Protein AF-0000000082271615 (afdb_homodimer)

Nearest PDB structures (foldseek):
  1n1d-assembly1_A  TM=8.015E-01  e=5.020E-06  Bacillus subtilis
  4xsv-assembly1_A  TM=7.603E-01  e=4.741E-05  Homo sapiens
  8tyv-assembly2_A  TM=8.613E-01  e=3.628E-03  Homo sapiens
  3glv-assembly1_B  TM=6.983E-01  e=2.427E-04  Thermoplasma volcanium GSS1
  3euh-assembly1_A  TM=3.156E-01  e=1.834E+00  Escherichia coli K-12

Solvent-accessible surface area (backbone atoms only — not comparable to full-atom values): 45569 Å² total; per-residue (Å²): 130,61,63,69,57,52,48,60,70,66,45,49,80,72,52,51,86,49,47,60,59,58,66,61,56,50,48,56,53,49,56,46,57,58,36,45,74,68,73,68,62,56,64,64,57,52,50,51,54,51,50,50,53,51,50,53,33,49,51,48,34,50,53,50,46,53,52,51,50,51,51,49,55,56,50,49,54,54,51,53,50,34,48,50,51,25,54,53,32,45,54,52,57,64,66,69,56,80,86,69,86,84,71,89,82,78,71,98,70,74,73,88,72,78,84,73,83,66,59,77,87,77,30,54,66,56,61,52,25,50,34,17,46,38,30,51,44,42,51,77,65,44,20,49,49,47,26,51,46,49,51,52,50,70,67,28,60,40,45,49,33,41,51,46,32,49,46,51,49,52,52,48,50,50,51,49,50,50,52,49,48,51,32,50,50,42,52,50,48,54,50,54,52,35,47,53,49,20,68,72,70,72,48,88,49,38,69,59,50,48,50,48,50,45,65,76,37,61,67,56,75,34,60,70,59,50,52,51,46,52,52,48,52,52,50,49,53,52,51,60,71,63,54,72,88,72,60,90,40,42,48,46,12,37,27,36,33,77,47,64,56,52,63,71,44,67,37,57,50,51,50,47,57,51,49,43,80,68,5,62,40,31,37,37,36,30,44,29,57,68,24,40,25,72,71,69,74,43,76,61,84,49,52,53,70,57,33,48,62,68,47,45,84,64,39,35,24,43,39,52,27,90,38,78,65,54,46,74,50,55,59,36,48,53,30,70,64,34,45,63,38,43,38,37,32,35,45,46,52,56,83,51,80,82,44,89,49,43,72,60,49,56,71,58,24,57,75,47,69,39,70,67,54,48,86,45,32,54,65,34,51,40,29,39,74,65,42,85,44,66,67,52,14,55,47,39,52,70,31,52,61,36,81,82,10,41,24,15,46,100,85,66,44,66,68,74,68,77,121,132,60,64,69,58,52,48,60,69,67,45,49,81,72,52,51,86,49,47,62,58,57,65,61,55,49,48,55,52,51,54,47,56,58,36,46,75,66,74,67,63,54,65,65,58,52,50,51,52,51,48,50,52,51,49,53,32,49,51,46,34,50,51,52,47,55,53,51,48,52,51,49,57,57,49,48,53,55,52,53,50,35,48,50,53,26,53,52,33,45,54,52,57,64,65,70,55,81,86,70,84,82,72,89,83,80,70,96,70,74,72,91,73,76,85,73,84,68,59,76,86,77,29,54,64,58,58,53,26,50,34,18,44,38,32,50,42,44,50,76,65,44,21,50,50,47,27,50,47,49,51,50,50,71,66,28,61,41,46,50,32,40,50,46,32,49,46,51,49,52,52,48,48,49,52,50,50,50,51,48,48,52,33,49,51,41,52,49,48,52,51,54,52,34,46,53,49,19,68,73,70,72,48,88,51,38,69,60,51,48,51,48,50,44,67,77,36,60,68,56,74,34,60,70,57,50,52,50,45,51,52,48,52,53,49,50,53,52,50,61,71,64,53,71,89,70,59,88,40,44,48,46,11,36,26,36,34,76,50,66,56,54,63,73,46,68,36,58,50,50,51,49,58,51,49,44,79,68,5,63,42,31,36,36,36,33,43,28,56,68,24,40,26,71,70,68,73,43,78,63,85,49,54,52,70,56,32,49,61,68,47,45,84,65,38,35,25,43,38,54,28,87,38,79,65,53,44,72,50,55,60,36,48,53,30,69,64,34,46,65,38,43,38,37,34,36,46,44,53,54,83,52,81,82,45,89,50,45,71,60,48,57,70,58,25,56,76,47,68,38,70,68,53,44,88,44,33,54,64,34,50,41,29,40,73,64,42,89,44,65,65,50,13,54,46,39,52,69,28,52,60,38,80,83,10,42,26,15,45,100,84,67,45,66,67,72,70,80,120

pLDDT: mean 78.5, std 20.41, range [19.56, 98.06]

Organism: NCBI:txid303405

Structure (mmCIF, N/CA/C/O backbone):
data_AF-0000000082271615-model_v1
#
loop_
_entity.id
_entity.type
_entity.pdbx_description
1 polymer 'Cytidyltransferase like protein'
#
loop_
_atom_site.group_PDB
_atom_site.id
_atom_site.type_symbol
_atom_site.label_atom_id
_atom_site.label_alt_id
_atom_site.label_comp_id
_atom_site.label_asym_id
_atom_site.label_entity_id
_atom_site.label_seq_id
_atom_site.pdbx_PDB_ins_code
_atom_site.Cartn_x
_atom_site.Cartn_y
_atom_site.Cartn_z
_atom_site.occupancy
_atom_site.B_iso_or_equiv
_atom_site.auth_seq_id
_atom_site.auth_comp_id
_atom_site.auth_asym_id
_atom_site.auth_atom_id
_atom_site.pdbx_PDB_model_num
ATOM 1 N N . MET A 1 1 ? -21.297 -33.062 -11.891 1 58.62 1 MET A N 1
ATOM 2 C CA . MET A 1 1 ? -20.719 -32.188 -12.898 1 58.62 1 MET A CA 1
ATOM 3 C C . MET A 1 1 ? -20.141 -33 -14.062 1 58.62 1 MET A C 1
ATOM 5 O O . MET A 1 1 ? -19.594 -34.062 -13.859 1 58.62 1 MET A O 1
ATOM 9 N N . LYS A 1 2 ? -20.5 -32.594 -15.242 1 72.25 2 LYS A N 1
ATOM 10 C CA . LYS A 1 2 ? -20.094 -33.281 -16.469 1 72.25 2 LYS A CA 1
ATOM 11 C C . LYS A 1 2 ? -18.578 -33.25 -16.656 1 72.25 2 LYS A C 1
ATOM 13 O O . LYS A 1 2 ? -17.953 -32.188 -16.438 1 72.25 2 LYS A O 1
ATOM 18 N N . PHE A 1 3 ? -17.922 -34.438 -16.828 1 76.12 3 PHE A N 1
ATOM 19 C CA . PHE A 1 3 ? -16.484 -34.594 -16.953 1 76.12 3 PHE A CA 1
ATOM 20 C C . PHE A 1 3 ? -15.922 -33.594 -18 1 76.12 3 PHE A C 1
ATOM 22 O O . PHE A 1 3 ? -14.828 -33.062 -17.812 1 76.12 3 PHE A O 1
ATOM 29 N N . GLY A 1 4 ? -16.672 -33.344 -18.969 1 72.75 4 GLY A N 1
ATOM 30 C CA . GLY A 1 4 ? -16.219 -32.406 -19.984 1 72.75 4 GLY A CA 1
ATOM 31 C C . GLY A 1 4 ? -15.945 -31.031 -19.422 1 72.75 4 GLY A C 1
ATOM 32 O O . GLY A 1 4 ? -14.945 -30.391 -19.766 1 72.75 4 GLY A O 1
ATOM 33 N N . LYS A 1 5 ? -16.828 -30.703 -18.5 1 73.38 5 LYS A N 1
ATOM 34 C CA . LYS A 1 5 ? -16.656 -29.391 -17.859 1 73.38 5 LYS A CA 1
ATOM 35 C C . LYS A 1 5 ? -15.461 -29.391 -16.906 1 73.38 5 LYS A C 1
ATOM 37 O O . LYS A 1 5 ? -14.695 -28.438 -16.859 1 73.38 5 LYS A O 1
ATOM 42 N N . THR A 1 6 ? -15.32 -30.484 -16.266 1 73.5 6 THR A N 1
ATOM 43 C CA . THR A 1 6 ? -14.203 -30.625 -15.344 1 73.5 6 THR A CA 1
ATOM 44 C C . THR A 1 6 ? -12.875 -30.625 -16.094 1 73.5 6 THR A C 1
ATOM 46 O O . THR A 1 6 ? -11.898 -30.016 -15.641 1 73.5 6 THR A O 1
ATOM 49 N N . LEU A 1 7 ? -12.914 -31.266 -17.203 1 76.38 7 LEU A N 1
ATOM 50 C CA . LEU A 1 7 ? -11.719 -31.312 -18.031 1 76.38 7 LEU A CA 1
ATOM 51 C C . LEU A 1 7 ? -11.336 -29.922 -18.516 1 76.38 7 LEU A C 1
ATOM 53 O O . LEU A 1 7 ? -10.164 -29.531 -18.438 1 76.38 7 LEU A O 1
ATOM 57 N N . ALA A 1 8 ? -12.328 -29.25 -18.891 1 70.75 8 ALA A N 1
ATOM 58 C CA . ALA A 1 8 ? -12.086 -27.906 -19.406 1 70.75 8 ALA A CA 1
ATOM 59 C C . ALA A 1 8 ? -11.547 -26.984 -18.312 1 70.75 8 ALA A C 1
ATOM 61 O O . ALA A 1 8 ? -10.68 -26.156 -18.578 1 70.75 8 ALA A O 1
ATOM 62 N N . GLU A 1 9 ? -12.016 -27.234 -17.141 1 72.19 9 GLU A N 1
ATOM 63 C CA . GLU A 1 9 ? -11.617 -26.391 -16.016 1 72.19 9 GLU A CA 1
ATOM 64 C C . GLU A 1 9 ? -10.219 -26.75 -15.531 1 72.19 9 GLU A C 1
ATOM 66 O O . GLU A 1 9 ? -9.477 -25.875 -15.062 1 72.19 9 GLU A O 1
ATOM 71 N N . ARG A 1 10 ? -9.875 -27.922 -15.758 1 71.38 10 ARG A N 1
ATOM 72 C CA . ARG A 1 10 ? -8.609 -28.406 -15.211 1 71.38 10 ARG A CA 1
ATOM 73 C C . ARG A 1 10 ? -7.496 -28.297 -16.25 1 71.38 10 ARG A C 1
ATOM 75 O O . ARG A 1 10 ? -6.316 -28.422 -15.914 1 71.38 10 ARG A O 1
ATOM 82 N N . THR A 1 11 ? -7.91 -28.047 -17.422 1 74.38 11 THR A N 1
ATOM 83 C CA . THR A 1 11 ? -6.945 -27.984 -18.516 1 74.38 11 THR A CA 1
ATOM 84 C C . THR A 1 11 ? -6.113 -26.703 -18.422 1 74.38 11 THR A C 1
ATOM 86 O O . THR A 1 11 ? -6.645 -25.625 -18.156 1 74.38 11 THR A O 1
ATOM 89 N N . LEU A 1 12 ? -4.844 -26.984 -18.453 1 75.75 12 LEU A N 1
ATOM 90 C CA . LEU A 1 12 ? -3.943 -25.828 -18.531 1 75.75 12 LEU A CA 1
ATOM 91 C C . LEU A 1 12 ? -4.055 -25.156 -19.891 1 75.75 12 LEU A C 1
ATOM 93 O O . LEU A 1 12 ? -4.039 -25.812 -20.938 1 75.75 12 LEU A O 1
ATOM 97 N N . LYS A 1 13 ? -4.199 -23.891 -19.844 1 71.44 13 LYS A N 1
ATOM 98 C CA . LYS A 1 13 ? -4.438 -23.109 -21.062 1 71.44 13 LYS A CA 1
ATOM 99 C C . LYS A 1 13 ? -3.332 -23.344 -22.094 1 71.44 13 LYS A C 1
ATOM 101 O O . LYS A 1 13 ? -3.598 -23.406 -23.297 1 71.44 13 LYS A O 1
ATOM 106 N N . GLU A 1 14 ? -2.184 -23.562 -21.625 1 72.94 14 GLU A N 1
ATOM 107 C CA . GLU A 1 14 ? -1.045 -23.688 -22.531 1 72.94 14 GLU A CA 1
ATOM 108 C C . GLU A 1 14 ? -1.022 -25.062 -23.188 1 72.94 14 GLU A C 1
ATOM 110 O O . GLU A 1 14 ? -0.476 -25.219 -24.281 1 72.94 14 GLU A O 1
ATOM 115 N N . TRP A 1 15 ? -1.671 -26.062 -22.5 1 75.5 15 TRP A N 1
ATOM 116 C CA . TRP A 1 15 ? -1.6 -27.438 -22.969 1 75.5 15 TRP A CA 1
ATOM 117 C C . TRP A 1 15 ? -2.945 -27.891 -23.531 1 75.5 15 TRP A C 1
ATOM 119 O O . TRP A 1 15 ? -3.143 -29.078 -23.812 1 75.5 15 TRP A O 1
ATOM 129 N N . LYS A 1 16 ? -3.805 -27 -23.766 1 76.25 16 LYS A N 1
ATOM 130 C CA . LYS A 1 16 ? -5.184 -27.312 -24.109 1 76.25 16 LYS A CA 1
ATOM 131 C C . LYS A 1 16 ? -5.246 -28.141 -25.406 1 76.25 16 LYS A C 1
ATOM 133 O O . LYS A 1 16 ? -6.039 -29.078 -25.516 1 76.25 16 LYS A O 1
ATOM 138 N N . PHE A 1 17 ? -4.402 -27.875 -26.297 1 74.62 17 PHE A N 1
ATOM 139 C CA . PHE A 1 17 ? -4.492 -28.469 -27.625 1 74.62 17 PHE A CA 1
ATOM 140 C C . PHE A 1 17 ? -3.873 -29.859 -27.625 1 74.62 17 PHE A C 1
ATOM 142 O O . PHE A 1 17 ? -4.031 -30.609 -28.594 1 74.62 17 PHE A O 1
ATOM 149 N N . TYR A 1 18 ? -3.25 -30.203 -26.516 1 80.25 18 TYR A N 1
ATOM 150 C CA . TYR A 1 18 ? -2.576 -31.5 -26.484 1 80.25 18 TYR A CA 1
ATOM 151 C C . TYR A 1 18 ? -3.428 -32.531 -25.766 1 80.25 18 TYR A C 1
ATOM 153 O O . TYR A 1 18 ? -3.109 -33.75 -25.797 1 80.25 18 TYR A O 1
ATOM 161 N N . TYR A 1 19 ? -4.5 -32.094 -25.25 1 82.88 19 TYR A N 1
ATOM 162 C CA . TYR A 1 19 ? -5.402 -33 -24.578 1 82.88 19 TYR A CA 1
ATOM 163 C C . TYR A 1 19 ? -6.203 -33.812 -25.594 1 82.88 19 TYR A C 1
ATOM 165 O O . TYR A 1 19 ? -6.328 -33.438 -26.75 1 82.88 19 TYR A O 1
ATOM 173 N N . VAL A 1 20 ? -6.668 -34.938 -25.047 1 85.69 20 VAL A N 1
ATOM 174 C CA . VAL A 1 20 ? -7.543 -35.781 -25.875 1 85.69 20 VAL A CA 1
ATOM 175 C C . VAL A 1 20 ? -8.75 -34.969 -26.328 1 85.69 20 VAL A C 1
ATOM 177 O O . VAL A 1 20 ? -9.305 -34.188 -25.562 1 85.69 20 VAL A O 1
ATOM 180 N N . ASP A 1 21 ? -9.047 -35.125 -27.609 1 84.06 21 ASP A N 1
ATOM 181 C CA . ASP A 1 21 ? -10.211 -34.406 -28.125 1 84.06 21 ASP A CA 1
ATOM 182 C C . ASP A 1 21 ? -11.508 -35.062 -27.672 1 84.06 21 ASP A C 1
ATOM 184 O O . ASP A 1 21 ? -12.25 -35.625 -28.484 1 84.06 21 ASP A O 1
ATOM 188 N N . TYR A 1 22 ? -11.828 -34.906 -26.5 1 87.19 22 TYR A N 1
ATOM 189 C CA . TYR A 1 22 ? -12.984 -35.531 -25.875 1 87.19 22 TYR A CA 1
ATOM 190 C C . TYR A 1 22 ? -14.281 -35 -26.5 1 87.19 22 TYR A C 1
ATOM 192 O O . TYR A 1 22 ? -15.227 -35.781 -26.703 1 87.19 22 TYR A O 1
ATOM 200 N N . LYS A 1 23 ? -14.281 -33.781 -26.797 1 85.62 23 LYS A N 1
ATOM 201 C CA . LYS A 1 23 ? -15.469 -33.156 -27.375 1 85.62 23 LYS A CA 1
ATOM 202 C C . LYS A 1 23 ? -15.789 -33.75 -28.75 1 85.62 23 LYS A C 1
ATOM 204 O O . LYS A 1 23 ? -16.938 -34.094 -29.031 1 85.62 23 LYS A O 1
ATOM 209 N N . GLN A 1 24 ? -14.781 -33.812 -29.547 1 86.44 24 GLN A N 1
ATOM 210 C CA . GLN A 1 24 ? -14.977 -34.375 -30.875 1 86.44 24 GLN A CA 1
ATOM 211 C C . GLN A 1 24 ? -15.414 -35.844 -30.797 1 86.44 24 GLN A C 1
ATOM 213 O O . GLN A 1 24 ? -16.266 -36.281 -31.562 1 86.44 24 GLN A O 1
ATOM 218 N N . LEU A 1 25 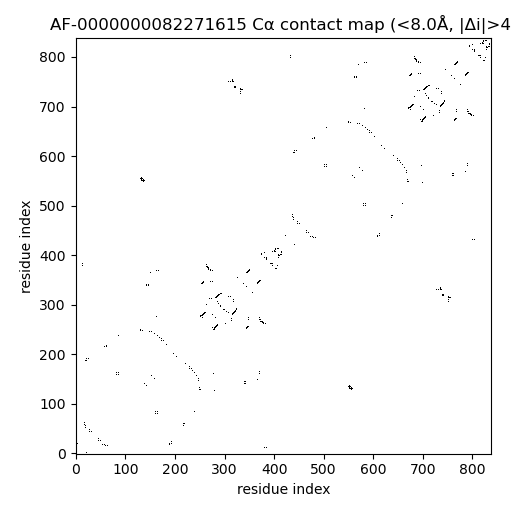? -14.852 -36.562 -29.938 1 88.94 25 LEU A N 1
ATOM 219 C CA . LEU A 1 25 ? -15.188 -37.969 -29.766 1 88.94 25 LEU A CA 1
ATOM 220 C C . LEU A 1 25 ? -16.625 -38.125 -29.281 1 88.94 25 LEU A C 1
ATOM 222 O O . LEU A 1 25 ? -17.359 -39 -29.75 1 88.94 25 LEU A O 1
ATOM 226 N N . LYS A 1 26 ? -17.031 -37.219 -28.453 1 88.25 26 LYS A N 1
ATOM 227 C CA . LYS A 1 26 ? -18.406 -37.25 -27.969 1 88.25 26 LYS A CA 1
ATOM 228 C C . LYS A 1 26 ? -19.391 -36.875 -29.094 1 88.25 26 LYS A C 1
ATOM 230 O O . LYS A 1 26 ? -20.469 -37.469 -29.172 1 88.25 26 LYS A O 1
ATOM 235 N N . GLN A 1 27 ? -19 -36 -29.844 1 88.31 27 GLN A N 1
ATOM 236 C CA . GLN A 1 27 ? -19.859 -35.531 -30.938 1 88.31 27 GLN A CA 1
ATOM 237 C C . GLN A 1 27 ? -20.078 -36.656 -31.953 1 88.31 27 GLN A C 1
ATOM 239 O O . GLN A 1 27 ? -21.188 -36.844 -32.469 1 88.31 27 GLN A O 1
ATOM 244 N N . ILE A 1 28 ? -19.031 -37.312 -32.281 1 85.88 28 ILE A N 1
ATOM 245 C CA . ILE A 1 28 ? -19.125 -38.406 -33.25 1 85.88 28 ILE A CA 1
ATOM 246 C C . ILE A 1 28 ? -20.062 -39.5 -32.719 1 85.88 28 ILE A C 1
ATOM 248 O O . ILE A 1 28 ? -20.844 -40.094 -33.469 1 85.88 28 ILE A O 1
ATOM 252 N N . LEU A 1 29 ? -20.047 -39.719 -31.453 1 86.19 29 LEU A N 1
ATOM 253 C CA . LEU A 1 29 ? -20.906 -40.719 -30.828 1 86.19 29 LEU A CA 1
ATOM 254 C C . LEU A 1 29 ? -22.359 -40.281 -30.828 1 86.19 29 LEU A C 1
ATOM 256 O O . LEU A 1 29 ? -23.266 -41.062 -31.062 1 86.19 29 LEU A O 1
ATOM 260 N N . LYS A 1 30 ? -22.562 -39.031 -30.656 1 85.75 30 LYS A N 1
ATOM 261 C CA . LYS A 1 30 ? -23.922 -38.469 -30.641 1 85.75 30 LYS A CA 1
ATOM 262 C C . LYS A 1 30 ? -24.531 -38.5 -32.031 1 85.75 30 LYS A C 1
ATOM 264 O O . LYS A 1 30 ? -25.719 -38.781 -32.188 1 85.75 30 LYS A O 1
ATOM 269 N N . THR A 1 31 ? -23.734 -38.125 -33 1 83.19 31 THR A N 1
ATOM 270 C CA . THR A 1 31 ? -24.219 -38.125 -34.375 1 83.19 31 THR A CA 1
ATOM 271 C C . THR A 1 31 ? -24.625 -39.531 -34.812 1 83.19 31 THR A C 1
ATOM 273 O O . THR A 1 31 ? -25.625 -39.688 -35.531 1 83.19 31 THR A O 1
ATOM 276 N N . GLN A 1 32 ? -23.953 -40.5 -34.438 1 76.06 32 GLN A N 1
ATOM 277 C CA . GLN A 1 32 ? -24.266 -41.875 -34.781 1 76.06 32 GLN A CA 1
ATOM 278 C C . GLN A 1 32 ? -25.516 -42.375 -34.062 1 76.06 32 GLN A C 1
ATOM 280 O O . GLN A 1 32 ? -26.312 -43.125 -34.625 1 76.06 32 GLN A O 1
ATOM 285 N N . ALA A 1 33 ? -25.594 -42 -32.875 1 73.94 33 ALA A N 1
ATOM 286 C CA . ALA A 1 33 ? -26.797 -42.375 -32.125 1 73.94 33 ALA A CA 1
ATOM 287 C C . ALA A 1 33 ? -28.062 -41.812 -32.781 1 73.94 33 ALA A C 1
ATOM 289 O O . ALA A 1 33 ? -29.094 -42.5 -32.781 1 73.94 33 ALA A O 1
ATOM 290 N N . ALA A 1 34 ? -27.875 -40.688 -33.344 1 72.94 34 ALA A N 1
ATOM 291 C CA . ALA A 1 34 ? -29.016 -40.094 -34.031 1 72.94 34 ALA A CA 1
ATOM 292 C C . ALA A 1 34 ? -29.297 -40.844 -35.344 1 72.94 34 ALA A C 1
ATOM 294 O O . ALA A 1 34 ? -30.469 -41 -35.719 1 72.94 34 ALA A O 1
ATOM 295 N N . LYS A 1 35 ? -28.312 -41.312 -35.969 1 70.75 35 LYS A N 1
ATOM 296 C CA . LYS A 1 35 ? -28.484 -42.031 -37.219 1 70.75 35 LYS A CA 1
ATOM 297 C C . LYS A 1 35 ? -29.062 -43.438 -36.969 1 70.75 35 LYS A C 1
ATOM 299 O O . LYS A 1 35 ? -29.781 -43.969 -37.812 1 70.75 35 LYS A O 1
ATOM 304 N N . ASP A 1 36 ? -28.609 -44.156 -35.938 1 65.75 36 ASP A N 1
ATOM 305 C CA . ASP A 1 36 ? -29.109 -45.469 -35.594 1 65.75 36 ASP A CA 1
ATOM 306 C C . ASP A 1 36 ? -30.625 -45.438 -35.438 1 65.75 36 ASP A C 1
ATOM 308 O O . ASP A 1 36 ? -31.312 -46.406 -35.781 1 65.75 36 ASP A O 1
ATOM 312 N N . GLU A 1 37 ? -31.094 -44.281 -34.969 1 62.19 37 GLU A N 1
ATOM 313 C CA . GLU A 1 37 ? -32.531 -44.188 -34.906 1 62.19 37 GLU A CA 1
ATOM 314 C C . GLU A 1 37 ? -33.156 -44.188 -36.281 1 62.19 37 GLU A C 1
ATOM 316 O O . GLU A 1 37 ? -34.312 -44.562 -36.469 1 62.19 37 GLU A O 1
ATOM 321 N N . THR A 1 38 ? -32.312 -43.875 -37.25 1 56.72 38 THR A N 1
ATOM 322 C CA . THR A 1 38 ? -32.875 -43.781 -38.594 1 56.72 38 THR A CA 1
ATOM 323 C C . THR A 1 38 ? -32.406 -44.969 -39.438 1 56.72 38 THR A C 1
ATOM 325 O O . THR A 1 38 ? -32.656 -45.031 -40.656 1 56.72 38 THR A O 1
ATOM 328 N N . PHE A 1 39 ? -32.031 -46.188 -38.938 1 57.5 39 PHE A N 1
ATOM 329 C CA . PHE A 1 39 ? -31.781 -47.5 -39.5 1 57.5 39 PHE A CA 1
ATOM 330 C C . PHE A 1 39 ? -30.547 -47.5 -40.406 1 57.5 39 PHE A C 1
ATOM 332 O O . PHE A 1 39 ? -30.281 -48.438 -41.125 1 57.5 39 PHE A O 1
ATOM 339 N N . ASP A 1 40 ? -29.766 -46.469 -40.469 1 57.03 40 ASP A N 1
ATOM 340 C CA . ASP A 1 40 ? -28.609 -46.375 -41.375 1 57.03 40 ASP A CA 1
ATOM 341 C C . ASP A 1 40 ? -27.312 -46.562 -40.594 1 57.03 40 ASP A C 1
ATOM 343 O O . ASP A 1 40 ? -26.281 -45.969 -40.938 1 57.03 40 ASP A O 1
ATOM 347 N N . CYS A 1 41 ? -27.344 -47.469 -39.625 1 57.25 41 CYS A N 1
ATOM 348 C CA . CYS A 1 41 ? -26.25 -47.5 -38.656 1 57.25 41 CYS A CA 1
ATOM 349 C C . CYS A 1 41 ? -25.078 -48.344 -39.188 1 57.25 41 CYS A C 1
ATOM 351 O O . CYS A 1 41 ? -25.234 -49.531 -39.469 1 57.25 41 CYS A O 1
ATOM 353 N N . ASN A 1 42 ? -24.203 -47.719 -40.062 1 66.31 42 ASN A N 1
ATOM 354 C CA . ASN A 1 42 ? -22.984 -48.438 -40.406 1 66.31 42 ASN A CA 1
ATOM 355 C C . ASN A 1 42 ? -21.969 -48.375 -39.25 1 66.31 42 ASN A C 1
ATOM 357 O O . ASN A 1 42 ? -21.203 -47.438 -39.156 1 66.31 42 ASN A O 1
ATOM 361 N N . HIS A 1 43 ? -22.062 -49.281 -38.344 1 74.44 43 HIS A N 1
ATOM 362 C CA . HIS A 1 43 ? -21.234 -49.438 -37.156 1 74.44 43 HIS A CA 1
ATOM 363 C C . HIS A 1 43 ? -19.75 -49.469 -37.531 1 74.44 43 HIS A C 1
ATOM 365 O O . HIS A 1 43 ? -18.906 -49 -36.75 1 74.44 43 HIS A O 1
ATOM 371 N N . ASP A 1 44 ? -19.547 -49.844 -38.75 1 79.06 44 ASP A N 1
ATOM 372 C CA . ASP A 1 44 ? -18.156 -49.938 -39.156 1 79.06 44 ASP A CA 1
ATOM 373 C C . ASP A 1 44 ? -17.562 -48.562 -39.438 1 79.06 44 ASP A C 1
ATOM 375 O O . ASP A 1 44 ? -16.391 -48.312 -39.125 1 79.06 44 ASP A O 1
ATOM 379 N N . GLU A 1 45 ? -18.344 -47.688 -39.938 1 81 45 GLU A N 1
ATOM 380 C CA . GLU A 1 45 ? -17.859 -46.344 -40.25 1 81 45 GLU A CA 1
ATOM 381 C C . GLU A 1 45 ? -17.625 -45.562 -38.969 1 81 45 GLU A C 1
ATOM 383 O O . GLU A 1 45 ? -16.656 -44.812 -38.875 1 81 45 GLU A O 1
ATOM 388 N N . LEU A 1 46 ? -18.531 -45.812 -38.031 1 82.44 46 LEU A N 1
ATOM 389 C CA . LEU A 1 46 ? -18.391 -45.156 -36.75 1 82.44 46 LEU A CA 1
ATOM 390 C C . LEU A 1 46 ? -17.109 -45.594 -36.062 1 82.44 46 LEU A C 1
ATOM 392 O O . LEU A 1 46 ? -16.344 -44.781 -35.562 1 82.44 46 LEU A O 1
ATOM 396 N N . ARG A 1 47 ? -16.906 -46.906 -36.125 1 84.38 47 ARG A N 1
ATOM 397 C CA . ARG A 1 47 ? -15.727 -47.438 -35.469 1 84.38 47 ARG A CA 1
ATOM 398 C C . ARG A 1 47 ? -14.453 -46.938 -36.125 1 84.38 47 ARG A C 1
ATOM 400 O O . ARG A 1 47 ? -13.484 -46.594 -35.438 1 84.38 47 ARG A O 1
ATOM 407 N N . SER A 1 48 ? -14.492 -46.812 -37.375 1 87 48 SER A N 1
ATOM 408 C CA . SER A 1 48 ? -13.312 -46.375 -38.094 1 87 48 SER A CA 1
ATOM 409 C C . SER A 1 48 ? -13.031 -44.906 -37.812 1 87 48 SER A C 1
ATOM 411 O O . SER A 1 48 ? -11.875 -44.5 -37.594 1 87 48 SER A O 1
ATOM 413 N N . SER A 1 49 ? -14.094 -44.125 -37.781 1 86.5 49 SER A N 1
ATOM 414 C CA . SER A 1 49 ? -13.938 -42.719 -37.531 1 86.5 49 SER A CA 1
ATOM 415 C C . SER A 1 49 ? -13.484 -42.469 -36.094 1 86.5 49 SER A C 1
ATOM 417 O O . SER A 1 49 ? -12.633 -41.594 -35.844 1 86.5 49 SER A O 1
ATOM 419 N N . PHE A 1 50 ? -14.078 -43.188 -35.188 1 90.25 50 PHE A N 1
ATOM 420 C CA . PHE A 1 50 ? -13.734 -43.094 -33.781 1 90.25 50 PHE A CA 1
ATOM 421 C C . PHE A 1 50 ? -12.273 -43.469 -33.562 1 90.25 50 PHE A C 1
ATOM 423 O O . PHE A 1 50 ? -11.539 -42.781 -32.875 1 90.25 50 PHE A O 1
ATOM 430 N N . ASP A 1 51 ? -11.875 -44.531 -34.188 1 89.38 51 ASP A N 1
ATOM 431 C CA . ASP A 1 51 ? -10.516 -45.031 -34.031 1 89.38 51 ASP A CA 1
ATOM 432 C C . ASP A 1 51 ? -9.5 -44.062 -34.625 1 89.38 51 ASP A C 1
ATOM 434 O O . ASP A 1 51 ? -8.383 -43.938 -34.125 1 89.38 51 ASP A O 1
ATOM 438 N N . GLU A 1 52 ? -9.867 -43.375 -35.656 1 89.88 52 GLU A N 1
ATOM 439 C CA . GLU A 1 52 ? -8.977 -42.406 -36.281 1 89.88 52 GLU A CA 1
ATOM 440 C C . GLU A 1 52 ? -8.711 -41.219 -35.344 1 89.88 52 GLU A C 1
ATOM 442 O O . GLU A 1 52 ? -7.57 -40.781 -35.219 1 89.88 52 GLU A O 1
ATOM 447 N N . ILE A 1 53 ? -9.758 -40.781 -34.75 1 89.12 53 ILE A N 1
ATOM 448 C CA . ILE A 1 53 ? -9.617 -39.625 -33.844 1 89.12 53 ILE A CA 1
ATOM 449 C C . ILE A 1 53 ? -8.805 -40.062 -32.625 1 89.12 53 ILE A C 1
ATOM 451 O O . ILE A 1 53 ? -7.957 -39.312 -32.125 1 89.12 53 ILE A O 1
ATOM 455 N N . LEU A 1 54 ? -9.07 -41.219 -32.156 1 89.94 54 LEU A N 1
ATOM 456 C CA . LEU A 1 54 ? -8.328 -41.75 -31.016 1 89.94 54 LEU A CA 1
ATOM 457 C C . LEU A 1 54 ? -6.844 -41.875 -31.344 1 89.94 54 LEU A C 1
ATOM 459 O O . LEU A 1 54 ? -5.992 -41.531 -30.516 1 89.94 54 LEU A O 1
ATOM 463 N N . SER A 1 55 ? -6.566 -42.344 -32.5 1 89.75 55 SER A N 1
ATOM 464 C CA . SER A 1 55 ? -5.18 -42.531 -32.938 1 89.75 55 SER A CA 1
ATOM 465 C C . SER A 1 55 ? -4.469 -41.188 -33.094 1 89.75 55 SER A C 1
ATOM 467 O O . SER A 1 55 ? -3.311 -41.062 -32.688 1 89.75 55 SER A O 1
ATOM 469 N N . THR A 1 56 ? -5.164 -40.281 -33.656 1 88.5 56 THR A N 1
ATOM 470 C CA . THR A 1 56 ? -4.602 -38.938 -33.812 1 88.5 56 THR A CA 1
ATOM 471 C C . THR A 1 56 ? -4.336 -38.281 -32.438 1 88.5 56 THR A C 1
ATOM 473 O O . THR A 1 56 ? -3.311 -37.625 -32.25 1 88.5 56 THR A O 1
ATOM 476 N N . SER A 1 57 ? -5.246 -38.5 -31.562 1 88.56 57 SER A N 1
ATOM 477 C CA . SER A 1 57 ? -5.086 -37.969 -30.203 1 88.56 57 SER A CA 1
ATOM 478 C C . SER A 1 57 ? -3.91 -38.625 -29.5 1 88.56 57 SER A C 1
ATOM 480 O O . SER A 1 57 ? -3.166 -37.938 -28.766 1 88.56 57 SER A O 1
ATOM 482 N N . GLU A 1 58 ? -3.736 -39.844 -29.688 1 90.12 58 GLU A N 1
ATOM 483 C CA . GLU A 1 58 ? -2.619 -40.562 -29.078 1 90.12 58 GLU A CA 1
ATOM 484 C C . GLU A 1 58 ? -1.283 -40.062 -29.625 1 90.12 58 GLU A C 1
ATOM 486 O O . GLU A 1 58 ? -0.314 -39.938 -28.875 1 90.12 58 GLU A O 1
ATOM 491 N N . GLU A 1 59 ? -1.257 -39.812 -30.906 1 89.38 59 GLU A N 1
ATOM 492 C CA . GLU A 1 59 ? -0.029 -39.344 -31.531 1 89.38 59 GLU A CA 1
ATOM 493 C C . GLU A 1 59 ? 0.343 -37.969 -31 1 89.38 59 GLU A C 1
ATOM 495 O O . GLU A 1 59 ? 1.512 -37.688 -30.719 1 89.38 59 GLU A O 1
ATOM 500 N N . LYS A 1 60 ? -0.587 -37.156 -30.938 1 86.12 60 LYS A N 1
ATOM 501 C CA . LYS A 1 60 ? -0.364 -35.812 -30.422 1 86.12 60 LYS A CA 1
ATOM 502 C C . LYS A 1 60 ? 0.116 -35.844 -28.969 1 86.12 60 LYS A C 1
ATOM 504 O O . LYS A 1 60 ? 1.034 -35.125 -28.594 1 86.12 60 LYS A O 1
ATOM 509 N N . LEU A 1 61 ? -0.515 -36.625 -28.203 1 88.31 61 LEU A N 1
ATOM 510 C CA . LEU A 1 61 ? -0.162 -36.75 -26.797 1 88.31 61 LEU A CA 1
ATOM 511 C C . LEU A 1 61 ? 1.255 -37.312 -26.641 1 88.31 61 LEU A C 1
ATOM 513 O O . LEU A 1 61 ? 2.018 -36.812 -25.797 1 88.31 61 LEU A O 1
ATOM 517 N N . SER A 1 62 ? 1.512 -38.312 -27.422 1 89.25 62 SER A N 1
ATOM 518 C CA . SER A 1 62 ? 2.836 -38.938 -27.359 1 89.25 62 SER A CA 1
ATOM 519 C C . SER A 1 62 ? 3.922 -37.938 -27.75 1 89.25 62 SER A C 1
ATOM 521 O O . SER A 1 62 ? 4.965 -37.875 -27.094 1 89.25 62 SER A O 1
ATOM 523 N N . LYS A 1 63 ? 3.672 -37.188 -28.75 1 86.19 63 LYS A N 1
ATOM 524 C CA . LYS A 1 63 ? 4.645 -36.188 -29.172 1 86.19 63 LYS A CA 1
ATOM 525 C C . LYS A 1 63 ? 4.867 -35.156 -28.078 1 86.19 63 LYS A C 1
ATOM 527 O O . LYS A 1 63 ? 6.008 -34.781 -27.797 1 86.19 63 LYS A O 1
ATOM 532 N N . PHE A 1 64 ? 3.861 -34.688 -27.547 1 85.5 64 PHE A N 1
ATOM 533 C CA . PHE A 1 64 ? 3.938 -33.688 -26.484 1 85.5 64 PHE A CA 1
ATOM 534 C C . PHE A 1 64 ? 4.73 -34.219 -25.297 1 85.5 64 PHE A C 1
ATOM 536 O O . PHE A 1 64 ? 5.613 -33.562 -24.766 1 85.5 64 PHE A O 1
ATOM 543 N N . TYR A 1 65 ? 4.379 -35.406 -24.891 1 89.44 65 TYR A N 1
ATOM 544 C CA . TYR A 1 65 ? 5.016 -36 -23.719 1 89.44 65 TYR A CA 1
ATOM 545 C C . TYR A 1 65 ? 6.516 -36.156 -23.922 1 89.44 65 TYR A C 1
ATOM 547 O O . TYR A 1 65 ? 7.316 -35.812 -23.062 1 89.44 65 TYR A O 1
ATOM 555 N N . TYR A 1 66 ? 6.895 -36.719 -25.016 1 88.31 66 TYR A N 1
ATOM 556 C CA . TYR A 1 66 ? 8.305 -37 -25.219 1 88.31 66 TYR A CA 1
ATOM 557 C C . TYR A 1 66 ? 9.102 -35.719 -25.375 1 88.31 66 TYR A C 1
ATOM 559 O O . TYR A 1 66 ? 10.266 -35.656 -24.969 1 88.31 66 TYR A O 1
ATOM 567 N N . ASP A 1 67 ? 8.477 -34.719 -25.953 1 83.75 67 ASP A N 1
ATOM 568 C CA . ASP A 1 67 ? 9.117 -33.406 -25.984 1 83.75 67 ASP A CA 1
ATOM 569 C C . ASP A 1 67 ? 9.336 -32.844 -24.578 1 83.75 67 ASP A C 1
ATOM 571 O O . ASP A 1 67 ? 10.406 -32.344 -24.266 1 83.75 67 ASP A O 1
ATOM 575 N N . LYS A 1 68 ? 8.336 -32.906 -23.781 1 85.88 68 LYS A N 1
ATOM 576 C CA . LYS A 1 68 ? 8.398 -32.406 -22.422 1 85.88 68 LYS A CA 1
ATOM 577 C C . LYS A 1 68 ? 9.367 -33.25 -21.578 1 85.88 68 LYS A C 1
ATOM 579 O O . LYS A 1 68 ? 10.055 -32.719 -20.703 1 85.88 68 LYS A O 1
ATOM 584 N N . GLU A 1 69 ? 9.312 -34.531 -21.812 1 88 69 GLU A N 1
ATOM 585 C CA . GLU A 1 69 ? 10.234 -35.406 -21.094 1 88 69 GLU A CA 1
ATOM 586 C C . GLU A 1 69 ? 11.688 -35.062 -21.422 1 88 69 GLU A C 1
ATOM 588 O O . GLU A 1 69 ? 12.539 -35.031 -20.531 1 88 69 GLU A O 1
ATOM 593 N N . SER A 1 70 ? 11.953 -34.875 -22.703 1 86.69 70 SER A N 1
ATOM 594 C CA . SER A 1 70 ? 13.297 -34.469 -23.109 1 86.69 70 SER A CA 1
ATOM 595 C C . SER A 1 70 ? 13.727 -33.188 -22.438 1 86.69 70 SER A C 1
ATOM 597 O O . SER A 1 70 ? 14.852 -33.062 -21.953 1 86.69 70 SER A O 1
ATOM 599 N N . TRP A 1 71 ? 12.898 -32.25 -22.438 1 82.94 71 TRP A N 1
ATOM 600 C CA . TRP A 1 71 ? 13.164 -30.984 -21.766 1 82.94 71 TRP A CA 1
ATOM 601 C C . TRP A 1 71 ? 13.43 -31.203 -20.281 1 82.94 71 TRP A C 1
ATOM 603 O O . TRP A 1 71 ? 14.359 -30.609 -19.719 1 82.94 71 TRP A O 1
ATOM 613 N N . ALA A 1 72 ? 12.594 -31.984 -19.656 1 87.88 72 ALA A N 1
ATOM 614 C CA . ALA A 1 72 ? 12.703 -32.219 -18.219 1 87.88 72 ALA A CA 1
ATOM 615 C C . ALA A 1 72 ? 14.039 -32.875 -17.875 1 87.88 72 ALA A C 1
ATOM 617 O O . ALA A 1 72 ? 14.664 -32.5 -16.859 1 87.88 72 ALA A O 1
ATOM 618 N N . ILE A 1 73 ? 14.477 -33.781 -18.719 1 89.25 73 ILE A N 1
ATOM 619 C CA . ILE A 1 73 ? 15.742 -34.469 -18.484 1 89.25 73 ILE A CA 1
ATOM 620 C C . ILE A 1 73 ? 16.891 -33.469 -18.594 1 89.25 73 ILE A C 1
ATOM 622 O O . ILE A 1 73 ? 17.797 -33.469 -17.734 1 89.25 73 ILE A O 1
ATOM 626 N N . ASP A 1 74 ? 16.844 -32.656 -19.609 1 86.75 74 ASP A N 1
ATOM 627 C CA . ASP A 1 74 ? 17.891 -31.641 -19.797 1 86.75 74 ASP A CA 1
ATOM 628 C C . ASP A 1 74 ? 17.922 -30.641 -18.641 1 86.75 74 ASP A C 1
ATOM 630 O O . ASP A 1 74 ? 18.984 -30.281 -18.141 1 86.75 74 ASP A O 1
ATOM 634 N N . TYR A 1 75 ? 16.75 -30.203 -18.281 1 86.75 75 TYR A N 1
ATOM 635 C CA . TYR A 1 75 ? 16.656 -29.219 -17.219 1 86.75 75 TYR A CA 1
ATOM 636 C C . TYR A 1 75 ? 17.078 -29.812 -15.883 1 86.75 75 TYR A C 1
ATOM 638 O O . TYR A 1 75 ? 17.625 -29.109 -15.039 1 86.75 75 TYR A O 1
ATOM 646 N N . PHE A 1 76 ? 16.797 -31.047 -15.695 1 89.81 76 PHE A N 1
ATOM 647 C CA . PHE A 1 76 ? 17.156 -31.734 -14.453 1 89.81 76 PHE A CA 1
ATOM 648 C C . PHE A 1 76 ? 18.672 -31.703 -14.242 1 89.81 76 PHE A C 1
ATOM 650 O O . PHE A 1 76 ? 19.141 -31.578 -13.109 1 89.81 76 PHE A O 1
ATOM 657 N N . VAL A 1 77 ? 19.438 -31.766 -15.297 1 90.19 77 VAL A N 1
ATOM 658 C CA . VAL A 1 77 ? 20.891 -31.672 -15.211 1 90.19 77 VAL A CA 1
ATOM 659 C C . VAL A 1 77 ? 21.297 -30.297 -14.719 1 90.19 77 VAL A C 1
ATOM 661 O O . VAL A 1 77 ? 22.188 -30.172 -13.875 1 90.19 77 VAL A O 1
ATOM 664 N N . THR A 1 78 ? 20.672 -29.328 -15.266 1 89.06 78 THR A N 1
ATOM 665 C CA . THR A 1 78 ? 20.953 -27.953 -14.844 1 89.06 78 THR A CA 1
ATOM 666 C C . THR A 1 78 ? 20.641 -27.766 -13.367 1 89.06 78 THR A C 1
ATOM 668 O O . THR A 1 78 ? 21.375 -27.078 -12.656 1 89.06 78 THR A O 1
ATOM 671 N N . LEU A 1 79 ? 19.547 -28.344 -12.898 1 92.06 79 LEU A N 1
ATOM 672 C CA . LEU A 1 79 ? 19.141 -28.234 -11.5 1 92.06 79 LEU A CA 1
ATOM 673 C C . LEU A 1 79 ? 20.156 -28.906 -10.586 1 92.06 79 LEU A C 1
ATOM 675 O O . LEU A 1 79 ? 20.469 -28.375 -9.508 1 92.06 79 LEU A O 1
ATOM 679 N N . GLN A 1 80 ? 20.672 -30.016 -11.008 1 92.81 80 GLN A N 1
ATOM 680 C CA . GLN A 1 80 ? 21.688 -30.703 -10.219 1 92.81 80 GLN A CA 1
ATOM 681 C C . GLN A 1 80 ? 22.953 -29.859 -10.094 1 92.81 80 GLN A C 1
ATOM 683 O O . GLN A 1 80 ? 23.578 -29.844 -9.031 1 92.81 80 GLN A O 1
ATOM 688 N N . LYS A 1 81 ? 23.281 -29.188 -11.133 1 93.19 81 LYS A N 1
ATOM 689 C CA . LYS A 1 81 ? 24.438 -28.297 -11.094 1 93.19 81 LYS A CA 1
ATOM 690 C C . LYS A 1 81 ? 24.203 -27.156 -10.102 1 93.19 81 LYS A C 1
ATOM 692 O O . LYS A 1 81 ? 25.141 -26.75 -9.398 1 93.19 81 LYS A O 1
ATOM 697 N N . ARG A 1 82 ? 22.984 -26.672 -10.086 1 92.44 82 ARG A N 1
ATOM 698 C CA . ARG A 1 82 ? 22.656 -25.594 -9.156 1 92.44 82 ARG A CA 1
ATOM 699 C C . ARG A 1 82 ? 22.781 -26.047 -7.711 1 92.44 82 ARG A C 1
ATOM 701 O O . ARG A 1 82 ? 23.203 -25.281 -6.844 1 92.44 82 ARG A O 1
ATOM 708 N N . VAL A 1 83 ? 22.422 -27.25 -7.461 1 95.31 83 VAL A N 1
ATOM 709 C CA . VAL A 1 83 ? 22.531 -27.812 -6.117 1 95.31 83 VAL A CA 1
ATOM 710 C C . VAL A 1 83 ? 24 -27.969 -5.75 1 95.31 83 VAL A C 1
ATOM 712 O O . VAL A 1 83 ? 24.406 -27.688 -4.613 1 95.31 83 VAL A O 1
ATOM 715 N N . GLN A 1 84 ? 24.812 -28.344 -6.695 1 94.75 84 GLN A N 1
ATOM 716 C CA . GLN A 1 84 ? 26.25 -28.453 -6.457 1 94.75 84 GLN A CA 1
ATOM 717 C C . GLN A 1 84 ? 26.875 -27.094 -6.172 1 94.75 84 GLN A C 1
ATOM 719 O O . GLN A 1 84 ? 27.75 -26.984 -5.309 1 94.75 84 GLN A O 1
ATOM 724 N N . ASP A 1 85 ? 26.438 -26.141 -6.965 1 93.88 85 ASP A N 1
ATOM 725 C CA . ASP A 1 85 ? 26.922 -24.781 -6.73 1 93.88 85 ASP A CA 1
ATOM 726 C C . ASP A 1 85 ? 26.562 -24.312 -5.32 1 93.88 85 ASP A C 1
ATOM 728 O O . ASP A 1 85 ? 27.359 -23.625 -4.68 1 93.88 85 ASP A O 1
ATOM 732 N N . LEU A 1 86 ? 25.375 -24.625 -4.883 1 95.31 86 LEU A N 1
ATOM 733 C CA . LEU A 1 86 ? 24.938 -24.266 -3.537 1 95.31 86 LEU A CA 1
ATOM 734 C C . LEU A 1 86 ? 25.797 -24.953 -2.482 1 95.31 86 LEU A C 1
ATOM 736 O O . LEU A 1 86 ? 26.188 -24.328 -1.494 1 95.31 86 LEU A O 1
ATOM 740 N N . LYS A 1 87 ? 26.109 -26.219 -2.668 1 95.06 87 LYS A N 1
ATOM 741 C CA . LYS A 1 87 ? 26.969 -26.938 -1.74 1 95.06 87 LYS A CA 1
ATOM 742 C C . LYS A 1 87 ? 28.344 -26.312 -1.651 1 95.06 87 LYS A C 1
ATOM 744 O O . LYS A 1 87 ? 28.891 -26.156 -0.558 1 95.06 87 LYS A O 1
ATOM 749 N N . ALA A 1 88 ? 28.828 -25.906 -2.768 1 94.12 88 ALA A N 1
ATOM 750 C CA . ALA A 1 88 ? 30.141 -25.25 -2.812 1 94.12 88 ALA A CA 1
ATOM 751 C C . ALA A 1 88 ? 30.109 -23.906 -2.088 1 94.12 88 ALA A C 1
ATOM 753 O O . ALA A 1 88 ? 31.031 -23.578 -1.346 1 94.12 88 ALA A O 1
ATOM 754 N N . ALA A 1 89 ? 29.062 -23.188 -2.352 1 92.88 89 ALA A N 1
ATOM 755 C CA . ALA A 1 89 ? 28.938 -21.875 -1.716 1 92.88 89 ALA A CA 1
ATOM 756 C C . ALA A 1 89 ? 28.781 -22.016 -0.205 1 92.88 89 ALA A C 1
ATOM 758 O O . ALA A 1 89 ? 29.281 -21.172 0.556 1 92.88 89 ALA A O 1
ATOM 759 N N . ALA A 1 90 ? 28.047 -22.969 0.24 1 91.81 90 ALA A N 1
ATOM 760 C CA . ALA A 1 90 ? 27.828 -23.219 1.663 1 91.81 90 ALA A CA 1
ATOM 761 C C . ALA A 1 90 ? 29.141 -23.594 2.355 1 91.81 90 ALA A C 1
ATOM 763 O O . ALA A 1 90 ? 29.406 -23.156 3.482 1 91.81 90 ALA A O 1
ATOM 764 N N . GLU A 1 91 ? 29.969 -24.328 1.73 1 89.88 91 GLU A N 1
ATOM 765 C CA . GLU A 1 91 ? 31.266 -24.719 2.27 1 89.88 91 GLU A CA 1
ATOM 766 C C . GLU A 1 91 ? 32.188 -23.516 2.385 1 89.88 91 GLU A C 1
ATOM 768 O O . GLU A 1 91 ? 32.938 -23.406 3.359 1 89.88 91 GLU A O 1
ATOM 773 N N . GLU A 1 92 ? 32.125 -22.703 1.474 1 86.31 92 GLU A N 1
ATOM 774 C CA . GLU A 1 92 ? 32.969 -21.516 1.487 1 86.31 92 GLU A CA 1
ATOM 775 C C . GLU A 1 92 ? 32.562 -20.562 2.604 1 86.31 92 GLU A C 1
ATOM 777 O O . GLU A 1 92 ? 33.406 -19.906 3.223 1 86.31 92 GLU A O 1
ATOM 782 N N . ALA A 1 93 ? 31.312 -20.359 2.83 1 81.5 93 ALA A N 1
ATOM 783 C CA . ALA A 1 93 ? 30.797 -19.484 3.875 1 81.5 93 ALA A CA 1
ATOM 784 C C . ALA A 1 93 ? 31.172 -20 5.262 1 81.5 93 ALA A C 1
ATOM 786 O O . ALA A 1 93 ? 31.453 -19.203 6.164 1 81.5 93 ALA A O 1
ATOM 787 N N . ASP A 1 94 ? 31.172 -21.219 5.551 1 72.5 94 ASP A N 1
ATOM 788 C CA . ASP A 1 94 ? 31.562 -21.828 6.82 1 72.5 94 ASP A CA 1
ATOM 789 C C . ASP A 1 94 ? 33.031 -21.609 7.105 1 72.5 94 ASP A C 1
ATOM 791 O O . ASP A 1 94 ? 33.438 -21.422 8.258 1 72.5 94 ASP A O 1
ATOM 795 N N . GLU A 1 95 ? 33.812 -21.547 6.09 1 66.44 95 GLU A N 1
ATOM 796 C CA . GLU A 1 95 ? 35.25 -21.375 6.25 1 66.44 95 GLU A CA 1
ATOM 797 C C . GLU A 1 95 ? 35.594 -19.922 6.578 1 66.44 95 GLU A C 1
ATOM 799 O O . GLU A 1 95 ? 36.625 -19.656 7.23 1 66.44 95 GLU A O 1
ATOM 804 N N . SER A 1 96 ? 34.844 -18.938 6.086 1 60.53 96 SER A N 1
ATOM 805 C CA . SER A 1 96 ? 35.156 -17.531 6.289 1 60.53 96 SER A CA 1
ATOM 806 C C . SER A 1 96 ? 34.75 -17.062 7.688 1 60.53 96 SER A C 1
ATOM 808 O O . SER A 1 96 ? 34.969 -15.914 8.062 1 60.53 96 SER A O 1
ATOM 810 N N . LEU A 1 97 ? 33.969 -17.719 8.5 1 51.81 97 LEU A N 1
ATOM 811 C CA . LEU A 1 97 ? 33.719 -17.328 9.883 1 51.81 97 LEU A CA 1
ATOM 812 C C . LEU A 1 97 ? 34.969 -17.484 10.734 1 51.81 97 LEU A C 1
ATOM 814 O O . LEU A 1 97 ? 35.625 -18.531 10.703 1 51.81 97 LEU A O 1
ATOM 818 N N . PRO A 1 98 ? 35.75 -16.562 11.312 1 43.5 98 PRO A N 1
ATOM 819 C CA . PRO A 1 98 ? 36.938 -16.734 12.172 1 43.5 98 PRO A CA 1
ATOM 820 C C . PRO A 1 98 ? 36.75 -17.828 13.219 1 43.5 98 PRO A C 1
ATOM 822 O O . PRO A 1 98 ? 35.594 -18.234 13.5 1 43.5 98 PRO A O 1
ATOM 825 N N . GLY A 1 99 ? 37.969 -18.344 14.023 1 35.88 99 GLY A N 1
ATOM 826 C CA . GLY A 1 99 ? 38.281 -19.281 15.102 1 35.88 99 GLY A CA 1
ATOM 827 C C . GLY A 1 99 ? 37.406 -19.047 16.344 1 35.88 99 GLY A C 1
ATOM 828 O O . GLY A 1 99 ? 37.625 -18.078 17.062 1 35.88 99 GLY A O 1
ATOM 829 N N . SER A 1 100 ? 36.188 -19.25 16.469 1 32.34 100 SER A N 1
ATOM 830 C CA . SER A 1 100 ? 35.656 -19.297 17.828 1 32.34 100 SER A CA 1
ATOM 831 C C . SER A 1 100 ? 36.531 -20.156 18.734 1 32.34 100 SER A C 1
ATOM 833 O O . SER A 1 100 ? 37.094 -21.156 18.297 1 32.34 100 SER A O 1
ATOM 835 N N . PRO A 1 101 ? 37.062 -19.625 19.875 1 31.25 101 PRO A N 1
ATOM 836 C CA . PRO A 1 101 ? 37.656 -20.5 20.906 1 31.25 101 PRO A CA 1
ATOM 837 C C . PRO A 1 101 ? 36.812 -21.766 21.125 1 31.25 101 PRO A C 1
ATOM 839 O O . PRO A 1 101 ? 35.625 -21.781 20.844 1 31.25 101 PRO A O 1
ATOM 842 N N . SER A 1 102 ? 37.469 -23 21.266 1 27.09 102 SER A N 1
ATOM 843 C CA . SER A 1 102 ? 37.062 -24.391 21.453 1 27.09 102 SER A CA 1
ATOM 844 C C . SER A 1 102 ? 35.938 -24.5 22.469 1 27.09 102 SER A C 1
ATOM 846 O O . SER A 1 102 ? 34.906 -25.141 22.203 1 27.09 102 SER A O 1
ATOM 848 N N . SER A 1 103 ? 36.281 -24.688 23.891 1 25.78 103 SER A N 1
ATOM 849 C CA . SER A 1 103 ? 35.875 -25.625 24.938 1 25.78 103 SER A CA 1
ATOM 850 C C . SER A 1 103 ? 34.594 -25.172 25.609 1 25.78 103 SER A C 1
ATOM 852 O O . SER A 1 103 ? 34.219 -25.688 26.672 1 25.78 103 SER A O 1
ATOM 854 N N . LEU A 1 104 ? 34.031 -24.047 25.578 1 25.98 104 LEU A N 1
ATOM 855 C CA . LEU A 1 104 ? 33.062 -24.031 26.656 1 25.98 104 LEU A CA 1
ATOM 856 C C . LEU A 1 104 ? 32.031 -25.156 26.484 1 25.98 104 LEU A C 1
ATOM 858 O O . LEU A 1 104 ? 31.516 -25.359 25.391 1 25.98 104 LEU A O 1
ATOM 862 N N . SER A 1 105 ? 31.891 -26.25 27.391 1 22.72 105 SER A N 1
ATOM 863 C CA . SER A 1 105 ? 31.219 -27.484 27.781 1 22.72 105 SER A CA 1
ATOM 864 C C . SER A 1 105 ? 29.719 -27.391 27.516 1 22.72 105 SER A C 1
ATOM 866 O O . SER A 1 105 ? 29.172 -26.297 27.344 1 22.72 105 SER A O 1
ATOM 868 N N . SER A 1 106 ? 28.953 -28.625 27.766 1 22.78 106 SER A N 1
ATOM 869 C CA . SER A 1 106 ? 27.844 -29.516 27.406 1 22.78 106 SER A CA 1
ATOM 870 C C . SER A 1 106 ? 26.5 -28.906 27.781 1 22.78 106 SER A C 1
ATOM 872 O O . SER A 1 106 ? 25.469 -29.266 27.188 1 22.78 106 SER A O 1
ATOM 874 N N . SER A 1 107 ? 26.266 -28.406 29.016 1 21.72 107 SER A N 1
ATOM 875 C CA . SER A 1 107 ? 25.094 -29 29.656 1 21.72 107 SER A CA 1
ATOM 876 C C . SER A 1 107 ? 23.812 -28.516 29 1 21.72 107 SER A C 1
ATOM 878 O O . SER A 1 107 ? 22.844 -29.281 28.875 1 21.72 107 SER A O 1
ATOM 880 N N . ASP A 1 108 ? 23.453 -27.219 29.203 1 21.55 108 ASP A N 1
ATOM 881 C CA . ASP A 1 108 ? 22.016 -27.016 29.344 1 21.55 108 ASP A CA 1
ATOM 882 C C . ASP A 1 108 ? 21.312 -27.031 27.984 1 21.55 108 ASP A C 1
ATOM 884 O O . ASP A 1 108 ? 21.438 -26.094 27.203 1 21.55 108 ASP A O 1
ATOM 888 N N . GLU A 1 109 ? 21.328 -28.234 27.141 1 21.27 109 GLU A N 1
ATOM 889 C CA . GLU A 1 109 ? 20.828 -28.766 25.859 1 21.27 109 GLU A CA 1
ATOM 890 C C . GLU A 1 109 ? 19.375 -28.375 25.641 1 21.27 109 GLU A C 1
ATOM 892 O O . GLU A 1 109 ? 18.922 -28.281 24.5 1 21.27 109 GLU A O 1
ATOM 897 N N . ASP A 1 110 ? 18.469 -28.609 26.562 1 19.61 110 ASP A N 1
ATOM 898 C CA . ASP A 1 110 ? 17.266 -29.344 26.219 1 19.61 110 ASP A CA 1
ATOM 899 C C . ASP A 1 110 ? 16.328 -28.5 25.344 1 19.61 110 ASP A C 1
ATOM 901 O O . ASP A 1 110 ? 15.625 -29.047 24.5 1 19.61 110 ASP A O 1
ATOM 905 N N . LEU A 1 111 ? 15.812 -27.359 25.859 1 19.7 111 LEU A N 1
ATOM 906 C CA . LEU A 1 111 ? 14.359 -27.25 25.734 1 19.7 111 LEU A CA 1
ATOM 907 C C . LEU A 1 111 ? 13.953 -26.844 24.328 1 19.7 111 LEU A C 1
ATOM 909 O O . LEU A 1 111 ? 12.812 -27.047 23.922 1 19.7 111 LEU A O 1
ATOM 913 N N . LEU A 1 112 ? 14.633 -25.812 23.641 1 20.84 112 LEU A N 1
ATOM 914 C CA . LEU A 1 112 ? 13.695 -25.141 22.75 1 20.84 112 LEU A CA 1
ATOM 915 C C . LEU A 1 112 ? 13.445 -25.953 21.484 1 20.84 112 LEU A C 1
ATOM 917 O O . LEU A 1 112 ? 14.359 -26.172 20.688 1 20.84 112 LEU A O 1
ATOM 921 N N . THR A 1 113 ? 12.688 -27.047 21.516 1 19.92 113 THR A N 1
ATOM 922 C CA . THR A 1 113 ? 12.234 -28 20.5 1 19.92 113 THR A CA 1
ATOM 923 C C . THR A 1 113 ? 11.82 -27.281 19.219 1 19.92 113 THR A C 1
ATOM 925 O O . THR A 1 113 ? 11.328 -26.156 19.266 1 19.92 113 THR A O 1
ATOM 928 N N . ALA A 1 114 ? 11.984 -27.969 18 1 21.97 114 ALA A N 1
ATOM 929 C CA . ALA A 1 114 ? 12.023 -28 16.547 1 21.97 114 ALA A CA 1
ATOM 930 C C . ALA A 1 114 ? 10.633 -27.781 15.945 1 21.97 114 ALA A C 1
ATOM 932 O O . ALA A 1 114 ? 10.07 -28.688 15.328 1 21.97 114 ALA A O 1
ATOM 933 N N . SER A 1 115 ? 9.68 -27 16.469 1 23.42 115 SER A N 1
ATOM 934 C CA . SER A 1 115 ? 8.43 -27.188 15.742 1 23.42 115 SER A CA 1
ATOM 935 C C . SER A 1 115 ? 8.594 -26.844 14.266 1 23.42 115 SER A C 1
ATOM 937 O O . SER A 1 115 ? 9.102 -25.766 13.922 1 23.42 115 SER A O 1
ATOM 939 N N . SER A 1 116 ? 8.781 -27.859 13.406 1 21.09 116 SER A N 1
ATOM 940 C CA . SER A 1 116 ? 8.984 -27.969 11.969 1 21.09 116 SER A CA 1
ATOM 941 C C . SER A 1 116 ? 7.836 -27.312 11.203 1 21.09 116 SER A C 1
ATOM 943 O O . SER A 1 116 ? 6.691 -27.766 11.281 1 21.09 116 SER A O 1
ATOM 945 N N . PRO A 1 117 ? 7.875 -26.047 10.891 1 25.84 117 PRO A N 1
ATOM 946 C CA . PRO A 1 117 ? 6.828 -25.328 10.156 1 25.84 117 PRO A CA 1
ATOM 947 C C . PRO A 1 117 ? 6.676 -25.828 8.719 1 25.84 117 PRO A C 1
ATOM 949 O O . PRO A 1 117 ? 7.367 -25.328 7.816 1 25.84 117 PRO A O 1
ATOM 952 N N . THR A 1 118 ? 6.582 -27.125 8.445 1 22.47 118 THR A N 1
ATOM 953 C CA . THR A 1 118 ? 6.652 -27.688 7.098 1 22.47 118 THR A CA 1
ATOM 954 C C . THR A 1 118 ? 5.598 -27.031 6.199 1 22.47 118 THR A C 1
ATOM 956 O O . THR A 1 118 ? 5.867 -26.734 5.039 1 22.47 118 THR A O 1
ATOM 959 N N . CYS A 1 119 ? 4.336 -27.531 6.324 1 23.42 119 CYS A N 1
ATOM 960 C CA . CYS A 1 119 ? 3.43 -27.609 5.184 1 23.42 119 CYS A CA 1
ATOM 961 C C . CYS A 1 119 ? 3.07 -26.219 4.672 1 23.42 119 CYS A C 1
ATOM 963 O O . CYS A 1 119 ? 2.777 -25.328 5.461 1 23.42 119 CYS A O 1
ATOM 965 N N . ILE A 1 120 ? 3.193 -25.938 3.412 1 25.44 120 ILE A N 1
ATOM 966 C CA . ILE A 1 120 ? 3.229 -24.719 2.615 1 25.44 120 ILE A CA 1
ATOM 967 C C . ILE A 1 120 ? 1.928 -23.938 2.805 1 25.44 120 ILE A C 1
ATOM 969 O O . ILE A 1 120 ? 1.945 -22.719 2.971 1 25.44 120 ILE A O 1
ATOM 973 N N . ALA A 1 121 ? 0.746 -24.625 2.205 1 30.2 121 ALA A N 1
ATOM 974 C CA . ALA A 1 121 ? -0.564 -23.984 2.195 1 30.2 121 ALA A CA 1
ATOM 975 C C . ALA A 1 121 ? -1.02 -23.641 3.611 1 30.2 121 ALA A C 1
ATOM 977 O O . ALA A 1 121 ? -1.713 -22.656 3.828 1 30.2 121 ALA A O 1
ATOM 978 N N . ASP A 1 122 ? -0.914 -24.594 4.531 1 28.67 122 ASP A N 1
ATOM 979 C CA . ASP A 1 122 ? -1.45 -24.656 5.887 1 28.67 122 ASP A CA 1
ATOM 980 C C . ASP A 1 122 ? -0.682 -23.719 6.82 1 28.67 122 ASP A C 1
ATOM 982 O O . ASP A 1 122 ? -1.017 -23.594 8 1 28.67 122 ASP A O 1
ATOM 986 N N . ASP A 1 123 ? 0.571 -23.453 6.445 1 29.98 123 ASP A N 1
ATOM 987 C CA . ASP A 1 123 ? 1.451 -22.781 7.395 1 29.98 123 ASP A CA 1
ATOM 988 C C . ASP A 1 123 ? 1.269 -21.266 7.336 1 29.98 123 ASP A C 1
ATOM 990 O O . ASP A 1 123 ? 2.16 -20.516 7.73 1 29.98 123 ASP A O 1
ATOM 994 N N . LEU A 1 124 ? 0.302 -20.875 6.691 1 30.64 124 LEU A N 1
ATOM 995 C CA . LEU A 1 124 ? -0.04 -19.453 6.77 1 30.64 124 LEU A CA 1
ATOM 996 C C . LEU A 1 124 ? -0.021 -18.969 8.211 1 30.64 124 LEU A C 1
ATOM 998 O O . LEU A 1 124 ? 0.376 -17.844 8.484 1 30.64 124 LEU A O 1
ATOM 1002 N N . PRO A 1 125 ? -0.577 -19.891 8.969 1 30.41 125 PRO A N 1
ATOM 1003 C CA . PRO A 1 125 ? -0.603 -19.516 10.383 1 30.41 125 PRO A CA 1
ATOM 1004 C C . PRO A 1 125 ? 0.795 -19.328 10.969 1 30.41 125 PRO A C 1
ATOM 1006 O O . PRO A 1 125 ? 1.017 -18.422 11.781 1 30.41 125 PRO A O 1
ATOM 1009 N N . LEU A 1 126 ? 1.742 -20.172 10.586 1 33.03 126 LEU A N 1
ATOM 1010 C CA . LEU A 1 126 ? 3.078 -20.141 11.172 1 33.03 126 LEU A CA 1
ATOM 1011 C C . LEU A 1 126 ? 3.877 -18.953 10.648 1 33.03 126 LEU A C 1
ATOM 1013 O O . LEU A 1 126 ? 4.664 -18.359 11.383 1 33.03 126 LEU A O 1
ATOM 1017 N N . ARG A 1 127 ? 3.818 -18.672 9.344 1 37.12 127 ARG A N 1
ATOM 1018 C CA . ARG A 1 127 ? 4.508 -17.547 8.719 1 37.12 127 ARG A CA 1
ATOM 1019 C C . ARG A 1 127 ? 4.043 -16.219 9.312 1 37.12 127 ARG A C 1
ATOM 1021 O O . ARG A 1 127 ? 4.832 -15.289 9.438 1 37.12 127 ARG A O 1
ATOM 1028 N N . LEU A 1 128 ? 2.807 -16.266 9.648 1 34.81 128 LEU A N 1
ATOM 1029 C CA . LEU A 1 128 ? 2.158 -15.109 10.258 1 34.81 128 LEU A CA 1
ATOM 1030 C C . LEU A 1 128 ? 2.705 -14.859 11.656 1 34.81 128 LEU A C 1
ATOM 1032 O O . LEU A 1 128 ? 2.811 -13.711 12.094 1 34.81 128 LEU A O 1
ATOM 1036 N N . GLU A 1 129 ? 3.137 -15.969 12.234 1 34.62 129 GLU A N 1
ATOM 1037 C CA . GLU A 1 129 ? 3.68 -15.93 13.594 1 34.62 129 GLU A CA 1
ATOM 1038 C C . GLU A 1 129 ? 5 -15.164 13.633 1 34.62 129 GLU A C 1
ATOM 1040 O O . GLU A 1 129 ? 5.25 -14.398 14.57 1 34.62 129 GLU A O 1
ATOM 1045 N N . ASN A 1 130 ? 5.84 -15.422 12.648 1 35.59 130 ASN A N 1
ATOM 1046 C CA . ASN A 1 130 ? 7.191 -14.875 12.711 1 35.59 130 ASN A CA 1
ATOM 1047 C C . ASN A 1 130 ? 7.211 -13.391 12.344 1 35.59 130 ASN A C 1
ATOM 1049 O O . ASN A 1 130 ? 8.125 -12.664 12.734 1 35.59 130 ASN A O 1
ATOM 1053 N N . LEU A 1 131 ? 6.383 -12.969 11.508 1 35.22 131 LEU A N 1
ATOM 1054 C CA . LEU A 1 131 ? 6.406 -11.562 11.109 1 35.22 131 LEU A CA 1
ATOM 1055 C C . LEU A 1 131 ? 6.18 -10.648 12.305 1 35.22 131 LEU A C 1
ATOM 1057 O O . LEU A 1 131 ? 6.738 -9.555 12.367 1 35.22 131 LEU A O 1
ATOM 1061 N N . THR A 1 132 ? 5.312 -11.086 13.195 1 33.91 132 THR A N 1
ATOM 1062 C CA . THR A 1 132 ? 4.879 -10.227 14.289 1 33.91 132 THR A CA 1
ATOM 1063 C C . THR A 1 132 ? 5.969 -10.125 15.359 1 33.91 132 THR A C 1
ATOM 1065 O O . THR A 1 132 ? 5.957 -9.203 16.172 1 33.91 132 THR A O 1
ATOM 1068 N N . LYS A 1 133 ? 6.891 -11.172 15.57 1 34.97 133 LYS A N 1
ATOM 1069 C CA . LYS A 1 133 ? 7.844 -11.148 16.672 1 34.97 133 LYS A CA 1
ATOM 1070 C C . LYS A 1 133 ? 8.914 -10.086 16.453 1 34.97 133 LYS A C 1
ATOM 1072 O O . LYS A 1 133 ? 9.539 -9.617 17.406 1 34.97 133 LYS A O 1
ATOM 1077 N N . GLY A 1 134 ? 9.422 -9.93 15.242 1 33.19 134 GLY A N 1
ATOM 1078 C CA . GLY A 1 134 ? 10.734 -9.32 15.086 1 33.19 134 GLY A CA 1
ATOM 1079 C C . GLY A 1 134 ? 10.711 -7.809 15.188 1 33.19 134 GLY A C 1
ATOM 1080 O O . GLY A 1 134 ? 11.727 -7.148 14.969 1 33.19 134 GLY A O 1
ATOM 1081 N N . GLN A 1 135 ? 9.641 -7.156 14.945 1 35 135 GLN A N 1
ATOM 1082 C CA . GLN A 1 135 ? 10.008 -5.742 14.898 1 35 135 GLN A CA 1
ATOM 1083 C C . GLN A 1 135 ? 10.406 -5.238 16.281 1 35 135 GLN A C 1
ATOM 1085 O O . GLN A 1 135 ? 9.57 -4.723 17.031 1 35 135 GLN A O 1
ATOM 1090 N N . GLN A 1 136 ? 11.219 -5.93 16.906 1 36.31 136 GLN A N 1
ATOM 1091 C CA . GLN A 1 136 ? 11.914 -5.406 18.078 1 36.31 136 GLN A CA 1
ATOM 1092 C C . GLN A 1 136 ? 12.477 -4.016 17.812 1 36.31 136 GLN A C 1
ATOM 1094 O O . GLN A 1 136 ? 13.031 -3.76 16.75 1 36.31 136 GLN A O 1
ATOM 1099 N N . HIS A 1 137 ? 11.93 -3.004 18.422 1 38.31 137 HIS A N 1
ATOM 1100 C CA . HIS A 1 137 ? 12.508 -1.668 18.531 1 38.31 137 HIS A CA 1
ATOM 1101 C C . HIS A 1 137 ? 14.023 -1.733 18.656 1 38.31 137 HIS A C 1
ATOM 1103 O O . HIS A 1 137 ? 14.555 -2.121 19.703 1 38.31 137 HIS A O 1
ATOM 1109 N N . SER A 1 138 ? 14.648 -2.082 17.703 1 44.06 138 SER A N 1
ATOM 1110 C CA . SER A 1 138 ? 16.094 -2.014 17.797 1 44.06 138 SER A CA 1
ATOM 1111 C C . SER A 1 138 ? 16.578 -0.587 18.062 1 44.06 138 SER A C 1
ATOM 1113 O O . SER A 1 138 ? 16 0.369 17.531 1 44.06 138 SER A O 1
ATOM 1115 N N . THR A 1 139 ? 17 -0.274 19.094 1 51.38 139 THR A N 1
ATOM 1116 C CA . THR A 1 139 ? 17.812 0.925 19.312 1 51.38 139 THR A CA 1
ATOM 1117 C C . THR A 1 139 ? 18.562 1.295 18.031 1 51.38 139 THR A C 1
ATOM 1119 O O . THR A 1 139 ? 18.766 0.454 17.156 1 51.38 139 THR A O 1
ATOM 1122 N N . GLY A 1 140 ? 18.469 2.697 17.812 1 54.47 140 GLY A N 1
ATOM 1123 C CA . GLY A 1 140 ? 19.234 3.205 16.688 1 54.47 140 GLY A CA 1
ATOM 1124 C C . GLY A 1 140 ? 20.391 2.299 16.297 1 54.47 140 GLY A C 1
ATOM 1125 O O . GLY A 1 140 ? 20.578 1.989 15.125 1 54.47 140 GLY A O 1
ATOM 1126 N N . ASN A 1 141 ? 20.938 1.844 17.25 1 65.12 141 ASN A N 1
ATOM 1127 C CA . ASN A 1 141 ? 22.094 1.009 17 1 65.12 141 ASN A CA 1
ATOM 1128 C C . ASN A 1 141 ? 21.703 -0.388 16.531 1 65.12 141 ASN A C 1
ATOM 1130 O O . ASN A 1 141 ? 22.344 -0.956 15.641 1 65.12 141 ASN A O 1
ATOM 1134 N N . GLU A 1 142 ? 20.594 -0.849 17.078 1 72.94 142 GLU A N 1
ATOM 1135 C CA . GLU A 1 142 ? 20.125 -2.18 16.672 1 72.94 142 GLU A CA 1
ATOM 1136 C C . GLU A 1 142 ? 19.594 -2.18 15.25 1 72.94 142 GLU A C 1
ATOM 1138 O O . GLU A 1 142 ? 19.828 -3.117 14.492 1 72.94 142 GLU A O 1
ATOM 1143 N N . ALA A 1 143 ? 18.984 -1.057 14.961 1 75.88 143 ALA A N 1
ATOM 1144 C CA . ALA A 1 143 ? 18.453 -0.934 13.609 1 75.88 143 ALA A CA 1
ATOM 1145 C C . ALA A 1 143 ? 19.578 -0.89 12.57 1 75.88 143 ALA A C 1
ATOM 1147 O O . ALA A 1 143 ? 19.469 -1.507 11.508 1 75.88 143 ALA A O 1
ATOM 1148 N N . ALA A 1 144 ? 20.578 -0.233 12.969 1 80.31 144 ALA A N 1
ATOM 1149 C CA . ALA A 1 144 ? 21.719 -0.127 12.055 1 80.31 144 ALA A CA 1
ATOM 1150 C C . ALA A 1 144 ? 22.406 -1.479 11.875 1 80.31 144 ALA A C 1
ATOM 1152 O O . ALA A 1 144 ? 22.812 -1.832 10.758 1 80.31 144 ALA A O 1
ATOM 1153 N N . TYR A 1 145 ? 22.484 -2.197 12.938 1 82 145 TYR A N 1
ATOM 1154 C CA . TYR A 1 145 ? 23.094 -3.521 12.883 1 82 145 TYR A CA 1
ATOM 1155 C C . TYR A 1 145 ? 22.266 -4.465 12.016 1 82 145 TYR A C 1
ATOM 1157 O O . TYR A 1 145 ? 22.812 -5.176 11.164 1 82 145 TYR A O 1
ATOM 1165 N N . LEU A 1 146 ? 21.016 -4.41 12.203 1 82.94 146 LEU A N 1
ATOM 1166 C CA . LEU A 1 146 ? 20.141 -5.289 11.438 1 82.94 146 LEU A CA 1
ATOM 1167 C C . LEU A 1 146 ? 20.156 -4.914 9.961 1 82.94 146 LEU A C 1
ATOM 1169 O O . LEU A 1 146 ? 20.141 -5.793 9.094 1 82.94 146 LEU A O 1
ATOM 1173 N N . LYS A 1 147 ? 20.188 -3.672 9.789 1 84.81 147 LYS A N 1
ATOM 1174 C CA . LYS A 1 147 ? 20.234 -3.199 8.406 1 84.81 147 LYS A CA 1
ATOM 1175 C C . LYS A 1 147 ? 21.484 -3.707 7.695 1 84.81 147 LYS A C 1
ATOM 1177 O O . LYS A 1 147 ? 21.422 -4.148 6.547 1 84.81 147 LYS A O 1
ATOM 1182 N N . GLU A 1 148 ? 22.562 -3.688 8.352 1 87.38 148 GLU A N 1
ATOM 1183 C CA . GLU A 1 148 ? 23.812 -4.18 7.785 1 87.38 148 GLU A CA 1
ATOM 1184 C C . GLU A 1 148 ? 23.781 -5.699 7.621 1 87.38 148 GLU A C 1
ATOM 1186 O O . GLU A 1 148 ? 24.297 -6.23 6.637 1 87.38 148 GLU A O 1
ATOM 1191 N N . ALA A 1 149 ? 23.188 -6.344 8.555 1 88.75 149 ALA A N 1
ATOM 1192 C CA . ALA A 1 149 ? 23.062 -7.797 8.469 1 88.75 149 ALA A CA 1
ATOM 1193 C C . ALA A 1 149 ? 22.219 -8.203 7.266 1 88.75 149 ALA A C 1
ATOM 1195 O O . ALA A 1 149 ? 22.547 -9.172 6.57 1 88.75 149 ALA A O 1
ATOM 1196 N N . TYR A 1 150 ? 21.172 -7.48 7.082 1 87.44 150 TYR A N 1
ATOM 1197 C CA . TYR A 1 150 ? 20.312 -7.754 5.941 1 87.44 150 TYR A CA 1
ATOM 1198 C C . TYR A 1 150 ? 21.047 -7.547 4.629 1 87.44 150 TYR A C 1
ATOM 1200 O O . TYR A 1 150 ? 20.938 -8.359 3.707 1 87.44 150 TYR A O 1
ATOM 1208 N N . ARG A 1 151 ? 21.828 -6.516 4.602 1 86 151 ARG A N 1
ATOM 1209 C CA . ARG A 1 151 ? 22.594 -6.199 3.404 1 86 151 ARG A CA 1
ATOM 1210 C C . ARG A 1 151 ? 23.641 -7.281 3.119 1 86 151 ARG A C 1
ATOM 1212 O O . ARG A 1 151 ? 23.781 -7.723 1.978 1 86 151 ARG A O 1
ATOM 1219 N N . LYS A 1 152 ? 24.297 -7.707 4.113 1 87.81 152 LYS A N 1
ATOM 1220 C CA . LYS A 1 152 ? 25.328 -8.742 3.967 1 87.81 152 LYS A CA 1
ATOM 1221 C C . LYS A 1 152 ? 24.703 -10.062 3.514 1 87.81 152 LYS A C 1
ATOM 1223 O O . LYS A 1 152 ? 25.266 -10.742 2.643 1 87.81 152 LYS A O 1
ATOM 1228 N N . MET A 1 153 ? 23.641 -10.352 4.105 1 89.06 153 MET A N 1
ATOM 1229 C CA . MET A 1 153 ? 22.969 -11.586 3.732 1 89.06 153 MET A CA 1
ATOM 1230 C C . MET A 1 153 ? 22.484 -11.531 2.283 1 89.06 153 MET A C 1
ATOM 1232 O O . MET A 1 153 ? 22.656 -12.5 1.536 1 89.06 153 MET A O 1
ATOM 1236 N N . GLY A 1 154 ? 21.938 -10.398 1.896 1 84.38 154 GLY A N 1
ATOM 1237 C CA . GLY A 1 154 ? 21.469 -10.227 0.533 1 84.38 154 GLY A CA 1
ATOM 1238 C C . GLY A 1 154 ? 22.562 -10.312 -0.502 1 84.38 154 GLY A C 1
ATOM 1239 O O . GLY A 1 154 ? 22.328 -10.727 -1.64 1 84.38 154 GLY A O 1
ATOM 1240 N N . ALA A 1 155 ? 23.719 -10.031 -0.057 1 86.44 155 ALA A N 1
ATOM 1241 C CA . ALA A 1 155 ? 24.859 -10.016 -0.972 1 86.44 155 ALA A CA 1
ATOM 1242 C C . ALA A 1 155 ? 25.641 -11.328 -0.906 1 86.44 155 ALA A C 1
ATOM 1244 O O . ALA A 1 155 ? 26.547 -11.555 -1.702 1 86.44 155 ALA A O 1
ATOM 1245 N N . SER A 1 156 ? 25.234 -12.203 -0.032 1 90.44 156 SER A N 1
ATOM 1246 C CA . SER A 1 156 ? 25.953 -13.461 0.168 1 90.44 156 SER A CA 1
ATOM 1247 C C . SER A 1 156 ? 25.734 -14.406 -1.01 1 90.44 156 SER A C 1
ATOM 1249 O O . SER A 1 156 ? 24.609 -14.562 -1.495 1 90.44 156 SER A O 1
ATOM 1251 N N . GLN A 1 157 ? 26.766 -14.977 -1.426 1 91.19 157 GLN A N 1
ATOM 1252 C CA . GLN A 1 157 ? 26.688 -15.961 -2.498 1 91.19 157 GLN A CA 1
ATOM 1253 C C . GLN A 1 157 ? 25.922 -17.203 -2.043 1 91.19 157 GLN A C 1
ATOM 1255 O O . GLN A 1 157 ? 25.219 -17.828 -2.834 1 91.19 157 GLN A O 1
ATOM 1260 N N . HIS A 1 158 ? 26.156 -17.516 -0.799 1 93.81 158 HIS A N 1
ATOM 1261 C CA . HIS A 1 158 ? 25.453 -18.641 -0.217 1 93.81 158 HIS A CA 1
ATOM 1262 C C . HIS A 1 158 ? 23.938 -18.453 -0.316 1 93.81 158 HIS A C 1
ATOM 1264 O O . HIS A 1 158 ? 23.219 -19.344 -0.766 1 93.81 158 HIS A O 1
ATOM 1270 N N . PHE A 1 159 ? 23.516 -17.297 0.046 1 93.62 159 PHE A N 1
ATOM 1271 C CA . PHE A 1 159 ? 22.078 -17.016 0.022 1 93.62 159 PHE A CA 1
ATOM 1272 C C . PHE A 1 159 ? 21.562 -16.969 -1.41 1 93.62 159 PHE A C 1
ATOM 1274 O O . PHE A 1 159 ? 20.484 -17.484 -1.707 1 93.62 159 PHE A O 1
ATOM 1281 N N . GLN A 1 160 ? 22.297 -16.391 -2.303 1 91.88 160 GLN A N 1
ATOM 1282 C CA . GLN A 1 160 ? 21.891 -16.297 -3.703 1 91.88 160 GLN A CA 1
ATOM 1283 C C . GLN A 1 160 ? 21.797 -17.688 -4.328 1 91.88 160 GLN A C 1
ATOM 1285 O O . GLN A 1 160 ? 20.812 -17.984 -5.027 1 91.88 160 GLN A O 1
ATOM 1290 N N . ALA A 1 161 ? 22.781 -18.484 -4.066 1 94.19 161 ALA A N 1
ATOM 1291 C CA . ALA A 1 161 ? 22.766 -19.844 -4.582 1 94.19 161 ALA A CA 1
ATOM 1292 C C . ALA A 1 161 ? 21.578 -20.625 -4.031 1 94.19 161 ALA A C 1
ATOM 1294 O O . ALA A 1 161 ? 20.969 -21.422 -4.746 1 94.19 161 ALA A O 1
ATOM 1295 N N . TYR A 1 162 ? 21.344 -20.391 -2.82 1 95.19 162 TYR A N 1
ATOM 1296 C CA . TYR A 1 162 ? 20.203 -21.047 -2.191 1 95.19 162 TYR A CA 1
ATOM 1297 C C . TYR A 1 162 ? 18.906 -20.656 -2.885 1 95.19 162 TYR A C 1
ATOM 1299 O O . TYR A 1 162 ? 18.078 -21.516 -3.189 1 95.19 162 TYR A O 1
ATOM 1307 N N . ILE A 1 163 ? 18.688 -19.375 -3.088 1 93.56 163 ILE A N 1
ATOM 1308 C CA . ILE A 1 163 ? 17.469 -18.875 -3.707 1 93.56 163 ILE A CA 1
ATOM 1309 C C . ILE A 1 163 ? 17.312 -19.453 -5.105 1 93.56 163 ILE A C 1
ATOM 1311 O O . ILE A 1 163 ? 16.234 -19.922 -5.48 1 93.56 163 ILE A O 1
ATOM 1315 N N . TYR A 1 164 ? 18.328 -19.5 -5.871 1 92.75 164 TYR A N 1
ATOM 1316 C CA . TYR A 1 164 ? 18.281 -20 -7.242 1 92.75 164 TYR A CA 1
ATOM 1317 C C . TYR A 1 164 ? 18 -21.5 -7.273 1 92.75 164 TYR A C 1
ATOM 1319 O O . TYR A 1 164 ? 17.188 -21.969 -8.07 1 92.75 164 TYR A O 1
ATOM 1327 N N . ALA A 1 165 ? 18.641 -22.188 -6.387 1 94.69 165 ALA A N 1
ATOM 1328 C CA . ALA A 1 165 ? 18.422 -23.625 -6.32 1 94.69 165 ALA A CA 1
ATOM 1329 C C . ALA A 1 165 ? 17.016 -23.953 -5.844 1 94.69 165 ALA A C 1
ATOM 1331 O O . ALA A 1 165 ? 16.297 -24.734 -6.477 1 94.69 165 ALA A O 1
ATOM 1332 N N . LYS A 1 166 ? 16.641 -23.328 -4.793 1 94.75 166 LYS A N 1
ATOM 1333 C CA . LYS A 1 166 ? 15.328 -23.594 -4.199 1 94.75 166 LYS A CA 1
ATOM 1334 C C . LYS A 1 166 ? 14.203 -23.25 -5.176 1 94.75 166 LYS A C 1
ATOM 1336 O O . LYS A 1 166 ? 13.32 -24.078 -5.426 1 94.75 166 LYS A O 1
ATOM 1341 N N . LYS A 1 167 ? 14.211 -22.094 -5.73 1 92.62 167 LYS A N 1
ATOM 1342 C CA . LYS A 1 167 ? 13.148 -21.656 -6.637 1 92.62 167 LYS A CA 1
ATOM 1343 C C . LYS A 1 167 ? 13.078 -22.562 -7.863 1 92.62 167 LYS A C 1
ATOM 1345 O O . LYS A 1 167 ? 11.984 -22.984 -8.273 1 92.62 167 LYS A O 1
ATOM 1350 N N . SER A 1 168 ? 14.211 -22.844 -8.43 1 91.69 168 SER A N 1
ATOM 1351 C CA . SER A 1 168 ? 14.227 -23.656 -9.641 1 91.69 168 SER A CA 1
ATOM 1352 C C . SER A 1 168 ? 13.688 -25.062 -9.367 1 91.69 168 SER A C 1
ATOM 1354 O O . SER A 1 168 ? 12.906 -25.594 -10.156 1 91.69 168 SER A O 1
ATOM 1356 N N . LEU A 1 169 ? 14.078 -25.578 -8.273 1 94 169 LEU A N 1
ATOM 1357 C CA . LEU A 1 169 ? 13.633 -26.922 -7.926 1 94 169 LEU A CA 1
ATOM 1358 C C . LEU A 1 169 ? 12.141 -26.953 -7.637 1 94 169 LEU A C 1
ATOM 1360 O O . LEU A 1 169 ? 11.43 -27.844 -8.109 1 94 169 LEU A O 1
ATOM 1364 N N . VAL A 1 170 ? 11.695 -26 -6.906 1 93.06 170 VAL A N 1
ATOM 1365 C CA . VAL A 1 170 ? 10.289 -25.969 -6.539 1 93.06 170 VAL A CA 1
ATOM 1366 C C . VAL A 1 170 ? 9.43 -25.734 -7.785 1 93.06 170 VAL A C 1
ATOM 1368 O O . VAL A 1 170 ? 8.375 -26.344 -7.945 1 93.06 170 VAL A O 1
ATOM 1371 N N . THR A 1 171 ? 9.867 -24.828 -8.617 1 89.88 171 THR A N 1
ATOM 1372 C CA . THR A 1 171 ? 9.148 -24.578 -9.859 1 89.88 171 THR A CA 1
ATOM 1373 C C . THR A 1 171 ? 9.109 -25.844 -10.727 1 89.88 171 THR A C 1
ATOM 1375 O O . THR A 1 171 ? 8.086 -26.141 -11.336 1 89.88 171 THR A O 1
ATOM 1378 N N . PHE A 1 172 ? 10.211 -26.531 -10.789 1 91 172 PHE A N 1
ATOM 1379 C CA . PHE A 1 172 ? 10.297 -27.766 -11.562 1 91 172 PHE A CA 1
ATOM 1380 C C . PHE A 1 172 ? 9.398 -28.844 -10.961 1 91 172 PHE A C 1
ATOM 1382 O O . PHE A 1 172 ? 8.742 -29.578 -11.695 1 91 172 PHE A O 1
ATOM 1389 N N . GLN A 1 173 ? 9.383 -28.938 -9.703 1 92.81 173 GLN A N 1
ATOM 1390 C CA . GLN A 1 173 ? 8.5 -29.859 -9.016 1 92.81 173 GLN A CA 1
ATOM 1391 C C . GLN A 1 173 ? 7.047 -29.641 -9.414 1 92.81 173 GLN A C 1
ATOM 1393 O O . GLN A 1 173 ? 6.32 -30.594 -9.703 1 92.81 173 GLN A O 1
ATOM 1398 N N . ARG A 1 174 ? 6.707 -28.438 -9.391 1 89.88 174 ARG A N 1
ATOM 1399 C CA . ARG A 1 174 ? 5.34 -28.094 -9.766 1 89.88 174 ARG A CA 1
ATOM 1400 C C . ARG A 1 174 ? 5.051 -28.453 -11.211 1 89.88 174 ARG A C 1
ATOM 1402 O O . ARG A 1 174 ? 3.951 -28.906 -11.539 1 89.88 174 ARG A O 1
ATOM 1409 N N . GLU A 1 175 ? 5.996 -28.156 -12.055 1 87.06 175 GLU A N 1
ATOM 1410 C CA . GLU A 1 175 ? 5.836 -28.531 -13.461 1 87.06 175 GLU A CA 1
ATOM 1411 C C . GLU A 1 175 ? 5.641 -30.031 -13.617 1 87.06 175 GLU A C 1
ATOM 1413 O O . GLU A 1 175 ? 4.832 -30.469 -14.438 1 87.06 175 GLU A O 1
ATOM 1418 N N . LEU A 1 176 ? 6.402 -30.812 -12.883 1 91.44 176 LEU A N 1
ATOM 1419 C CA . LEU A 1 176 ? 6.258 -32.281 -12.93 1 91.44 176 LEU A CA 1
ATOM 1420 C C . LEU A 1 176 ? 4.875 -32.688 -12.445 1 91.44 176 LEU A C 1
ATOM 1422 O O . LEU A 1 176 ? 4.266 -33.594 -13.016 1 91.44 176 LEU A O 1
ATOM 1426 N N . ASP A 1 177 ? 4.402 -32.031 -11.445 1 91.81 177 ASP A N 1
ATOM 1427 C CA . ASP A 1 177 ? 3.062 -32.344 -10.945 1 91.81 177 ASP A CA 1
ATOM 1428 C C . ASP A 1 177 ? 2.006 -32.031 -12.008 1 91.81 177 ASP A C 1
ATOM 1430 O O . ASP A 1 177 ? 1.038 -32.781 -12.156 1 91.81 177 ASP A O 1
ATOM 1434 N N . LEU A 1 178 ? 2.188 -30.984 -12.648 1 87.69 178 LEU A N 1
ATOM 1435 C CA . LEU A 1 178 ? 1.251 -30.625 -13.703 1 87.69 178 LEU A CA 1
ATOM 1436 C C . LEU A 1 178 ? 1.276 -31.656 -14.828 1 87.69 178 LEU A C 1
ATOM 1438 O O . LEU A 1 178 ? 0.23 -32 -15.375 1 87.69 178 LEU A O 1
ATOM 1442 N N . LEU A 1 179 ? 2.449 -32.062 -15.18 1 89.5 179 LEU A N 1
ATOM 1443 C CA . LEU A 1 179 ? 2.584 -33.062 -16.234 1 89.5 179 LEU A CA 1
ATOM 1444 C C . LEU A 1 179 ? 1.93 -34.375 -15.805 1 89.5 179 LEU A C 1
ATOM 1446 O O . LEU A 1 179 ? 1.26 -35.031 -16.609 1 89.5 179 LEU A O 1
ATOM 1450 N N . LEU A 1 180 ? 2.127 -34.75 -14.57 1 92.25 180 LEU A N 1
ATOM 1451 C CA . LEU A 1 180 ? 1.51 -35.969 -14.055 1 92.25 180 LEU A CA 1
ATOM 1452 C C . LEU A 1 180 ? -0.011 -35.844 -14.062 1 92.25 180 LEU A C 1
ATOM 1454 O O . LEU A 1 180 ? -0.709 -36.812 -14.406 1 92.25 180 LEU A O 1
ATOM 1458 N N . GLU A 1 181 ? -0.455 -34.719 -13.664 1 90.81 181 GLU A N 1
ATOM 1459 C CA . GLU A 1 181 ? -1.894 -34.469 -13.727 1 90.81 181 GLU A CA 1
ATOM 1460 C C . GLU A 1 181 ? -2.406 -34.531 -15.164 1 90.81 181 GLU A C 1
ATOM 1462 O O . GLU A 1 181 ? -3.506 -35.031 -15.414 1 90.81 181 GLU A O 1
ATOM 1467 N N . PHE A 1 182 ? -1.659 -33.938 -16.016 1 89.44 182 PHE A N 1
ATOM 1468 C CA . PHE A 1 182 ? -1.987 -33.969 -17.438 1 89.44 182 PHE A CA 1
ATOM 1469 C C . PHE A 1 182 ? -2.158 -35.406 -17.906 1 89.44 182 PHE A C 1
ATOM 1471 O O . PHE A 1 182 ? -3.121 -35.719 -18.609 1 89.44 182 PHE A O 1
ATOM 1478 N N . LEU A 1 183 ? -1.296 -36.312 -17.594 1 92.31 183 LEU A N 1
ATOM 1479 C CA . LEU A 1 183 ? -1.371 -37.719 -17.984 1 92.31 183 LEU A CA 1
ATOM 1480 C C . LEU A 1 183 ? -2.59 -38.375 -17.359 1 92.31 183 LEU A C 1
ATOM 1482 O O . LEU A 1 183 ? -3.293 -39.156 -18.031 1 92.31 183 LEU A O 1
ATOM 1486 N N . ASP A 1 184 ? -2.803 -38.062 -16.125 1 91.81 184 ASP A N 1
ATOM 1487 C CA . ASP A 1 184 ? -3.938 -38.656 -15.422 1 91.81 184 ASP A CA 1
ATOM 1488 C C . ASP A 1 184 ? -5.258 -38.219 -16.062 1 91.81 184 ASP A C 1
ATOM 1490 O O . ASP A 1 184 ? -6.172 -39.031 -16.203 1 91.81 184 ASP A O 1
ATOM 1494 N N . ILE A 1 185 ? -5.355 -36.969 -16.375 1 90.38 185 ILE A N 1
ATOM 1495 C CA . ILE A 1 185 ? -6.574 -36.469 -16.984 1 90.38 185 ILE A CA 1
ATOM 1496 C C . ILE A 1 185 ? -6.812 -37.125 -18.328 1 90.38 185 ILE A C 1
ATOM 1498 O O . ILE A 1 185 ? -7.945 -37.5 -18.656 1 90.38 185 ILE A O 1
ATOM 1502 N N . ASN A 1 186 ? -5.777 -37.219 -19.141 1 90.62 186 ASN A N 1
ATOM 1503 C CA . ASN A 1 186 ? -5.922 -37.844 -20.453 1 90.62 186 ASN A CA 1
ATOM 1504 C C . ASN A 1 186 ? -6.301 -39.344 -20.312 1 90.62 186 ASN A C 1
ATOM 1506 O O . ASN A 1 186 ? -7.141 -39.844 -21.062 1 90.62 186 ASN A O 1
ATOM 1510 N N . THR A 1 187 ? -5.715 -40.062 -19.391 1 92.12 187 THR A N 1
ATOM 1511 C CA . THR A 1 187 ? -6.051 -41.438 -19.141 1 92.12 187 THR A CA 1
ATOM 1512 C C . THR A 1 187 ? -7.512 -41.594 -18.719 1 92.12 187 THR A C 1
ATOM 1514 O O . THR A 1 187 ? -8.219 -42.469 -19.203 1 92.12 187 THR A O 1
ATOM 1517 N N . THR A 1 188 ? -7.887 -40.75 -17.844 1 91.31 188 THR A N 1
ATOM 1518 C CA . THR A 1 188 ? -9.273 -40.75 -17.406 1 91.31 188 THR A CA 1
ATOM 1519 C C . THR A 1 188 ? -10.211 -40.438 -18.562 1 91.31 188 THR A C 1
ATOM 1521 O O . THR A 1 188 ? -11.289 -41.031 -18.672 1 91.31 188 THR A O 1
ATOM 1524 N N . ALA A 1 189 ? -9.797 -39.469 -19.375 1 90.31 189 ALA A N 1
ATOM 1525 C CA . ALA A 1 189 ? -10.594 -39.094 -20.531 1 90.31 189 ALA A CA 1
ATOM 1526 C C . ALA A 1 189 ? -10.75 -40.281 -21.469 1 90.31 189 ALA A C 1
ATOM 1528 O O . ALA A 1 189 ? -11.844 -40.531 -21.984 1 90.31 189 ALA A O 1
ATOM 1529 N N . TYR A 1 190 ? -9.68 -41.062 -21.766 1 91.38 190 TYR A N 1
ATOM 1530 C CA . TYR A 1 190 ? -9.742 -42.25 -22.594 1 91.38 190 TYR A CA 1
ATOM 1531 C C . TYR A 1 190 ? -10.695 -43.281 -22 1 91.38 190 TYR A C 1
ATOM 1533 O O . TYR A 1 190 ? -11.508 -43.875 -22.703 1 91.38 190 TYR A O 1
ATOM 1541 N N . SER A 1 191 ? -10.594 -43.438 -20.703 1 91.94 191 SER A N 1
ATOM 1542 C CA . SER A 1 191 ? -11.445 -44.406 -20.031 1 91.94 191 SER A CA 1
ATOM 1543 C C . SER A 1 191 ? -12.922 -44.031 -20.141 1 91.94 191 SER A C 1
ATOM 1545 O O . SER A 1 191 ? -13.766 -44.844 -20.453 1 91.94 191 SER A O 1
ATOM 1547 N N . LYS A 1 192 ? -13.195 -42.781 -19.891 1 92.44 192 LYS A N 1
ATOM 1548 C CA . LYS A 1 192 ? -14.578 -42.312 -19.891 1 92.44 192 LYS A CA 1
ATOM 1549 C C . LYS A 1 192 ? -15.164 -42.312 -21.297 1 92.44 192 LYS A C 1
ATOM 1551 O O . LYS A 1 192 ? -16.328 -42.656 -21.5 1 92.44 192 LYS A O 1
ATOM 1556 N N . ILE A 1 193 ? -14.328 -41.906 -22.281 1 90.88 193 ILE A N 1
ATOM 1557 C CA . ILE A 1 193 ? -14.836 -41.875 -23.656 1 90.88 193 ILE A CA 1
ATOM 1558 C C . ILE A 1 193 ? -15.062 -43.281 -24.172 1 90.88 193 ILE A C 1
ATOM 1560 O O . ILE A 1 193 ? -16 -43.531 -24.938 1 90.88 193 ILE A O 1
ATOM 1564 N N . LEU A 1 194 ? -14.234 -44.219 -23.859 1 91.88 194 LEU A N 1
ATOM 1565 C CA . LEU A 1 194 ? -14.398 -45.625 -24.266 1 91.88 194 LEU A CA 1
ATOM 1566 C C . LEU A 1 194 ? -15.609 -46.25 -23.578 1 91.88 194 LEU A C 1
ATOM 1568 O O . LEU A 1 194 ? -16.297 -47.094 -24.172 1 91.88 194 LEU A O 1
ATOM 1572 N N . LYS A 1 195 ? -15.859 -45.844 -22.344 1 91.75 195 LYS A N 1
ATOM 1573 C CA . LYS A 1 195 ? -17.078 -46.312 -21.656 1 91.75 195 LYS A CA 1
ATOM 1574 C C . LYS A 1 195 ? -18.328 -45.844 -22.391 1 91.75 195 LYS A C 1
ATOM 1576 O O . LYS A 1 195 ? -19.281 -46.594 -22.562 1 91.75 195 LYS A O 1
ATOM 1581 N N . LYS A 1 196 ? -18.297 -44.625 -22.812 1 90.56 196 LYS A N 1
ATOM 1582 C CA . LYS A 1 196 ? -19.422 -44.062 -23.578 1 90.56 196 LYS A CA 1
ATOM 1583 C C . LYS A 1 196 ? -19.578 -44.781 -24.922 1 90.56 196 LYS A C 1
ATOM 1585 O O . LYS A 1 196 ? -20.688 -44.938 -25.422 1 90.56 196 LYS A O 1
ATOM 1590 N N . PHE A 1 197 ? -18.453 -45.062 -25.578 1 89.56 197 PHE A N 1
ATOM 1591 C CA . PHE A 1 197 ? -18.469 -45.781 -26.828 1 89.56 197 PHE A CA 1
ATOM 1592 C C . PHE A 1 197 ? -19.125 -47.156 -26.656 1 89.56 197 PHE A C 1
ATOM 1594 O O . PHE A 1 197 ? -19.969 -47.562 -27.453 1 89.56 197 PHE A O 1
ATOM 1601 N N . ASP A 1 198 ? -18.828 -47.812 -25.578 1 89.5 198 ASP A N 1
ATOM 1602 C CA . ASP A 1 198 ? -19.375 -49.156 -25.297 1 89.5 198 ASP A CA 1
ATOM 1603 C C . ASP A 1 198 ? -20.875 -49.062 -25.016 1 89.5 198 ASP A C 1
ATOM 1605 O O . ASP A 1 198 ? -21.641 -49.938 -25.438 1 89.5 198 ASP A O 1
ATOM 1609 N N . LYS A 1 199 ? -21.25 -48.094 -24.312 1 88.5 199 LYS A N 1
ATOM 1610 C CA . LYS A 1 199 ? -22.672 -47.906 -24 1 88.5 199 LYS A CA 1
ATOM 1611 C C . LYS A 1 199 ? -23.484 -47.656 -25.266 1 88.5 199 LYS A C 1
ATOM 1613 O O . LYS A 1 199 ? -24.609 -48.156 -25.391 1 88.5 199 LYS A O 1
ATOM 1618 N N . GLN A 1 200 ? -22.906 -46.969 -26.141 1 85 200 GLN A N 1
ATOM 1619 C CA . GLN A 1 200 ? -23.625 -46.594 -27.359 1 85 200 GLN A CA 1
ATOM 1620 C C . GLN A 1 200 ? -23.625 -47.75 -28.359 1 85 200 GLN A C 1
ATOM 1622 O O . GLN A 1 200 ? -24.594 -47.938 -29.109 1 85 200 GLN A O 1
ATOM 1627 N N . THR A 1 201 ? -22.547 -48.469 -28.5 1 84.69 201 THR A N 1
ATOM 1628 C CA . THR A 1 201 ? -22.422 -49.531 -29.516 1 84.69 201 THR A CA 1
ATOM 1629 C C . THR A 1 201 ? -22.844 -50.875 -28.938 1 84.69 201 THR A C 1
ATOM 1631 O O . THR A 1 201 ? -23.016 -51.844 -29.672 1 84.69 201 THR A O 1
ATOM 1634 N N . GLY A 1 202 ? -23 -51 -27.688 1 82.5 202 GLY A N 1
ATOM 1635 C CA . GLY A 1 202 ? -23.375 -52.25 -27.047 1 82.5 202 GLY A CA 1
ATOM 1636 C C . GLY A 1 202 ? -22.234 -53.25 -26.953 1 82.5 202 GLY A C 1
ATOM 1637 O O . GLY A 1 202 ? -22.453 -54.469 -26.953 1 82.5 202 GLY A O 1
ATOM 1638 N N . THR A 1 203 ? -21.062 -52.688 -27.109 1 84.75 203 THR A N 1
ATOM 1639 C CA . THR A 1 203 ? -19.875 -53.531 -27 1 84.75 203 THR A CA 1
ATOM 1640 C C . THR A 1 203 ? -19.266 -53.438 -25.609 1 84.75 203 THR A C 1
ATOM 1642 O O . THR A 1 203 ? -19.703 -52.625 -24.781 1 84.75 203 THR A O 1
ATOM 1645 N N . SER A 1 204 ? -18.406 -54.406 -25.172 1 87.38 204 SER A N 1
ATOM 1646 C CA . SER A 1 204 ? -17.672 -54.375 -23.922 1 87.38 204 SER A CA 1
ATOM 1647 C C . SER A 1 204 ? -16.156 -54.406 -24.156 1 87.38 204 SER A C 1
ATOM 1649 O O . SER A 1 204 ? -15.469 -55.281 -23.625 1 87.38 204 SER A O 1
ATOM 1651 N N . LEU A 1 205 ? -15.633 -53.406 -24.922 1 87.75 205 LEU A N 1
ATOM 1652 C CA . LEU A 1 205 ? -14.242 -53.406 -25.344 1 87.75 205 LEU A CA 1
ATOM 1653 C C . LEU A 1 205 ? -13.438 -52.375 -24.578 1 87.75 205 LEU A C 1
ATOM 1655 O O . LEU A 1 205 ? -12.242 -52.188 -24.828 1 87.75 205 LEU A O 1
ATOM 1659 N N . ARG A 1 206 ? -14.062 -51.719 -23.625 1 89.69 206 ARG A N 1
ATOM 1660 C CA . ARG A 1 206 ? -13.422 -50.625 -22.906 1 89.69 206 ARG A CA 1
ATOM 1661 C C . ARG A 1 206 ? -12.102 -51.062 -22.281 1 89.69 206 ARG A C 1
ATOM 1663 O O . ARG A 1 206 ? -11.062 -50.438 -22.484 1 89.69 206 ARG A O 1
ATOM 1670 N N . GLU A 1 207 ? -12.172 -52.188 -21.469 1 90.06 207 GLU A N 1
ATOM 1671 C CA . GLU A 1 207 ? -11 -52.656 -20.75 1 90.06 207 GLU A CA 1
ATOM 1672 C C . GLU A 1 207 ? -9.891 -53.062 -21.703 1 90.06 207 GLU A C 1
ATOM 1674 O O . GLU A 1 207 ? -8.719 -52.75 -21.484 1 90.06 207 GLU A O 1
ATOM 1679 N N . ALA A 1 208 ? -10.289 -53.719 -22.734 1 90.94 208 ALA A N 1
ATOM 1680 C CA . ALA A 1 208 ? -9.312 -54.188 -23.703 1 90.94 208 ALA A CA 1
ATOM 1681 C C . ALA A 1 208 ? -8.695 -53.031 -24.484 1 90.94 208 ALA A C 1
ATOM 1683 O O . ALA A 1 208 ? -7.484 -53 -24.703 1 90.94 208 ALA A O 1
ATOM 1684 N N . ARG A 1 209 ? -9.477 -52.094 -24.906 1 91.5 209 ARG A N 1
ATOM 1685 C CA . ARG A 1 209 ? -8.992 -50.969 -25.688 1 91.5 209 ARG A CA 1
ATOM 1686 C C . ARG A 1 209 ? -8.133 -50.031 -24.828 1 91.5 209 ARG A C 1
ATOM 1688 O O . ARG A 1 209 ? -7.125 -49.5 -25.297 1 91.5 209 ARG A O 1
ATOM 1695 N N . LEU A 1 210 ? -8.594 -49.875 -23.641 1 92.69 210 LEU A N 1
ATOM 1696 C CA . LEU A 1 210 ? -7.789 -49.062 -22.734 1 92.69 210 LEU A CA 1
ATOM 1697 C C . LEU A 1 210 ? -6.434 -49.719 -22.469 1 92.69 210 LEU A C 1
ATOM 1699 O O . LEU A 1 210 ? -5.41 -49.031 -22.422 1 92.69 210 LEU A O 1
ATOM 1703 N N . ALA A 1 211 ? -6.457 -50.969 -22.219 1 92.06 211 ALA A N 1
ATOM 1704 C CA . ALA A 1 211 ? -5.211 -51.688 -22.016 1 92.06 211 ALA A CA 1
ATOM 1705 C C . ALA A 1 211 ? -4.293 -51.562 -23.219 1 92.06 211 ALA A C 1
ATOM 1707 O O . ALA A 1 211 ? -3.074 -51.438 -23.078 1 92.06 211 ALA A O 1
ATOM 1708 N N . ALA A 1 212 ? -4.914 -51.562 -24.391 1 92.25 212 ALA A N 1
ATOM 1709 C CA . ALA A 1 212 ? -4.141 -51.406 -25.609 1 92.25 212 ALA A CA 1
ATOM 1710 C C . ALA A 1 212 ? -3.52 -50.031 -25.703 1 92.25 212 ALA A C 1
ATOM 1712 O O . ALA A 1 212 ? -2.363 -49.875 -26.109 1 92.25 212 ALA A O 1
ATOM 1713 N N . ILE A 1 213 ? -4.316 -49.062 -25.359 1 91.75 213 ILE A N 1
ATOM 1714 C CA . ILE A 1 213 ? -3.828 -47.688 -25.375 1 91.75 213 ILE A CA 1
ATOM 1715 C C . ILE A 1 213 ? -2.666 -47.531 -24.406 1 91.75 213 ILE A C 1
ATOM 1717 O O . ILE A 1 213 ? -1.645 -46.938 -24.719 1 91.75 213 ILE A O 1
ATOM 1721 N N . LEU A 1 214 ? -2.789 -48.125 -23.219 1 92 214 LEU A N 1
ATOM 1722 C CA . LEU A 1 214 ? -1.763 -48.031 -22.188 1 92 214 LEU A CA 1
ATOM 1723 C C . LEU A 1 214 ? -0.51 -48.812 -22.594 1 92 214 LEU A C 1
ATOM 1725 O O . LEU A 1 214 ? 0.604 -48.406 -22.234 1 92 214 LEU A O 1
ATOM 1729 N N . GLU A 1 215 ? -0.718 -49.812 -23.281 1 92 215 GLU A N 1
ATOM 1730 C CA . GLU A 1 215 ? 0.414 -50.594 -23.781 1 92 215 GLU A CA 1
ATOM 1731 C C . GLU A 1 215 ? 1.166 -49.844 -24.875 1 92 215 GLU A C 1
ATOM 1733 O O . GLU A 1 215 ? 2.396 -49.906 -24.938 1 92 215 GLU A O 1
ATOM 1738 N N . ASN A 1 216 ? 0.409 -49.219 -25.781 1 91.5 216 ASN A N 1
ATOM 1739 C CA . ASN A 1 216 ? 1.009 -48.438 -26.844 1 91.5 216 ASN A CA 1
ATOM 1740 C C . ASN A 1 216 ? 1.666 -47.156 -26.328 1 91.5 216 ASN A C 1
ATOM 1742 O O . ASN A 1 216 ? 2.584 -46.625 -26.953 1 91.5 216 ASN A O 1
ATOM 1746 N N . ASN A 1 217 ? 1.135 -46.719 -25.25 1 93.19 217 ASN A N 1
ATOM 1747 C CA . ASN A 1 217 ? 1.618 -45.469 -24.641 1 93.19 217 ASN A CA 1
ATOM 1748 C C . ASN A 1 217 ? 1.989 -45.656 -23.172 1 93.19 217 ASN A C 1
ATOM 1750 O O . ASN A 1 217 ? 1.315 -45.156 -22.281 1 93.19 217 ASN A O 1
ATOM 1754 N N . PRO A 1 218 ? 3.119 -46.281 -22.891 1 92.06 218 PRO A N 1
ATOM 1755 C CA . PRO A 1 218 ? 3.51 -46.562 -21.516 1 92.06 218 PRO A CA 1
ATOM 1756 C C . PRO A 1 218 ? 3.756 -45.312 -20.672 1 92.06 218 PRO A C 1
ATOM 1758 O O . PRO A 1 218 ? 3.703 -45.375 -19.438 1 92.06 218 PRO A O 1
ATOM 1761 N N . PHE A 1 219 ? 3.969 -44.188 -21.422 1 92.69 219 PHE A N 1
ATOM 1762 C CA . PHE A 1 219 ? 4.262 -42.969 -20.703 1 92.69 219 PHE A CA 1
ATOM 1763 C C . PHE A 1 219 ? 3.051 -42.5 -19.906 1 92.69 219 PHE A C 1
ATOM 1765 O O . PHE A 1 219 ? 3.178 -41.688 -19 1 92.69 219 PHE A O 1
ATOM 1772 N N . LEU A 1 220 ? 1.881 -42.938 -20.219 1 93.31 220 LEU A N 1
ATOM 1773 C CA . LEU A 1 220 ? 0.652 -42.5 -19.547 1 93.31 220 LEU A CA 1
ATOM 1774 C C . LEU A 1 220 ? 0.652 -42.938 -18.094 1 93.31 220 LEU A C 1
ATOM 1776 O O . LEU A 1 220 ? -0.071 -42.375 -17.266 1 93.31 220 LEU A O 1
ATOM 1780 N N . LYS A 1 221 ? 1.387 -43.969 -17.734 1 91.44 221 LYS A N 1
ATOM 1781 C CA . LYS A 1 221 ? 1.515 -44.406 -16.344 1 91.44 221 LYS A CA 1
ATOM 1782 C C . LYS A 1 221 ? 2.346 -43.406 -15.539 1 91.44 221 LYS A C 1
ATOM 1784 O O . LYS A 1 221 ? 2.256 -43.375 -14.312 1 91.44 221 LYS A O 1
ATOM 1789 N N . GLY A 1 222 ? 3.168 -42.625 -16.188 1 92.5 222 GLY A N 1
ATOM 1790 C CA . GLY A 1 222 ? 3.912 -41.531 -15.57 1 92.5 222 GLY A CA 1
ATOM 1791 C C . GLY A 1 222 ? 5.047 -42.031 -14.688 1 92.5 222 GLY A C 1
ATOM 1792 O O . GLY A 1 222 ? 5.457 -41.312 -13.758 1 92.5 222 GLY A O 1
ATOM 1793 N N . GLU A 1 223 ? 5.562 -43.188 -14.859 1 92.88 223 GLU A N 1
ATOM 1794 C CA . GLU A 1 223 ? 6.559 -43.781 -13.977 1 92.88 223 GLU A CA 1
ATOM 1795 C C . GLU A 1 223 ? 7.852 -42.969 -13.977 1 92.88 223 GLU A C 1
ATOM 1797 O O . GLU A 1 223 ? 8.414 -42.688 -12.914 1 92.88 223 GLU A O 1
ATOM 1802 N N . LYS A 1 224 ? 8.328 -42.594 -15.164 1 93.56 224 LYS A N 1
ATOM 1803 C CA . LYS A 1 224 ? 9.562 -41.844 -15.273 1 93.56 224 LYS A CA 1
ATOM 1804 C C . LYS A 1 224 ? 9.422 -40.469 -14.578 1 93.56 224 LYS A C 1
ATOM 1806 O O . LYS A 1 224 ? 10.344 -40.031 -13.883 1 93.56 224 LYS A O 1
ATOM 1811 N N . LEU A 1 225 ? 8.328 -39.844 -14.773 1 94.44 225 LEU A N 1
ATOM 1812 C CA . LEU A 1 225 ? 8.086 -38.562 -14.172 1 94.44 225 LEU A CA 1
ATOM 1813 C C . LEU A 1 225 ? 7.969 -38.656 -12.656 1 94.44 225 LEU A C 1
ATOM 1815 O O . LEU A 1 225 ? 8.438 -37.781 -11.922 1 94.44 225 LEU A O 1
ATOM 1819 N N . GLN A 1 226 ? 7.352 -39.719 -12.188 1 95.56 226 GLN A N 1
ATOM 1820 C CA . GLN A 1 226 ? 7.211 -39.938 -10.758 1 95.56 226 GLN A CA 1
ATOM 1821 C C . GLN A 1 226 ? 8.57 -40.188 -10.102 1 95.56 226 GLN A C 1
ATOM 1823 O O . GLN A 1 226 ? 8.82 -39.688 -8.992 1 95.56 226 GLN A O 1
ATOM 1828 N N . GLU A 1 227 ? 9.352 -40.906 -10.797 1 95.44 227 GLU A N 1
ATOM 1829 C CA . GLU A 1 227 ? 10.703 -41.125 -10.289 1 95.44 227 GLU A CA 1
ATOM 1830 C C . GLU A 1 227 ? 11.484 -39.812 -10.211 1 95.44 227 GLU A C 1
ATOM 1832 O O . GLU A 1 227 ? 12.156 -39.562 -9.211 1 95.44 227 GLU A O 1
ATOM 1837 N N . MET A 1 228 ? 11.414 -39.094 -11.258 1 95.06 228 MET A N 1
ATOM 1838 C CA . MET A 1 228 ? 12.078 -37.781 -11.273 1 95.06 228 MET A CA 1
ATOM 1839 C C . MET A 1 228 ? 11.547 -36.875 -10.164 1 95.06 228 MET A C 1
ATOM 1841 O O . MET A 1 228 ? 12.312 -36.188 -9.508 1 95.06 228 MET A O 1
ATOM 1845 N N . ARG A 1 229 ? 10.25 -36.875 -10.008 1 95.19 229 ARG A N 1
ATOM 1846 C CA . ARG A 1 229 ? 9.609 -36.094 -8.953 1 95.19 229 ARG A CA 1
ATOM 1847 C C . ARG A 1 229 ? 10.133 -36.469 -7.582 1 95.19 229 ARG A C 1
ATOM 1849 O O . ARG A 1 229 ? 10.359 -35.625 -6.727 1 95.19 229 ARG A O 1
ATOM 1856 N N . GLY A 1 230 ? 10.273 -37.781 -7.336 1 95.88 230 GLY A N 1
ATOM 1857 C CA . GLY A 1 230 ? 10.844 -38.25 -6.086 1 95.88 230 GLY A CA 1
ATOM 1858 C C . GLY A 1 230 ? 12.25 -37.719 -5.84 1 95.88 230 GLY A C 1
ATOM 1859 O O . GLY A 1 230 ? 12.578 -37.312 -4.73 1 95.88 230 GLY A O 1
ATOM 1860 N N . THR A 1 231 ? 13.094 -37.75 -6.859 1 96.12 231 THR A N 1
ATOM 1861 C CA . THR A 1 231 ? 14.461 -37.25 -6.754 1 96.12 231 THR A CA 1
ATOM 1862 C C . THR A 1 231 ? 14.461 -35.75 -6.453 1 96.12 231 THR A C 1
ATOM 1864 O O . THR A 1 231 ? 15.289 -35.281 -5.684 1 96.12 231 THR A O 1
ATOM 1867 N N . VAL A 1 232 ? 13.578 -35.094 -7.125 1 96.38 232 VAL A N 1
ATOM 1868 C CA . VAL A 1 232 ? 13.477 -33.656 -6.926 1 96.38 232 VAL A CA 1
ATOM 1869 C C . VAL A 1 232 ? 13.078 -33.344 -5.48 1 96.38 232 VAL A C 1
ATOM 1871 O O . VAL A 1 232 ? 13.594 -32.406 -4.871 1 96.38 232 VAL A O 1
ATOM 1874 N N . ASP A 1 233 ? 12.172 -34.125 -4.957 1 96.44 233 ASP A N 1
ATOM 1875 C CA . ASP A 1 233 ? 11.781 -33.969 -3.559 1 96.44 233 ASP A CA 1
ATOM 1876 C C . ASP A 1 233 ? 12.984 -34.094 -2.631 1 96.44 233 ASP A C 1
ATOM 1878 O O . ASP A 1 233 ? 13.133 -33.344 -1.678 1 96.44 233 ASP A O 1
ATOM 1882 N N . ASP A 1 234 ? 13.789 -35.062 -2.945 1 96.44 234 ASP A N 1
ATOM 1883 C CA . ASP A 1 234 ? 14.992 -35.281 -2.15 1 96.44 234 ASP A CA 1
ATOM 1884 C C . ASP A 1 234 ? 15.945 -34.094 -2.264 1 96.44 234 ASP A C 1
ATOM 1886 O O . ASP A 1 234 ? 16.562 -33.688 -1.273 1 96.44 234 ASP A O 1
ATOM 1890 N N . LEU A 1 235 ? 16.094 -33.625 -3.436 1 96.25 235 LEU A N 1
ATOM 1891 C CA . LEU A 1 235 ? 16.969 -32.469 -3.656 1 96.25 235 LEU A CA 1
ATOM 1892 C C . LEU A 1 235 ? 16.438 -31.25 -2.916 1 96.25 235 LEU A C 1
ATOM 1894 O O . LEU A 1 235 ? 17.234 -30.453 -2.385 1 96.25 235 LEU A O 1
ATOM 1898 N N . ILE A 1 236 ? 15.133 -31.047 -2.93 1 96.12 236 ILE A N 1
ATOM 1899 C CA . ILE A 1 236 ? 14.531 -29.922 -2.229 1 96.12 236 ILE A CA 1
ATOM 1900 C C . ILE A 1 236 ? 14.828 -30.031 -0.733 1 96.12 236 ILE A C 1
ATOM 1902 O O . ILE A 1 236 ? 15.148 -29.031 -0.082 1 96.12 236 ILE A O 1
ATOM 1906 N N . GLU A 1 237 ? 14.734 -31.188 -0.191 1 95.25 237 GLU A N 1
ATOM 1907 C CA . GLU A 1 237 ? 15.062 -31.406 1.216 1 95.25 237 GLU A CA 1
ATOM 1908 C C . GLU A 1 237 ? 16.531 -31.078 1.496 1 95.25 237 GLU A C 1
ATOM 1910 O O . GLU A 1 237 ? 16.844 -30.469 2.516 1 95.25 237 GLU A O 1
ATOM 1915 N N . GLU A 1 238 ? 17.312 -31.531 0.622 1 95.31 238 GLU A N 1
ATOM 1916 C CA . GLU A 1 238 ? 18.734 -31.234 0.76 1 95.31 238 GLU A CA 1
ATOM 1917 C C . GLU A 1 238 ? 19 -29.734 0.726 1 95.31 238 GLU A C 1
ATOM 1919 O O . GLU A 1 238 ? 19.781 -29.219 1.533 1 95.31 238 GLU A O 1
ATOM 1924 N N . VAL A 1 239 ? 18.406 -29.078 -0.198 1 96 239 VAL A N 1
ATOM 1925 C CA . VAL A 1 239 ? 18.578 -27.625 -0.352 1 96 239 VAL A CA 1
ATOM 1926 C C . VAL A 1 239 ? 18.094 -26.922 0.903 1 96 239 VAL A C 1
ATOM 1928 O O . VAL A 1 239 ? 18.688 -25.922 1.338 1 96 239 VAL A O 1
ATOM 1931 N N . ASN A 1 240 ? 17.016 -27.391 1.475 1 94.44 240 ASN A N 1
ATOM 1932 C CA . ASN A 1 240 ? 16.469 -26.797 2.689 1 94.44 240 ASN A CA 1
ATOM 1933 C C . ASN A 1 240 ? 17.438 -26.922 3.861 1 94.44 240 ASN A C 1
ATOM 1935 O O . ASN A 1 240 ? 17.5 -26.062 4.73 1 94.44 240 ASN A O 1
ATOM 1939 N N . THR A 1 241 ? 18.172 -27.984 3.893 1 93.56 241 THR A N 1
ATOM 1940 C CA . THR A 1 241 ? 19.156 -28.188 4.953 1 93.56 241 THR A CA 1
ATOM 1941 C C . THR A 1 241 ? 20.344 -27.25 4.773 1 93.56 241 THR A C 1
ATOM 1943 O O . THR A 1 241 ? 21.047 -26.938 5.738 1 93.56 241 THR A O 1
ATOM 1946 N N . LEU A 1 242 ? 20.562 -26.797 3.586 1 94 242 LEU A N 1
ATOM 1947 C CA . LEU A 1 242 ? 21.703 -25.938 3.283 1 94 242 LEU A CA 1
ATOM 1948 C C . LEU A 1 242 ? 21.312 -24.469 3.355 1 94 242 LEU A C 1
ATOM 1950 O O . LEU A 1 242 ? 22.094 -23.594 2.971 1 94 242 LEU A O 1
ATOM 1954 N N . LYS A 1 243 ? 20.078 -24.172 3.824 1 93.44 243 LYS A N 1
ATOM 1955 C CA . LYS A 1 243 ? 19.641 -22.797 3.967 1 93.44 243 LYS A CA 1
ATOM 1956 C C . LYS A 1 243 ? 20.516 -22.031 4.953 1 93.44 243 LYS A C 1
ATOM 1958 O O . LYS A 1 243 ? 20.766 -22.5 6.059 1 93.44 243 LYS A O 1
ATOM 1963 N N . PRO A 1 244 ? 21 -20.875 4.512 1 92.81 244 PRO A N 1
ATOM 1964 C CA . PRO A 1 244 ? 21.797 -20.094 5.457 1 92.81 244 PRO A CA 1
ATOM 1965 C C . PRO A 1 244 ? 20.984 -19.578 6.637 1 92.81 244 PRO A C 1
ATOM 1967 O O . PRO A 1 244 ? 19.766 -19.422 6.523 1 92.81 244 PRO A O 1
ATOM 1970 N N . ARG A 1 245 ? 21.672 -19.328 7.734 1 89.5 245 ARG A N 1
ATOM 1971 C CA . ARG A 1 245 ? 21.016 -18.719 8.883 1 89.5 245 ARG A CA 1
ATOM 1972 C C . ARG A 1 245 ? 20.672 -17.25 8.602 1 89.5 245 ARG A C 1
ATOM 1974 O O . ARG A 1 245 ? 21.562 -16.438 8.367 1 89.5 245 ARG A O 1
ATOM 1981 N N . LEU A 1 246 ? 19.438 -16.984 8.672 1 90.69 246 LEU A N 1
ATOM 1982 C CA . LEU A 1 246 ? 18.969 -15.641 8.336 1 90.69 246 LEU A CA 1
ATOM 1983 C C . LEU A 1 246 ? 18.984 -14.734 9.57 1 90.69 246 LEU A C 1
ATOM 1985 O O . LEU A 1 246 ? 18.812 -15.211 10.695 1 90.69 246 LEU A O 1
ATOM 1989 N N . PRO A 1 247 ? 19.25 -13.484 9.328 1 88.44 247 PRO A N 1
ATOM 1990 C CA . PRO A 1 247 ? 19.219 -12.539 10.445 1 88.44 247 PRO A CA 1
ATOM 1991 C C . PRO A 1 247 ? 17.844 -12.461 11.117 1 88.44 247 PRO A C 1
ATOM 1993 O O . PRO A 1 247 ? 16.828 -12.82 10.508 1 88.44 247 PRO A O 1
ATOM 1996 N N . LEU A 1 248 ? 17.906 -11.938 12.289 1 85 248 LEU A N 1
ATOM 1997 C CA . LEU A 1 248 ? 16.672 -11.789 13.055 1 85 248 LEU A CA 1
ATOM 1998 C C . LEU A 1 248 ? 15.703 -10.836 12.344 1 85 248 LEU A C 1
ATOM 2000 O O . LEU A 1 248 ? 16.109 -9.789 11.836 1 85 248 LEU A O 1
ATOM 2004 N N . GLY A 1 249 ? 14.477 -11.188 12.227 1 83.62 249 GLY A N 1
ATOM 2005 C CA . GLY A 1 249 ? 13.453 -10.32 11.664 1 83.62 249 GLY A CA 1
ATOM 2006 C C . GLY A 1 249 ? 13.391 -10.383 10.148 1 83.62 249 GLY A C 1
ATOM 2007 O O . GLY A 1 249 ? 12.672 -9.609 9.516 1 83.62 249 GLY A O 1
ATOM 2008 N N . TRP A 1 250 ? 14.18 -11.289 9.57 1 86.12 250 TRP A N 1
ATOM 2009 C CA . TRP A 1 250 ? 14.219 -11.43 8.117 1 86.12 250 TRP A CA 1
ATOM 2010 C C . TRP A 1 250 ? 12.82 -11.656 7.555 1 86.12 250 TRP A C 1
ATOM 2012 O O . TRP A 1 250 ? 12.438 -11.039 6.559 1 86.12 250 TRP A O 1
ATOM 2022 N N . GLU A 1 251 ? 12.07 -12.406 8.273 1 85 251 GLU A N 1
ATOM 2023 C CA . GLU A 1 251 ? 10.758 -12.812 7.793 1 85 251 GLU A CA 1
ATOM 2024 C C . GLU A 1 251 ? 9.758 -11.656 7.879 1 85 251 GLU A C 1
ATOM 2026 O O . GLU A 1 251 ? 8.711 -11.688 7.23 1 85 251 GLU A O 1
ATOM 2031 N N . ASN A 1 252 ? 10.102 -10.617 8.617 1 83.44 252 ASN A N 1
ATOM 2032 C CA . ASN A 1 252 ? 9.188 -9.492 8.82 1 83.44 252 ASN A CA 1
ATOM 2033 C C . ASN A 1 252 ? 9.422 -8.391 7.793 1 83.44 252 ASN A C 1
ATOM 2035 O O . ASN A 1 252 ? 8.727 -7.371 7.805 1 83.44 252 ASN A O 1
ATOM 2039 N N . ARG A 1 253 ? 10.32 -8.633 6.922 1 90.25 253 ARG A N 1
ATOM 2040 C CA . ARG A 1 253 ? 10.648 -7.613 5.934 1 90.25 253 ARG A CA 1
ATOM 2041 C C . ARG A 1 253 ? 9.555 -7.504 4.875 1 90.25 253 ARG A C 1
ATOM 2043 O O . ARG A 1 253 ? 8.836 -8.469 4.613 1 90.25 253 ARG A O 1
ATOM 2050 N N . LYS A 1 254 ? 9.406 -6.309 4.387 1 94.44 254 LYS A N 1
ATOM 2051 C CA . LYS A 1 254 ? 8.508 -6.047 3.27 1 94.44 254 LYS A CA 1
ATOM 2052 C C . LYS A 1 254 ? 9.234 -6.172 1.934 1 94.44 254 LYS A C 1
ATOM 2054 O O . LYS A 1 254 ? 10.328 -5.629 1.763 1 94.44 254 LYS A O 1
ATOM 2059 N N . VAL A 1 255 ? 8.656 -6.969 1.062 1 97.19 255 VAL A N 1
ATOM 2060 C CA . VAL A 1 255 ? 9.242 -7.172 -0.256 1 97.19 255 VAL A CA 1
ATOM 2061 C C . VAL A 1 255 ? 8.414 -6.445 -1.312 1 97.19 255 VAL A C 1
ATOM 2063 O O . VAL A 1 255 ? 7.223 -6.719 -1.471 1 97.19 255 VAL A O 1
ATOM 2066 N N . TYR A 1 256 ? 9.023 -5.523 -1.993 1 97.81 256 TYR A N 1
ATOM 2067 C CA . TYR A 1 256 ? 8.359 -4.773 -3.051 1 97.81 256 TYR A CA 1
ATOM 2068 C C . TYR A 1 256 ? 8.664 -5.367 -4.418 1 97.81 256 TYR A C 1
ATOM 2070 O O . TYR A 1 256 ? 9.781 -5.836 -4.664 1 97.81 256 TYR A O 1
ATOM 2078 N N . THR A 1 257 ? 7.719 -5.418 -5.262 1 97.38 257 THR A N 1
ATOM 2079 C CA . THR A 1 257 ? 7.875 -5.836 -6.652 1 97.38 257 THR A CA 1
ATOM 2080 C C . THR A 1 257 ? 6.875 -5.117 -7.551 1 97.38 257 THR A C 1
ATOM 2082 O O . THR A 1 257 ? 5.777 -4.766 -7.109 1 97.38 257 THR A O 1
ATOM 2085 N N . ILE A 1 258 ? 7.301 -4.82 -8.805 1 95.88 258 ILE A N 1
ATOM 2086 C CA . ILE A 1 258 ? 6.43 -4.125 -9.742 1 95.88 258 ILE A CA 1
ATOM 2087 C C . ILE A 1 258 ? 6.332 -4.922 -11.047 1 95.88 258 ILE A C 1
ATOM 2089 O O . ILE A 1 258 ? 7.336 -5.453 -11.531 1 95.88 258 ILE A O 1
ATOM 2093 N N . GLY A 1 259 ? 5.121 -5.059 -11.555 1 91.88 259 GLY A N 1
ATOM 2094 C CA . GLY A 1 259 ? 4.891 -5.734 -12.82 1 91.88 259 GLY A CA 1
ATOM 2095 C C . GLY A 1 259 ? 3.568 -5.359 -13.469 1 91.88 259 GLY A C 1
ATOM 2096 O O . GLY A 1 259 ? 2.85 -4.492 -12.961 1 91.88 259 GLY A O 1
ATOM 2097 N N . CYS A 1 260 ? 3.311 -5.93 -14.594 1 89.06 260 CYS A N 1
ATOM 2098 C CA . CYS A 1 260 ? 2.039 -5.754 -15.281 1 89.06 260 CYS A CA 1
ATOM 2099 C C . CYS A 1 260 ? 1.093 -6.91 -14.984 1 89.06 260 CYS A C 1
ATOM 2101 O O . CYS A 1 260 ? -0.112 -6.707 -14.828 1 89.06 260 CYS A O 1
ATOM 2103 N N . PHE A 1 261 ? 1.593 -8.094 -14.977 1 90.31 261 PHE A N 1
ATOM 2104 C CA . PHE A 1 261 ? 0.902 -9.32 -14.609 1 90.31 261 PHE A CA 1
ATOM 2105 C C . PHE A 1 261 ? -0.288 -9.57 -15.523 1 90.31 261 PHE A C 1
ATOM 2107 O O . PHE A 1 261 ? -1.364 -9.953 -15.062 1 90.31 261 PHE A O 1
ATOM 2114 N N . ASP A 1 262 ? -0.06 -9.094 -16.766 1 86.56 262 ASP A N 1
ATOM 2115 C CA . ASP A 1 262 ? -1.073 -9.43 -17.75 1 86.56 262 ASP A CA 1
ATOM 2116 C C . ASP A 1 262 ? -1.056 -10.922 -18.078 1 86.56 262 ASP A C 1
ATOM 2118 O O . ASP A 1 262 ? 0.006 -11.547 -18.078 1 86.56 262 ASP A O 1
ATOM 2122 N N . LEU A 1 263 ? -2.238 -11.477 -18.375 1 82.44 263 LEU A N 1
ATOM 2123 C CA . LEU A 1 263 ? -2.33 -12.906 -18.641 1 82.44 263 LEU A CA 1
ATOM 2124 C C . LEU A 1 263 ? -1.636 -13.703 -17.547 1 82.44 263 LEU A C 1
ATOM 2126 O O . LEU A 1 263 ? -0.751 -14.516 -17.828 1 82.44 263 LEU A O 1
ATOM 2130 N N . PHE A 1 264 ? -2.1 -13.43 -16.359 1 86.75 264 PHE A N 1
ATOM 2131 C CA . PHE A 1 264 ? -1.524 -14.055 -15.18 1 86.75 264 PHE A CA 1
ATOM 2132 C C . PHE A 1 264 ? -1.425 -15.57 -15.359 1 86.75 264 PHE A C 1
ATOM 2134 O O . PHE A 1 264 ? -2.375 -16.203 -15.82 1 86.75 264 PHE A O 1
ATOM 2141 N N . HIS A 1 265 ? -0.316 -16.125 -15.094 1 82.69 265 HIS A N 1
ATOM 2142 C CA . HIS A 1 265 ? -0.035 -17.531 -15.32 1 82.69 265 HIS A CA 1
ATOM 2143 C C . HIS A 1 265 ? 0.899 -18.094 -14.242 1 82.69 265 HIS A C 1
ATOM 2145 O O . HIS A 1 265 ? 1.288 -17.359 -13.32 1 82.69 265 HIS A O 1
ATOM 2151 N N . ARG A 1 266 ? 1.192 -19.328 -14.359 1 84.5 266 ARG A N 1
ATOM 2152 C CA . ARG A 1 266 ? 1.946 -20.016 -13.32 1 84.5 266 ARG A CA 1
ATOM 2153 C C . ARG A 1 266 ? 3.346 -19.438 -13.18 1 84.5 266 ARG A C 1
ATOM 2155 O O . ARG A 1 266 ? 3.924 -19.453 -12.094 1 84.5 266 ARG A O 1
ATOM 2162 N N . GLY A 1 267 ? 3.877 -18.891 -14.25 1 84.44 267 GLY A N 1
ATOM 2163 C CA . GLY A 1 267 ? 5.16 -18.219 -14.141 1 84.44 267 GLY A CA 1
ATOM 2164 C C . GLY A 1 267 ? 5.148 -17.078 -13.148 1 84.44 267 GLY A C 1
ATOM 2165 O O . GLY A 1 267 ? 6.07 -16.922 -12.344 1 84.44 267 GLY A O 1
ATOM 2166 N N . HIS A 1 268 ? 4.105 -16.266 -13.281 1 88.69 268 HIS A N 1
ATOM 2167 C CA . HIS A 1 268 ? 3.941 -15.18 -12.328 1 88.69 268 HIS A CA 1
ATOM 2168 C C . HIS A 1 268 ? 3.793 -15.703 -10.906 1 88.69 268 HIS A C 1
ATOM 2170 O O . HIS A 1 268 ? 4.406 -15.18 -9.977 1 88.69 268 HIS A O 1
ATOM 2176 N N . GLN A 1 269 ? 3.037 -16.734 -10.773 1 89.88 269 GLN A N 1
ATOM 2177 C CA . GLN A 1 269 ? 2.803 -17.344 -9.469 1 89.88 269 GLN A CA 1
ATOM 2178 C C . GLN A 1 269 ? 4.113 -17.797 -8.828 1 89.88 269 GLN A C 1
ATOM 2180 O O . GLN A 1 269 ? 4.379 -17.5 -7.664 1 89.88 269 GLN A O 1
ATOM 2185 N N . ASN A 1 270 ? 4.871 -18.5 -9.625 1 89.75 270 ASN A N 1
ATOM 2186 C CA . ASN A 1 270 ? 6.129 -19.047 -9.125 1 89.75 270 ASN A CA 1
ATOM 2187 C C . ASN A 1 270 ? 7.074 -17.938 -8.664 1 89.75 270 ASN A C 1
ATOM 2189 O O . ASN A 1 270 ? 7.727 -18.062 -7.629 1 89.75 270 ASN A O 1
ATOM 2193 N N . VAL A 1 271 ? 7.125 -16.906 -9.469 1 91.5 271 VAL A N 1
ATOM 2194 C CA . VAL A 1 271 ? 8 -15.805 -9.109 1 91.5 271 VAL A CA 1
ATOM 2195 C C . VAL A 1 271 ? 7.523 -15.164 -7.812 1 91.5 271 VAL A C 1
ATOM 2197 O O . VAL A 1 271 ? 8.312 -14.969 -6.883 1 91.5 271 VAL A O 1
ATOM 2200 N N . LEU A 1 272 ? 6.25 -14.828 -7.707 1 93.56 272 LEU A N 1
ATOM 2201 C CA . LEU A 1 272 ? 5.703 -14.164 -6.527 1 93.56 272 LEU A CA 1
ATOM 2202 C C . LEU A 1 272 ? 5.867 -15.031 -5.289 1 93.56 272 LEU A C 1
ATOM 2204 O O . LEU A 1 272 ? 6.195 -14.531 -4.211 1 93.56 272 LEU A O 1
ATOM 2208 N N . MET A 1 273 ? 5.758 -16.328 -5.438 1 93.06 273 MET A N 1
ATOM 2209 C CA . MET A 1 273 ? 5.922 -17.234 -4.312 1 93.06 273 MET A CA 1
ATOM 2210 C C . MET A 1 273 ? 7.375 -17.266 -3.85 1 93.06 273 MET A C 1
ATOM 2212 O O . MET A 1 273 ? 7.645 -17.344 -2.65 1 93.06 273 MET A O 1
ATOM 2216 N N . SER A 1 274 ? 8.227 -17.219 -4.785 1 93.06 274 SER A N 1
ATOM 2217 C CA . SER A 1 274 ? 9.648 -17.281 -4.445 1 93.06 274 SER A CA 1
ATOM 2218 C C . SER A 1 274 ? 10.086 -16.016 -3.705 1 93.06 274 SER A C 1
ATOM 2220 O O . SER A 1 274 ? 11.07 -16.047 -2.963 1 93.06 274 SER A O 1
ATOM 2222 N N . LEU A 1 275 ? 9.383 -14.945 -3.885 1 95.25 275 LEU A N 1
ATOM 2223 C CA . LEU A 1 275 ? 9.758 -13.68 -3.262 1 95.25 275 LEU A CA 1
ATOM 2224 C C . LEU A 1 275 ? 9.594 -13.75 -1.746 1 95.25 275 LEU A C 1
ATOM 2226 O O . LEU A 1 275 ? 10.188 -12.953 -1.016 1 95.25 275 LEU A O 1
ATOM 2230 N N . ARG A 1 276 ? 8.828 -14.68 -1.285 1 92.69 276 ARG A N 1
ATOM 2231 C CA . ARG A 1 276 ? 8.555 -14.797 0.142 1 92.69 276 ARG A CA 1
ATOM 2232 C C . ARG A 1 276 ? 9.805 -15.219 0.907 1 92.69 276 ARG A C 1
ATOM 2234 O O . ARG A 1 276 ? 9.867 -15.078 2.131 1 92.69 276 ARG A O 1
ATOM 2241 N N . GLU A 1 277 ? 10.828 -15.75 0.179 1 91.69 277 GLU A N 1
ATOM 2242 C CA . GLU A 1 277 ? 12.102 -16.109 0.804 1 91.69 277 GLU A CA 1
ATOM 2243 C C . GLU A 1 277 ? 12.844 -14.859 1.286 1 91.69 277 GLU A C 1
ATOM 2245 O O . GLU A 1 277 ? 13.711 -14.953 2.158 1 91.69 277 GLU A O 1
ATOM 2250 N N . PHE A 1 278 ? 12.5 -13.711 0.723 1 94.12 278 PHE A N 1
ATOM 2251 C CA . PHE A 1 278 ? 13.164 -12.469 1.092 1 94.12 278 PHE A CA 1
ATOM 2252 C C . PHE A 1 278 ? 12.406 -11.758 2.203 1 94.12 278 PHE A C 1
ATOM 2254 O O . PHE A 1 278 ? 12.938 -10.84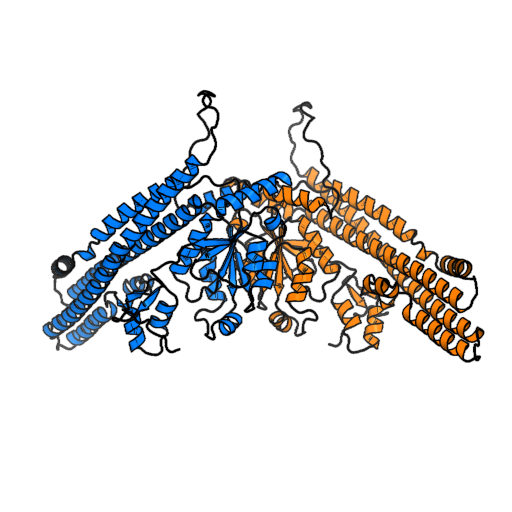4 2.842 1 94.12 278 PHE A O 1
ATOM 2261 N N . GLY A 1 279 ? 11.18 -12.086 2.393 1 92.81 279 GLY A N 1
ATOM 2262 C CA . GLY A 1 279 ? 10.281 -11.531 3.393 1 92.81 279 GLY A CA 1
ATOM 2263 C C . GLY A 1 279 ? 8.859 -12.055 3.27 1 92.81 279 GLY A C 1
ATOM 2264 O O . GLY A 1 279 ? 8.414 -12.406 2.176 1 92.81 279 GLY A O 1
ATOM 2265 N N . ALA A 1 280 ? 8.195 -12.008 4.336 1 88.5 280 ALA A N 1
ATOM 2266 C CA . ALA A 1 280 ? 6.875 -12.625 4.367 1 88.5 280 ALA A CA 1
ATOM 2267 C C . ALA A 1 280 ? 5.816 -11.68 3.801 1 88.5 280 ALA A C 1
ATOM 2269 O O . ALA A 1 280 ? 4.746 -12.125 3.371 1 88.5 280 ALA A O 1
ATOM 2270 N N . PHE A 1 281 ? 6.004 -10.43 3.859 1 93.12 281 PHE A N 1
ATOM 2271 C CA . PHE A 1 281 ? 5.004 -9.453 3.438 1 93.12 281 PHE A CA 1
ATOM 2272 C C . PHE A 1 281 ? 5.34 -8.898 2.059 1 93.12 281 PHE A C 1
ATOM 2274 O O . PHE A 1 281 ? 6.305 -8.141 1.906 1 93.12 281 PHE A O 1
ATOM 2281 N N . ILE A 1 282 ? 4.543 -9.219 1.052 1 96.62 282 ILE A N 1
ATOM 2282 C CA . ILE A 1 282 ? 4.832 -8.836 -0.327 1 96.62 282 ILE A CA 1
ATOM 2283 C C . ILE A 1 282 ? 3.928 -7.684 -0.745 1 96.62 282 ILE A C 1
ATOM 2285 O O . ILE A 1 282 ? 2.711 -7.738 -0.554 1 96.62 282 ILE A O 1
ATOM 2289 N N . VAL A 1 283 ? 4.516 -6.625 -1.235 1 97.69 283 VAL A N 1
ATOM 2290 C CA . VAL A 1 283 ? 3.818 -5.461 -1.774 1 97.69 283 VAL A CA 1
ATOM 2291 C C . VAL A 1 283 ? 4.039 -5.379 -3.283 1 97.69 283 VAL A C 1
ATOM 2293 O O . VAL A 1 283 ? 5.152 -5.109 -3.74 1 97.69 283 VAL A O 1
ATOM 2296 N N . ALA A 1 284 ? 3 -5.551 -4.062 1 98.06 284 ALA A N 1
ATOM 2297 C CA . ALA A 1 284 ? 3.133 -5.57 -5.52 1 98.06 284 ALA A CA 1
ATOM 2298 C C . ALA A 1 284 ? 2.559 -4.301 -6.141 1 98.06 284 ALA A C 1
ATOM 2300 O O . ALA A 1 284 ? 1.459 -3.871 -5.781 1 98.06 284 ALA A O 1
ATOM 2301 N N . GLY A 1 285 ? 3.303 -3.658 -6.992 1 97.5 285 GLY A N 1
ATOM 2302 C CA . GLY A 1 285 ? 2.811 -2.572 -7.824 1 97.5 285 GLY A CA 1
ATOM 2303 C C . GLY A 1 285 ? 2.373 -3.027 -9.203 1 97.5 285 GLY A C 1
ATOM 2304 O O . GLY A 1 285 ? 3.07 -3.807 -9.852 1 97.5 285 GLY A O 1
ATOM 2305 N N . ILE A 1 286 ? 1.24 -2.58 -9.641 1 96.06 286 ILE A N 1
ATOM 2306 C CA . ILE A 1 286 ? 0.704 -2.977 -10.938 1 96.06 286 ILE A CA 1
ATOM 2307 C C . ILE A 1 286 ? 0.411 -1.736 -11.773 1 96.06 286 ILE A C 1
ATOM 2309 O O . ILE A 1 286 ? -0.291 -0.827 -11.328 1 96.06 286 ILE A O 1
ATOM 2313 N N . HIS A 1 287 ? 0.925 -1.721 -12.969 1 92.81 287 HIS A N 1
ATOM 2314 C CA . HIS A 1 287 ? 0.631 -0.644 -13.906 1 92.81 287 HIS A CA 1
ATOM 2315 C C . HIS A 1 287 ? -0.822 -0.696 -14.367 1 92.81 287 HIS A C 1
ATOM 2317 O O . HIS A 1 287 ? -1.367 -1.778 -14.594 1 92.81 287 HIS A O 1
ATOM 2323 N N . ASP A 1 288 ? -1.407 0.469 -14.43 1 89.38 288 ASP A N 1
ATOM 2324 C CA . ASP A 1 288 ? -2.783 0.477 -14.922 1 89.38 288 ASP A CA 1
ATOM 2325 C C . ASP A 1 288 ? -2.828 0.237 -16.438 1 89.38 288 ASP A C 1
ATOM 2327 O O . ASP A 1 288 ? -1.787 0.088 -17.078 1 89.38 288 ASP A O 1
ATOM 2331 N N . ASP A 1 289 ? -4.004 0.091 -16.984 1 85.25 289 ASP A N 1
ATOM 2332 C CA . ASP A 1 289 ? -4.184 -0.264 -18.391 1 85.25 289 ASP A CA 1
ATOM 2333 C C . ASP A 1 289 ? -3.607 0.813 -19.297 1 85.25 289 ASP A C 1
ATOM 2335 O O . ASP A 1 289 ? -2.961 0.502 -20.312 1 85.25 289 ASP A O 1
ATOM 2339 N N . GLU A 1 290 ? -3.838 2.074 -18.938 1 79 290 GLU A N 1
ATOM 2340 C CA . GLU A 1 290 ? -3.381 3.178 -19.766 1 79 290 GLU A CA 1
ATOM 2341 C C . GLU A 1 290 ? -1.857 3.225 -19.844 1 79 290 GLU A C 1
ATOM 2343 O O . GLU A 1 290 ? -1.285 3.422 -20.906 1 79 290 GLU A O 1
ATOM 2348 N N . SER A 1 291 ? -1.295 3.115 -18.703 1 81.94 291 SER A N 1
ATOM 2349 C CA . SER A 1 291 ? 0.164 3.115 -18.672 1 81.94 291 SER A CA 1
ATOM 2350 C C . SER A 1 291 ? 0.736 1.92 -19.422 1 81.94 291 SER A C 1
ATOM 2352 O O . SER A 1 291 ? 1.776 2.029 -20.078 1 81.94 291 SER A O 1
ATOM 2354 N N . TYR A 1 292 ? 0.118 0.792 -19.328 1 77.19 292 TYR A N 1
ATOM 2355 C CA . TYR A 1 292 ? 0.535 -0.407 -20.047 1 77.19 292 TYR A CA 1
ATOM 2356 C C . TYR A 1 292 ? 0.531 -0.169 -21.547 1 77.19 292 TYR A C 1
ATOM 2358 O O . TYR A 1 292 ? 1.467 -0.563 -22.25 1 77.19 292 TYR A O 1
ATOM 2366 N N . TYR A 1 293 ? -0.503 0.473 -21.969 1 74.5 293 TYR A N 1
ATOM 2367 C CA . TYR A 1 293 ? -0.61 0.765 -23.391 1 74.5 293 TYR A CA 1
ATOM 2368 C C . TYR A 1 293 ? 0.514 1.688 -23.844 1 74.5 293 TYR A C 1
ATOM 2370 O O . TYR A 1 293 ? 1.089 1.493 -24.922 1 74.5 293 TYR A O 1
ATOM 2378 N N . GLN A 1 294 ? 0.761 2.625 -23.031 1 74.31 294 GLN A N 1
ATOM 2379 C CA . GLN A 1 294 ? 1.813 3.57 -23.391 1 74.31 294 GLN A CA 1
ATOM 2380 C C . GLN A 1 294 ? 3.184 2.896 -23.391 1 74.31 294 GLN A C 1
ATOM 2382 O O .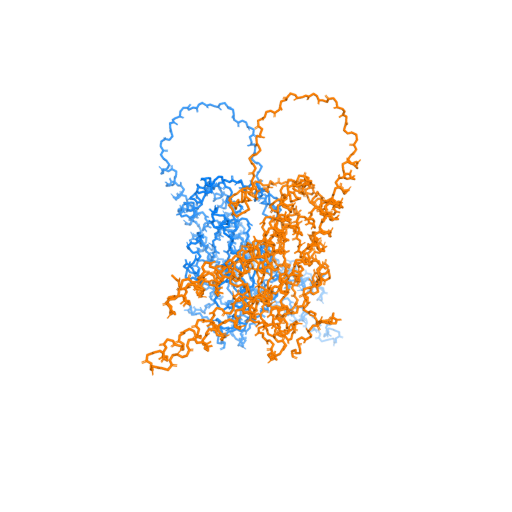 GLN A 1 294 ? 4.043 3.227 -24.219 1 74.31 294 GLN A O 1
ATOM 2387 N N . LEU A 1 295 ? 3.369 1.925 -22.516 1 70.75 295 LEU A N 1
ATOM 2388 C CA . LEU A 1 295 ? 4.645 1.239 -22.359 1 70.75 295 LEU A CA 1
ATOM 2389 C C . LEU A 1 295 ? 4.848 0.2 -23.453 1 70.75 295 LEU A C 1
ATOM 2391 O O . LEU A 1 295 ? 5.922 0.121 -24.047 1 70.75 295 LEU A O 1
ATOM 2395 N N . LYS A 1 296 ? 3.824 -0.609 -23.766 1 70.19 296 LYS A N 1
ATOM 2396 C CA . LYS A 1 296 ? 3.984 -1.764 -24.641 1 70.19 296 LYS A CA 1
ATOM 2397 C C . LYS A 1 296 ? 3.217 -1.572 -25.953 1 70.19 296 LYS A C 1
ATOM 2399 O O . LYS A 1 296 ? 3.361 -2.363 -26.891 1 70.19 296 LYS A O 1
ATOM 2404 N N . LYS A 1 297 ? 2.443 -0.449 -26.078 1 70 297 LYS A N 1
ATOM 2405 C CA . LYS A 1 297 ? 1.652 -0.138 -27.266 1 70 297 LYS A CA 1
ATOM 2406 C C . LYS A 1 297 ? 0.697 -1.278 -27.594 1 70 297 LYS A C 1
ATOM 2408 O O . LYS A 1 297 ? 0.507 -1.608 -28.766 1 70 297 LYS A O 1
ATOM 2413 N N . LYS A 1 298 ? 0.359 -2.043 -26.547 1 71.38 298 LYS A N 1
ATOM 2414 C CA . LYS A 1 298 ? -0.65 -3.094 -26.656 1 71.38 298 LYS A CA 1
ATOM 2415 C C . LYS A 1 298 ? -1.616 -3.049 -25.484 1 71.38 298 LYS A C 1
ATOM 2417 O O . LYS A 1 298 ? -1.249 -2.613 -24.391 1 71.38 298 LYS A O 1
ATOM 2422 N N . TYR A 1 299 ? -2.824 -3.408 -25.844 1 72.19 299 TYR A N 1
ATOM 2423 C CA . TYR A 1 299 ? -3.826 -3.432 -24.781 1 72.19 299 TYR A CA 1
ATOM 2424 C C . TYR A 1 299 ? -3.689 -4.688 -23.922 1 72.19 299 TYR A C 1
ATOM 2426 O O . TYR A 1 299 ? -3.367 -5.762 -24.438 1 72.19 299 TYR A O 1
ATOM 2434 N N . THR A 1 300 ? -3.842 -4.449 -22.719 1 74.88 300 THR A N 1
ATOM 2435 C CA . THR A 1 300 ? -3.887 -5.605 -21.828 1 74.88 300 THR A CA 1
ATOM 2436 C C . THR A 1 300 ? -5.09 -6.492 -22.141 1 74.88 300 THR A C 1
ATOM 2438 O O . THR A 1 300 ? -6.141 -5.992 -22.547 1 74.88 300 THR A O 1
ATOM 2441 N N . ILE A 1 301 ? -4.902 -7.727 -22.078 1 76.56 301 ILE A N 1
ATOM 2442 C CA . ILE A 1 301 ? -6.012 -8.656 -22.281 1 76.56 301 ILE A CA 1
ATOM 2443 C C . ILE A 1 301 ? -6.941 -8.625 -21.062 1 76.56 301 ILE A C 1
ATOM 2445 O O . ILE A 1 301 ? -8.156 -8.492 -21.219 1 76.56 301 ILE A O 1
ATOM 2449 N N . ASP A 1 302 ? -6.355 -8.734 -19.906 1 84.38 302 ASP A N 1
ATOM 2450 C CA . ASP A 1 302 ? -7.125 -8.602 -18.672 1 84.38 302 ASP A CA 1
ATOM 2451 C C . ASP A 1 302 ? -7.102 -7.164 -18.156 1 84.38 302 ASP A C 1
ATOM 2453 O O . ASP A 1 302 ? -6.062 -6.504 -18.188 1 84.38 302 ASP A O 1
ATOM 2457 N N . ASN A 1 303 ? -8.242 -6.688 -17.797 1 89.5 303 ASN A N 1
ATOM 2458 C CA . ASN A 1 303 ? -8.281 -5.332 -17.25 1 89.5 303 ASN A CA 1
ATOM 2459 C C . ASN A 1 303 ? -7.598 -5.25 -15.891 1 89.5 303 ASN A C 1
ATOM 2461 O O . ASN A 1 303 ? -7.25 -6.277 -15.305 1 89.5 303 ASN A O 1
ATOM 2465 N N . LEU A 1 304 ? -7.402 -4.086 -15.422 1 91 304 LEU A N 1
ATOM 2466 C CA . LEU A 1 304 ? -6.66 -3.826 -14.188 1 91 304 LEU A CA 1
ATOM 2467 C C . LEU A 1 304 ? -7.281 -4.566 -13.016 1 91 304 LEU A C 1
ATOM 2469 O O . LEU A 1 304 ? -6.574 -5.242 -12.258 1 91 304 LEU A O 1
ATOM 2473 N N . GLU A 1 305 ? -8.578 -4.465 -12.828 1 90.81 305 GLU A N 1
ATOM 2474 C CA . GLU A 1 305 ? -9.25 -5.102 -11.695 1 90.81 305 GLU A CA 1
ATOM 2475 C C . GLU A 1 305 ? -9.062 -6.613 -11.719 1 90.81 305 GLU A C 1
ATOM 2477 O O . GLU A 1 305 ? -8.805 -7.23 -10.688 1 90.81 305 GLU A O 1
ATOM 2482 N N . THR A 1 306 ? -9.141 -7.191 -12.914 1 92.19 306 THR A N 1
ATOM 2483 C CA . THR A 1 306 ? -8.945 -8.633 -13.062 1 92.19 306 THR A CA 1
ATOM 2484 C C . THR A 1 306 ? -7.5 -9.008 -12.742 1 92.19 306 THR A C 1
ATOM 2486 O O . THR A 1 306 ? -7.254 -10.016 -12.07 1 92.19 306 THR A O 1
ATOM 2489 N N . ARG A 1 307 ? -6.598 -8.234 -13.242 1 94.19 307 ARG A N 1
ATOM 2490 C CA . ARG A 1 307 ? -5.191 -8.5 -12.961 1 94.19 307 ARG A CA 1
ATOM 2491 C C . ARG A 1 307 ? -4.902 -8.414 -11.469 1 94.19 307 ARG A C 1
ATOM 2493 O O . ARG A 1 307 ? -4.188 -9.258 -10.922 1 94.19 307 ARG A O 1
ATOM 2500 N N . MET A 1 308 ? -5.488 -7.453 -10.789 1 95.56 308 MET A N 1
ATOM 2501 C CA . MET A 1 308 ? -5.309 -7.309 -9.352 1 95.56 308 MET A CA 1
ATOM 2502 C C . MET A 1 308 ? -5.887 -8.508 -8.609 1 95.56 308 MET A C 1
ATOM 2504 O O . MET A 1 308 ? -5.262 -9.039 -7.691 1 95.56 308 MET A O 1
ATOM 2508 N N . LYS A 1 309 ? -7.031 -8.953 -8.992 1 93.69 309 LYS A N 1
ATOM 2509 C CA . LYS A 1 309 ? -7.691 -10.094 -8.359 1 93.69 309 LYS A CA 1
ATOM 2510 C C . LYS A 1 309 ? -6.855 -11.367 -8.516 1 93.69 309 LYS A C 1
ATOM 2512 O O . LYS A 1 309 ? -6.785 -12.18 -7.59 1 93.69 309 LYS A O 1
ATOM 2517 N N . ASN A 1 310 ? -6.227 -11.492 -9.648 1 93.31 310 ASN A N 1
ATOM 2518 C CA . ASN A 1 310 ? -5.41 -12.672 -9.922 1 93.31 310 ASN A CA 1
ATOM 2519 C C . ASN A 1 310 ? -4.125 -12.672 -9.102 1 93.31 310 ASN A C 1
ATOM 2521 O O . ASN A 1 310 ? -3.65 -13.727 -8.688 1 93.31 310 ASN A O 1
ATOM 2525 N N . VAL A 1 311 ? -3.631 -11.492 -8.867 1 96 311 VAL A N 1
ATOM 2526 C CA . VAL A 1 311 ? -2.34 -11.352 -8.203 1 96 311 VAL A CA 1
ATOM 2527 C C . VAL A 1 311 ? -2.533 -11.406 -6.688 1 96 311 VAL A C 1
ATOM 2529 O O . VAL A 1 311 ? -1.67 -11.906 -5.961 1 96 311 VAL A O 1
ATOM 2532 N N . LYS A 1 312 ? -3.666 -10.953 -6.176 1 96 312 LYS A N 1
ATOM 2533 C CA . LYS A 1 312 ? -3.912 -10.68 -4.766 1 96 312 LYS A CA 1
ATOM 2534 C C . LYS A 1 312 ? -3.674 -11.922 -3.912 1 96 312 LYS A C 1
ATOM 2536 O O . LYS A 1 312 ? -3.088 -11.836 -2.832 1 96 312 LYS A O 1
ATOM 2541 N N . PRO A 1 313 ? -3.98 -13.133 -4.383 1 94 313 PRO A N 1
ATOM 2542 C CA . PRO A 1 313 ? -3.777 -14.32 -3.543 1 94 313 PRO A CA 1
ATOM 2543 C C . PRO A 1 313 ? -2.303 -14.586 -3.25 1 94 313 PRO A C 1
ATOM 2545 O O . PRO A 1 313 ? -1.98 -15.32 -2.312 1 94 313 PRO A O 1
ATOM 2548 N N . TYR A 1 314 ? -1.446 -14.023 -4.004 1 95.31 314 TYR A N 1
ATOM 2549 C CA . TYR A 1 314 ? -0.029 -14.344 -3.885 1 95.31 314 TYR A CA 1
ATOM 2550 C C . TYR A 1 314 ? 0.738 -13.195 -3.24 1 95.31 314 TYR A C 1
ATOM 2552 O O . TYR A 1 314 ? 1.952 -13.281 -3.045 1 95.31 314 TYR A O 1
ATOM 2560 N N . VAL A 1 315 ? 0.074 -12.109 -2.979 1 96.75 315 VAL A N 1
ATOM 2561 C CA . VAL A 1 315 ? 0.729 -10.953 -2.373 1 96.75 315 VAL A CA 1
ATOM 2562 C C . VAL A 1 315 ? -0.126 -10.422 -1.228 1 96.75 315 VAL A C 1
ATOM 2564 O O . VAL A 1 315 ? -1.265 -10.852 -1.039 1 96.75 315 VAL A O 1
ATOM 2567 N N . ASP A 1 316 ? 0.404 -9.477 -0.488 1 94.44 316 ASP A N 1
ATOM 2568 C CA . ASP A 1 316 ? -0.279 -8.969 0.698 1 94.44 316 ASP A CA 1
ATOM 2569 C C . ASP A 1 316 ? -0.877 -7.59 0.437 1 94.44 316 ASP A C 1
ATOM 2571 O O . ASP A 1 316 ? -1.9 -7.23 1.024 1 94.44 316 ASP A O 1
ATOM 2575 N N . GLN A 1 317 ? -0.231 -6.812 -0.342 1 96.12 317 GLN A N 1
ATOM 2576 C CA . GLN A 1 317 ? -0.704 -5.488 -0.734 1 96.12 317 GLN A CA 1
ATOM 2577 C C . GLN A 1 317 ? -0.471 -5.242 -2.223 1 96.12 317 GLN A C 1
ATOM 2579 O O . GLN A 1 317 ? 0.529 -5.695 -2.783 1 96.12 317 GLN A O 1
ATOM 2584 N N . ILE A 1 318 ? -1.407 -4.582 -2.785 1 97.5 318 ILE A N 1
ATOM 2585 C CA . ILE A 1 318 ? -1.281 -4.191 -4.188 1 97.5 318 ILE A CA 1
ATOM 2586 C C . ILE A 1 318 ? -1.536 -2.695 -4.332 1 97.5 318 ILE A C 1
ATOM 2588 O O . ILE A 1 318 ? -2.52 -2.172 -3.799 1 97.5 318 ILE A O 1
ATOM 2592 N N . PHE A 1 319 ? -0.655 -1.995 -4.938 1 96.31 319 PHE A N 1
ATOM 2593 C CA . PHE A 1 319 ? -0.892 -0.595 -5.27 1 96.31 319 PHE A CA 1
ATOM 2594 C C . PHE A 1 319 ? -0.826 -0.379 -6.777 1 96.31 319 PHE A C 1
ATOM 2596 O O . PHE A 1 319 ? -0.112 -1.095 -7.48 1 96.31 319 PHE A O 1
ATOM 2603 N N . VAL A 1 320 ? -1.537 0.603 -7.246 1 95.5 320 VAL A N 1
ATOM 2604 C CA . VAL A 1 320 ? -1.66 0.856 -8.68 1 95.5 320 VAL A CA 1
ATOM 2605 C C . VAL A 1 320 ? -0.704 1.975 -9.086 1 95.5 320 VAL A C 1
ATOM 2607 O O . VAL A 1 320 ? -0.511 2.939 -8.344 1 95.5 320 VAL A O 1
ATOM 2610 N N . ILE A 1 321 ? -0.156 1.829 -10.25 1 94.56 321 ILE A N 1
ATOM 2611 C CA . ILE A 1 321 ? 0.725 2.824 -10.852 1 94.56 321 ILE A CA 1
ATOM 2612 C C . ILE A 1 321 ? 0.071 3.404 -12.102 1 94.56 321 ILE A C 1
ATOM 2614 O O . ILE A 1 321 ? 0.147 2.811 -13.18 1 94.56 321 ILE A O 1
ATOM 2618 N N . PRO A 1 322 ? -0.56 4.535 -11.93 1 90.12 322 PRO A N 1
ATOM 2619 C CA . PRO A 1 322 ? -1.227 5.152 -13.078 1 90.12 322 PRO A CA 1
ATOM 2620 C C . PRO A 1 322 ? -0.273 5.977 -13.945 1 90.12 322 PRO A C 1
ATOM 2622 O O . PRO A 1 322 ? -0.599 7.105 -14.32 1 90.12 322 PRO A O 1
ATOM 2625 N N . SER A 1 323 ? 0.92 5.484 -14.203 1 88.69 323 SER A N 1
ATOM 2626 C CA . SER A 1 323 ? 1.945 6.156 -15 1 88.69 323 SER A CA 1
ATOM 2627 C C . SER A 1 323 ? 2.938 5.152 -15.578 1 88.69 323 SER A C 1
ATOM 2629 O O . SER A 1 323 ? 3.033 4.02 -15.102 1 88.69 323 SER A O 1
ATOM 2631 N N . THR A 1 324 ? 3.68 5.574 -16.625 1 87.94 324 THR A N 1
ATOM 2632 C CA . THR A 1 324 ? 4.734 4.742 -17.188 1 87.94 324 THR A CA 1
ATOM 2633 C C . THR A 1 324 ? 5.961 4.723 -16.281 1 87.94 324 THR A C 1
ATOM 2635 O O . THR A 1 324 ? 6.75 3.775 -16.312 1 87.94 324 THR A O 1
ATOM 2638 N N . ASP A 1 325 ? 6.051 5.781 -15.57 1 91.06 325 ASP A N 1
ATOM 2639 C CA . ASP A 1 325 ? 7.148 5.879 -14.609 1 91.06 325 ASP A CA 1
ATOM 2640 C C . ASP A 1 325 ? 6.695 5.457 -13.219 1 91.06 325 ASP A C 1
ATOM 2642 O O . ASP A 1 325 ? 5.906 6.156 -12.578 1 91.06 325 ASP A O 1
ATOM 2646 N N . PRO A 1 326 ? 7.262 4.359 -12.734 1 94.06 326 PRO A N 1
ATOM 2647 C CA . PRO A 1 326 ? 6.824 3.883 -11.422 1 94.06 326 PRO A CA 1
ATOM 2648 C C . PRO A 1 326 ? 7.488 4.637 -10.273 1 94.06 326 PRO A C 1
ATOM 2650 O O . PRO A 1 326 ? 7.105 4.465 -9.109 1 94.06 326 PRO A O 1
ATOM 2653 N N . LEU A 1 327 ? 8.445 5.52 -10.453 1 94.81 327 LEU A N 1
ATOM 2654 C CA . LEU A 1 327 ? 9.312 6.117 -9.445 1 94.81 327 LEU A CA 1
ATOM 2655 C C . LEU A 1 327 ? 8.5 6.906 -8.43 1 94.81 327 LEU A C 1
ATOM 2657 O O . LEU A 1 327 ? 8.617 6.672 -7.223 1 94.81 327 LEU A O 1
ATOM 2661 N N . PRO A 1 328 ? 7.594 7.816 -8.867 1 94.44 328 PRO A N 1
ATOM 2662 C CA . PRO A 1 328 ? 6.848 8.602 -7.887 1 94.44 328 PRO A CA 1
ATOM 2663 C C . PRO A 1 328 ? 5.969 7.738 -6.984 1 94.44 328 PRO A C 1
ATOM 2665 O O . PRO A 1 328 ? 5.699 8.109 -5.84 1 94.44 328 PRO A O 1
ATOM 2668 N N . TYR A 1 329 ? 5.562 6.672 -7.457 1 95.25 329 TYR A N 1
ATOM 2669 C CA . TYR A 1 329 ? 4.586 5.859 -6.742 1 95.25 329 TYR A CA 1
ATOM 2670 C C . TYR A 1 329 ? 5.273 4.91 -5.77 1 95.25 329 TYR A C 1
ATOM 2672 O O . TYR A 1 329 ? 4.812 4.723 -4.641 1 95.25 329 TYR A O 1
ATOM 2680 N N . ILE A 1 330 ? 6.363 4.27 -6.238 1 96.06 330 ILE A N 1
ATOM 2681 C CA . ILE A 1 330 ? 7.09 3.4 -5.32 1 96.06 330 ILE A CA 1
ATOM 2682 C C . ILE A 1 330 ? 7.684 4.23 -4.184 1 96.06 330 ILE A C 1
ATOM 2684 O O . ILE A 1 330 ? 7.773 3.764 -3.045 1 96.06 330 ILE A O 1
ATOM 2688 N N . LYS A 1 331 ? 8.078 5.473 -4.434 1 95.56 331 LYS A N 1
ATOM 2689 C CA . LYS A 1 331 ? 8.594 6.379 -3.41 1 95.56 331 LYS A CA 1
ATOM 2690 C C . LYS A 1 331 ? 7.559 6.621 -2.318 1 95.56 331 LYS A C 1
ATOM 2692 O O . LYS A 1 331 ? 7.906 6.754 -1.144 1 95.56 331 LYS A O 1
ATOM 2697 N N . MET A 1 332 ? 6.309 6.676 -2.725 1 95.44 332 MET A N 1
ATOM 2698 C CA . MET A 1 332 ? 5.223 6.965 -1.791 1 95.44 332 MET A CA 1
ATOM 2699 C C . MET A 1 332 ? 4.875 5.734 -0.962 1 95.44 332 MET A C 1
ATOM 2701 O O . MET A 1 332 ? 4.344 5.852 0.142 1 95.44 332 MET A O 1
ATOM 2705 N N . MET A 1 333 ? 5.199 4.586 -1.51 1 95.88 333 MET A N 1
ATOM 2706 C CA . MET A 1 333 ? 4.797 3.342 -0.857 1 95.88 333 MET A CA 1
ATOM 2707 C C . MET A 1 333 ? 5.82 2.924 0.196 1 95.88 333 MET A C 1
ATOM 2709 O O . MET A 1 333 ? 5.496 2.166 1.113 1 95.88 333 MET A O 1
ATOM 2713 N N . ILE A 1 334 ? 7.016 3.334 0.062 1 95.06 334 ILE A N 1
ATOM 2714 C CA . ILE A 1 334 ? 8.07 2.945 0.995 1 95.06 334 ILE A CA 1
ATOM 2715 C C . ILE A 1 334 ? 8.102 3.92 2.17 1 95.06 334 ILE A C 1
ATOM 2717 O O . ILE A 1 334 ? 8.164 5.137 1.975 1 95.06 334 ILE A O 1
ATOM 2721 N N . SER A 1 335 ? 8.039 3.436 3.35 1 92.81 335 SER A N 1
ATOM 2722 C CA . SER A 1 335 ? 8.047 4.289 4.535 1 92.81 335 SER A CA 1
ATOM 2723 C C . SER A 1 335 ? 9.469 4.617 4.969 1 92.81 335 SER A C 1
ATOM 2725 O O . SER A 1 335 ? 10.391 3.824 4.762 1 92.81 335 SER A O 1
ATOM 2727 N N . ASP A 1 336 ? 9.617 5.789 5.609 1 89.75 336 ASP A N 1
ATOM 2728 C CA . ASP A 1 336 ? 10.914 6.18 6.152 1 89.75 336 ASP A CA 1
ATOM 2729 C C . ASP A 1 336 ? 11.367 5.215 7.246 1 89.75 336 ASP A C 1
ATOM 2731 O O . ASP A 1 336 ? 12.562 4.949 7.398 1 89.75 336 ASP A O 1
ATOM 2735 N N . GLN A 1 337 ? 10.43 4.66 7.844 1 84.69 337 GLN A N 1
ATOM 2736 C CA . GLN A 1 337 ? 10.727 3.701 8.906 1 84.69 337 GLN A CA 1
ATOM 2737 C C . GLN A 1 337 ? 11.352 2.43 8.336 1 84.69 337 GLN A C 1
ATOM 2739 O O . GLN A 1 337 ? 12.328 1.91 8.891 1 84.69 337 GLN A O 1
ATOM 2744 N N . ASP A 1 338 ? 10.781 1.985 7.293 1 89.19 338 ASP A N 1
ATOM 2745 C CA . ASP A 1 338 ? 11.305 0.772 6.672 1 89.19 338 ASP A CA 1
ATOM 2746 C C . ASP A 1 338 ? 12.719 0.994 6.137 1 89.19 338 ASP A C 1
ATOM 2748 O O . ASP A 1 338 ? 13.562 0.099 6.203 1 89.19 338 ASP A O 1
ATOM 2752 N N . ILE A 1 339 ? 12.922 2.174 5.621 1 90.81 339 ILE A N 1
ATOM 2753 C CA . ILE A 1 339 ? 14.242 2.52 5.109 1 90.81 339 ILE A CA 1
ATOM 2754 C C . ILE A 1 339 ? 15.242 2.568 6.262 1 90.81 339 ILE A C 1
ATOM 2756 O O . ILE A 1 339 ? 16.328 1.988 6.172 1 90.81 339 ILE A O 1
ATOM 2760 N N . ALA A 1 340 ? 14.859 3.186 7.312 1 86.06 340 ALA A N 1
ATOM 2761 C CA . ALA A 1 340 ? 15.75 3.371 8.461 1 86.06 340 ALA A CA 1
ATOM 2762 C C . ALA A 1 340 ? 16.078 2.033 9.117 1 86.06 340 ALA A C 1
ATOM 2764 O O . ALA A 1 340 ? 17.234 1.799 9.508 1 86.06 340 ALA A O 1
ATOM 2765 N N . ASN A 1 341 ? 15.141 1.142 9.141 1 85.06 341 ASN A N 1
ATOM 2766 C CA . ASN A 1 341 ? 15.312 -0.139 9.82 1 85.06 341 ASN A CA 1
ATOM 2767 C C . ASN A 1 341 ? 15.875 -1.201 8.883 1 85.06 341 ASN A C 1
ATOM 2769 O O . ASN A 1 341 ? 16.297 -2.271 9.32 1 85.06 341 ASN A O 1
ATOM 2773 N N . GLY A 1 342 ? 15.852 -0.883 7.625 1 88.06 342 GLY A N 1
ATOM 2774 C CA . GLY A 1 342 ? 16.266 -1.885 6.656 1 88.06 342 GLY A CA 1
ATOM 2775 C C . GLY A 1 342 ? 15.273 -3.031 6.523 1 88.06 342 GLY A C 1
ATOM 2776 O O . GLY A 1 342 ? 15.664 -4.152 6.191 1 88.06 342 GLY A O 1
ATOM 2777 N N . SER A 1 343 ? 14.047 -2.773 6.797 1 90.06 343 SER A N 1
ATOM 2778 C CA . SER A 1 343 ? 13.023 -3.814 6.844 1 90.06 343 SER A CA 1
ATOM 2779 C C . SER A 1 343 ? 12.289 -3.924 5.512 1 90.06 343 SER A C 1
ATOM 2781 O O . SER A 1 343 ? 11.148 -4.383 5.465 1 90.06 343 SER A O 1
ATOM 2783 N N . CYS A 1 344 ? 12.922 -3.463 4.496 1 94.25 344 CYS A N 1
ATOM 2784 C CA . CYS A 1 344 ? 12.312 -3.568 3.174 1 94.25 344 CYS A CA 1
ATOM 2785 C C . CYS A 1 344 ? 13.359 -3.926 2.123 1 94.25 344 CYS A C 1
ATOM 2787 O O . CYS A 1 344 ? 14.555 -3.682 2.316 1 94.25 344 CYS A O 1
ATOM 2789 N N . CYS A 1 345 ? 12.938 -4.547 1.094 1 95.31 345 CYS A N 1
ATOM 2790 C CA . CYS A 1 345 ? 13.773 -4.875 -0.052 1 95.31 345 CYS A CA 1
ATOM 2791 C C . CYS A 1 345 ? 12.953 -4.934 -1.333 1 95.31 345 CYS A C 1
ATOM 2793 O O . CYS A 1 345 ? 11.727 -4.855 -1.291 1 95.31 345 CYS A O 1
ATOM 2795 N N . TYR A 1 346 ? 13.625 -4.871 -2.426 1 96.44 346 TYR A N 1
ATOM 2796 C CA . TYR A 1 346 ? 13.016 -5.02 -3.744 1 96.44 346 TYR A CA 1
ATOM 2797 C C . TYR A 1 346 ? 13.453 -6.324 -4.402 1 96.44 346 TYR A C 1
ATOM 2799 O O . TYR A 1 346 ? 14.633 -6.691 -4.34 1 96.44 346 TYR A O 1
ATOM 2807 N N . ALA A 1 347 ? 12.516 -7.078 -4.938 1 95.75 347 ALA A N 1
ATOM 2808 C CA . ALA A 1 347 ? 12.859 -8.352 -5.574 1 95.75 347 ALA A CA 1
ATOM 2809 C C . ALA A 1 347 ? 12.047 -8.562 -6.848 1 95.75 347 ALA A C 1
ATOM 2811 O O . ALA A 1 347 ? 10.867 -8.203 -6.906 1 95.75 347 ALA A O 1
ATOM 2812 N N . ARG A 1 348 ? 12.648 -9.078 -7.867 1 93.69 348 ARG A N 1
ATOM 2813 C CA . ARG A 1 348 ? 11.992 -9.359 -9.133 1 93.69 348 ARG A CA 1
ATOM 2814 C C . ARG A 1 348 ? 12.727 -10.461 -9.898 1 93.69 348 ARG A C 1
ATOM 2816 O O . ARG A 1 348 ? 13.781 -10.93 -9.461 1 93.69 348 ARG A O 1
ATOM 2823 N N . GLY A 1 349 ? 12.109 -10.945 -10.953 1 89.81 349 GLY A N 1
ATOM 2824 C CA . GLY A 1 349 ? 12.781 -11.891 -11.828 1 89.81 349 GLY A CA 1
ATOM 2825 C C . GLY A 1 349 ? 14.047 -11.328 -12.453 1 89.81 349 GLY A C 1
ATOM 2826 O O . GLY A 1 349 ? 14.172 -10.117 -12.633 1 89.81 349 GLY A O 1
ATOM 2827 N N . ASP A 1 350 ? 14.93 -12.164 -12.773 1 87.62 350 ASP A N 1
ATOM 2828 C CA . ASP A 1 350 ? 16.219 -11.742 -13.289 1 87.62 350 ASP A CA 1
ATOM 2829 C C . ASP A 1 350 ? 16.156 -11.469 -14.789 1 87.62 350 ASP A C 1
ATOM 2831 O O . ASP A 1 350 ? 17.188 -11.289 -15.445 1 87.62 350 ASP A O 1
ATOM 2835 N N . ASP A 1 351 ? 14.992 -11.438 -15.352 1 78.88 351 ASP A N 1
ATOM 2836 C CA . ASP A 1 351 ? 14.812 -11.172 -16.781 1 78.88 351 ASP A CA 1
ATOM 2837 C C . ASP A 1 351 ? 15.016 -9.695 -17.094 1 78.88 351 ASP A C 1
ATOM 2839 O O . ASP A 1 351 ? 15.328 -9.336 -18.234 1 78.88 351 ASP A O 1
ATOM 2843 N N . MET A 1 352 ? 14.781 -8.898 -16.141 1 81.19 352 MET A N 1
ATOM 2844 C CA . MET A 1 352 ? 14.961 -7.465 -16.312 1 81.19 352 MET A CA 1
ATOM 2845 C C . MET A 1 352 ? 15.828 -6.879 -15.203 1 81.19 352 MET A C 1
ATOM 2847 O O . MET A 1 352 ? 15.305 -6.281 -14.266 1 81.19 352 MET A O 1
ATOM 2851 N N . LEU A 1 353 ? 17.047 -6.926 -15.406 1 85 353 LEU A N 1
ATOM 2852 C CA . LEU A 1 353 ? 17.984 -6.449 -14.398 1 85 353 LEU A CA 1
ATOM 2853 C C . LEU A 1 353 ? 17.906 -4.934 -14.258 1 85 353 LEU A C 1
ATOM 2855 O O . LEU A 1 353 ? 18.047 -4.402 -13.156 1 85 353 LEU A O 1
ATOM 2859 N N . ASN A 1 354 ? 17.719 -4.32 -15.445 1 87.69 354 ASN A N 1
ATOM 2860 C CA . ASN A 1 354 ? 17.547 -2.873 -15.422 1 87.69 354 ASN A CA 1
ATOM 2861 C C . ASN A 1 354 ? 16.062 -2.492 -15.477 1 87.69 354 ASN A C 1
ATOM 2863 O O . ASN A 1 354 ? 15.469 -2.463 -16.562 1 87.69 354 ASN A O 1
ATOM 2867 N N . PHE A 1 355 ? 15.57 -2.258 -14.398 1 89.06 355 PHE A N 1
ATOM 2868 C CA . PHE A 1 355 ? 14.156 -1.916 -14.32 1 89.06 355 PHE A CA 1
ATOM 2869 C C . PHE A 1 355 ? 13.977 -0.441 -13.984 1 89.06 355 PHE A C 1
ATOM 2871 O O . PHE A 1 355 ? 14.883 0.193 -13.438 1 89.06 355 PHE A O 1
ATOM 2878 N N . PRO A 1 356 ? 12.844 0.114 -14.406 1 90.12 356 PRO A N 1
ATOM 2879 C CA . PRO A 1 356 ? 12.594 1.528 -14.109 1 90.12 356 PRO A CA 1
ATOM 2880 C C . PRO A 1 356 ? 12.664 1.843 -12.617 1 90.12 356 PRO A C 1
ATOM 2882 O O . PRO A 1 356 ? 12.211 1.04 -11.797 1 90.12 356 PRO A O 1
ATOM 2885 N N . ALA A 1 357 ? 13.234 2.975 -12.242 1 92.12 357 ALA A N 1
ATOM 2886 C CA . ALA A 1 357 ? 13.352 3.479 -10.875 1 92.12 357 ALA A CA 1
ATOM 2887 C C . ALA A 1 357 ? 14.414 2.715 -10.094 1 92.12 357 ALA A C 1
ATOM 2889 O O . ALA A 1 357 ? 14.477 2.801 -8.867 1 92.12 357 ALA A O 1
ATOM 2890 N N . ARG A 1 358 ? 15.289 1.917 -10.742 1 93.44 358 ARG A N 1
ATOM 2891 C CA . ARG A 1 358 ? 16.281 1.076 -10.078 1 93.44 358 ARG A CA 1
ATOM 2892 C C . ARG A 1 358 ? 17.234 1.916 -9.242 1 93.44 358 ARG A C 1
ATOM 2894 O O . ARG A 1 358 ? 17.578 1.54 -8.117 1 93.44 358 ARG A O 1
ATOM 2901 N N . GLU A 1 359 ? 17.656 3.016 -9.773 1 93.44 359 GLU A N 1
ATOM 2902 C CA . GLU A 1 359 ? 18.625 3.863 -9.07 1 93.44 359 GLU A CA 1
ATOM 2903 C C . GLU A 1 359 ? 18.078 4.277 -7.703 1 93.44 359 GLU A C 1
ATOM 2905 O O . GLU A 1 359 ? 18.797 4.172 -6.699 1 93.44 359 GLU A O 1
ATOM 2910 N N . PHE A 1 360 ? 16.922 4.742 -7.688 1 95.19 360 PHE A N 1
ATOM 2911 C CA . PHE A 1 360 ? 16.312 5.133 -6.418 1 95.19 360 PHE A CA 1
ATOM 2912 C C . PHE A 1 360 ? 16.141 3.922 -5.508 1 95.19 360 PHE A C 1
ATOM 2914 O O . PHE A 1 360 ? 16.484 3.975 -4.324 1 95.19 360 PHE A O 1
ATOM 2921 N N . VAL A 1 361 ? 15.555 2.807 -6.094 1 94.94 361 VAL A N 1
ATOM 2922 C CA . VAL A 1 361 ? 15.258 1.609 -5.312 1 94.94 361 VAL A CA 1
ATOM 2923 C C . VAL A 1 361 ? 16.531 1.085 -4.664 1 94.94 361 VAL A C 1
ATOM 2925 O O . VAL A 1 361 ? 16.547 0.774 -3.471 1 94.94 361 VAL A O 1
ATOM 2928 N N . GLU A 1 362 ? 17.609 1.115 -5.355 1 92.56 362 GLU A N 1
ATOM 2929 C CA . GLU A 1 362 ? 18.891 0.615 -4.855 1 92.56 362 GLU A CA 1
ATOM 2930 C C . GLU A 1 362 ? 19.453 1.529 -3.771 1 92.56 362 GLU A C 1
ATOM 2932 O O . GLU A 1 362 ? 20.234 1.088 -2.922 1 92.56 362 GLU A O 1
ATOM 2937 N N . SER A 1 363 ? 19.062 2.779 -3.84 1 93.44 363 SER A N 1
ATOM 2938 C CA . SER A 1 363 ? 19.562 3.734 -2.863 1 93.44 363 SER A CA 1
ATOM 2939 C C . SER A 1 363 ? 18.875 3.564 -1.514 1 93.44 363 SER A C 1
ATOM 2941 O O . SER A 1 363 ? 19.438 3.918 -0.474 1 93.44 363 SER A O 1
ATOM 2943 N N . VAL A 1 364 ? 17.688 3.021 -1.475 1 93.31 364 VAL A N 1
ATOM 2944 C CA . VAL A 1 364 ? 16.938 3.033 -0.222 1 93.31 364 VAL A CA 1
ATOM 2945 C C . VAL A 1 364 ? 16.797 1.608 0.306 1 93.31 364 VAL A C 1
ATOM 2947 O O . VAL A 1 364 ? 16.5 1.404 1.485 1 93.31 364 VAL A O 1
ATOM 2950 N N . MET A 1 365 ? 16.953 0.622 -0.59 1 92.94 365 MET A N 1
ATOM 2951 C CA . MET A 1 365 ? 16.797 -0.755 -0.132 1 92.94 365 MET A CA 1
ATOM 2952 C C . MET A 1 365 ? 17.562 -1.721 -1.029 1 92.94 365 MET A C 1
ATOM 2954 O O . MET A 1 365 ? 17.859 -1.397 -2.178 1 92.94 365 MET A O 1
ATOM 2958 N N . PRO A 1 366 ? 17.859 -2.91 -0.518 1 91.88 366 PRO A N 1
ATOM 2959 C CA . PRO A 1 366 ? 18.547 -3.906 -1.352 1 91.88 366 PRO A CA 1
ATOM 2960 C C . PRO A 1 366 ? 17.656 -4.438 -2.475 1 91.88 366 PRO A C 1
ATOM 2962 O O . PRO A 1 366 ? 16.438 -4.488 -2.328 1 91.88 366 PRO A O 1
ATOM 2965 N N . VAL A 1 367 ? 18.344 -4.785 -3.586 1 93.62 367 VAL A N 1
ATOM 2966 C CA . VAL A 1 367 ? 17.656 -5.348 -4.746 1 93.62 367 VAL A CA 1
ATOM 2967 C C . VAL A 1 367 ? 18.078 -6.805 -4.934 1 93.62 367 VAL A C 1
ATOM 2969 O O . VAL A 1 367 ? 19.266 -7.125 -4.922 1 93.62 367 VAL A O 1
ATOM 2972 N N . HIS A 1 368 ? 17.078 -7.664 -5.066 1 93.38 368 HIS A N 1
ATOM 2973 C CA . HIS A 1 368 ? 17.328 -9.086 -5.262 1 93.38 368 HIS A CA 1
ATOM 2974 C C . HIS A 1 368 ? 16.672 -9.586 -6.547 1 93.38 368 HIS A C 1
ATOM 2976 O O . HIS A 1 368 ? 15.695 -9.008 -7.023 1 93.38 368 HIS A O 1
ATOM 2982 N N . PHE A 1 369 ? 17.266 -10.641 -7.047 1 91.5 369 PHE A N 1
ATOM 2983 C CA . PHE A 1 369 ? 16.734 -11.25 -8.258 1 91.5 369 PHE A CA 1
ATOM 2984 C C . PHE A 1 369 ? 16.469 -12.734 -8.047 1 91.5 369 PHE A C 1
ATOM 2986 O O . PHE A 1 369 ? 17.156 -13.391 -7.254 1 91.5 369 PHE A O 1
ATOM 2993 N N . VAL A 1 370 ? 15.477 -13.227 -8.672 1 90.75 370 VAL A N 1
ATOM 2994 C CA . VAL A 1 370 ? 15.164 -14.656 -8.703 1 90.75 370 VAL A CA 1
ATOM 2995 C C . VAL A 1 370 ? 15.148 -15.141 -10.156 1 90.75 370 VAL A C 1
ATOM 2997 O O . VAL A 1 370 ? 14.875 -14.367 -11.07 1 90.75 370 VAL A O 1
ATOM 3000 N N . PRO A 1 371 ? 15.43 -16.359 -10.312 1 85.88 371 PRO A N 1
ATOM 3001 C CA . PRO A 1 371 ? 15.453 -16.859 -11.688 1 85.88 371 PRO A CA 1
ATOM 3002 C C . PRO A 1 371 ? 14.062 -16.922 -12.312 1 85.88 371 PRO A C 1
ATOM 3004 O O . PRO A 1 371 ? 13.086 -17.25 -11.633 1 85.88 371 PRO A O 1
ATOM 3007 N N . ARG A 1 372 ? 14.039 -16.641 -13.602 1 78.19 372 ARG A N 1
ATOM 3008 C CA . ARG A 1 372 ? 12.781 -16.688 -14.336 1 78.19 372 ARG A CA 1
ATOM 3009 C C . ARG A 1 372 ? 12.289 -18.125 -14.469 1 78.19 372 ARG A C 1
ATOM 3011 O O . ARG A 1 372 ? 13.086 -19.078 -14.438 1 78.19 372 ARG A O 1
ATOM 3018 N N . THR A 1 373 ? 10.977 -18.234 -14.641 1 71.12 373 THR A N 1
ATOM 3019 C CA . THR A 1 373 ? 10.391 -19.547 -14.875 1 71.12 373 THR A CA 1
ATOM 3020 C C . THR A 1 373 ? 10.461 -19.922 -16.359 1 71.12 373 THR A C 1
ATOM 3022 O O . THR A 1 373 ? 10.031 -19.141 -17.219 1 71.12 373 THR A O 1
ATOM 3025 N N . GLU A 1 374 ? 11.023 -20.938 -16.766 1 63.94 374 GLU A N 1
ATOM 3026 C CA . GLU A 1 374 ? 11.289 -21.328 -18.141 1 63.94 374 GLU A CA 1
ATOM 3027 C C . GLU A 1 374 ? 10.031 -21.875 -18.812 1 63.94 374 GLU A C 1
ATOM 3029 O O . GLU A 1 374 ? 9.867 -21.734 -20.031 1 63.94 374 GLU A O 1
ATOM 3034 N N . ALA A 1 375 ? 9.07 -22.25 -18.125 1 59.25 375 ALA A N 1
ATOM 3035 C CA . ALA A 1 375 ? 8.047 -23.094 -18.734 1 59.25 375 ALA A CA 1
ATOM 3036 C C . ALA A 1 375 ? 6.836 -22.281 -19.156 1 59.25 375 ALA A C 1
ATOM 3038 O O . ALA A 1 375 ? 5.945 -22.781 -19.859 1 59.25 375 ALA A O 1
ATOM 3039 N N . CYS A 1 376 ? 6.719 -21.062 -18.969 1 61.53 376 CYS A N 1
ATOM 3040 C CA . CYS A 1 376 ? 5.484 -20.344 -19.312 1 61.53 376 CYS A CA 1
ATOM 3041 C C . CYS A 1 376 ? 5.742 -18.859 -19.484 1 61.53 376 CYS A C 1
ATOM 3043 O O . CYS A 1 376 ? 6.543 -18.266 -18.75 1 61.53 376 CYS A O 1
ATOM 3045 N N . SER A 1 377 ? 5.312 -18.375 -20.75 1 61.78 377 SER A N 1
ATOM 3046 C CA . SER A 1 377 ? 5.414 -16.938 -20.953 1 61.78 377 SER A CA 1
ATOM 3047 C C . SER A 1 377 ? 4.09 -16.344 -21.438 1 61.78 377 SER A C 1
ATOM 3049 O O . SER A 1 377 ? 3.271 -17.062 -22.031 1 61.78 377 SER A O 1
ATOM 3051 N N . SER A 1 378 ? 3.822 -15.125 -21 1 62.84 378 SER A N 1
ATOM 3052 C CA . SER A 1 378 ? 2.639 -14.406 -21.469 1 62.84 378 SER A CA 1
ATOM 3053 C C . SER A 1 378 ? 2.605 -14.328 -23 1 62.84 378 SER A C 1
ATOM 3055 O O . SER A 1 378 ? 1.534 -14.406 -23.609 1 62.84 378 SER A O 1
ATOM 3057 N N . THR A 1 379 ? 3.771 -14.312 -23.516 1 60.94 379 THR A N 1
ATOM 3058 C CA . THR A 1 379 ? 3.846 -14.234 -24.969 1 60.94 379 THR A CA 1
ATOM 3059 C C . THR A 1 379 ? 3.301 -15.516 -25.609 1 60.94 379 THR A C 1
ATOM 3061 O O . THR A 1 379 ? 2.568 -15.461 -26.594 1 60.94 379 THR A O 1
ATOM 3064 N N . LEU A 1 380 ? 3.631 -16.625 -25.047 1 62.22 380 LEU A N 1
ATOM 3065 C CA . LEU A 1 380 ? 3.143 -17.906 -25.531 1 62.22 380 LEU A CA 1
ATOM 3066 C C . LEU A 1 380 ? 1.625 -17.984 -25.406 1 62.22 380 LEU A C 1
ATOM 3068 O O . LEU A 1 380 ? 0.938 -18.359 -26.359 1 62.22 380 LEU A O 1
ATOM 3072 N N . ILE A 1 381 ? 1.124 -17.516 -24.375 1 64.31 381 ILE A N 1
ATOM 3073 C CA . ILE A 1 381 ? -0.307 -17.609 -24.109 1 64.31 381 ILE A CA 1
ATOM 3074 C C . ILE A 1 381 ? -1.065 -16.656 -25.031 1 64.31 381 ILE A C 1
ATOM 3076 O O . ILE A 1 381 ? -2.111 -17.016 -25.578 1 64.31 381 ILE A O 1
ATOM 3080 N N . ARG A 1 382 ? -0.44 -15.578 -25.172 1 66.81 382 ARG A N 1
ATOM 3081 C CA . ARG A 1 382 ? -1.065 -14.602 -26.062 1 66.81 382 ARG A CA 1
ATOM 3082 C C . ARG A 1 382 ? -1.109 -15.125 -27.5 1 66.81 382 ARG A C 1
ATOM 3084 O O . ARG A 1 382 ? -2.102 -14.93 -28.203 1 66.81 382 ARG A O 1
ATOM 3091 N N . THR A 1 383 ? -0.022 -15.734 -27.906 1 64.94 383 THR A N 1
ATOM 3092 C CA . THR A 1 383 ? 0.068 -16.234 -29.281 1 64.94 383 THR A CA 1
ATOM 3093 C C . THR A 1 383 ? -0.93 -17.359 -29.516 1 64.94 383 THR A C 1
ATOM 3095 O O . THR A 1 383 ? -1.575 -17.422 -30.562 1 64.94 383 THR A O 1
ATOM 3098 N N . ILE A 1 384 ? -1.183 -18.094 -28.562 1 60.5 384 ILE A N 1
ATOM 3099 C CA . ILE A 1 384 ? -2.061 -19.25 -28.672 1 60.5 384 ILE A CA 1
ATOM 3100 C C . ILE A 1 384 ? -3.518 -18.797 -28.719 1 60.5 384 ILE A C 1
ATOM 3102 O O . ILE A 1 384 ? -4.305 -19.297 -29.531 1 60.5 384 ILE A O 1
ATOM 3106 N N . TYR A 1 385 ? -3.85 -17.781 -28 1 66.19 385 TYR A N 1
ATOM 3107 C CA . TYR A 1 385 ? -5.27 -17.516 -27.812 1 66.19 385 TYR A CA 1
ATOM 3108 C C . TYR A 1 385 ? -5.676 -16.219 -28.516 1 66.19 385 TYR A C 1
ATOM 3110 O O . TYR A 1 385 ? -6.855 -16.016 -28.812 1 66.19 385 TYR A O 1
ATOM 3118 N N . HIS A 1 386 ? -4.715 -15.391 -28.828 1 64.06 386 HIS A N 1
ATOM 3119 C CA . HIS A 1 386 ? -5.164 -14.078 -29.266 1 64.06 386 HIS A CA 1
ATOM 3120 C C . HIS A 1 386 ? -4.492 -13.68 -30.578 1 64.06 386 HIS A C 1
ATOM 3122 O O . HIS A 1 386 ? -4.688 -12.57 -31.078 1 64.06 386 HIS A O 1
ATOM 3128 N N . SER A 1 387 ? -3.719 -14.664 -31.125 1 61.94 387 SER A N 1
ATOM 3129 C CA . SER A 1 387 ? -3.158 -14.375 -32.438 1 61.94 387 SER A CA 1
ATOM 3130 C C . SER A 1 387 ? -4.242 -14.375 -33.531 1 61.94 387 SER A C 1
ATOM 3132 O O . SER A 1 387 ? -5.223 -15.109 -33.406 1 61.94 387 SER A O 1
ATOM 3134 N N . ASP A 1 388 ? -4.152 -13.422 -34.344 1 63.62 388 ASP A N 1
ATOM 3135 C CA . ASP A 1 388 ? -5.137 -13.273 -35.438 1 63.62 388 ASP A CA 1
ATOM 3136 C C . ASP A 1 388 ? -5.105 -14.477 -36.375 1 63.62 388 ASP A C 1
ATOM 3138 O O . ASP A 1 388 ? -6.129 -14.844 -36.938 1 63.62 388 ASP A O 1
ATOM 3142 N N . SER A 1 389 ? -3.895 -15.031 -36.469 1 64.62 389 SER A N 1
ATOM 3143 C CA . SER A 1 389 ? -3.758 -16.141 -37.406 1 64.62 389 SER A CA 1
ATOM 3144 C C . SER A 1 389 ? -3.957 -17.484 -36.719 1 64.62 389 SER A C 1
ATOM 3146 O O . SER A 1 389 ? -3.262 -17.797 -35.75 1 64.62 389 SER A O 1
ATOM 3148 N N . ALA A 1 390 ? -4.996 -18.156 -37.188 1 64.25 390 ALA A N 1
ATOM 3149 C CA . ALA A 1 390 ? -5.281 -19.469 -36.625 1 64.25 390 ALA A CA 1
ATOM 3150 C C . ALA A 1 390 ? -4.07 -20.391 -36.781 1 64.25 390 ALA A C 1
ATOM 3152 O O . ALA A 1 390 ? -3.805 -21.219 -35.906 1 64.25 390 ALA A O 1
ATOM 3153 N N . GLU A 1 391 ? -3.453 -20.156 -37.875 1 62.03 391 GLU A N 1
ATOM 3154 C CA . GLU A 1 391 ? -2.279 -20.984 -38.125 1 62.03 391 GLU A CA 1
ATOM 3155 C C . GLU A 1 391 ? -1.194 -20.734 -37.062 1 62.03 391 GLU A C 1
ATOM 3157 O O . GLU A 1 391 ? -0.569 -21.688 -36.594 1 62.03 391 GLU A O 1
ATOM 3162 N N . ILE A 1 392 ? -1.082 -19.547 -36.781 1 61.56 392 ILE A N 1
ATOM 3163 C CA . ILE A 1 392 ? -0.043 -19.203 -35.844 1 61.56 392 ILE A CA 1
ATOM 3164 C C . ILE A 1 392 ? -0.445 -19.672 -34.438 1 61.56 392 ILE A C 1
ATOM 3166 O O . ILE A 1 392 ? 0.399 -20.109 -33.656 1 61.56 392 ILE A O 1
ATOM 3170 N N . ARG A 1 393 ? -1.697 -19.609 -34.188 1 61.06 393 ARG A N 1
ATOM 3171 C CA . ARG A 1 393 ? -2.174 -20.078 -32.906 1 61.06 393 ARG A CA 1
ATOM 3172 C C . ARG A 1 393 ? -1.879 -21.578 -32.719 1 61.06 393 ARG A C 1
ATOM 3174 O O . ARG A 1 393 ? -1.402 -22 -31.672 1 61.06 393 ARG A O 1
ATOM 3181 N N . ALA A 1 394 ? -2.105 -22.203 -33.812 1 59.5 394 ALA A N 1
ATOM 3182 C CA . ALA A 1 394 ? -1.876 -23.656 -33.781 1 59.5 394 ALA A CA 1
ATOM 3183 C C . ALA A 1 394 ? -0.386 -23.969 -33.656 1 59.5 394 ALA A C 1
ATOM 3185 O O . ALA A 1 394 ? 0.012 -24.859 -32.906 1 59.5 394 ALA A O 1
ATOM 3186 N N . LYS A 1 395 ? 0.331 -23.125 -34.344 1 59.31 395 LYS A N 1
ATOM 3187 C CA . LYS A 1 395 ? 1.774 -23.344 -34.312 1 59.31 395 LYS A CA 1
ATOM 3188 C C . LYS A 1 395 ? 2.352 -23.031 -32.938 1 59.31 395 LYS A C 1
ATOM 3190 O O . LYS A 1 395 ? 3.252 -23.719 -32.438 1 59.31 395 LYS A O 1
ATOM 3195 N N . ALA A 1 396 ? 1.783 -22.047 -32.406 1 56.69 396 ALA A N 1
ATOM 3196 C CA . ALA A 1 396 ? 2.268 -21.609 -31.109 1 56.69 396 ALA A CA 1
ATOM 3197 C C . ALA A 1 396 ? 1.881 -22.609 -30.016 1 56.69 396 ALA A C 1
ATOM 3199 O O . ALA A 1 396 ? 2.643 -22.844 -29.078 1 56.69 396 ALA A O 1
ATOM 3200 N N . ALA A 1 397 ? 0.723 -23.141 -30.25 1 55.09 397 ALA A N 1
ATOM 3201 C CA . ALA A 1 397 ? 0.233 -24.094 -29.266 1 55.09 397 ALA A CA 1
ATOM 3202 C C . ALA A 1 397 ? 1.128 -25.328 -29.203 1 55.09 397 ALA A C 1
ATOM 3204 O O . ALA A 1 397 ? 1.269 -25.953 -28.156 1 55.09 397 ALA A O 1
ATOM 3205 N N . PHE A 1 398 ? 1.801 -25.516 -30.359 1 54.72 398 PHE A N 1
ATOM 3206 C CA . PHE A 1 398 ? 2.58 -26.75 -30.422 1 54.72 398 PHE A CA 1
ATOM 3207 C C . PHE A 1 398 ? 4.07 -26.453 -30.516 1 54.72 398 PHE A C 1
ATOM 3209 O O . PHE A 1 398 ? 4.883 -27.344 -30.766 1 54.72 398 PHE A O 1
ATOM 3216 N N . ALA A 1 399 ? 4.312 -25.094 -30.234 1 55.25 399 ALA A N 1
ATOM 3217 C CA . ALA A 1 399 ? 5.699 -24.656 -30.406 1 55.25 399 ALA A CA 1
ATOM 3218 C C . ALA A 1 399 ? 6.527 -25.016 -29.172 1 55.25 399 ALA A C 1
ATOM 3220 O O . ALA A 1 399 ? 5.992 -25.109 -28.062 1 55.25 399 ALA A O 1
ATOM 3221 N N . LYS A 1 400 ? 7.766 -25.375 -29.562 1 56.34 400 LYS A N 1
ATOM 3222 C CA . LYS A 1 400 ? 8.727 -25.531 -28.469 1 56.34 400 LYS A CA 1
ATOM 3223 C C . LYS A 1 400 ? 9.047 -24.172 -27.844 1 56.34 400 LYS A C 1
ATOM 3225 O O . LYS A 1 400 ? 9.031 -23.141 -28.516 1 56.34 400 LYS A O 1
ATOM 3230 N N . THR A 1 401 ? 9.047 -24.062 -26.516 1 55.16 401 THR A N 1
ATOM 3231 C CA . THR A 1 401 ? 9.375 -22.812 -25.828 1 55.16 401 THR A CA 1
ATOM 3232 C C . THR A 1 401 ? 10.875 -22.703 -25.594 1 55.16 401 THR A C 1
ATOM 3234 O O . THR A 1 401 ? 11.523 -23.672 -25.219 1 55.16 401 THR A O 1
ATOM 3237 N N . ARG A 1 402 ? 11.391 -21.469 -26.062 1 51.94 402 ARG A N 1
ATOM 3238 C CA . ARG A 1 402 ? 12.797 -21.188 -25.766 1 51.94 402 ARG A CA 1
ATOM 3239 C C . ARG A 1 402 ? 13.016 -20.938 -24.281 1 51.94 402 ARG A C 1
ATOM 3241 O O . ARG A 1 402 ? 12.047 -20.859 -23.516 1 51.94 402 ARG A O 1
ATOM 3248 N N . TYR A 1 403 ? 14.305 -20.891 -24 1 47.5 403 TYR A N 1
ATOM 3249 C CA . TYR A 1 403 ? 14.703 -20.734 -22.594 1 47.5 403 TYR A CA 1
ATOM 3250 C C . TYR A 1 403 ? 14.023 -19.516 -21.969 1 47.5 403 TYR A C 1
ATOM 3252 O O . TYR A 1 403 ? 13.797 -19.484 -20.766 1 47.5 403 TYR A O 1
ATOM 3260 N N . ASP A 1 404 ? 13.672 -18.594 -22.906 1 50.66 404 ASP A N 1
ATOM 3261 C CA . ASP A 1 404 ? 13.078 -17.359 -22.375 1 50.66 404 ASP A CA 1
ATOM 3262 C C . ASP A 1 404 ? 11.555 -17.438 -22.391 1 50.66 404 ASP A C 1
ATOM 3264 O O . ASP A 1 404 ? 10.875 -16.438 -22.172 1 50.66 404 ASP A O 1
ATOM 3268 N N . GLY A 1 405 ? 11.031 -18.594 -22.719 1 54.53 405 GLY A N 1
ATOM 3269 C CA . GLY A 1 405 ? 9.594 -18.797 -22.688 1 54.53 405 GLY A CA 1
ATOM 3270 C C . GLY A 1 405 ? 8.906 -18.453 -24 1 54.53 405 GLY A C 1
ATOM 3271 O O . GLY A 1 405 ? 7.676 -18.5 -24.094 1 54.53 405 GLY A O 1
ATOM 3272 N N . LYS A 1 406 ? 9.719 -18.078 -25.031 1 61.28 406 LYS A N 1
ATOM 3273 C CA . LYS A 1 406 ? 9.125 -17.703 -26.312 1 61.28 406 LYS A CA 1
ATOM 3274 C C . LYS A 1 406 ? 8.922 -18.922 -27.219 1 61.28 406 LYS A C 1
ATOM 3276 O O . LYS A 1 406 ? 9.766 -19.828 -27.234 1 61.28 406 LYS A O 1
ATOM 3281 N N . PRO A 1 407 ? 7.781 -18.984 -27.766 1 59.16 407 PRO A N 1
ATOM 3282 C CA . PRO A 1 407 ? 7.543 -20.125 -28.672 1 59.16 407 PRO A CA 1
ATOM 3283 C C . PRO A 1 407 ? 8.438 -20.094 -29.891 1 59.16 407 PRO A C 1
ATOM 3285 O O . PRO A 1 407 ? 8.625 -19.031 -30.5 1 59.16 407 PRO A O 1
ATOM 3288 N N . ILE A 1 408 ? 9.125 -21.109 -30.156 1 59.5 408 ILE A N 1
ATOM 3289 C CA . ILE A 1 408 ? 10.031 -21.172 -31.312 1 59.5 408 ILE A CA 1
ATOM 3290 C C . ILE A 1 408 ? 9.539 -22.219 -32.281 1 59.5 408 ILE A C 1
ATOM 3292 O O . ILE A 1 408 ? 8.859 -23.172 -31.906 1 59.5 408 ILE A O 1
ATOM 3296 N N . ASP A 1 409 ? 9.758 -21.844 -33.562 1 60.34 409 ASP A N 1
ATOM 3297 C CA . ASP A 1 409 ? 9.445 -22.812 -34.594 1 60.34 409 ASP A CA 1
ATOM 3298 C C . ASP A 1 409 ? 10.516 -23.906 -34.688 1 60.34 409 ASP A C 1
ATOM 3300 O O . ASP A 1 409 ? 11.391 -23.969 -33.812 1 60.34 409 ASP A O 1
ATOM 3304 N N . GLU A 1 410 ? 10.25 -24.891 -35.531 1 59.78 410 GLU A N 1
ATOM 3305 C CA . GLU A 1 410 ? 11.133 -26.031 -35.688 1 59.78 410 GLU A CA 1
ATOM 3306 C C . GLU A 1 410 ? 12.57 -25.578 -35.969 1 59.78 410 GLU A C 1
ATOM 3308 O O . GLU A 1 410 ? 13.523 -26.297 -35.625 1 59.78 410 GLU A O 1
ATOM 3313 N N . ASN A 1 411 ? 12.727 -24.297 -36.469 1 58.44 411 ASN A N 1
ATOM 3314 C CA . ASN A 1 411 ? 14.047 -23.781 -36.812 1 58.44 411 ASN A CA 1
ATOM 3315 C C . ASN A 1 411 ? 14.625 -22.922 -35.688 1 58.44 411 ASN A C 1
ATOM 3317 O O . ASN A 1 411 ? 15.703 -22.344 -35.844 1 58.44 411 ASN A O 1
ATOM 3321 N N . GLY A 1 412 ? 13.898 -22.891 -34.594 1 57.81 412 GLY A N 1
ATOM 3322 C CA . GLY A 1 412 ? 14.406 -22.172 -33.438 1 57.81 412 GLY A CA 1
ATOM 3323 C C . GLY A 1 412 ? 14.039 -20.703 -33.469 1 57.81 412 GLY A C 1
ATOM 3324 O O . GLY A 1 412 ? 14.539 -19.922 -32.656 1 57.81 412 GLY A O 1
ATOM 3325 N N . ASN A 1 413 ? 13.258 -20.281 -34.5 1 59.78 413 ASN A N 1
ATOM 3326 C CA . ASN A 1 413 ? 12.875 -18.875 -34.594 1 59.78 413 ASN A CA 1
ATOM 3327 C C . ASN A 1 413 ? 11.648 -18.562 -33.75 1 59.78 413 ASN A C 1
ATOM 3329 O O . ASN A 1 413 ? 10.742 -19.391 -33.625 1 59.78 413 ASN A O 1
ATOM 3333 N N . VAL A 1 414 ? 11.734 -17.406 -33 1 62.59 414 VAL A N 1
ATOM 3334 C CA . VAL A 1 414 ? 10.609 -16.984 -32.156 1 62.59 414 VAL A CA 1
ATOM 3335 C C . VAL A 1 414 ? 9.383 -16.719 -33.031 1 62.59 414 VAL A C 1
ATOM 3337 O O . VAL A 1 414 ? 9.477 -16.047 -34.062 1 62.59 414 VAL A O 1
ATOM 3340 N N . LEU A 1 415 ? 8.281 -17.422 -32.75 1 59.66 415 LEU A N 1
ATOM 3341 C CA . LEU A 1 415 ? 7.039 -17.203 -33.469 1 59.66 415 LEU A CA 1
ATOM 3342 C C . LEU A 1 415 ? 6.5 -15.805 -33.219 1 59.66 415 LEU A C 1
ATOM 3344 O O . LEU A 1 415 ? 6.289 -15.406 -32.062 1 59.66 415 LEU A O 1
ATOM 3348 N N . GLN A 1 416 ? 6.816 -14.805 -34.156 1 54.41 416 GLN A N 1
ATOM 3349 C CA . GLN A 1 416 ? 6.465 -13.391 -34.031 1 54.41 416 GLN A CA 1
ATOM 3350 C C . GLN A 1 416 ? 4.953 -13.195 -34.125 1 54.41 416 GLN A C 1
ATOM 3352 O O . GLN A 1 416 ? 4.297 -13.758 -35 1 54.41 416 GLN A O 1
ATOM 3357 N N . LEU A 1 417 ? 4.301 -12.883 -33 1 51.84 417 LEU A N 1
ATOM 3358 C CA . LEU A 1 417 ? 2.918 -12.414 -33 1 51.84 417 LEU A CA 1
ATOM 3359 C C . LEU A 1 417 ? 2.768 -11.156 -33.875 1 51.84 417 LEU A C 1
ATOM 3361 O O . LEU A 1 417 ? 3.512 -10.195 -33.688 1 51.84 417 LEU A O 1
ATOM 3365 N N . GLN A 1 418 ? 2.68 -11.258 -35.125 1 43.31 418 GLN A N 1
ATOM 3366 C CA . GLN A 1 418 ? 2.334 -10.023 -35.812 1 43.31 418 GLN A CA 1
ATOM 3367 C C . GLN A 1 418 ? 1.161 -9.32 -35.156 1 43.31 418 GLN A C 1
ATOM 3369 O O . GLN A 1 418 ? 0.084 -9.898 -35 1 43.31 418 GLN A O 1
ATOM 3374 N N . THR A 1 419 ? 1.404 -8.688 -34.062 1 38.94 419 THR A N 1
ATOM 3375 C CA . THR A 1 419 ? 0.333 -7.785 -33.656 1 38.94 419 THR A CA 1
ATOM 3376 C C . THR A 1 419 ? -0.036 -6.844 -34.812 1 38.94 419 THR A C 1
ATOM 3378 O O . THR A 1 419 ? 0.84 -6.352 -35.5 1 38.94 419 THR A O 1
ATOM 3381 N N . MET B 1 1 ? 18.625 37.125 3.482 1 58.44 1 MET B N 1
ATOM 3382 C CA . MET B 1 1 ? 17.344 37 2.793 1 58.44 1 MET B CA 1
ATOM 3383 C C . MET B 1 1 ? 16.438 38.188 3.133 1 58.44 1 MET B C 1
ATOM 3385 O O . MET B 1 1 ? 16.422 38.656 4.273 1 58.44 1 MET B O 1
ATOM 3389 N N . LYS B 1 2 ? 15.891 38.781 2.111 1 72 2 LYS B N 1
ATOM 3390 C CA . LYS B 1 2 ? 15.031 39.938 2.232 1 72 2 LYS B CA 1
ATOM 3391 C C . LYS B 1 2 ? 13.773 39.625 3.033 1 72 2 LYS B C 1
ATOM 3393 O O . LYS B 1 2 ? 13.156 38.594 2.836 1 72 2 LYS B O 1
ATOM 3398 N N . PHE B 1 3 ? 13.484 40.406 4.141 1 76.06 3 PHE B N 1
ATOM 3399 C CA . PHE B 1 3 ? 12.359 40.188 5.043 1 76.06 3 PHE B CA 1
ATOM 3400 C C . PHE B 1 3 ? 11.062 40.031 4.266 1 76.06 3 PHE B C 1
ATOM 3402 O O . PHE B 1 3 ? 10.195 39.25 4.641 1 76.06 3 PHE B O 1
ATOM 3409 N N . GLY B 1 4 ? 10.969 40.688 3.189 1 72.19 4 GLY B N 1
ATOM 3410 C CA . GLY B 1 4 ? 9.766 40.562 2.379 1 72.19 4 GLY B CA 1
ATOM 3411 C C . GLY B 1 4 ? 9.523 39.156 1.894 1 72.19 4 GLY B C 1
ATOM 3412 O O . GLY B 1 4 ? 8.391 38.688 1.92 1 72.19 4 GLY B O 1
ATOM 3413 N N . LYS B 1 5 ? 10.648 38.562 1.566 1 72.75 5 LYS B N 1
ATOM 3414 C CA . LYS B 1 5 ? 10.539 37.188 1.098 1 72.75 5 LYS B CA 1
ATOM 3415 C C . LYS B 1 5 ? 10.211 36.219 2.246 1 72.75 5 LYS B C 1
ATOM 3417 O O . LYS B 1 5 ? 9.398 35.312 2.088 1 72.75 5 LYS B O 1
ATOM 3422 N N . THR B 1 6 ? 10.781 36.531 3.344 1 73.19 6 THR B N 1
ATOM 3423 C CA . THR B 1 6 ? 10.531 35.719 4.523 1 73.19 6 THR B CA 1
ATOM 3424 C C . THR B 1 6 ? 9.078 35.844 4.977 1 73.19 6 THR B C 1
ATOM 3426 O O . THR B 1 6 ? 8.445 34.875 5.363 1 73.19 6 THR B O 1
ATOM 3429 N N . LEU B 1 7 ? 8.633 37.062 4.867 1 76.12 7 LEU B N 1
ATOM 3430 C CA . LEU B 1 7 ? 7.242 37.312 5.238 1 76.12 7 LEU B CA 1
ATOM 3431 C C . LEU B 1 7 ? 6.285 36.562 4.328 1 76.12 7 LEU B C 1
ATOM 3433 O O . LEU B 1 7 ? 5.34 35.906 4.805 1 76.12 7 LEU B O 1
ATOM 3437 N N . ALA B 1 8 ? 6.633 36.594 3.125 1 70.38 8 ALA B N 1
ATOM 3438 C CA . ALA B 1 8 ? 5.777 35.938 2.146 1 70.38 8 ALA B CA 1
ATOM 3439 C C . ALA B 1 8 ? 5.777 34.406 2.359 1 70.38 8 ALA B C 1
ATOM 3441 O O . ALA B 1 8 ? 4.742 33.75 2.211 1 70.38 8 ALA B O 1
ATOM 3442 N N . GLU B 1 9 ? 6.895 33.938 2.771 1 71.81 9 GLU B N 1
ATOM 3443 C CA . GLU B 1 9 ? 7.039 32.5 2.969 1 71.81 9 GLU B CA 1
ATOM 3444 C C . GLU B 1 9 ? 6.363 32.031 4.262 1 71.81 9 GLU B C 1
ATOM 3446 O O . GLU B 1 9 ? 5.84 30.938 4.34 1 71.81 9 GLU B O 1
ATOM 3451 N N . ARG B 1 10 ? 6.289 32.938 5.137 1 71.25 10 ARG B N 1
ATOM 3452 C CA . ARG B 1 10 ? 5.789 32.562 6.457 1 71.25 10 ARG B CA 1
ATOM 3453 C C . ARG B 1 10 ? 4.301 32.875 6.582 1 71.25 10 ARG B C 1
ATOM 3455 O O . ARG B 1 10 ? 3.643 32.406 7.516 1 71.25 10 ARG B O 1
ATOM 3462 N N . THR B 1 11 ? 3.846 33.594 5.629 1 73.81 11 THR B N 1
ATOM 3463 C CA . THR B 1 11 ? 2.447 34 5.664 1 73.81 11 THR B CA 1
ATOM 3464 C C . THR B 1 11 ? 1.528 32.812 5.363 1 73.81 11 THR B C 1
ATOM 3466 O O . THR B 1 11 ? 1.801 32.031 4.457 1 73.81 11 THR B O 1
ATOM 3469 N N . LEU B 1 12 ? 0.63 32.688 6.297 1 75.44 12 LEU B N 1
ATOM 3470 C CA . LEU B 1 12 ? -0.407 31.703 6.043 1 75.44 12 LEU B CA 1
ATOM 3471 C C . LEU B 1 12 ? -1.324 32.156 4.91 1 75.44 12 LEU B C 1
ATOM 3473 O O . LEU B 1 12 ? -1.775 33.281 4.887 1 75.44 12 LEU B O 1
ATOM 3477 N N . LYS B 1 13 ? -1.537 31.266 4.004 1 71.25 13 LYS B N 1
ATOM 3478 C CA . LYS B 1 13 ? -2.293 31.594 2.797 1 71.25 13 LYS B CA 1
ATOM 3479 C C . LYS B 1 13 ? -3.68 32.125 3.143 1 71.25 13 LYS B C 1
ATOM 3481 O O . LYS B 1 13 ? -4.18 33.031 2.486 1 71.25 13 LYS B O 1
ATOM 3486 N N . GLU B 1 14 ? -4.195 31.656 4.191 1 72.81 14 GLU B N 1
ATOM 3487 C CA . GLU B 1 14 ? -5.559 32.031 4.551 1 72.81 14 GLU B CA 1
ATOM 3488 C C . GLU B 1 14 ? -5.598 33.438 5.168 1 72.81 14 GLU B C 1
ATOM 3490 O O . GLU B 1 14 ? -6.621 34.125 5.102 1 72.81 14 GLU B O 1
ATOM 3495 N N . TRP B 1 15 ? -4.422 33.844 5.75 1 75.19 15 TRP B N 1
ATOM 3496 C CA . TRP B 1 15 ? -4.391 35.125 6.48 1 75.19 15 TRP B CA 1
ATOM 3497 C C . TRP B 1 15 ? -3.588 36.156 5.723 1 75.19 15 TRP B C 1
ATOM 3499 O O . TRP B 1 15 ? -3.291 37.25 6.258 1 75.19 15 TRP B O 1
ATOM 3509 N N . LYS B 1 16 ? -3.318 35.938 4.508 1 76.12 16 LYS B N 1
ATOM 3510 C CA . LYS B 1 16 ? -2.402 36.75 3.738 1 76.12 16 LYS B CA 1
ATOM 3511 C C . LYS B 1 16 ? -2.912 38.188 3.648 1 76.12 16 LYS B C 1
ATOM 3513 O O . LYS B 1 16 ? -2.133 39.156 3.752 1 76.12 16 LYS B O 1
ATOM 3518 N N . PHE B 1 17 ? -4.156 38.375 3.561 1 74.25 17 PHE B N 1
ATOM 3519 C CA . PHE B 1 17 ? -4.73 39.688 3.303 1 74.25 17 PHE B CA 1
ATOM 3520 C C . PHE B 1 17 ? -4.816 40.5 4.586 1 74.25 17 PHE B C 1
ATOM 3522 O O . PHE B 1 17 ? -5.055 41.719 4.547 1 74.25 17 PHE B O 1
ATOM 3529 N N . TYR B 1 18 ? -4.531 39.844 5.695 1 80.06 18 TYR B N 1
ATOM 3530 C CA . TYR B 1 18 ? -4.672 40.531 6.965 1 80.06 18 TYR B CA 1
ATOM 3531 C C . TYR B 1 18 ? -3.32 41.031 7.469 1 80.06 18 TYR B C 1
ATOM 3533 O O . TYR B 1 18 ? -3.252 41.812 8.438 1 80.06 18 TYR B O 1
ATOM 3541 N N . TYR B 1 19 ? -2.314 40.656 6.77 1 82.69 19 TYR B N 1
ATOM 3542 C CA . TYR B 1 19 ? -0.982 41.125 7.152 1 82.69 19 TYR B CA 1
ATOM 3543 C C . TYR B 1 19 ? -0.768 42.594 6.75 1 82.69 19 TYR B C 1
ATOM 3545 O O . TYR B 1 19 ? -1.476 43.094 5.887 1 82.69 19 TYR B O 1
ATOM 3553 N N . VAL B 1 20 ? 0.192 43.125 7.457 1 85.5 20 VAL B N 1
ATOM 3554 C CA . VAL B 1 20 ? 0.582 44.5 7.105 1 85.5 20 VAL B CA 1
ATOM 3555 C C . VAL B 1 20 ? 0.997 44.562 5.637 1 85.5 20 VAL B C 1
ATOM 3557 O O . VAL B 1 20 ? 1.666 43.656 5.137 1 85.5 20 VAL B O 1
ATOM 3560 N N . ASP B 1 21 ? 0.51 45.562 4.984 1 84.06 21 ASP B N 1
ATOM 3561 C CA . ASP B 1 21 ? 0.878 45.75 3.58 1 84.06 21 ASP B CA 1
ATOM 3562 C C . ASP B 1 21 ? 2.311 46.25 3.445 1 84.06 21 ASP B C 1
ATOM 3564 O O . ASP B 1 21 ? 2.531 47.375 2.994 1 84.06 21 ASP B O 1
ATOM 3568 N N . TYR B 1 22 ? 3.199 45.469 3.686 1 87.12 22 TYR B N 1
ATOM 3569 C CA . TYR B 1 22 ? 4.617 45.781 3.684 1 87.12 22 TYR B CA 1
ATOM 3570 C C . TYR B 1 22 ? 5.086 46.188 2.285 1 87.12 22 TYR B C 1
ATOM 3572 O O . TYR B 1 22 ? 5.879 47.125 2.127 1 87.12 22 TYR B O 1
ATOM 3580 N N . LYS B 1 23 ? 4.566 45.531 1.335 1 85.56 23 LYS B N 1
ATOM 3581 C CA . LYS B 1 23 ? 4.953 45.812 -0.047 1 85.56 23 LYS B CA 1
ATOM 3582 C C . LYS B 1 23 ? 4.531 47.219 -0.472 1 85.56 23 LYS B C 1
ATOM 3584 O O . LYS B 1 23 ? 5.312 47.938 -1.077 1 85.56 23 LYS B O 1
ATOM 3589 N N . GLN B 1 24 ? 3.316 47.5 -0.188 1 86.38 24 GLN B N 1
ATOM 3590 C CA . GLN B 1 24 ? 2.824 48.812 -0.541 1 86.38 24 GLN B CA 1
ATOM 3591 C C . GLN B 1 24 ? 3.602 49.906 0.192 1 86.38 24 GLN B C 1
ATOM 3593 O O . GLN B 1 24 ? 3.9 50.969 -0.382 1 86.38 24 GLN B O 1
ATOM 3598 N N . LEU B 1 25 ? 3.883 49.688 1.392 1 88.81 25 LEU B N 1
ATOM 3599 C CA . LEU B 1 25 ? 4.621 50.656 2.193 1 88.81 25 LEU B CA 1
ATOM 3600 C C . LEU B 1 25 ? 6.039 50.844 1.657 1 88.81 25 LEU B C 1
ATOM 3602 O O . LEU B 1 25 ? 6.543 51.969 1.591 1 88.81 25 LEU B O 1
ATOM 3606 N N . LYS B 1 26 ? 6.59 49.781 1.193 1 88.19 26 LYS B N 1
ATOM 3607 C CA . LYS B 1 26 ? 7.922 49.844 0.599 1 88.19 26 LYS B CA 1
ATOM 3608 C C . LYS B 1 26 ? 7.891 50.594 -0.732 1 88.19 26 LYS B C 1
ATOM 3610 O O . LYS B 1 26 ? 8.812 51.344 -1.047 1 88.19 26 LYS B O 1
ATOM 3615 N N . GLN B 1 27 ? 6.898 50.344 -1.432 1 88.25 27 GLN B N 1
ATOM 3616 C CA . GLN B 1 27 ? 6.77 51 -2.734 1 88.25 27 GLN B CA 1
ATOM 3617 C C . GLN B 1 27 ? 6.629 52.5 -2.59 1 88.25 27 GLN B C 1
ATOM 3619 O O . GLN B 1 27 ? 7.199 53.281 -3.377 1 88.25 27 GLN B O 1
ATOM 3624 N N . ILE B 1 28 ? 5.832 52.938 -1.672 1 85.94 28 ILE B N 1
ATOM 3625 C CA . ILE B 1 28 ? 5.629 54.344 -1.45 1 85.94 28 ILE B CA 1
ATOM 3626 C C . ILE B 1 28 ? 6.953 55 -1.048 1 85.94 28 ILE B C 1
ATOM 3628 O O . ILE B 1 28 ? 7.25 56.125 -1.461 1 85.94 28 ILE B O 1
ATOM 3632 N N . LEU B 1 29 ? 7.742 54.344 -0.322 1 86.06 29 LEU B N 1
ATOM 3633 C CA . LEU B 1 29 ? 9.031 54.875 0.112 1 86.06 29 LEU B CA 1
ATOM 3634 C C . LEU B 1 29 ? 10.008 54.938 -1.056 1 86.06 29 LEU B C 1
ATOM 3636 O O . LEU B 1 29 ? 10.773 55.906 -1.172 1 86.06 29 LEU B O 1
ATOM 3640 N N . LYS B 1 30 ? 9.938 54 -1.93 1 85.75 30 LYS B N 1
ATOM 3641 C CA . LYS B 1 30 ? 10.82 54 -3.094 1 85.75 30 LYS B CA 1
ATOM 3642 C C . LYS B 1 30 ? 10.438 55.094 -4.086 1 85.75 30 LYS B C 1
ATOM 3644 O O . LYS B 1 30 ? 11.312 55.719 -4.688 1 85.75 30 LYS B O 1
ATOM 3649 N N . THR B 1 31 ? 9.172 55.25 -4.273 1 83.19 31 THR B N 1
ATOM 3650 C CA . THR B 1 31 ? 8.703 56.281 -5.199 1 83.19 31 THR B CA 1
ATOM 3651 C C . THR B 1 31 ? 9.117 57.656 -4.719 1 83.19 31 THR B C 1
ATOM 3653 O O . THR B 1 31 ? 9.492 58.531 -5.527 1 83.19 31 THR B O 1
ATOM 3656 N N . GLN B 1 32 ? 9.117 57.906 -3.492 1 75.75 32 GLN B N 1
ATOM 3657 C CA . GLN B 1 32 ? 9.508 59.188 -2.936 1 75.75 32 GLN B CA 1
ATOM 3658 C C . GLN B 1 32 ? 11.016 59.406 -3.023 1 75.75 32 GLN B C 1
ATOM 3660 O O . GLN B 1 32 ? 11.492 60.5 -3.268 1 75.75 32 GLN B O 1
ATOM 3665 N N . ALA B 1 33 ? 11.695 58.375 -2.789 1 73.25 33 ALA B N 1
ATOM 3666 C CA . ALA B 1 33 ? 13.148 58.469 -2.912 1 73.25 33 ALA B CA 1
ATOM 3667 C C . ALA B 1 33 ? 13.555 58.875 -4.328 1 73.25 33 ALA B C 1
ATOM 3669 O O . ALA B 1 33 ? 14.5 59.625 -4.512 1 73.25 33 ALA B O 1
ATOM 3670 N N . ALA B 1 34 ? 12.758 58.406 -5.223 1 73 34 ALA B N 1
ATOM 3671 C CA . ALA B 1 34 ? 13.039 58.75 -6.613 1 73 34 ALA B CA 1
ATOM 3672 C C . ALA B 1 34 ? 12.68 60.219 -6.891 1 73 34 ALA B C 1
ATOM 3674 O O . ALA B 1 34 ? 13.367 60.906 -7.652 1 73 34 ALA B O 1
ATOM 3675 N N . LYS B 1 35 ? 11.695 60.688 -6.27 1 70.62 35 LYS B N 1
ATOM 3676 C CA . LYS B 1 35 ? 11.273 62.094 -6.461 1 70.62 35 LYS B CA 1
ATOM 3677 C C . LYS B 1 35 ? 12.227 63.062 -5.773 1 70.62 35 LYS B C 1
ATOM 3679 O O . LYS B 1 35 ? 12.406 64.188 -6.227 1 70.62 35 LYS B O 1
ATOM 3684 N N . ASP B 1 36 ? 12.695 62.719 -4.559 1 65.62 36 ASP B N 1
ATOM 3685 C CA . ASP B 1 36 ? 13.648 63.562 -3.836 1 65.62 36 ASP B CA 1
ATOM 3686 C C . ASP B 1 36 ? 14.883 63.844 -4.688 1 65.62 36 ASP B C 1
ATOM 3688 O O . ASP B 1 36 ? 15.445 64.938 -4.609 1 65.62 36 ASP B O 1
ATOM 3692 N N . GLU B 1 37 ? 15.188 62.875 -5.504 1 62 37 GLU B N 1
ATOM 3693 C CA . GLU B 1 37 ? 16.297 63.125 -6.426 1 62 37 GLU B CA 1
ATOM 3694 C C . GLU B 1 37 ? 15.922 64.25 -7.434 1 62 37 GLU B C 1
ATOM 3696 O O . GLU B 1 37 ? 16.797 64.938 -7.953 1 62 37 GLU B O 1
ATOM 3701 N N . THR B 1 38 ? 14.609 64.375 -7.57 1 56.56 38 THR B N 1
ATOM 3702 C CA . THR B 1 38 ? 14.203 65.375 -8.57 1 56.56 38 THR B CA 1
ATOM 3703 C C . THR B 1 38 ? 13.688 66.625 -7.906 1 56.56 38 THR B C 1
ATOM 3705 O O . THR B 1 38 ? 13.156 67.5 -8.578 1 56.56 38 THR B O 1
ATOM 3708 N N . PHE B 1 39 ? 14.023 67.062 -6.652 1 57.31 39 PHE B N 1
ATOM 3709 C CA . PHE B 1 39 ? 13.852 68.312 -5.898 1 57.31 39 PHE B CA 1
ATOM 3710 C C . PHE B 1 39 ? 12.383 68.5 -5.562 1 57.31 39 PHE B C 1
ATOM 3712 O O . PHE B 1 39 ? 12.008 69.625 -5.09 1 57.31 39 PHE B O 1
ATOM 3719 N N . ASP B 1 40 ? 11.477 67.688 -5.809 1 57.06 40 ASP B N 1
ATOM 3720 C CA . ASP B 1 40 ? 10.047 67.875 -5.582 1 57.06 40 ASP B CA 1
ATOM 3721 C C . ASP B 1 40 ? 9.578 67.125 -4.328 1 57.06 40 ASP B C 1
ATOM 3723 O O . ASP B 1 40 ? 8.438 66.688 -4.258 1 57.06 40 ASP B O 1
ATOM 3727 N N . CYS B 1 41 ? 10.43 67.188 -3.291 1 57.09 41 CYS B N 1
ATOM 3728 C CA . CYS B 1 41 ? 10.211 66.25 -2.166 1 57.09 41 CYS B CA 1
ATOM 3729 C C . CYS B 1 41 ? 9.219 66.875 -1.175 1 57.09 41 CYS B C 1
ATOM 3731 O O . CYS B 1 41 ? 9.477 67.938 -0.603 1 57.09 41 CYS B O 1
ATOM 3733 N N . ASN B 1 42 ? 7.871 66.75 -1.468 1 66 42 ASN B N 1
ATOM 3734 C CA . ASN B 1 42 ? 6.934 67.125 -0.418 1 66 42 ASN B CA 1
ATOM 3735 C C . ASN B 1 42 ? 6.84 66.062 0.671 1 66 42 ASN B C 1
ATOM 3737 O O . ASN B 1 42 ? 6.07 65.125 0.547 1 66 42 ASN B O 1
ATOM 3741 N N . HIS B 1 43 ? 7.695 66.125 1.63 1 74.31 43 HIS B N 1
ATOM 3742 C CA . HIS B 1 43 ? 7.812 65.188 2.764 1 74.31 43 HIS B CA 1
ATOM 3743 C C . HIS B 1 43 ? 6.488 65.062 3.51 1 74.31 43 HIS B C 1
ATOM 3745 O O . HIS B 1 43 ? 6.18 64 4.059 1 74.31 43 HIS B O 1
ATOM 3751 N N . ASP B 1 44 ? 5.703 66.125 3.303 1 78.88 44 ASP B N 1
ATOM 3752 C CA . ASP B 1 44 ? 4.43 66.062 4.02 1 78.88 44 ASP B CA 1
ATOM 3753 C C . ASP B 1 44 ? 3.438 65.125 3.342 1 78.88 44 ASP B C 1
ATOM 3755 O O . ASP B 1 44 ? 2.684 64.438 4.016 1 78.88 44 ASP B O 1
ATOM 3759 N N . GLU B 1 45 ? 3.492 65.062 2.068 1 80.81 45 GLU B N 1
ATOM 3760 C CA . GLU B 1 45 ? 2.6 64.188 1.333 1 80.81 45 GLU B CA 1
ATOM 3761 C C . GLU B 1 45 ? 2.975 62.719 1.548 1 80.81 45 GLU B C 1
ATOM 3763 O O . GLU B 1 45 ? 2.102 61.844 1.677 1 80.81 45 GLU B O 1
ATOM 3768 N N . LEU B 1 46 ? 4.273 62.531 1.585 1 82.19 46 LEU B N 1
ATOM 3769 C CA . LEU B 1 46 ? 4.766 61.188 1.837 1 82.19 46 LEU B CA 1
ATOM 3770 C C . LEU B 1 46 ? 4.328 60.688 3.211 1 82.19 46 LEU B C 1
ATOM 3772 O O . LEU B 1 46 ? 3.85 59.562 3.348 1 82.19 46 LEU B O 1
ATOM 3776 N N . ARG B 1 47 ? 4.5 61.594 4.148 1 84.19 47 ARG B N 1
ATOM 3777 C CA . ARG B 1 47 ? 4.145 61.219 5.516 1 84.19 47 ARG B CA 1
ATOM 3778 C C . ARG B 1 47 ? 2.65 60.938 5.637 1 84.19 47 ARG B C 1
ATOM 3780 O O . ARG B 1 47 ? 2.244 60 6.32 1 84.19 47 ARG B O 1
ATOM 3787 N N . SER B 1 48 ? 1.901 61.688 4.969 1 86.88 48 SER B N 1
ATOM 3788 C CA . SER B 1 48 ? 0.454 61.531 5.047 1 86.88 48 SER B CA 1
ATOM 3789 C C . SER B 1 48 ? 0.012 60.219 4.379 1 86.88 48 SER B C 1
ATOM 3791 O O . SER B 1 48 ? -0.822 59.5 4.922 1 86.88 48 SER B O 1
ATOM 3793 N N . SER B 1 49 ? 0.634 59.969 3.256 1 86.38 49 SER B N 1
ATOM 3794 C CA . SER B 1 49 ? 0.29 58.75 2.537 1 86.38 49 SER B CA 1
ATOM 3795 C C . SER B 1 49 ? 0.748 57.5 3.299 1 86.38 49 SER B C 1
ATOM 3797 O O . SER B 1 49 ? 0.027 56.5 3.365 1 86.38 49 SER B O 1
ATOM 3799 N N . PHE B 1 50 ? 1.92 57.594 3.842 1 90.06 50 PHE B N 1
ATOM 3800 C CA . PHE B 1 50 ? 2.482 56.5 4.629 1 90.06 50 PHE B CA 1
ATOM 3801 C C . PHE B 1 50 ? 1.629 56.219 5.859 1 90.06 50 PHE B C 1
ATOM 3803 O O . PHE B 1 50 ? 1.3 55.094 6.152 1 90.06 50 PHE B O 1
ATOM 3810 N N . ASP B 1 51 ? 1.225 57.281 6.492 1 89.25 51 ASP B N 1
ATOM 3811 C CA . ASP B 1 51 ? 0.431 57.125 7.711 1 89.25 51 ASP B CA 1
ATOM 3812 C C . ASP B 1 51 ? -0.961 56.594 7.402 1 89.25 51 ASP B C 1
ATOM 3814 O O . ASP B 1 51 ? -1.542 55.875 8.211 1 89.25 51 ASP B O 1
ATOM 3818 N N . GLU B 1 52 ? -1.477 56.875 6.27 1 89.81 52 GLU B N 1
ATOM 3819 C CA . GLU B 1 52 ? -2.785 56.375 5.879 1 89.81 52 GLU B CA 1
ATOM 3820 C C . GLU B 1 52 ? -2.746 54.875 5.684 1 89.81 52 GLU B C 1
ATOM 3822 O O . GLU B 1 52 ? -3.65 54.156 6.129 1 89.81 52 GLU B O 1
ATOM 3827 N N . ILE B 1 53 ? -1.729 54.438 5.023 1 89 53 ILE B N 1
ATOM 3828 C CA . ILE B 1 53 ? -1.589 53 4.785 1 89 53 ILE B CA 1
ATOM 3829 C C . ILE B 1 53 ? -1.355 52.281 6.105 1 89 53 ILE B C 1
ATOM 3831 O O . ILE B 1 53 ? -1.901 51.188 6.336 1 89 53 ILE B O 1
ATOM 3835 N N . LEU B 1 54 ? -0.562 52.875 6.93 1 89.69 54 LEU B N 1
ATOM 3836 C CA . LEU B 1 54 ? -0.296 52.281 8.242 1 89.69 54 LEU B CA 1
ATOM 3837 C C . LEU B 1 54 ? -1.578 52.188 9.062 1 89.69 54 LEU B C 1
ATOM 3839 O O . LEU B 1 54 ? -1.821 51.156 9.711 1 89.69 54 LEU B O 1
ATOM 3843 N N . SER B 1 55 ? -2.352 53.219 8.992 1 89.69 55 SER B N 1
ATOM 3844 C CA . SER B 1 55 ? -3.6 53.219 9.75 1 89.69 55 SER B CA 1
ATOM 3845 C C . SER B 1 55 ? -4.59 52.188 9.227 1 89.69 55 SER B C 1
ATOM 3847 O O . SER B 1 55 ? -5.273 51.531 10 1 89.69 55 SER B O 1
ATOM 3849 N N . THR B 1 56 ? -4.652 52.094 7.941 1 88.5 56 THR B N 1
ATOM 3850 C CA . THR B 1 56 ? -5.531 51.125 7.324 1 88.5 56 THR B CA 1
ATOM 3851 C C . THR B 1 56 ? -5.086 49.688 7.688 1 88.5 56 THR B C 1
ATOM 3853 O O . THR B 1 56 ? -5.922 48.812 7.957 1 88.5 56 THR B O 1
ATOM 3856 N N . SER B 1 57 ? -3.822 49.5 7.68 1 88.38 57 SER B N 1
ATOM 3857 C CA . SER B 1 57 ? -3.277 48.219 8.039 1 88.38 57 SER B CA 1
ATOM 3858 C C . SER B 1 57 ? -3.559 47.875 9.5 1 88.38 57 SER B C 1
ATOM 3860 O O . SER B 1 57 ? -3.863 46.719 9.836 1 88.38 57 SER B O 1
ATOM 3862 N N . GLU B 1 58 ? -3.469 48.812 10.336 1 90.06 58 GLU B N 1
ATOM 3863 C CA . GLU B 1 58 ? -3.756 48.625 11.75 1 90.06 58 GLU B CA 1
ATOM 3864 C C . GLU B 1 58 ? -5.223 48.25 11.969 1 90.06 58 GLU B C 1
ATOM 3866 O O . GLU B 1 58 ? -5.539 47.406 12.805 1 90.06 58 GLU B O 1
ATOM 3871 N N . GLU B 1 59 ? -6.078 48.906 11.234 1 89.38 59 GLU B N 1
ATOM 3872 C CA . GLU B 1 59 ? -7.508 48.656 11.367 1 89.38 59 GLU B CA 1
ATOM 3873 C C . GLU B 1 59 ? -7.848 47.25 10.914 1 89.38 59 GLU B C 1
ATOM 3875 O O . GLU B 1 59 ? -8.625 46.531 11.562 1 89.38 59 GLU B O 1
ATOM 3880 N N . LYS B 1 60 ? -7.312 46.875 9.867 1 86.12 60 LYS B N 1
ATOM 3881 C CA . LYS B 1 60 ? -7.535 45.531 9.344 1 86.12 60 LYS B CA 1
ATOM 3882 C C . LYS B 1 60 ? -7.02 44.5 10.312 1 86.12 60 LYS B C 1
ATOM 3884 O O . LYS B 1 60 ? -7.684 43.469 10.539 1 86.12 60 LYS B O 1
ATOM 3889 N N . LEU B 1 61 ? -5.871 44.688 10.812 1 88.19 61 LEU B N 1
ATOM 3890 C CA . LEU B 1 61 ? -5.258 43.781 11.758 1 88.19 61 LEU B CA 1
ATOM 3891 C C . LEU B 1 61 ? -6.09 43.656 13.031 1 88.19 61 LEU B C 1
ATOM 3893 O O . LEU B 1 61 ? -6.289 42.562 13.555 1 88.19 61 LEU B O 1
ATOM 3897 N N . SER B 1 62 ? -6.477 44.812 13.5 1 89.25 62 SER B N 1
ATOM 3898 C CA . SER B 1 62 ? -7.277 44.844 14.719 1 89.25 62 SER B CA 1
ATOM 3899 C C . SER B 1 62 ? -8.594 44.094 14.531 1 89.25 62 SER B C 1
ATOM 3901 O O . SER B 1 62 ? -9.008 43.344 15.406 1 89.25 62 SER B O 1
ATOM 3903 N N . LYS B 1 63 ? -9.203 44.312 13.438 1 86 63 LYS B N 1
ATOM 3904 C CA . LYS B 1 63 ? -10.461 43.625 13.164 1 86 63 LYS B CA 1
ATOM 3905 C C . LYS B 1 63 ? -10.258 42.125 13.102 1 86 63 LYS B C 1
ATOM 3907 O O . LYS B 1 63 ? -11.047 41.344 13.664 1 86 63 LYS B O 1
ATOM 3912 N N . PHE B 1 64 ? -9.312 41.719 12.43 1 85.31 64 PHE B N 1
ATOM 3913 C CA . PHE B 1 64 ? -8.992 40.281 12.305 1 85.31 64 PHE B CA 1
ATOM 3914 C C . PHE B 1 64 ? -8.734 39.688 13.68 1 85.31 64 PHE B C 1
ATOM 3916 O O . PHE B 1 64 ? -9.273 38.625 14 1 85.31 64 PHE B O 1
ATOM 3923 N N . TYR B 1 65 ? -7.902 40.312 14.438 1 89.19 65 TYR B N 1
ATOM 3924 C CA . TYR B 1 65 ? -7.52 39.781 15.734 1 89.19 65 TYR B CA 1
ATOM 3925 C C . TYR B 1 65 ? -8.734 39.625 16.641 1 89.19 65 TYR B C 1
ATOM 3927 O O . TYR B 1 65 ? -8.906 38.594 17.281 1 89.19 65 TYR B O 1
ATOM 3935 N N . TYR B 1 66 ? -9.531 40.656 16.75 1 88.12 66 TYR B N 1
ATOM 3936 C CA . TYR B 1 66 ? -10.648 40.594 17.688 1 88.12 66 TYR B CA 1
ATOM 3937 C C . TYR B 1 66 ? -11.688 39.562 17.25 1 88.12 66 TYR B C 1
ATOM 3939 O O . TYR B 1 66 ? -12.344 38.938 18.078 1 88.12 66 TYR B O 1
ATOM 3947 N N . ASP B 1 67 ? -11.828 39.406 15.945 1 83.44 67 ASP B N 1
ATOM 3948 C CA . ASP B 1 67 ? -12.688 38.344 15.445 1 83.44 67 ASP B CA 1
ATOM 3949 C C . ASP B 1 67 ? -12.148 36.969 15.859 1 83.44 67 ASP B C 1
ATOM 3951 O O . ASP B 1 67 ? -12.906 36.094 16.312 1 83.44 67 ASP B O 1
ATOM 3955 N N . LYS B 1 68 ? -10.891 36.781 15.664 1 85.5 68 LYS B N 1
ATOM 3956 C CA . LYS B 1 68 ? -10.258 35.5 16 1 85.5 68 LYS B CA 1
ATOM 3957 C C . LYS B 1 68 ? -10.258 35.25 17.5 1 85.5 68 LYS B C 1
ATOM 3959 O O . LYS B 1 68 ? -10.383 34.125 17.969 1 85.5 68 LYS B O 1
ATOM 3964 N N . GLU B 1 69 ? -10.008 36.344 18.219 1 87.81 69 GLU B N 1
ATOM 3965 C CA . GLU B 1 69 ? -10.031 36.219 19.672 1 87.81 69 GLU B CA 1
ATOM 3966 C C . GLU B 1 69 ? -11.414 35.812 20.172 1 87.81 69 GLU B C 1
ATOM 3968 O O . GLU B 1 69 ? -11.531 34.969 21.062 1 87.81 69 GLU B O 1
ATOM 3973 N N . SER B 1 70 ? -12.438 36.438 19.594 1 86.38 70 SER B N 1
ATOM 3974 C CA . SER B 1 70 ? -13.805 36.062 19.969 1 86.38 70 SER B CA 1
ATOM 3975 C C . SER B 1 70 ? -14.07 34.594 19.656 1 86.38 70 SER B C 1
ATOM 3977 O O . SER B 1 70 ? -14.664 33.875 20.484 1 86.38 70 SER B O 1
ATOM 3979 N N . TRP B 1 71 ? -13.703 34.156 18.562 1 82.81 71 TRP B N 1
ATOM 3980 C CA . TRP B 1 71 ? -13.836 32.75 18.188 1 82.81 71 TRP B CA 1
ATOM 3981 C C . TRP B 1 71 ? -13.086 31.859 19.172 1 82.81 71 TRP B C 1
ATOM 3983 O O . TRP B 1 71 ? -13.609 30.828 19.594 1 82.81 71 TRP B O 1
ATOM 3993 N N . ALA B 1 72 ? -11.867 32.219 19.469 1 87.62 72 ALA B N 1
ATOM 3994 C CA . ALA B 1 72 ? -11.016 31.422 20.359 1 87.62 72 ALA B CA 1
ATOM 3995 C C . ALA B 1 72 ? -11.648 31.281 21.734 1 87.62 72 ALA B C 1
ATOM 3997 O O . ALA B 1 72 ? -11.609 30.203 22.328 1 87.62 72 ALA B O 1
ATOM 3998 N N . ILE B 1 73 ? -12.25 32.375 22.219 1 89.12 73 ILE B N 1
ATOM 3999 C CA . ILE B 1 73 ? -12.883 32.344 23.531 1 89.12 73 ILE B CA 1
ATOM 4000 C C . ILE B 1 73 ? -14.078 31.406 23.531 1 89.12 73 ILE B C 1
ATOM 4002 O O . ILE B 1 73 ? -14.25 30.609 24.438 1 89.12 73 ILE B O 1
ATOM 4006 N N . ASP B 1 74 ? -14.875 31.5 22.469 1 86.44 74 ASP B N 1
ATOM 4007 C CA . ASP B 1 74 ? -16.047 30.641 22.359 1 86.44 74 ASP B CA 1
ATOM 4008 C C . ASP B 1 74 ? -15.641 29.172 22.234 1 86.44 74 ASP B C 1
ATOM 4010 O O . ASP B 1 74 ? -16.234 28.297 22.875 1 86.44 74 ASP B O 1
ATOM 4014 N N . TYR B 1 75 ? -14.68 28.953 21.422 1 86.56 75 TYR B N 1
ATOM 4015 C CA . TYR B 1 75 ? -14.227 27.578 21.188 1 86.56 75 TYR B CA 1
ATOM 4016 C C . TYR B 1 75 ? -13.586 27 22.438 1 86.56 75 TYR B C 1
ATOM 4018 O O . TYR B 1 75 ? -13.68 25.797 22.703 1 86.56 75 TYR B O 1
ATOM 4026 N N . PHE B 1 76 ? -12.922 27.828 23.188 1 89.62 76 PHE B N 1
ATOM 4027 C CA . PHE B 1 76 ? -12.273 27.406 24.422 1 89.62 76 PHE B CA 1
ATOM 4028 C C . PHE B 1 76 ? -13.289 26.828 25.391 1 89.62 76 PHE B C 1
ATOM 4030 O O . PHE B 1 76 ? -12.992 25.859 26.109 1 89.62 76 PHE B O 1
ATOM 4037 N N . VAL B 1 77 ? -14.484 27.344 25.406 1 90.19 77 VAL B N 1
ATOM 4038 C CA . VAL B 1 77 ? -15.547 26.828 26.266 1 90.19 77 VAL B CA 1
ATOM 4039 C C . VAL B 1 77 ? -15.938 25.422 25.828 1 90.19 77 VAL B C 1
ATOM 4041 O O . VAL B 1 77 ? -16.125 24.531 26.672 1 90.19 77 VAL B O 1
ATOM 4044 N N . THR B 1 78 ? -16.062 25.266 24.562 1 89.06 78 THR B N 1
ATOM 4045 C CA . THR B 1 78 ? -16.391 23.953 24.031 1 89.06 78 THR B CA 1
ATOM 4046 C C . THR B 1 78 ? -15.305 22.938 24.391 1 89.06 78 THR B C 1
ATOM 4048 O O . THR B 1 78 ? -15.617 21.781 24.703 1 89.06 78 THR B O 1
ATOM 4051 N N . LEU B 1 79 ? -14.047 23.344 24.328 1 92 79 LEU B N 1
ATOM 4052 C CA . LEU B 1 79 ? -12.93 22.469 24.641 1 92 79 LEU B CA 1
ATOM 4053 C C . LEU B 1 79 ? -12.961 22.047 26.109 1 92 79 LEU B C 1
ATOM 4055 O O . LEU B 1 79 ? -12.688 20.891 26.438 1 92 79 LEU B O 1
ATOM 4059 N N . GLN B 1 80 ? -13.312 22.969 26.953 1 92.81 80 GLN B N 1
ATOM 4060 C CA . GLN B 1 80 ? -13.414 22.656 28.375 1 92.81 80 GLN B CA 1
ATOM 4061 C C . GLN B 1 80 ? -14.516 21.641 28.641 1 92.81 80 GLN B C 1
ATOM 4063 O O . GLN B 1 80 ? -14.359 20.766 29.5 1 92.81 80 GLN B O 1
ATOM 4068 N N . LYS B 1 81 ? -15.562 21.75 27.922 1 93.12 81 LYS B N 1
ATOM 4069 C CA . LYS B 1 81 ? -16.656 20.781 28.047 1 93.12 81 LYS B CA 1
ATOM 4070 C C . LYS B 1 81 ? -16.188 19.391 27.609 1 93.12 81 LYS B C 1
ATOM 4072 O O . LYS B 1 81 ? -16.578 18.391 28.219 1 93.12 81 LYS B O 1
ATOM 4077 N N . ARG B 1 82 ? -15.406 19.375 26.562 1 92.44 82 ARG B N 1
ATOM 4078 C CA . ARG B 1 82 ? -14.891 18.094 26.078 1 92.44 82 ARG B CA 1
ATOM 4079 C C . ARG B 1 82 ? -14 17.422 27.125 1 92.44 82 ARG B C 1
ATOM 4081 O O . ARG B 1 82 ? -14 16.203 27.266 1 92.44 82 ARG B O 1
ATOM 4088 N N . VAL B 1 83 ? -13.227 18.219 27.812 1 95.31 83 VAL B N 1
ATOM 4089 C CA . VAL B 1 83 ? -12.359 17.688 28.859 1 95.31 83 VAL B CA 1
ATOM 4090 C C . VAL B 1 83 ? -13.211 17.156 30 1 95.31 83 VAL B C 1
ATOM 4092 O O . VAL B 1 83 ? -12.891 16.109 30.578 1 95.31 83 VAL B O 1
ATOM 4095 N N . GLN B 1 84 ? -14.289 17.828 30.297 1 94.75 84 GLN B N 1
ATOM 4096 C CA . GLN B 1 84 ? -15.188 17.359 31.344 1 94.75 84 GLN B CA 1
ATOM 4097 C C . GLN B 1 84 ? -15.859 16.047 30.969 1 94.75 84 GLN B C 1
ATOM 4099 O O . GLN B 1 84 ? -16.031 15.164 31.797 1 94.75 84 GLN B O 1
ATOM 4104 N N . ASP B 1 85 ? -16.281 16.016 29.719 1 93.88 85 ASP B N 1
ATOM 4105 C CA . ASP B 1 85 ? -16.875 14.773 29.219 1 93.88 85 ASP B CA 1
ATOM 4106 C C . ASP B 1 85 ? -15.883 13.609 29.344 1 93.88 85 ASP B C 1
ATOM 4108 O O . ASP B 1 85 ? -16.281 12.484 29.641 1 93.88 85 ASP B O 1
ATOM 4112 N N . LEU B 1 86 ? -14.625 13.867 29.031 1 95.31 86 LEU B N 1
ATOM 4113 C CA . LEU B 1 86 ? -13.586 12.852 29.141 1 95.31 86 LEU B CA 1
ATOM 4114 C C . LEU B 1 86 ? -13.414 12.406 30.594 1 95.31 86 LEU B C 1
ATOM 4116 O O . LEU B 1 86 ? -13.281 11.211 30.859 1 95.31 86 LEU B O 1
ATOM 4120 N N . LYS B 1 87 ? -13.422 13.336 31.516 1 95 87 LYS B N 1
ATOM 4121 C CA . LYS B 1 87 ? -13.312 13.008 32.938 1 95 87 LYS B CA 1
ATOM 4122 C C . LYS B 1 87 ? -14.469 12.125 33.406 1 95 87 LYS B C 1
ATOM 4124 O O . LYS B 1 87 ? -14.273 11.148 34.125 1 95 87 LYS B O 1
ATOM 4129 N N . ALA B 1 88 ? -15.625 12.445 32.906 1 94.19 88 ALA B N 1
ATOM 4130 C CA . ALA B 1 88 ? -16.812 11.664 33.25 1 94.19 88 ALA B CA 1
ATOM 4131 C C . ALA B 1 88 ? -16.719 10.25 32.688 1 94.19 88 ALA B C 1
ATOM 4133 O O . ALA B 1 88 ? -17.062 9.281 33.344 1 94.19 88 ALA B O 1
ATOM 4134 N N . ALA B 1 89 ? -16.297 10.188 31.453 1 92.94 89 ALA B N 1
ATOM 4135 C CA . ALA B 1 89 ? -16.172 8.891 30.797 1 92.94 89 ALA B CA 1
ATOM 4136 C C . ALA B 1 89 ? -15.102 8.031 31.484 1 92.94 89 ALA B C 1
ATOM 4138 O O . ALA B 1 89 ? -15.25 6.812 31.578 1 92.94 89 ALA B O 1
ATOM 4139 N N . ALA B 1 90 ? -14.023 8.602 31.875 1 91.81 90 ALA B N 1
ATOM 4140 C CA . ALA B 1 90 ? -12.938 7.902 32.562 1 91.81 90 ALA B CA 1
ATOM 4141 C C . ALA B 1 90 ? -13.414 7.348 33.906 1 91.81 90 ALA B C 1
ATOM 4143 O O . ALA B 1 90 ? -13.047 6.238 34.281 1 91.81 90 ALA B O 1
ATOM 4144 N N . GLU B 1 91 ? -14.211 8.062 34.594 1 89.88 91 GLU B N 1
ATOM 4145 C CA . GLU B 1 91 ? -14.758 7.629 35.875 1 89.88 91 GLU B CA 1
ATOM 4146 C C . GLU B 1 91 ? -15.719 6.457 35.719 1 89.88 91 GLU B C 1
ATOM 4148 O O . GLU B 1 91 ? -15.734 5.531 36.531 1 89.88 91 GLU B O 1
ATOM 4153 N N . GLU B 1 92 ? -16.438 6.5 34.719 1 86.44 92 GLU B N 1
ATOM 4154 C CA . GLU B 1 92 ? -17.375 5.422 34.438 1 86.44 92 GLU B CA 1
ATOM 4155 C C . GLU B 1 92 ? -16.656 4.133 34.062 1 86.44 92 GLU B C 1
ATOM 4157 O O . GLU B 1 92 ? -17.094 3.041 34.438 1 86.44 92 GLU B O 1
ATOM 4162 N N . ALA B 1 93 ? -15.633 4.18 33.281 1 81.75 93 ALA B N 1
ATOM 4163 C CA . ALA B 1 93 ? -14.852 3.021 32.875 1 81.75 93 ALA B CA 1
ATOM 4164 C C . ALA B 1 93 ? -14.172 2.363 34.062 1 81.75 93 ALA B C 1
ATOM 4166 O O . ALA B 1 93 ? -14.047 1.137 34.125 1 81.75 93 ALA B O 1
ATOM 4167 N N . ASP B 1 94 ? -13.656 3.039 35.031 1 72.44 94 ASP B N 1
ATOM 4168 C CA . ASP B 1 94 ? -13.023 2.529 36.219 1 72.44 94 ASP B CA 1
ATOM 4169 C C . ASP B 1 94 ? -14.031 1.788 37.094 1 72.44 94 ASP B C 1
ATOM 4171 O O . ASP B 1 94 ? -13.688 0.788 37.75 1 72.44 94 ASP B O 1
ATOM 4175 N N . GLU B 1 95 ? -15.242 2.205 37.062 1 66.44 95 GLU B N 1
ATOM 4176 C CA . GLU B 1 95 ? -16.281 1.586 37.875 1 66.44 95 GLU B CA 1
ATOM 4177 C C . GLU B 1 95 ? -16.734 0.258 37.281 1 66.44 95 GLU B C 1
ATOM 4179 O O . GLU B 1 95 ? -17.188 -0.636 38 1 66.44 95 GLU B O 1
ATOM 4184 N N . SER B 1 96 ? -16.734 0.09 35.969 1 60.69 96 SER B N 1
ATOM 4185 C CA . SER B 1 96 ? -17.219 -1.119 35.312 1 60.69 96 SER B CA 1
ATOM 4186 C C . SER B 1 96 ? -16.203 -2.252 35.406 1 60.69 96 SER B C 1
ATOM 4188 O O . SER B 1 96 ? -16.469 -3.369 34.938 1 60.69 96 SER B O 1
ATOM 4190 N N . LEU B 1 97 ? -14.977 -2.117 35.75 1 51.56 97 LEU B N 1
ATOM 4191 C CA . LEU B 1 97 ? -14.062 -3.234 35.969 1 51.56 97 LEU B CA 1
ATOM 4192 C C . LEU B 1 97 ? -14.453 -4.027 37.219 1 51.56 97 LEU B C 1
ATOM 4194 O O . LEU B 1 97 ? -14.672 -3.447 38.281 1 51.56 97 LEU B O 1
ATOM 4198 N N . PRO B 1 98 ? -14.93 -5.262 37.344 1 43.06 98 PRO B N 1
ATOM 4199 C CA . PRO B 1 98 ? -15.258 -6.027 38.562 1 43.06 98 PRO B CA 1
ATOM 4200 C C . PRO B 1 98 ? -14.188 -5.898 39.625 1 43.06 98 PRO B C 1
ATOM 4202 O O . PRO B 1 98 ? -13.062 -5.5 39.344 1 43.06 98 PRO B O 1
ATOM 4205 N N . GLY B 1 99 ? -14.508 -6.441 41.094 1 35.72 99 GLY B N 1
ATOM 4206 C CA . GLY B 1 99 ? -13.812 -6.59 42.375 1 35.72 99 GLY B CA 1
ATOM 4207 C C . GLY B 1 99 ? -12.484 -7.316 42.25 1 35.72 99 GLY B C 1
ATOM 4208 O O . GLY B 1 99 ? -12.453 -8.531 42.031 1 35.72 99 GLY B O 1
ATOM 4209 N N . SER B 1 100 ? -11.445 -6.902 41.719 1 32.22 100 SER B N 1
ATOM 4210 C CA . SER B 1 100 ? -10.211 -7.613 42 1 32.22 100 SER B CA 1
ATOM 4211 C C . SER B 1 100 ? -10.078 -7.902 43.5 1 32.22 100 SER B C 1
ATOM 4213 O O . SER B 1 100 ? -10.5 -7.098 44.344 1 32.22 100 SER B O 1
ATOM 4215 N N . PRO B 1 101 ? -9.961 -9.18 43.969 1 30.89 101 PRO B N 1
ATOM 4216 C CA . PRO B 1 101 ? -9.516 -9.422 45.344 1 30.89 101 PRO B CA 1
ATOM 4217 C C . PRO B 1 101 ? -8.422 -8.453 45.781 1 30.89 101 PRO B C 1
ATOM 4219 O O . PRO B 1 101 ? -7.695 -7.906 44.938 1 30.89 101 PRO B O 1
ATOM 4222 N N . SER B 1 102 ? -8.508 -7.895 47.062 1 26.73 102 SER B N 1
ATOM 4223 C CA . SER B 1 102 ? -7.723 -6.938 47.812 1 26.73 102 SER B CA 1
ATOM 4224 C C . SER B 1 102 ? -6.227 -7.188 47.656 1 26.73 102 SER B C 1
ATOM 4226 O O . SER B 1 102 ? -5.461 -6.262 47.375 1 26.73 102 SER B O 1
ATOM 4228 N N . SER B 1 103 ? -5.582 -8.094 48.625 1 25.38 103 SER B N 1
ATOM 4229 C CA . SER B 1 103 ? -4.375 -8 49.438 1 25.38 103 SER B CA 1
ATOM 4230 C C . SER B 1 103 ? -3.131 -8.344 48.625 1 25.38 103 SER B C 1
ATOM 4232 O O . SER B 1 103 ? -2.061 -8.578 49.188 1 25.38 103 SER B O 1
ATOM 4234 N N . LEU B 1 104 ? -3.086 -8.953 47.5 1 25.62 104 LEU B N 1
ATOM 4235 C CA . LEU B 1 104 ? -1.688 -9.344 47.344 1 25.62 104 LEU B CA 1
ATOM 4236 C C . LEU B 1 104 ? -0.778 -8.125 47.375 1 25.62 104 LEU B C 1
ATOM 4238 O O . LEU B 1 104 ? -1.035 -7.141 46.656 1 25.62 104 LEU B O 1
ATOM 4242 N N . SER B 1 105 ? 0.117 -7.836 48.438 1 22.41 105 SER B N 1
ATOM 4243 C CA . SER B 1 105 ? 1.165 -6.98 48.969 1 22.41 105 SER B CA 1
ATOM 4244 C C . SER B 1 105 ? 2.102 -6.484 47.875 1 22.41 105 SER B C 1
ATOM 4246 O O . SER B 1 105 ? 2.166 -7.074 46.781 1 22.41 105 SER B O 1
ATOM 4248 N N . SER B 1 106 ? 2.969 -5.332 48.219 1 22.88 106 SER B N 1
ATOM 4249 C CA . SER B 1 106 ? 3.695 -4.125 47.844 1 22.88 106 SER B CA 1
ATOM 4250 C C . SER B 1 106 ? 4.926 -4.465 47 1 22.88 106 SER B C 1
ATOM 4252 O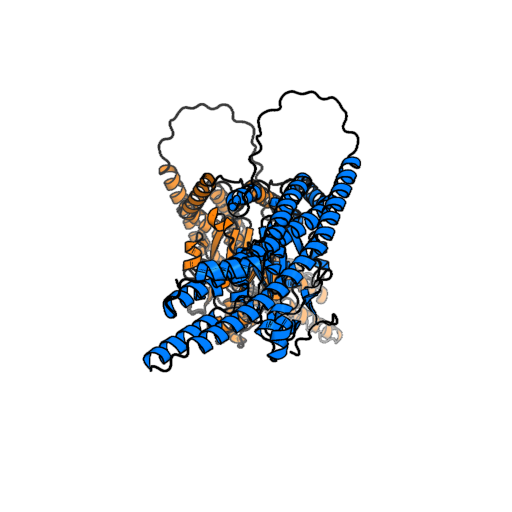 O . SER B 1 106 ? 5.527 -3.584 46.406 1 22.88 106 SER B O 1
ATOM 4254 N N . SER B 1 107 ? 5.699 -5.551 47.25 1 21.67 107 SER B N 1
ATOM 4255 C CA . SER B 1 107 ? 7.109 -5.184 47.312 1 21.67 107 SER B CA 1
ATOM 4256 C C . SER B 1 107 ? 7.637 -4.809 45.906 1 21.67 107 SER B C 1
ATOM 4258 O O . SER B 1 107 ? 8.531 -3.971 45.781 1 21.67 107 SER B O 1
ATOM 4260 N N . ASP B 1 108 ? 7.648 -5.777 44.969 1 21.41 108 ASP B N 1
ATOM 4261 C CA . ASP B 1 108 ? 8.789 -5.645 44.094 1 21.41 108 ASP B CA 1
ATOM 4262 C C . ASP B 1 108 ? 8.578 -4.52 43.062 1 21.41 108 ASP B C 1
ATOM 4264 O O . ASP B 1 108 ? 7.773 -4.648 42.156 1 21.41 108 ASP B O 1
ATOM 4268 N N . GLU B 1 109 ? 8.477 -3.107 43.5 1 21.27 109 GLU B N 1
ATOM 4269 C CA . GLU B 1 109 ? 8.344 -1.743 43 1 21.27 109 GLU B CA 1
ATOM 4270 C C . GLU B 1 109 ? 9.227 -1.521 41.75 1 21.27 109 GLU B C 1
ATOM 4272 O O . GLU B 1 109 ? 8.914 -0.688 40.906 1 21.27 109 GLU B O 1
ATOM 4277 N N . ASP B 1 110 ? 10.5 -1.823 41.781 1 19.67 110 ASP B N 1
ATOM 4278 C CA . ASP B 1 110 ? 11.461 -0.801 41.406 1 19.67 110 ASP B CA 1
ATOM 4279 C C . ASP B 1 110 ? 11.398 -0.539 39.906 1 19.67 110 ASP B C 1
ATOM 4281 O O . ASP B 1 110 ? 11.539 0.604 39.438 1 19.67 110 ASP B O 1
ATOM 4285 N N . LEU B 1 111 ? 11.812 -1.508 39.031 1 19.56 111 LEU B N 1
ATOM 4286 C CA . LEU B 1 111 ? 12.812 -1.104 38.062 1 19.56 111 LEU B CA 1
ATOM 4287 C C . LEU B 1 111 ? 12.156 -0.384 36.875 1 19.56 111 LEU B C 1
ATOM 4289 O O . LEU B 1 111 ? 12.82 0.356 36.156 1 19.56 111 LEU B O 1
ATOM 4293 N N . LEU B 1 112 ? 10.977 -0.854 36.312 1 21.03 112 LEU B N 1
ATOM 4294 C CA . LEU B 1 112 ? 10.992 -0.504 34.875 1 21.03 112 LEU B CA 1
ATOM 4295 C C . LEU B 1 112 ? 10.625 0.962 34.688 1 21.03 112 LEU B C 1
ATOM 4297 O O . LEU B 1 112 ? 9.516 1.381 35.031 1 21.03 112 LEU B O 1
ATOM 4301 N N . THR B 1 113 ? 11.492 1.931 34.969 1 19.91 113 THR B N 1
ATOM 4302 C CA . THR B 1 113 ? 11.461 3.383 34.844 1 19.91 113 THR B CA 1
ATOM 4303 C C . THR B 1 113 ? 10.812 3.799 33.531 1 19.91 113 THR B C 1
ATOM 4305 O O . THR B 1 113 ? 10.914 3.088 32.531 1 19.91 113 THR B O 1
ATOM 4308 N N . ALA B 1 114 ? 10.125 5.031 33.531 1 21.86 114 ALA B N 1
ATOM 4309 C CA . ALA B 1 114 ? 9.203 5.977 32.906 1 21.86 114 ALA B CA 1
ATOM 4310 C C . ALA B 1 114 ? 9.82 6.602 31.641 1 21.86 114 ALA B C 1
ATOM 4312 O O . ALA B 1 114 ? 10.023 7.816 31.578 1 21.86 114 ALA B O 1
ATOM 4313 N N . SER B 1 115 ? 10.688 5.988 30.828 1 23.31 115 SER B N 1
ATOM 4314 C CA . SER B 1 115 ? 11.211 6.969 29.891 1 23.31 115 SER B CA 1
ATOM 4315 C C . SER B 1 115 ? 10.094 7.605 29.078 1 23.31 115 SER B C 1
ATOM 4317 O O . SER B 1 115 ? 9.266 6.902 28.484 1 23.31 115 SER B O 1
ATOM 4319 N N . SER B 1 116 ? 9.664 8.812 29.484 1 21.11 116 SER B N 1
ATOM 4320 C CA . SER B 1 116 ? 8.641 9.734 29 1 21.11 116 SER B CA 1
ATOM 4321 C C . SER B 1 116 ? 8.859 10.086 27.547 1 21.11 116 SER B C 1
ATOM 4323 O O . SER B 1 116 ? 9.891 10.672 27.188 1 21.11 116 SER B O 1
ATOM 4325 N N . PRO B 1 117 ? 8.305 9.383 26.594 1 25.58 117 PRO B N 1
ATOM 4326 C CA . PRO B 1 117 ? 8.445 9.664 25.172 1 25.58 117 PRO B CA 1
ATOM 4327 C C . PRO B 1 117 ? 7.824 10.992 24.75 1 25.58 117 PRO B C 1
ATOM 4329 O O . PRO B 1 117 ? 6.625 11.055 24.469 1 25.58 117 PRO B O 1
ATOM 4332 N N . THR B 1 118 ? 8.117 12.109 25.453 1 22.39 118 THR B N 1
ATOM 4333 C CA . THR B 1 118 ? 7.41 13.367 25.25 1 22.39 118 THR B CA 1
ATOM 4334 C C . THR B 1 118 ? 7.434 13.766 23.766 1 22.39 118 THR B C 1
ATOM 4336 O O . THR B 1 118 ? 6.434 14.242 23.234 1 22.39 118 THR B O 1
ATOM 4339 N N . CYS B 1 119 ? 8.594 14.375 23.359 1 23.45 119 CYS B N 1
ATOM 4340 C CA . CYS B 1 119 ? 8.57 15.391 22.328 1 23.45 119 CYS B CA 1
ATOM 4341 C C . CYS B 1 119 ? 8.148 14.797 20.984 1 23.45 119 CYS B C 1
ATOM 4343 O O . CYS B 1 119 ? 8.648 13.742 20.578 1 23.45 119 CYS B O 1
ATOM 4345 N N . ILE B 1 120 ? 7.172 15.305 20.344 1 26.14 120 ILE B N 1
ATOM 4346 C CA . ILE B 1 120 ? 6.359 14.891 19.203 1 26.14 120 ILE B CA 1
ATOM 4347 C C . ILE B 1 120 ? 7.258 14.633 18 1 26.14 120 ILE B C 1
ATOM 4349 O O . ILE B 1 120 ? 7.062 13.664 17.266 1 26.14 120 ILE B O 1
ATOM 4353 N N . ALA B 1 121 ? 7.992 15.844 17.547 1 29.91 121 ALA B N 1
ATOM 4354 C CA . ALA B 1 121 ? 8.828 15.812 16.359 1 29.91 121 ALA B CA 1
ATOM 4355 C C . ALA B 1 121 ? 9.93 14.766 16.484 1 29.91 121 ALA B C 1
ATOM 4357 O O . ALA B 1 121 ? 10.297 14.125 15.492 1 29.91 121 ALA B O 1
ATOM 4358 N N . ASP B 1 122 ? 10.672 14.781 17.578 1 28.84 122 ASP B N 1
ATOM 4359 C CA . ASP B 1 122 ? 11.898 14.062 17.906 1 28.84 122 ASP B CA 1
ATOM 4360 C C . ASP B 1 122 ? 11.625 12.578 18.156 1 28.84 122 ASP B C 1
ATOM 4362 O O . ASP B 1 122 ? 12.547 11.805 18.406 1 28.84 122 ASP B O 1
ATOM 4366 N N . ASP B 1 123 ? 10.391 12.289 18.547 1 30.09 123 ASP B N 1
ATOM 4367 C CA . ASP B 1 123 ? 10.125 10.945 19.047 1 30.09 123 ASP B CA 1
ATOM 4368 C C . ASP B 1 123 ? 9.828 9.977 17.906 1 30.09 123 ASP B C 1
ATOM 4370 O O . ASP B 1 123 ? 9.203 8.938 18.109 1 30.09 123 ASP B O 1
ATOM 4374 N N . LEU B 1 124 ? 10.055 10.414 16.797 1 30.78 124 LEU B N 1
ATOM 4375 C CA . LEU B 1 124 ? 9.984 9.469 15.688 1 30.78 124 LEU B CA 1
ATOM 4376 C C . LEU B 1 124 ? 10.734 8.18 16.016 1 30.78 124 LEU B C 1
ATOM 4378 O O . LEU B 1 124 ? 10.273 7.086 15.68 1 30.78 124 LEU B O 1
ATOM 4382 N N . PRO B 1 125 ? 11.859 8.469 16.641 1 30.41 125 PRO B N 1
ATOM 4383 C CA . PRO B 1 125 ? 12.633 7.277 16.984 1 30.41 125 PRO B CA 1
ATOM 4384 C C . PRO B 1 125 ? 11.914 6.367 17.969 1 30.41 125 PRO B C 1
ATOM 4386 O O . PRO B 1 125 ? 11.984 5.145 17.859 1 30.41 125 PRO B O 1
ATOM 4389 N N . LEU B 1 126 ? 11.219 6.938 18.953 1 33.28 126 LEU B N 1
ATOM 4390 C CA . LEU B 1 126 ? 10.57 6.156 20 1 33.28 126 LEU B CA 1
ATOM 4391 C C . LEU B 1 126 ? 9.336 5.449 19.453 1 33.28 126 LEU B C 1
ATOM 4393 O O . LEU B 1 126 ? 9.039 4.316 19.844 1 33.28 126 LEU B O 1
ATOM 4397 N N . ARG B 1 127 ? 8.5 6.121 18.656 1 37.34 127 ARG B N 1
ATOM 4398 C CA . ARG B 1 127 ? 7.305 5.559 18.047 1 37.34 127 ARG B CA 1
ATOM 4399 C C . ARG B 1 127 ? 7.652 4.379 17.141 1 37.34 127 ARG B C 1
ATOM 4401 O O . ARG B 1 127 ? 6.902 3.4 17.078 1 37.34 127 ARG B O 1
ATOM 4408 N N . LEU B 1 128 ? 8.758 4.535 16.562 1 35.03 128 LEU B N 1
ATOM 4409 C CA . LEU B 1 128 ? 9.297 3.51 15.68 1 35.03 128 LEU B CA 1
ATOM 4410 C C . LEU B 1 128 ? 9.688 2.264 16.469 1 35.03 128 LEU B C 1
ATOM 4412 O O . LEU B 1 128 ? 9.539 1.143 15.969 1 35.03 128 LEU B O 1
ATOM 4416 N N . GLU B 1 129 ? 10.039 2.535 17.703 1 34.97 129 GLU B N 1
ATOM 4417 C CA . GLU B 1 129 ? 10.453 1.466 18.609 1 34.97 129 GLU B CA 1
ATOM 4418 C C . GLU B 1 129 ? 9.289 0.532 18.922 1 34.97 129 GLU B C 1
ATOM 4420 O O . GLU B 1 129 ? 9.461 -0.687 18.984 1 34.97 129 GLU B O 1
ATOM 4425 N N . ASN B 1 130 ? 8.133 1.129 19.203 1 36.06 130 ASN B N 1
ATOM 4426 C CA . ASN B 1 130 ? 7.012 0.324 19.688 1 36.06 130 ASN B CA 1
ATOM 4427 C C . ASN B 1 130 ? 6.371 -0.473 18.562 1 36.06 130 ASN B C 1
ATOM 4429 O O . ASN B 1 130 ? 5.73 -1.498 18.797 1 36.06 130 ASN B O 1
ATOM 4433 N N . LEU B 1 131 ? 6.352 0.018 17.391 1 35.62 131 LEU B N 1
ATOM 4434 C CA . LEU B 1 131 ? 5.719 -0.706 16.297 1 35.62 131 LEU B CA 1
ATOM 4435 C C . LEU B 1 131 ? 6.367 -2.072 16.094 1 35.62 131 LEU B C 1
ATOM 4437 O O . LEU B 1 131 ? 5.691 -3.039 15.742 1 35.62 131 LEU B O 1
ATOM 4441 N N . THR B 1 132 ? 7.68 -2.104 16.266 1 34.28 132 THR B N 1
ATOM 4442 C CA . THR B 1 132 ? 8.438 -3.305 15.938 1 34.28 132 THR B CA 1
ATOM 4443 C C . THR B 1 132 ? 8.242 -4.379 17 1 34.28 132 THR B C 1
ATOM 4445 O O . THR B 1 132 ? 8.469 -5.562 16.75 1 34.28 132 THR B O 1
ATOM 4448 N N . LYS B 1 133 ? 8 -4.039 18.344 1 35.12 133 LYS B N 1
ATOM 4449 C CA . LYS B 1 133 ? 7.961 -5.039 19.406 1 35.12 133 LYS B CA 1
ATOM 4450 C C . LYS B 1 133 ? 6.727 -5.93 19.281 1 35.12 133 LYS B C 1
ATOM 4452 O O . LYS B 1 133 ? 6.723 -7.066 19.75 1 35.12 133 LYS B O 1
ATOM 4457 N N . GLY B 1 134 ? 5.562 -5.387 18.969 1 33.31 134 GLY B N 1
ATOM 4458 C CA . GLY B 1 134 ? 4.324 -6.066 19.312 1 33.31 134 GLY B CA 1
ATOM 4459 C C . GLY B 1 134 ? 3.967 -7.18 18.344 1 33.31 134 GLY B C 1
ATOM 4460 O O . GLY B 1 134 ? 2.891 -7.773 18.438 1 33.31 134 GLY B O 1
ATOM 4461 N N . GLN B 1 135 ? 4.402 -7.152 17.141 1 35.19 135 GLN B N 1
ATOM 4462 C CA . GLN B 1 135 ? 3.697 -8.211 16.422 1 35.19 135 GLN B CA 1
ATOM 4463 C C . GLN B 1 135 ? 4.109 -9.586 16.922 1 35.19 135 GLN B C 1
ATOM 4465 O O . GLN B 1 135 ? 5.039 -10.195 16.406 1 35.19 135 GLN B O 1
ATOM 4470 N N . GLN B 1 136 ? 4.094 -9.75 18.156 1 36.5 136 GLN B N 1
ATOM 4471 C CA . GLN B 1 136 ? 4.156 -11.078 18.75 1 36.5 136 GLN B CA 1
ATOM 4472 C C . GLN B 1 136 ? 3.193 -12.039 18.047 1 36.5 136 GLN B C 1
ATOM 4474 O O . GLN B 1 136 ? 2.062 -11.664 17.734 1 36.5 136 GLN B O 1
ATOM 4479 N N . HIS B 1 137 ? 3.705 -13.016 17.344 1 38.34 137 HIS B N 1
ATOM 4480 C CA . HIS B 1 137 ? 2.979 -14.188 16.859 1 38.34 137 HIS B CA 1
ATOM 4481 C C . HIS B 1 137 ? 1.92 -14.633 17.859 1 38.34 137 HIS B C 1
ATOM 4483 O O . HIS B 1 137 ? 2.248 -15.188 18.906 1 38.34 137 HIS B O 1
ATOM 4489 N N . SER B 1 138 ? 0.978 -13.914 18.016 1 44.19 138 SER B N 1
ATOM 4490 C CA . SER B 1 138 ? -0.082 -14.414 18.891 1 44.19 138 SER B CA 1
ATOM 4491 C C . SER B 1 138 ? -0.663 -15.719 18.359 1 44.19 138 SER B C 1
ATOM 4493 O O . SER B 1 138 ? -0.801 -15.898 17.141 1 44.19 138 SER B O 1
ATOM 4495 N N . THR B 1 139 ? -0.451 -16.734 18.891 1 51.56 139 THR B N 1
ATOM 4496 C CA . THR B 1 139 ? -1.254 -17.938 18.688 1 51.56 139 THR B CA 1
ATOM 4497 C C . THR B 1 139 ? -2.689 -17.562 18.312 1 51.56 139 THR B C 1
ATOM 4499 O O . THR B 1 139 ? -3.137 -16.453 18.594 1 51.56 139 THR B O 1
ATOM 4502 N N . GLY B 1 140 ? -3.131 -18.375 17.234 1 54.84 140 GLY B N 1
ATOM 4503 C CA . GLY B 1 140 ? -4.523 -18.203 16.859 1 54.84 140 GLY B CA 1
ATOM 4504 C C . GLY B 1 140 ? -5.379 -17.625 17.969 1 54.84 140 GLY B C 1
ATOM 4505 O O . GLY B 1 140 ? -6.141 -16.688 17.75 1 54.84 140 GLY B O 1
ATOM 4506 N N . ASN B 1 141 ? -5.102 -18.078 19.031 1 65.31 141 ASN B N 1
ATOM 4507 C CA . ASN B 1 141 ? -5.91 -17.641 20.172 1 65.31 141 ASN B CA 1
ATOM 4508 C C . ASN B 1 141 ? -5.516 -16.234 20.641 1 65.31 141 ASN B C 1
ATOM 4510 O O . ASN B 1 141 ? -6.375 -15.43 20.984 1 65.31 141 ASN B O 1
ATOM 4514 N N . GLU B 1 142 ? -4.234 -15.961 20.516 1 73.25 142 GLU B N 1
ATOM 4515 C CA . GLU B 1 142 ? -3.768 -14.641 20.938 1 73.25 142 GLU B CA 1
ATOM 4516 C C . GLU B 1 142 ? -4.223 -13.562 19.969 1 73.25 142 GLU B C 1
ATOM 4518 O O . GLU B 1 142 ? -4.605 -12.469 20.375 1 73.25 142 GLU B O 1
ATOM 4523 N N . ALA B 1 143 ? -4.246 -13.992 18.734 1 75.75 143 ALA B N 1
ATOM 4524 C CA . ALA B 1 143 ? -4.688 -13.047 17.703 1 75.75 143 ALA B CA 1
ATOM 4525 C C . ALA B 1 143 ? -6.164 -12.703 17.891 1 75.75 143 ALA B C 1
ATOM 4527 O O . ALA B 1 143 ? -6.559 -11.539 17.75 1 75.75 143 ALA B O 1
ATOM 4528 N N . ALA B 1 144 ? -6.863 -13.695 18.234 1 80.25 144 ALA B N 1
ATOM 4529 C CA . ALA B 1 144 ? -8.297 -13.484 18.438 1 80.25 144 ALA B CA 1
ATOM 4530 C C . ALA B 1 144 ? -8.555 -12.602 19.656 1 80.25 144 ALA B C 1
ATOM 4532 O O . ALA B 1 144 ? -9.438 -11.734 19.625 1 80.25 144 ALA B O 1
ATOM 4533 N N . TYR B 1 145 ? -7.789 -12.812 20.656 1 82.25 145 TYR B N 1
ATOM 4534 C CA . TYR B 1 145 ? -7.922 -12.008 21.875 1 82.25 145 TYR B CA 1
ATOM 4535 C C . TYR B 1 145 ? -7.574 -10.547 21.594 1 82.25 145 TYR B C 1
ATOM 4537 O O . TYR B 1 145 ? -8.305 -9.641 22.016 1 82.25 145 TYR B O 1
ATOM 4545 N N . LEU B 1 146 ? -6.527 -10.375 20.906 1 83.19 146 LEU B N 1
ATOM 4546 C CA . LEU B 1 146 ? -6.09 -9.016 20.594 1 83.19 146 LEU B CA 1
ATOM 4547 C C . LEU B 1 146 ? -7.094 -8.305 19.688 1 83.19 146 LEU B C 1
ATOM 4549 O O . LEU B 1 146 ? -7.367 -7.121 19.875 1 83.19 146 LEU B O 1
ATOM 4553 N N . LYS B 1 147 ? -7.559 -9.078 18.812 1 84.81 147 LYS B N 1
ATOM 4554 C CA . LYS B 1 147 ? -8.555 -8.516 17.906 1 84.81 147 LYS B CA 1
ATOM 4555 C C . LYS B 1 147 ? -9.781 -8.031 18.672 1 84.81 147 LYS B C 1
ATOM 4557 O O . LYS B 1 147 ? -10.305 -6.953 18.406 1 84.81 147 LYS B O 1
ATOM 4562 N N . GLU B 1 148 ? -10.203 -8.766 19.609 1 87.44 148 GLU B N 1
ATOM 4563 C CA . GLU B 1 148 ? -11.359 -8.391 20.422 1 87.44 148 GLU B CA 1
ATOM 4564 C C . GLU B 1 148 ? -11.023 -7.207 21.328 1 87.44 148 GLU B C 1
ATOM 4566 O O . GLU B 1 148 ? -11.859 -6.324 21.547 1 87.44 148 GLU B O 1
ATOM 4571 N N . ALA B 1 149 ? -9.844 -7.215 21.828 1 88.81 149 ALA B N 1
ATOM 4572 C CA . ALA B 1 149 ? -9.406 -6.102 22.656 1 88.81 149 ALA B CA 1
ATOM 4573 C C . ALA B 1 149 ? -9.383 -4.793 21.875 1 88.81 149 ALA B C 1
ATOM 4575 O O . ALA B 1 149 ? -9.789 -3.748 22.391 1 88.81 149 ALA B O 1
ATOM 4576 N N . TYR B 1 150 ? -8.906 -4.891 20.688 1 87.62 150 TYR B N 1
ATOM 4577 C CA . TYR B 1 150 ? -8.867 -3.715 19.828 1 87.62 150 TYR B CA 1
ATOM 4578 C C . TYR B 1 150 ? -10.273 -3.201 19.547 1 87.62 150 TYR B C 1
ATOM 4580 O O . TYR B 1 150 ? -10.516 -1.993 19.578 1 87.62 150 TYR B O 1
ATOM 4588 N N . ARG B 1 151 ? -11.148 -4.121 19.312 1 86.06 151 ARG B N 1
ATOM 4589 C CA . ARG B 1 151 ? -12.539 -3.768 19.031 1 86.06 151 ARG B CA 1
ATOM 4590 C C . ARG B 1 151 ? -13.195 -3.102 20.234 1 86.06 151 ARG B C 1
ATOM 4592 O O . ARG B 1 151 ? -13.875 -2.082 20.078 1 86.06 151 ARG B O 1
ATOM 4599 N N . LYS B 1 152 ? -12.984 -3.627 21.359 1 87.88 152 LYS B N 1
ATOM 4600 C CA . LYS B 1 152 ? -13.562 -3.082 22.578 1 87.88 152 LYS B CA 1
ATOM 4601 C C . LYS B 1 152 ? -13.023 -1.688 22.875 1 87.88 152 LYS B C 1
ATOM 4603 O O . LYS B 1 152 ? -13.773 -0.788 23.25 1 87.88 152 LYS B O 1
ATOM 4608 N N . MET B 1 153 ? -11.773 -1.595 22.688 1 89.12 153 MET B N 1
ATOM 4609 C CA . MET B 1 153 ? -11.156 -0.294 22.922 1 89.12 153 MET B CA 1
ATOM 4610 C C . MET B 1 153 ? -11.688 0.748 21.953 1 89.12 153 MET B C 1
ATOM 4612 O O . MET B 1 153 ? -12 1.873 22.344 1 89.12 153 MET B O 1
ATOM 4616 N N . GLY B 1 154 ? -11.82 0.351 20.703 1 84.38 154 GLY B N 1
ATOM 4617 C CA . GLY B 1 154 ? -12.328 1.257 19.672 1 84.38 154 GLY B CA 1
ATOM 4618 C C . GLY B 1 154 ? -13.758 1.699 19.938 1 84.38 154 GLY B C 1
ATOM 4619 O O . GLY B 1 154 ? -14.148 2.801 19.547 1 84.38 154 GLY B O 1
ATOM 4620 N N . ALA B 1 155 ? -14.43 0.89 20.641 1 86.44 155 ALA B N 1
ATOM 4621 C CA . ALA B 1 155 ? -15.836 1.172 20.891 1 86.44 155 ALA B CA 1
ATOM 4622 C C . ALA B 1 155 ? -16.031 1.845 22.25 1 86.44 155 ALA B C 1
ATOM 4624 O O . ALA B 1 155 ? -17.125 2.285 22.594 1 86.44 155 ALA B O 1
ATOM 4625 N N . SER B 1 156 ? -14.969 1.991 23 1 90.31 156 SER B N 1
ATOM 4626 C CA . SER B 1 156 ? -15.039 2.557 24.344 1 90.31 156 SER B CA 1
ATOM 4627 C C . SER B 1 156 ? -15.328 4.051 24.297 1 90.31 156 SER B C 1
ATOM 4629 O O . SER B 1 156 ? -14.742 4.785 23.5 1 90.31 156 SER B O 1
ATOM 4631 N N . GLN B 1 157 ? -16.188 4.438 25.094 1 91.19 157 GLN B N 1
ATOM 4632 C CA . GLN B 1 157 ? -16.516 5.859 25.203 1 91.19 157 GLN B CA 1
ATOM 4633 C C . GLN B 1 157 ? -15.328 6.641 25.781 1 91.19 157 GLN B C 1
ATOM 4635 O O . GLN B 1 157 ? -15.102 7.793 25.391 1 91.19 157 GLN B O 1
ATOM 4640 N N . HIS B 1 158 ? -14.688 5.984 26.688 1 93.81 158 HIS B N 1
ATOM 4641 C CA . HIS B 1 158 ? -13.492 6.59 27.266 1 93.81 158 HIS B CA 1
ATOM 4642 C C . HIS B 1 158 ? -12.469 6.93 26.188 1 93.81 158 HIS B C 1
ATOM 4644 O O . HIS B 1 158 ? -11.953 8.047 26.141 1 93.81 158 HIS B O 1
ATOM 4650 N N . PHE B 1 159 ? -12.25 5.992 25.344 1 93.62 159 PHE B N 1
ATOM 4651 C CA . PHE B 1 159 ? -11.266 6.199 24.281 1 93.62 159 PHE B CA 1
ATOM 4652 C C . PHE B 1 159 ? -11.75 7.238 23.281 1 93.62 159 PHE B C 1
ATOM 4654 O O . PHE B 1 159 ? -10.969 8.086 22.844 1 93.62 159 PHE B O 1
ATOM 4661 N N . GLN B 1 160 ? -13 7.223 22.938 1 91.88 160 GLN B N 1
ATOM 4662 C CA . GLN B 1 160 ? -13.555 8.195 22 1 91.88 160 GLN B CA 1
ATOM 4663 C C . GLN B 1 160 ? -13.477 9.609 22.562 1 91.88 160 GLN B C 1
ATOM 4665 O O . GLN B 1 160 ? -13.086 10.539 21.859 1 91.88 160 GLN B O 1
ATOM 4670 N N . ALA B 1 161 ? -13.852 9.727 23.797 1 94.12 161 ALA B N 1
ATOM 4671 C CA . ALA B 1 161 ? -13.781 11.031 24.453 1 94.12 161 ALA B CA 1
ATOM 4672 C C . ALA B 1 161 ? -12.344 11.539 24.5 1 94.12 161 ALA B C 1
ATOM 4674 O O . ALA B 1 161 ? -12.094 12.734 24.344 1 94.12 161 ALA B O 1
ATOM 4675 N N . TYR B 1 162 ? -11.5 10.641 24.766 1 95.19 162 TYR B N 1
ATOM 4676 C CA . TYR B 1 162 ? -10.086 11 24.797 1 95.19 162 TYR B CA 1
ATOM 4677 C C . TYR B 1 162 ? -9.625 11.539 23.438 1 95.19 162 TYR B C 1
ATOM 4679 O O . TYR B 1 162 ? -8.945 12.562 23.375 1 95.19 162 TYR B O 1
ATOM 4687 N N . ILE B 1 163 ? -9.953 10.82 22.375 1 93.56 163 ILE B N 1
ATOM 4688 C CA . ILE B 1 163 ? -9.539 11.211 21.031 1 93.56 163 ILE B CA 1
ATOM 4689 C C . ILE B 1 163 ? -10.102 12.586 20.703 1 93.56 163 ILE B C 1
ATOM 4691 O O . ILE B 1 163 ? -9.391 13.453 20.172 1 93.56 163 ILE B O 1
ATOM 4695 N N . TYR B 1 164 ? -11.305 12.852 20.984 1 92.69 164 TYR B N 1
ATOM 4696 C CA . TYR B 1 164 ? -11.961 14.109 20.656 1 92.69 164 TYR B CA 1
ATOM 4697 C C . TYR B 1 164 ? -11.359 15.258 21.469 1 92.69 164 TYR B C 1
ATOM 4699 O O . TYR B 1 164 ? -11.102 16.328 20.922 1 92.69 164 TYR B O 1
ATOM 4707 N N . ALA B 1 165 ? -11.125 14.992 22.719 1 94.62 165 ALA B N 1
ATOM 4708 C CA . ALA B 1 165 ? -10.531 16.016 23.562 1 94.62 165 ALA B CA 1
ATOM 4709 C C . ALA B 1 165 ? -9.094 16.312 23.141 1 94.62 165 ALA B C 1
ATOM 4711 O O . ALA B 1 165 ? -8.719 17.469 22.938 1 94.62 165 ALA B O 1
ATOM 4712 N N . LYS B 1 166 ? -8.352 15.281 22.969 1 94.69 166 LYS B N 1
ATOM 4713 C CA . LYS B 1 166 ? -6.941 15.43 22.641 1 94.69 166 LYS B CA 1
ATOM 4714 C C . LYS B 1 166 ? -6.77 16.141 21.297 1 94.69 166 LYS B C 1
ATOM 4716 O O . LYS B 1 166 ? -6.031 17.125 21.203 1 94.69 166 LYS B O 1
ATOM 4721 N N . LYS B 1 167 ? -7.43 15.695 20.281 1 92.5 167 LYS B N 1
ATOM 4722 C CA . LYS B 1 167 ? -7.293 16.281 18.953 1 92.5 167 LYS B CA 1
ATOM 4723 C C . LYS B 1 167 ? -7.73 17.734 18.938 1 92.5 167 LYS B C 1
ATOM 4725 O O . LYS B 1 167 ? -7.043 18.594 18.375 1 92.5 167 LYS B O 1
ATOM 4730 N N . SER B 1 168 ? -8.844 18 19.547 1 91.62 168 SER B N 1
ATOM 4731 C CA . SER B 1 168 ? -9.359 19.359 19.547 1 91.62 168 SER B CA 1
ATOM 4732 C C . SER B 1 168 ? -8.406 20.312 20.266 1 91.62 168 SER B C 1
ATOM 4734 O O . SER B 1 168 ? -8.148 21.422 19.797 1 91.62 168 SER B O 1
ATOM 4736 N N . LEU B 1 169 ? -7.906 19.859 21.344 1 93.94 169 LEU B N 1
ATOM 4737 C CA . LEU B 1 169 ? -7 20.688 22.125 1 93.94 169 LEU B CA 1
ATOM 4738 C C . LEU B 1 169 ? -5.691 20.922 21.375 1 93.94 169 LEU B C 1
ATOM 4740 O O . LEU B 1 169 ? -5.199 22.047 21.312 1 93.94 169 LEU B O 1
ATOM 4744 N N . VAL B 1 170 ? -5.18 19.906 20.812 1 93 170 VAL B N 1
ATOM 4745 C CA . VAL B 1 170 ? -3.906 20.016 20.109 1 93 170 VAL B CA 1
ATOM 4746 C C . VAL B 1 170 ? -4.074 20.906 18.875 1 93 170 VAL B C 1
ATOM 4748 O O . VAL B 1 170 ? -3.207 21.734 18.578 1 93 170 VAL B O 1
ATOM 4751 N N . THR B 1 171 ? -5.141 20.703 18.172 1 89.81 171 THR B N 1
ATOM 4752 C CA . THR B 1 171 ? -5.422 21.531 17.016 1 89.81 171 THR B CA 1
ATOM 4753 C C . THR B 1 171 ? -5.566 23 17.422 1 89.81 171 THR B C 1
ATOM 4755 O O . THR B 1 171 ? -5.078 23.891 16.719 1 89.81 171 THR B O 1
ATOM 4758 N N . PHE B 1 172 ? -6.242 23.234 18.5 1 90.81 172 PHE B N 1
ATOM 4759 C CA . PHE B 1 172 ? -6.438 24.578 19 1 90.81 172 PHE B CA 1
ATOM 4760 C C . PHE B 1 172 ? -5.109 25.188 19.453 1 90.81 172 PHE B C 1
ATOM 4762 O O . PHE B 1 172 ? -4.852 26.375 19.219 1 90.81 172 PHE B O 1
ATOM 4769 N N . GLN B 1 173 ? -4.324 24.422 20.078 1 92.69 173 GLN B N 1
ATOM 4770 C CA . GLN B 1 173 ? -2.994 24.875 20.484 1 92.69 173 GLN B CA 1
ATOM 4771 C C . GLN B 1 173 ? -2.195 25.375 19.281 1 92.69 173 GLN B C 1
ATOM 4773 O O . GLN B 1 173 ? -1.562 26.422 19.344 1 92.69 173 GLN B O 1
ATOM 4778 N N . ARG B 1 174 ? -2.256 24.609 18.281 1 89.75 174 ARG B N 1
ATOM 4779 C CA . ARG B 1 174 ? -1.541 24.969 17.078 1 89.75 174 ARG B CA 1
ATOM 4780 C C . ARG B 1 174 ? -2.094 26.266 16.484 1 89.75 174 ARG B C 1
ATOM 4782 O O . ARG B 1 174 ? -1.338 27.094 15.969 1 89.75 174 ARG B O 1
ATOM 4789 N N . GLU B 1 175 ? -3.391 26.359 16.469 1 86.62 175 GLU B N 1
ATOM 4790 C CA . GLU B 1 175 ? -4.012 27.578 15.977 1 86.62 175 GLU B CA 1
ATOM 4791 C C . GLU B 1 175 ? -3.555 28.797 16.781 1 86.62 175 GLU B C 1
ATOM 4793 O O . GLU B 1 175 ? -3.324 29.859 16.203 1 86.62 175 GLU B O 1
ATOM 4798 N N . LEU B 1 176 ? -3.463 28.656 18.094 1 91.19 176 LEU B N 1
ATOM 4799 C CA . LEU B 1 176 ? -2.994 29.734 18.938 1 91.19 176 LEU B CA 1
ATOM 4800 C C . LEU B 1 176 ? -1.546 30.094 18.609 1 91.19 176 LEU B C 1
ATOM 4802 O O . LEU B 1 176 ? -1.182 31.266 18.594 1 91.19 176 LEU B O 1
ATOM 4806 N N . ASP B 1 177 ? -0.772 29.109 18.359 1 91.56 177 ASP B N 1
ATOM 4807 C CA . ASP B 1 177 ? 0.616 29.359 17.969 1 91.56 177 ASP B CA 1
ATOM 4808 C C . ASP B 1 177 ? 0.697 30.141 16.656 1 91.56 177 ASP B C 1
ATOM 4810 O O . ASP B 1 177 ? 1.543 31.016 16.516 1 91.56 177 ASP B O 1
ATOM 4814 N N . LEU B 1 178 ? -0.114 29.766 15.789 1 87.5 178 LEU B N 1
ATOM 4815 C CA . LEU B 1 178 ? -0.138 30.469 14.508 1 87.5 178 LEU B CA 1
ATOM 4816 C C . LEU B 1 178 ? -0.552 31.922 14.688 1 87.5 178 LEU B C 1
ATOM 4818 O O . LEU B 1 178 ? 0.003 32.812 14.047 1 87.5 178 LEU B O 1
ATOM 4822 N N . LEU B 1 179 ? -1.532 32.125 15.492 1 89.12 179 LEU B N 1
ATOM 4823 C CA . LEU B 1 179 ? -1.989 33.469 15.766 1 89.12 179 LEU B CA 1
ATOM 4824 C C . LEU B 1 179 ? -0.892 34.312 16.422 1 89.12 179 LEU B C 1
ATOM 4826 O O . LEU B 1 179 ? -0.697 35.469 16.094 1 89.12 179 LEU B O 1
ATOM 4830 N N . LEU B 1 180 ? -0.203 33.688 17.344 1 92 180 LEU B N 1
ATOM 4831 C CA . LEU B 1 180 ? 0.901 34.375 18.016 1 92 180 LEU B CA 1
ATOM 4832 C C . LEU B 1 180 ? 2.012 34.719 17.031 1 92 180 LEU B C 1
ATOM 4834 O O . LEU B 1 180 ? 2.59 35.812 17.094 1 92 180 LEU B O 1
ATOM 4838 N N . GLU B 1 181 ? 2.277 33.781 16.203 1 90.75 181 GLU B N 1
ATOM 4839 C CA . GLU B 1 181 ? 3.264 34.031 15.156 1 90.75 181 GLU B CA 1
ATOM 4840 C C . GLU B 1 181 ? 2.807 35.156 14.234 1 90.75 181 GLU B C 1
ATOM 4842 O O . GLU B 1 181 ? 3.619 35.969 13.789 1 90.75 181 GLU B O 1
ATOM 4847 N N . PHE B 1 182 ? 1.571 35.094 13.898 1 89.25 182 PHE B N 1
ATOM 4848 C CA . PHE B 1 182 ? 0.978 36.156 13.078 1 89.25 182 PHE B CA 1
ATOM 4849 C C . PHE B 1 182 ? 1.207 37.531 13.703 1 89.25 182 PHE B C 1
ATOM 4851 O O . PHE B 1 182 ? 1.598 38.469 13.016 1 89.25 182 PHE B O 1
ATOM 4858 N N . LEU B 1 183 ? 0.996 37.719 14.961 1 92.12 183 LEU B N 1
ATOM 4859 C CA . LEU B 1 183 ? 1.195 38.969 15.664 1 92.12 183 LEU B CA 1
ATOM 4860 C C . LEU B 1 183 ? 2.668 39.375 15.664 1 92.12 183 LEU B C 1
ATOM 4862 O O . LEU B 1 183 ? 3.004 40.531 15.445 1 92.12 183 LEU B O 1
ATOM 4866 N N . ASP B 1 184 ? 3.475 38.406 15.883 1 91.69 184 ASP B N 1
ATOM 4867 C CA . ASP B 1 184 ? 4.914 38.656 15.914 1 91.69 184 ASP B CA 1
ATOM 4868 C C . ASP B 1 184 ? 5.414 39.125 14.555 1 91.69 184 ASP B C 1
ATOM 4870 O O . ASP B 1 184 ? 6.238 40.031 14.484 1 91.69 184 ASP B O 1
ATOM 4874 N N . ILE B 1 185 ? 4.957 38.5 13.531 1 90.25 185 ILE B N 1
ATOM 4875 C CA . ILE B 1 185 ? 5.375 38.875 12.18 1 90.25 185 ILE B CA 1
ATOM 4876 C C . ILE B 1 185 ? 4.926 40.281 11.859 1 90.25 185 ILE B C 1
ATOM 4878 O O . ILE B 1 185 ? 5.68 41.062 11.273 1 90.25 185 ILE B O 1
ATOM 4882 N N . ASN B 1 186 ? 3.684 40.594 12.18 1 90.56 186 ASN B N 1
ATOM 4883 C CA . ASN B 1 186 ? 3.182 41.938 11.922 1 90.56 186 ASN B CA 1
ATOM 4884 C C . ASN B 1 186 ? 3.947 43 12.727 1 90.56 186 ASN B C 1
ATOM 4886 O O . ASN B 1 186 ? 4.262 44.062 12.211 1 90.56 186 ASN B O 1
ATOM 4890 N N . THR B 1 187 ? 4.246 42.719 13.961 1 92.06 187 THR B N 1
ATOM 4891 C CA . THR B 1 187 ? 5.027 43.656 14.797 1 92.06 187 THR B CA 1
ATOM 4892 C C . THR B 1 187 ? 6.418 43.844 14.203 1 92.06 187 THR B C 1
ATOM 4894 O O . THR B 1 187 ? 6.906 45 14.156 1 92.06 187 THR B O 1
ATOM 4897 N N . THR B 1 188 ? 7 42.781 13.828 1 91.31 188 THR B N 1
ATOM 4898 C CA . THR B 1 188 ? 8.312 42.875 13.195 1 91.31 188 THR B CA 1
ATOM 4899 C C . THR B 1 188 ? 8.242 43.656 11.898 1 91.31 188 THR B C 1
ATOM 4901 O O . THR B 1 188 ? 9.141 44.469 11.594 1 91.31 188 THR B O 1
ATOM 4904 N N . ALA B 1 189 ? 7.18 43.406 11.141 1 90.25 189 ALA B N 1
ATOM 4905 C CA . ALA B 1 189 ? 6.988 44.156 9.898 1 90.25 189 ALA B CA 1
ATOM 4906 C C . ALA B 1 189 ? 6.863 45.656 10.164 1 90.25 189 ALA B C 1
ATOM 4908 O O . ALA B 1 189 ? 7.438 46.469 9.438 1 90.25 189 ALA B O 1
ATOM 4909 N N . TYR B 1 190 ? 6.086 46.062 11.172 1 91.25 190 TYR B N 1
ATOM 4910 C CA . TYR B 1 190 ? 5.957 47.469 11.539 1 91.25 190 TYR B CA 1
ATOM 4911 C C . TYR B 1 190 ? 7.309 48.062 11.922 1 91.25 190 TYR B C 1
ATOM 4913 O O . TYR B 1 190 ? 7.648 49.156 11.508 1 91.25 190 TYR B O 1
ATOM 4921 N N . SER B 1 191 ? 8.047 47.312 12.68 1 91.81 191 SER B N 1
ATOM 4922 C CA . SER B 1 191 ? 9.359 47.781 13.117 1 91.81 191 SER B CA 1
ATOM 4923 C C . SER B 1 191 ? 10.297 47.969 11.93 1 91.81 191 SER B C 1
ATOM 4925 O O . SER B 1 191 ? 10.977 49 11.828 1 91.81 191 SER B O 1
ATOM 4927 N N . LYS B 1 192 ? 10.328 47 11.062 1 92.38 192 LYS B N 1
ATOM 4928 C CA . LYS B 1 192 ? 11.234 47.062 9.922 1 92.38 192 LYS B CA 1
ATOM 4929 C C . LYS B 1 192 ? 10.828 48.156 8.938 1 92.38 192 LYS B C 1
ATOM 4931 O O . LYS B 1 192 ? 11.688 48.844 8.375 1 92.38 192 LYS B O 1
ATOM 4936 N N . ILE B 1 193 ? 9.508 48.281 8.727 1 90.81 193 ILE B N 1
ATOM 4937 C CA . ILE B 1 193 ? 9.055 49.281 7.766 1 90.81 193 ILE B CA 1
ATOM 4938 C C . ILE B 1 193 ? 9.289 50.688 8.328 1 90.81 193 ILE B C 1
ATOM 4940 O O . ILE B 1 193 ? 9.609 51.625 7.586 1 90.81 193 ILE B O 1
ATOM 4944 N N . LEU B 1 194 ? 9.125 50.906 9.586 1 91.88 194 LEU B N 1
ATOM 4945 C CA . LEU B 1 194 ? 9.375 52.188 10.219 1 91.88 194 LEU B CA 1
ATOM 4946 C C . LEU B 1 194 ? 10.867 52.531 10.219 1 91.88 194 LEU B C 1
ATOM 4948 O O . LEU B 1 194 ? 11.258 53.688 10.102 1 91.88 194 LEU B O 1
ATOM 4952 N N . LYS B 1 195 ? 11.688 51.5 10.375 1 91.75 195 LYS B N 1
ATOM 4953 C CA . LYS B 1 195 ? 13.133 51.719 10.258 1 91.75 195 LYS B CA 1
ATOM 4954 C C . LYS B 1 195 ? 13.508 52.188 8.867 1 91.75 195 LYS B C 1
ATOM 4956 O O . LYS B 1 195 ? 14.336 53.094 8.719 1 91.75 195 LYS B O 1
ATOM 4961 N N . LYS B 1 196 ? 12.914 51.625 7.887 1 90.5 196 LYS B N 1
ATOM 4962 C CA . LYS B 1 196 ? 13.148 52.031 6.508 1 90.5 196 LYS B CA 1
ATOM 4963 C C . LYS B 1 196 ? 12.656 53.469 6.266 1 90.5 196 LYS B C 1
ATOM 4965 O O . LYS B 1 196 ? 13.227 54.188 5.461 1 90.5 196 LYS B O 1
ATOM 4970 N N . PHE B 1 197 ? 11.5 53.781 6.824 1 89.56 197 PHE B N 1
ATOM 4971 C CA . PHE B 1 197 ? 10.961 55.125 6.723 1 89.56 197 PHE B CA 1
ATOM 4972 C C . PHE B 1 197 ? 11.922 56.156 7.32 1 89.56 197 PHE B C 1
ATOM 4974 O O . PHE B 1 197 ? 12.195 57.188 6.711 1 89.56 197 PHE B O 1
ATOM 4981 N N . ASP B 1 198 ? 12.523 55.812 8.422 1 89.5 198 ASP B N 1
ATOM 4982 C CA . ASP B 1 198 ? 13.461 56.719 9.094 1 89.5 198 ASP B CA 1
ATOM 4983 C C . ASP B 1 198 ? 14.742 56.875 8.266 1 89.5 198 ASP B C 1
ATOM 4985 O O . ASP B 1 198 ? 15.297 57.969 8.195 1 89.5 198 ASP B O 1
ATOM 4989 N N . LYS B 1 199 ? 15.172 55.844 7.734 1 88.56 199 LYS B N 1
ATOM 4990 C CA . LYS B 1 199 ? 16.375 55.906 6.914 1 88.56 199 LYS B CA 1
ATOM 4991 C C . LYS B 1 199 ? 16.172 56.781 5.68 1 88.56 199 LYS B C 1
ATOM 4993 O O . LYS B 1 199 ? 17.078 57.5 5.277 1 88.56 199 LYS B O 1
ATOM 4998 N N . GLN B 1 200 ? 15.016 56.719 5.168 1 85.06 200 GLN B N 1
ATOM 4999 C CA . GLN B 1 200 ? 14.734 57.438 3.939 1 85.06 200 GLN B CA 1
ATOM 5000 C C . GLN B 1 200 ? 14.438 58.906 4.234 1 85.06 200 GLN B C 1
ATOM 5002 O O . GLN B 1 200 ? 14.766 59.781 3.432 1 85.06 200 GLN B O 1
ATOM 5007 N N . THR B 1 201 ? 13.742 59.219 5.297 1 84.56 201 THR B N 1
ATOM 5008 C CA . THR B 1 201 ? 13.328 60.594 5.598 1 84.56 201 THR B CA 1
ATOM 5009 C C . THR B 1 201 ? 14.344 61.25 6.508 1 84.56 201 THR B C 1
ATOM 5011 O O . THR B 1 201 ? 14.289 62.469 6.703 1 84.56 201 THR B O 1
ATOM 5014 N N . GLY B 1 202 ? 15.258 60.594 7.059 1 82.38 202 GLY B N 1
ATOM 5015 C CA . GLY B 1 202 ? 16.25 61.156 7.953 1 82.38 202 GLY B CA 1
ATOM 5016 C C . GLY B 1 202 ? 15.703 61.469 9.328 1 82.38 202 GLY B C 1
ATOM 5017 O O . GLY B 1 202 ? 16.188 62.375 10 1 82.38 202 GLY B O 1
ATOM 5018 N N . THR B 1 203 ? 14.602 60.844 9.609 1 84.69 203 THR B N 1
ATOM 5019 C CA . THR B 1 203 ? 14 61.062 10.922 1 84.69 203 THR B CA 1
ATOM 5020 C C . THR B 1 203 ? 14.352 59.906 11.859 1 84.69 203 THR B C 1
ATOM 5022 O O . THR B 1 203 ? 14.961 58.906 11.438 1 84.69 203 THR B O 1
ATOM 5025 N N . SER B 1 204 ? 14.195 60.062 13.195 1 87.38 204 SER B N 1
ATOM 5026 C CA . SER B 1 204 ? 14.391 59 14.188 1 87.38 204 SER B CA 1
ATOM 5027 C C . SER B 1 204 ? 13.125 58.781 15.008 1 87.38 204 SER B C 1
ATOM 5029 O O . SER B 1 204 ? 13.156 58.844 16.234 1 87.38 204 SER B O 1
ATOM 5031 N N . LEU B 1 205 ? 12.016 58.438 14.32 1 87.69 205 LEU B N 1
ATOM 5032 C CA . LEU B 1 205 ? 10.703 58.344 14.961 1 87.69 205 LEU B CA 1
ATOM 5033 C C . LEU B 1 205 ? 10.289 56.875 15.117 1 87.69 205 LEU B C 1
ATOM 5035 O O . LEU B 1 205 ? 9.188 56.594 15.586 1 87.69 205 LEU B O 1
ATOM 5039 N N . ARG B 1 206 ? 11.141 55.969 14.734 1 89.69 206 ARG B N 1
ATOM 5040 C CA . ARG B 1 206 ? 10.797 54.531 14.727 1 89.69 206 ARG B CA 1
ATOM 5041 C C . ARG B 1 206 ? 10.297 54.094 16.094 1 89.69 206 ARG B C 1
ATOM 5043 O O . ARG B 1 206 ? 9.219 53.5 16.203 1 89.69 206 ARG B O 1
ATOM 5050 N N . GLU B 1 207 ? 11.141 54.344 17.141 1 90 207 GLU B N 1
ATOM 5051 C CA . GLU B 1 207 ? 10.82 53.875 18.484 1 90 207 GLU B CA 1
ATOM 5052 C C . GLU B 1 207 ? 9.523 54.5 19 1 90 207 GLU B C 1
ATOM 5054 O O . GLU B 1 207 ? 8.688 53.812 19.578 1 90 207 GLU B O 1
ATOM 5059 N N . ALA B 1 208 ? 9.375 55.75 18.703 1 90.81 208 ALA B N 1
ATOM 5060 C CA . ALA B 1 208 ? 8.18 56.469 19.172 1 90.81 208 ALA B CA 1
ATOM 5061 C C . ALA B 1 208 ? 6.941 56 18.422 1 90.81 208 ALA B C 1
ATOM 5063 O O . ALA B 1 208 ? 5.883 55.781 19.016 1 90.81 208 ALA B O 1
ATOM 5064 N N . ARG B 1 209 ? 7.023 55.844 17.141 1 91.38 209 ARG B N 1
ATOM 5065 C CA . ARG B 1 209 ? 5.887 55.406 16.328 1 91.38 209 ARG B CA 1
ATOM 5066 C C . ARG B 1 209 ? 5.504 53.969 16.625 1 91.38 209 ARG B C 1
ATOM 5068 O O . ARG B 1 209 ? 4.32 53.625 16.672 1 91.38 209 ARG B O 1
ATOM 5075 N N . LEU B 1 210 ? 6.516 53.188 16.781 1 92.62 210 LEU B N 1
ATOM 5076 C CA . LEU B 1 210 ? 6.234 51.812 17.141 1 92.62 210 LEU B CA 1
ATOM 5077 C C . LEU B 1 210 ? 5.539 51.719 18.484 1 92.62 210 LEU B C 1
ATOM 5079 O O . LEU B 1 210 ? 4.609 50.938 18.672 1 92.62 210 LEU B O 1
ATOM 5083 N N . ALA B 1 211 ? 6.059 52.438 19.422 1 91.94 211 ALA B N 1
ATOM 5084 C CA . ALA B 1 211 ? 5.438 52.469 20.75 1 91.94 211 ALA B CA 1
ATOM 5085 C C . ALA B 1 211 ? 3.984 52.938 20.656 1 91.94 211 ALA B C 1
ATOM 5087 O O . ALA B 1 211 ? 3.123 52.438 21.375 1 91.94 211 ALA B O 1
ATOM 5088 N N . ALA B 1 212 ? 3.754 53.875 19.75 1 92.06 212 ALA B N 1
ATOM 5089 C CA . ALA B 1 212 ? 2.391 54.375 19.562 1 92.06 212 ALA B CA 1
ATOM 5090 C C . ALA B 1 212 ? 1.498 53.281 18.969 1 92.06 212 ALA B C 1
ATOM 5092 O O . ALA B 1 212 ? 0.345 53.125 19.375 1 92.06 212 ALA B O 1
ATOM 5093 N N . ILE B 1 213 ? 2.039 52.594 18.016 1 91.62 213 ILE B N 1
ATOM 5094 C CA . ILE B 1 213 ? 1.29 51.5 17.406 1 91.62 213 ILE B CA 1
ATOM 5095 C C . ILE B 1 213 ? 0.964 50.438 18.453 1 91.62 213 ILE B C 1
ATOM 5097 O O . ILE B 1 213 ? -0.165 49.938 18.5 1 91.62 213 ILE B O 1
ATOM 5101 N N . LEU B 1 214 ? 1.923 50.094 19.281 1 91.94 214 LEU B N 1
ATOM 5102 C CA . LEU B 1 214 ? 1.742 49.062 20.312 1 91.94 214 LEU B CA 1
ATOM 5103 C C . LEU B 1 214 ? 0.761 49.531 21.375 1 91.94 214 LEU B C 1
ATOM 5105 O O . LEU B 1 214 ? 0.032 48.719 21.953 1 91.94 214 LEU B O 1
ATOM 5109 N N . GLU B 1 215 ? 0.786 50.781 21.625 1 92 215 GLU B N 1
ATOM 5110 C CA . GLU B 1 215 ? -0.153 51.344 22.594 1 92 215 GLU B CA 1
ATOM 5111 C C . GLU B 1 215 ? -1.578 51.344 22.047 1 92 215 GLU B C 1
ATOM 5113 O O . GLU B 1 215 ? -2.527 51.062 22.781 1 92 215 GLU B O 1
ATOM 5118 N N . ASN B 1 216 ? -1.724 51.688 20.75 1 91.44 216 ASN B N 1
ATOM 5119 C CA . ASN B 1 216 ? -3.031 51.688 20.109 1 91.44 216 ASN B CA 1
ATOM 5120 C C . ASN B 1 216 ? -3.557 50.281 19.906 1 91.44 216 ASN B C 1
ATOM 5122 O O . ASN B 1 216 ? -4.766 50.062 19.812 1 91.44 216 ASN B O 1
ATOM 5126 N N . ASN B 1 217 ? -2.633 49.375 19.781 1 93.12 217 ASN B N 1
ATOM 5127 C CA . ASN B 1 217 ? -2.977 48 19.531 1 93.12 217 ASN B CA 1
ATOM 5128 C C . ASN B 1 217 ? -2.324 47.062 20.547 1 93.12 217 ASN B C 1
ATOM 5130 O O . ASN B 1 217 ? -1.426 46.281 20.203 1 93.12 217 ASN B O 1
ATOM 5134 N N . PRO B 1 218 ? -2.828 47 21.75 1 92 218 PRO B N 1
ATOM 5135 C CA . PRO B 1 218 ? -2.215 46.188 22.812 1 92 218 PRO B CA 1
ATOM 5136 C C . PRO B 1 218 ? -2.24 44.688 22.516 1 92 218 PRO B C 1
ATOM 5138 O O . PRO B 1 218 ? -1.443 43.938 23.062 1 92 218 PRO B O 1
ATOM 5141 N N . PHE B 1 219 ? -3.15 44.344 21.562 1 92.62 219 PHE B N 1
ATOM 5142 C CA . PHE B 1 219 ? -3.279 42.906 21.25 1 92.62 219 PHE B CA 1
ATOM 5143 C C . PHE B 1 219 ? -2.018 42.406 20.578 1 92.62 219 PHE B C 1
ATOM 5145 O O . PHE B 1 219 ? -1.784 41.188 20.547 1 92.62 219 PHE B O 1
ATOM 5152 N N . LEU B 1 220 ? -1.202 43.219 20.031 1 93.25 220 LEU B N 1
ATOM 5153 C CA . LEU B 1 220 ? 0.011 42.812 19.312 1 93.25 220 LEU B CA 1
ATOM 5154 C C . LEU B 1 220 ? 1.004 42.156 20.266 1 93.25 220 LEU B C 1
ATOM 5156 O O . LEU B 1 220 ? 1.886 41.406 19.844 1 93.25 220 LEU B O 1
ATOM 5160 N N . LYS B 1 221 ? 0.934 42.469 21.547 1 91.25 221 LYS B N 1
ATOM 5161 C CA . LYS B 1 221 ? 1.787 41.812 22.547 1 91.25 221 LYS B CA 1
ATOM 5162 C C . LYS B 1 221 ? 1.381 40.375 22.75 1 91.25 221 LYS B C 1
ATOM 5164 O O . LYS B 1 221 ? 2.178 39.562 23.234 1 91.25 221 LYS B O 1
ATOM 5169 N N . GLY B 1 222 ? 0.153 40 22.438 1 92.44 222 GLY B N 1
ATOM 5170 C CA . GLY B 1 222 ? -0.33 38.625 22.438 1 92.44 222 GLY B CA 1
ATOM 5171 C C . GLY B 1 222 ? -0.522 38.062 23.844 1 92.44 222 GLY B C 1
ATOM 5172 O O . GLY B 1 222 ? -0.461 36.875 24.047 1 92.44 222 GLY B O 1
ATOM 5173 N N . GLU B 1 223 ? -0.695 38.875 24.828 1 92.88 223 GLU B N 1
ATOM 5174 C CA . GLU B 1 223 ? -0.755 38.438 26.234 1 92.88 223 GLU B CA 1
ATOM 5175 C C . GLU B 1 223 ? -1.945 37.5 26.469 1 92.88 223 GLU B C 1
ATOM 5177 O O . GLU B 1 223 ? -1.808 36.469 27.094 1 92.88 223 GLU B O 1
ATOM 5182 N N . LYS B 1 224 ? -3.117 37.906 25.969 1 93.56 224 LYS B N 1
ATOM 5183 C CA . LYS B 1 224 ? -4.32 37.094 26.156 1 93.56 224 LYS B CA 1
ATOM 5184 C C . LYS B 1 224 ? -4.168 35.719 25.5 1 93.56 224 LYS B C 1
ATOM 5186 O O . LYS B 1 224 ? -4.559 34.719 26.062 1 93.56 224 LYS B O 1
ATOM 5191 N N . LEU B 1 225 ? -3.629 35.719 24.328 1 94.44 225 LEU B N 1
ATOM 5192 C CA . LEU B 1 225 ? -3.428 34.469 23.609 1 94.44 225 LEU B CA 1
ATOM 5193 C C . LEU B 1 225 ? -2.398 33.594 24.312 1 94.44 225 LEU B C 1
ATOM 5195 O O . LEU B 1 225 ? -2.543 32.375 24.344 1 94.44 225 LEU B O 1
ATOM 5199 N N . GLN B 1 226 ? -1.367 34.188 24.828 1 95.56 226 GLN B N 1
ATOM 5200 C CA . GLN B 1 226 ? -0.341 33.438 25.562 1 95.56 226 GLN B CA 1
ATOM 5201 C C . GLN B 1 226 ? -0.913 32.812 26.828 1 95.56 226 GLN B C 1
ATOM 5203 O O . GLN B 1 226 ? -0.566 31.672 27.156 1 95.56 226 GLN B O 1
ATOM 5208 N N . GLU B 1 227 ? -1.728 33.562 27.453 1 95.44 227 GLU B N 1
ATOM 5209 C CA . GLU B 1 227 ? -2.385 33.031 28.641 1 95.44 227 GLU B CA 1
ATOM 5210 C C . GLU B 1 227 ? -3.275 31.828 28.281 1 95.44 227 GLU B C 1
ATOM 5212 O O . GLU B 1 227 ? -3.254 30.812 28.953 1 95.44 227 GLU B O 1
ATOM 5217 N N . MET B 1 228 ? -4.047 32.031 27.281 1 95 228 MET B N 1
ATOM 5218 C CA . MET B 1 228 ? -4.906 30.938 26.812 1 95 228 MET B CA 1
ATOM 5219 C C . MET B 1 228 ? -4.078 29.734 26.406 1 95 228 MET B C 1
ATOM 5221 O O . MET B 1 228 ? -4.449 28.594 26.703 1 95 228 MET B O 1
ATOM 5225 N N . ARG B 1 229 ? -3.021 29.969 25.688 1 95.12 229 ARG B N 1
ATOM 5226 C CA . ARG B 1 229 ? -2.119 28.906 25.266 1 95.12 229 ARG B CA 1
ATOM 5227 C C . ARG B 1 229 ? -1.584 28.125 26.469 1 95.12 229 ARG B C 1
ATOM 5229 O O . ARG B 1 229 ? -1.472 26.906 26.422 1 95.12 229 ARG B O 1
ATOM 5236 N N . GLY B 1 230 ? -1.184 28.844 27.516 1 95.94 230 GLY B N 1
ATOM 5237 C CA . GLY B 1 230 ? -0.735 28.188 28.734 1 95.94 230 GLY B CA 1
ATOM 5238 C C . GLY B 1 230 ? -1.785 27.281 29.359 1 95.94 230 GLY B C 1
ATOM 5239 O O . GLY B 1 230 ? -1.478 26.172 29.781 1 95.94 230 GLY B O 1
ATOM 5240 N N . THR B 1 231 ? -3.025 27.75 29.406 1 96.19 231 THR B N 1
ATOM 5241 C CA . THR B 1 231 ? -4.125 26.953 29.938 1 96.19 231 THR B CA 1
ATOM 5242 C C . THR B 1 231 ? -4.348 25.703 29.094 1 96.19 231 THR B C 1
ATOM 5244 O O . THR B 1 231 ? -4.637 24.625 29.625 1 96.19 231 THR B O 1
ATOM 5247 N N . VAL B 1 232 ? -4.27 25.906 27.828 1 96.44 232 VAL B N 1
ATOM 5248 C CA . VAL B 1 232 ? -4.461 24.797 26.906 1 96.44 232 VAL B CA 1
ATOM 5249 C C . VAL B 1 232 ? -3.375 23.75 27.141 1 96.44 232 VAL B C 1
ATOM 5251 O O . VAL B 1 232 ? -3.65 22.547 27.109 1 96.44 232 VAL B O 1
ATOM 5254 N N . ASP B 1 233 ? -2.168 24.188 27.312 1 96.44 233 ASP B N 1
ATOM 5255 C CA . ASP B 1 233 ? -1.074 23.266 27.625 1 96.44 233 ASP B CA 1
ATOM 5256 C C . ASP B 1 233 ? -1.386 22.422 28.859 1 96.44 233 ASP B C 1
ATOM 5258 O O . ASP B 1 233 ? -1.129 21.219 28.875 1 96.44 233 ASP B O 1
ATOM 5262 N N . ASP B 1 234 ? -1.924 23.094 29.828 1 96.5 234 ASP B N 1
ATOM 5263 C CA . ASP B 1 234 ? -2.293 22.406 31.062 1 96.5 234 ASP B CA 1
ATOM 5264 C C . ASP B 1 234 ? -3.398 21.375 30.797 1 96.5 234 ASP B C 1
ATOM 5266 O O . ASP B 1 234 ? -3.377 20.281 31.359 1 96.5 234 ASP B O 1
ATOM 5270 N N . LEU B 1 235 ? -4.34 21.781 30.047 1 96.25 235 LEU B N 1
ATOM 5271 C CA . LEU B 1 235 ? -5.438 20.875 29.719 1 96.25 235 LEU B CA 1
ATOM 5272 C C . LEU B 1 235 ? -4.934 19.672 28.922 1 96.25 235 LEU B C 1
ATOM 5274 O O . LEU B 1 235 ? -5.418 18.547 29.125 1 96.25 235 LEU B O 1
ATOM 5278 N N . ILE B 1 236 ? -4.016 19.891 28.016 1 96.06 236 ILE B N 1
ATOM 5279 C CA . ILE B 1 236 ? -3.447 18.812 27.219 1 96.06 236 ILE B CA 1
ATOM 5280 C C . ILE B 1 236 ? -2.74 17.812 28.156 1 96.06 236 ILE B C 1
ATOM 5282 O O . ILE B 1 236 ? -2.863 16.609 27.984 1 96.06 236 ILE B O 1
ATOM 5286 N N . GLU B 1 237 ? -2.023 18.297 29.109 1 95.38 237 GLU B N 1
ATOM 5287 C CA . GLU B 1 237 ? -1.369 17.438 30.078 1 95.38 237 GLU B CA 1
ATOM 5288 C C . GLU B 1 237 ? -2.393 16.625 30.875 1 95.38 237 GLU B C 1
ATOM 5290 O O . GLU B 1 237 ? -2.189 15.438 31.125 1 95.38 237 GLU B O 1
ATOM 5295 N N . GLU B 1 238 ? -3.391 17.297 31.25 1 95.31 238 GLU B N 1
ATOM 5296 C CA . GLU B 1 238 ? -4.461 16.609 31.969 1 95.31 238 GLU B CA 1
ATOM 5297 C C . GLU B 1 238 ? -5.086 15.508 31.125 1 95.31 238 GLU B C 1
ATOM 5299 O O . GLU B 1 238 ? -5.324 14.406 31.625 1 95.31 238 GLU B O 1
ATOM 5304 N N . VAL B 1 239 ? -5.371 15.812 29.922 1 96 239 VAL B N 1
ATOM 5305 C CA . VAL B 1 239 ? -5.984 14.859 29 1 96 239 VAL B CA 1
ATOM 5306 C C . VAL B 1 239 ? -5.055 13.664 28.812 1 96 239 VAL B C 1
ATOM 5308 O O . VAL B 1 239 ? -5.512 12.516 28.719 1 96 239 VAL B O 1
ATOM 5311 N N . ASN B 1 240 ? -3.777 13.914 28.719 1 94.38 240 ASN B N 1
ATOM 5312 C CA . ASN B 1 240 ? -2.801 12.844 28.562 1 94.38 240 ASN B CA 1
ATOM 5313 C C . ASN B 1 240 ? -2.795 11.906 29.766 1 94.38 240 ASN B C 1
ATOM 5315 O O . ASN B 1 240 ? -2.545 10.703 29.609 1 94.38 240 ASN B O 1
ATOM 5319 N N . THR B 1 241 ? -3.041 12.438 30.922 1 93.62 241 THR B N 1
ATOM 5320 C CA . THR B 1 241 ? -3.088 11.609 32.125 1 93.62 241 THR B CA 1
ATOM 5321 C C . THR B 1 241 ? -4.344 10.742 32.125 1 93.62 241 THR B C 1
ATOM 5323 O O . THR B 1 241 ? -4.379 9.703 32.812 1 93.62 241 THR B O 1
ATOM 5326 N N . LEU B 1 242 ? -5.344 11.148 31.438 1 94 242 LEU B N 1
ATOM 5327 C CA . LEU B 1 242 ? -6.613 10.43 31.422 1 94 242 LEU B CA 1
ATOM 5328 C C . LEU B 1 242 ? -6.668 9.453 30.25 1 94 242 LEU B C 1
ATOM 5330 O O . LEU B 1 242 ? -7.719 8.875 29.953 1 94 242 LEU B O 1
ATOM 5334 N N . LYS B 1 243 ? -5.547 9.266 29.531 1 93.38 243 LYS B N 1
ATOM 5335 C CA . LYS B 1 243 ? -5.496 8.328 28.406 1 93.38 243 LYS B CA 1
ATOM 5336 C C . LYS B 1 243 ? -5.766 6.902 28.875 1 93.38 243 LYS B C 1
ATOM 5338 O O . LYS B 1 243 ? -5.172 6.441 29.859 1 93.38 243 LYS B O 1
ATOM 5343 N N . PRO B 1 244 ? -6.703 6.262 28.219 1 92.75 244 PRO B N 1
ATOM 5344 C CA . PRO B 1 244 ? -6.945 4.871 28.609 1 92.75 244 PRO B CA 1
ATOM 5345 C C . PRO B 1 244 ? -5.758 3.959 28.312 1 92.75 244 PRO B C 1
ATOM 5347 O O . PRO B 1 244 ? -4.953 4.258 27.438 1 92.75 244 PRO B O 1
ATOM 5350 N N . ARG B 1 245 ? -5.676 2.863 29.078 1 89.5 245 ARG B N 1
ATOM 5351 C CA . ARG B 1 245 ? -4.656 1.853 28.797 1 89.5 245 ARG B CA 1
ATOM 5352 C C . ARG B 1 245 ? -4.969 1.102 27.516 1 89.5 245 ARG B C 1
ATOM 5354 O O . ARG B 1 245 ? -6.004 0.444 27.406 1 89.5 245 ARG B O 1
ATOM 5361 N N . LEU B 1 246 ? -4.086 1.204 26.609 1 90.69 246 LEU B N 1
ATOM 5362 C CA . LEU B 1 246 ? -4.301 0.603 25.297 1 90.69 246 LEU B CA 1
ATOM 5363 C C . LEU B 1 246 ? -3.818 -0.844 25.281 1 90.69 246 LEU B C 1
ATOM 5365 O O . LEU B 1 246 ? -2.881 -1.201 25.984 1 90.69 246 LEU B O 1
ATOM 5369 N N . PRO B 1 247 ? -4.492 -1.633 24.5 1 88.62 247 PRO B N 1
ATOM 5370 C CA . PRO B 1 247 ? -4.051 -3.023 24.359 1 88.62 247 PRO B CA 1
ATOM 5371 C C . PRO B 1 247 ? -2.643 -3.146 23.797 1 88.62 247 PRO B C 1
ATOM 5373 O O . PRO B 1 247 ? -2.15 -2.215 23.156 1 88.62 247 PRO B O 1
ATOM 5376 N N . LEU B 1 248 ? -2.119 -4.297 24.016 1 85.12 248 LEU B N 1
ATOM 5377 C CA . LEU B 1 248 ? -0.774 -4.57 23.531 1 85.12 248 LEU B CA 1
ATOM 5378 C C . LEU B 1 248 ? -0.732 -4.512 22 1 85.12 248 LEU B C 1
ATOM 5380 O O . LEU B 1 248 ? -1.626 -5.031 21.328 1 85.12 248 LEU B O 1
ATOM 5384 N N . GLY B 1 249 ? 0.209 -3.857 21.438 1 83.75 249 GLY B N 1
ATOM 5385 C CA . GLY B 1 249 ? 0.4 -3.814 20 1 83.75 249 GLY B CA 1
ATOM 5386 C C . GLY B 1 249 ? -0.444 -2.756 19.312 1 83.75 249 GLY B C 1
ATOM 5387 O O . GLY B 1 249 ? -0.501 -2.697 18.078 1 83.75 249 GLY B O 1
ATOM 5388 N N . TRP B 1 250 ? -1.135 -1.943 20.125 1 86.19 250 TRP B N 1
ATOM 5389 C CA . TRP B 1 250 ? -1.999 -0.9 19.578 1 86.19 250 TRP B CA 1
ATOM 5390 C C . TRP B 1 250 ? -1.225 0.009 18.625 1 86.19 250 TRP B C 1
ATOM 5392 O O . TRP B 1 250 ? -1.703 0.329 17.531 1 86.19 250 TRP B O 1
ATOM 5402 N N . GLU B 1 251 ? -0.03 0.261 19 1 85 251 GLU B N 1
ATOM 5403 C CA . GLU B 1 251 ? 0.777 1.221 18.25 1 85 251 GLU B CA 1
ATOM 5404 C C . GLU B 1 251 ? 1.267 0.624 16.922 1 85 251 GLU B C 1
ATOM 5406 O O . GLU B 1 251 ? 1.666 1.354 16.016 1 85 251 GLU B O 1
ATOM 5411 N N . ASN B 1 252 ? 1.178 -0.687 16.797 1 83.5 252 ASN B N 1
ATOM 5412 C CA . ASN B 1 252 ? 1.682 -1.36 15.602 1 83.5 252 ASN B CA 1
ATOM 5413 C C . ASN B 1 252 ? 0.593 -1.522 14.539 1 83.5 252 ASN B C 1
ATOM 5415 O O . ASN B 1 252 ? 0.844 -2.059 13.461 1 83.5 252 ASN B O 1
ATOM 5419 N N . ARG B 1 253 ? -0.544 -1.02 14.844 1 90.25 253 ARG B N 1
ATOM 5420 C CA . ARG B 1 253 ? -1.664 -1.175 13.922 1 90.25 253 ARG B CA 1
ATOM 5421 C C . ARG B 1 253 ? -1.505 -0.262 12.711 1 90.25 253 ARG B C 1
ATOM 5423 O O . ARG B 1 253 ? -0.863 0.787 12.797 1 90.25 253 ARG B O 1
ATOM 5430 N N . LYS B 1 254 ? -2.01 -0.747 11.609 1 94.38 254 LYS B N 1
ATOM 5431 C CA . LYS B 1 254 ? -2.074 0.048 10.391 1 94.38 254 LYS B CA 1
ATOM 5432 C C . LYS B 1 254 ? -3.389 0.819 10.305 1 94.38 254 LYS B C 1
ATOM 5434 O O . LYS B 1 254 ? -4.461 0.255 10.523 1 94.38 254 LYS B O 1
ATOM 5439 N N . VAL B 1 255 ? -3.26 2.115 10.086 1 97.25 255 VAL B N 1
ATOM 5440 C CA . VAL B 1 255 ? -4.441 2.963 9.977 1 97.25 255 VAL B CA 1
ATOM 5441 C C . VAL B 1 255 ? -4.652 3.373 8.523 1 97.25 255 VAL B C 1
ATOM 5443 O O . VAL B 1 255 ? -3.775 3.99 7.91 1 97.25 255 VAL B O 1
ATOM 5446 N N . TYR B 1 256 ? -5.766 3.014 7.969 1 97.81 256 TYR B N 1
ATOM 5447 C CA . TYR B 1 256 ? -6.105 3.363 6.594 1 97.81 256 TYR B CA 1
ATOM 5448 C C . TYR B 1 256 ? -6.996 4.598 6.551 1 97.81 256 TYR B C 1
ATOM 5450 O O . TYR B 1 256 ? -7.855 4.781 7.414 1 97.81 256 TYR B O 1
ATOM 5458 N N . THR B 1 257 ? -6.777 5.441 5.637 1 97.38 257 THR B N 1
ATOM 5459 C CA . THR B 1 257 ? -7.617 6.605 5.375 1 97.38 257 THR B CA 1
ATOM 5460 C C . THR B 1 257 ? -7.598 6.965 3.893 1 97.38 257 THR B C 1
ATOM 5462 O O . THR B 1 257 ? -6.602 6.73 3.205 1 97.38 257 THR B O 1
ATOM 5465 N N . ILE B 1 258 ? -8.758 7.449 3.381 1 95.75 258 ILE B N 1
ATOM 5466 C CA . ILE B 1 258 ? -8.859 7.812 1.973 1 95.75 258 ILE B CA 1
ATOM 5467 C C . ILE B 1 258 ? -9.352 9.258 1.847 1 95.75 258 ILE B C 1
ATOM 5469 O O . ILE B 1 258 ? -10.25 9.672 2.574 1 95.75 258 ILE B O 1
ATOM 5473 N N . GLY B 1 259 ? -8.711 10.031 0.985 1 91.81 259 GLY B N 1
ATOM 5474 C CA . GLY B 1 259 ? -9.109 11.398 0.716 1 91.81 259 GLY B CA 1
ATOM 5475 C C . GLY B 1 259 ? -8.609 11.922 -0.618 1 91.81 259 GLY B C 1
ATOM 5476 O O . GLY B 1 259 ? -7.996 11.172 -1.388 1 91.81 259 GLY B O 1
ATOM 5477 N N . CYS B 1 260 ? -8.938 13.141 -0.912 1 89.12 260 CYS B N 1
ATOM 5478 C CA . CYS B 1 260 ? -8.445 13.82 -2.105 1 89.12 260 CYS B CA 1
ATOM 5479 C C . CYS B 1 260 ? -7.242 14.695 -1.777 1 89.12 260 CYS B C 1
ATOM 5481 O O . CYS B 1 260 ? -6.297 14.773 -2.562 1 89.12 260 CYS B O 1
ATOM 5483 N N . PHE B 1 261 ? -7.289 15.375 -0.7 1 90.19 261 PHE B N 1
ATOM 5484 C CA . PHE B 1 261 ? -6.215 16.188 -0.138 1 90.19 261 PHE B CA 1
ATOM 5485 C C . PHE B 1 261 ? -5.801 17.281 -1.109 1 90.19 261 PHE B C 1
ATOM 5487 O O . PHE B 1 261 ? -4.609 17.547 -1.292 1 90.19 261 PHE B O 1
ATOM 5494 N N . ASP B 1 262 ? -6.848 17.703 -1.847 1 86.44 262 ASP B N 1
ATOM 5495 C CA . ASP B 1 262 ? -6.594 18.859 -2.689 1 86.44 262 ASP B CA 1
ATOM 5496 C C . ASP B 1 262 ? -6.391 20.125 -1.843 1 86.44 262 ASP B C 1
ATOM 5498 O O . ASP B 1 262 ? -7.016 20.281 -0.793 1 86.44 262 ASP B O 1
ATOM 5502 N N . LEU B 1 263 ? -5.523 21.016 -2.309 1 82.38 263 LEU B N 1
ATOM 5503 C CA . LEU B 1 263 ? -5.223 22.219 -1.547 1 82.38 263 LEU B CA 1
ATOM 5504 C C . LEU B 1 263 ? -4.863 21.875 -0.104 1 82.38 263 LEU B C 1
ATOM 5506 O O . LEU B 1 263 ? -5.477 22.406 0.831 1 82.38 263 LEU B O 1
ATOM 5510 N N . PHE B 1 264 ? -3.883 21.031 -0.037 1 86.62 264 PHE B N 1
ATOM 5511 C CA . PHE B 1 264 ? -3.434 20.547 1.259 1 86.62 264 PHE B CA 1
ATOM 5512 C C . PHE B 1 264 ? -3.207 21.688 2.229 1 86.62 264 PHE B C 1
ATOM 5514 O O . PHE B 1 264 ? -2.592 22.703 1.872 1 86.62 264 PHE B O 1
ATOM 5521 N N . HIS B 1 265 ? -3.738 21.609 3.389 1 82.62 265 HIS B N 1
ATOM 5522 C CA . HIS B 1 265 ? -3.697 22.672 4.387 1 82.62 265 HIS B CA 1
ATOM 5523 C C . HIS B 1 265 ? -3.609 22.109 5.797 1 82.62 265 HIS B C 1
ATOM 5525 O O . HIS B 1 265 ? -3.545 20.891 5.977 1 82.62 265 HIS B O 1
ATOM 5531 N N . ARG B 1 266 ? -3.561 22.969 6.734 1 84.38 266 ARG B N 1
ATOM 5532 C CA . ARG B 1 266 ? -3.318 22.578 8.117 1 84.38 266 ARG B CA 1
ATOM 5533 C C . ARG B 1 266 ? -4.445 21.688 8.633 1 84.38 266 ARG B C 1
ATOM 5535 O O . ARG B 1 266 ? -4.219 20.828 9.484 1 84.38 266 ARG B O 1
ATOM 5542 N N . GLY B 1 267 ? -5.633 21.859 8.109 1 84.25 267 GLY B N 1
ATOM 5543 C CA . GLY B 1 267 ? -6.719 20.969 8.477 1 84.25 267 GLY B CA 1
ATOM 5544 C C . GLY B 1 267 ? -6.422 19.516 8.164 1 84.25 267 GLY B C 1
ATOM 5545 O O . GLY B 1 267 ? -6.672 18.625 8.992 1 84.25 267 GLY B O 1
ATOM 5546 N N . HIS B 1 268 ? -5.941 19.328 6.957 1 88.56 268 HIS B N 1
ATOM 5547 C CA . HIS B 1 268 ? -5.543 17.969 6.574 1 88.56 268 HIS B CA 1
ATOM 5548 C C . HIS B 1 268 ? -4.43 17.453 7.477 1 88.56 268 HIS B C 1
ATOM 5550 O O . HIS B 1 268 ? -4.477 16.297 7.914 1 88.56 268 HIS B O 1
ATOM 5556 N N . GLN B 1 269 ? -3.496 18.297 7.762 1 89.75 269 GLN B N 1
ATOM 5557 C CA . GLN B 1 269 ? -2.371 17.922 8.609 1 89.75 269 GLN B CA 1
ATOM 5558 C C . GLN B 1 269 ? -2.848 17.469 9.984 1 89.75 269 GLN B C 1
ATOM 5560 O O . GLN B 1 269 ? -2.426 16.422 10.484 1 89.75 269 GLN B O 1
ATOM 5565 N N . ASN B 1 270 ? -3.707 18.281 10.547 1 89.69 270 ASN B N 1
ATOM 5566 C CA . ASN B 1 270 ? -4.207 17.984 11.891 1 89.69 270 ASN B CA 1
ATOM 5567 C C . ASN B 1 270 ? -4.945 16.656 11.938 1 89.69 270 ASN B C 1
ATOM 5569 O O . ASN B 1 270 ? -4.777 15.883 12.883 1 89.69 270 ASN B O 1
ATOM 5573 N N . VAL B 1 271 ? -5.742 16.453 10.922 1 91.44 271 VAL B N 1
ATOM 5574 C CA . VAL B 1 271 ? -6.492 15.195 10.883 1 91.44 271 VAL B CA 1
ATOM 5575 C C . VAL B 1 271 ? -5.527 14.023 10.766 1 91.44 271 VAL B C 1
ATOM 5577 O O . VAL B 1 271 ? -5.617 13.055 11.531 1 91.44 271 VAL B O 1
ATOM 5580 N N . LEU B 1 272 ? -4.598 14.07 9.828 1 93.5 272 LEU B N 1
ATOM 5581 C CA . LEU B 1 272 ? -3.658 12.977 9.594 1 93.5 272 LEU B CA 1
ATOM 5582 C C . LEU B 1 272 ? -2.801 12.727 10.828 1 93.5 272 LEU B C 1
ATOM 5584 O O . LEU B 1 272 ? -2.541 11.57 11.188 1 93.5 272 LEU B O 1
ATOM 5588 N N . MET B 1 273 ? -2.455 13.758 11.547 1 93.06 273 MET B N 1
ATOM 5589 C CA . MET B 1 273 ? -1.654 13.609 12.758 1 93.06 273 MET B CA 1
ATOM 5590 C C . MET B 1 273 ? -2.459 12.93 13.859 1 93.06 27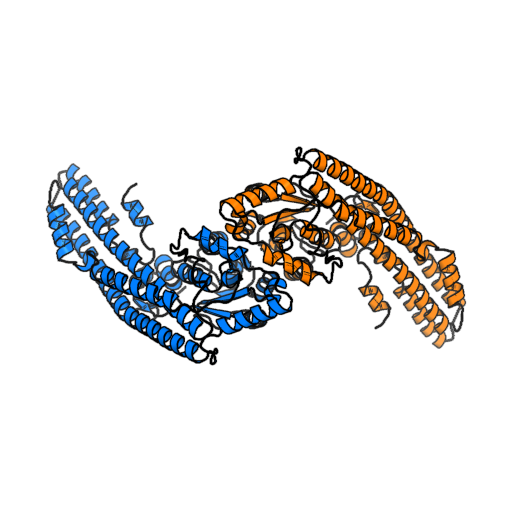3 MET B C 1
ATOM 5592 O O . MET B 1 273 ? -1.921 12.125 14.625 1 93.06 273 MET B O 1
ATOM 5596 N N . SER B 1 274 ? -3.676 13.273 13.914 1 93.06 274 SER B N 1
ATOM 5597 C CA . SER B 1 274 ? -4.52 12.711 14.961 1 93.06 274 SER B CA 1
ATOM 5598 C C . SER B 1 274 ? -4.754 11.219 14.734 1 93.06 274 SER B C 1
ATOM 5600 O O . SER B 1 274 ? -5.039 10.484 15.68 1 93.06 274 SER B O 1
ATOM 5602 N N . LEU B 1 275 ? -4.629 10.773 13.516 1 95.25 275 LEU B N 1
ATOM 5603 C CA . LEU B 1 275 ? -4.883 9.375 13.195 1 95.25 275 LEU B CA 1
ATOM 5604 C C . LEU B 1 275 ? -3.832 8.469 13.836 1 95.25 275 LEU B C 1
ATOM 5606 O O . LEU B 1 275 ? -4.059 7.27 14 1 95.25 275 LEU B O 1
ATOM 5610 N N . ARG B 1 276 ? -2.717 9.023 14.188 1 92.62 276 ARG B N 1
ATOM 5611 C CA . ARG B 1 276 ? -1.619 8.25 14.75 1 92.62 276 ARG B CA 1
ATOM 5612 C C . ARG B 1 276 ? -1.983 7.707 16.125 1 92.62 276 ARG B C 1
ATOM 5614 O O . ARG B 1 276 ? -1.329 6.797 16.641 1 92.62 276 ARG B O 1
ATOM 5621 N N . GLU B 1 277 ? -3.057 8.289 16.766 1 91.62 277 GLU B N 1
ATOM 5622 C CA . GLU B 1 277 ? -3.541 7.781 18.047 1 91.62 277 GLU B CA 1
ATOM 5623 C C . GLU B 1 277 ? -4.141 6.387 17.891 1 91.62 277 GLU B C 1
ATOM 5625 O O . GLU B 1 277 ? -4.242 5.641 18.875 1 91.62 277 GLU B O 1
ATOM 5630 N N . PHE B 1 278 ? -4.523 6.031 16.672 1 94.19 278 PHE B N 1
ATOM 5631 C CA . PHE B 1 278 ? -5.137 4.734 16.422 1 94.19 278 PHE B CA 1
ATOM 5632 C C . PHE B 1 278 ? -4.086 3.709 16 1 94.19 278 PHE B C 1
ATOM 5634 O O . PHE B 1 278 ? -4.344 2.504 16.016 1 94.19 278 PHE B O 1
ATOM 5641 N N . GLY B 1 279 ? -2.969 4.148 15.57 1 92.81 279 GLY B N 1
ATOM 5642 C CA . GLY B 1 279 ? -1.84 3.346 15.125 1 92.81 279 GLY B CA 1
ATOM 5643 C C . GLY B 1 279 ? -0.704 4.18 14.555 1 92.81 279 GLY B C 1
ATOM 5644 O O . GLY B 1 279 ? -0.928 5.27 14.031 1 92.81 279 GLY B O 1
ATOM 5645 N N . ALA B 1 280 ? 0.415 3.619 14.609 1 88.5 280 ALA B N 1
ATOM 5646 C CA . ALA B 1 280 ? 1.597 4.395 14.242 1 88.5 280 ALA B CA 1
ATOM 5647 C C . ALA B 1 280 ? 1.798 4.395 12.727 1 88.5 280 ALA B C 1
ATOM 5649 O O . ALA B 1 280 ? 2.459 5.285 12.188 1 88.5 280 ALA B O 1
ATOM 5650 N N . PHE B 1 281 ? 1.354 3.424 12.039 1 93.12 281 PHE B N 1
ATOM 5651 C CA . PHE B 1 281 ? 1.584 3.293 10.609 1 93.12 281 PHE B CA 1
ATOM 5652 C C . PHE B 1 281 ? 0.351 3.717 9.82 1 93.12 281 PHE B C 1
ATOM 5654 O O . PHE B 1 281 ? -0.67 3.025 9.836 1 93.12 281 PHE B O 1
ATOM 5661 N N . ILE B 1 282 ? 0.425 4.816 9.094 1 96.69 282 ILE B N 1
ATOM 5662 C CA . ILE B 1 282 ? -0.723 5.379 8.391 1 96.69 282 ILE B CA 1
ATOM 5663 C C . ILE B 1 282 ? -0.609 5.086 6.898 1 96.69 282 ILE B C 1
ATOM 5665 O O . ILE B 1 282 ? 0.438 5.328 6.289 1 96.69 282 ILE B O 1
ATOM 5669 N N . VAL B 1 283 ? -1.631 4.504 6.328 1 97.69 283 VAL B N 1
ATOM 5670 C CA . VAL B 1 283 ? -1.746 4.227 4.898 1 97.69 283 VAL B CA 1
ATOM 5671 C C . VAL B 1 283 ? -2.84 5.102 4.289 1 97.69 283 VAL B C 1
ATOM 5673 O O . VAL B 1 283 ? -4.027 4.906 4.57 1 97.69 283 VAL B O 1
ATOM 5676 N N . ALA B 1 284 ? -2.479 6.02 3.434 1 98.06 284 ALA B N 1
ATOM 5677 C CA . ALA B 1 284 ? -3.449 6.953 2.865 1 98.06 284 ALA B CA 1
ATOM 5678 C C . ALA B 1 284 ? -3.732 6.625 1.402 1 98.06 284 ALA B C 1
ATOM 5680 O O . ALA B 1 284 ? -2.809 6.383 0.623 1 98.06 284 ALA B O 1
ATOM 5681 N N . GLY B 1 285 ? -4.977 6.531 1.039 1 97.5 285 GLY B N 1
ATOM 5682 C CA . GLY B 1 285 ? -5.402 6.449 -0.349 1 97.5 285 GLY B CA 1
ATOM 5683 C C . GLY B 1 285 ? -5.781 7.793 -0.939 1 97.5 285 GLY B C 1
ATOM 5684 O O . GLY B 1 285 ? -6.488 8.578 -0.305 1 97.5 285 GLY B O 1
ATOM 5685 N N . ILE B 1 286 ? -5.305 8.078 -2.109 1 96.12 286 ILE B N 1
ATOM 5686 C CA . ILE B 1 286 ? -5.574 9.352 -2.758 1 96.12 286 ILE B CA 1
ATOM 5687 C C . ILE B 1 286 ? -6.191 9.117 -4.133 1 96.12 286 ILE B C 1
ATOM 5689 O O . ILE B 1 286 ? -5.641 8.367 -4.949 1 96.12 286 ILE B O 1
ATOM 5693 N N . HIS B 1 287 ? -7.297 9.75 -4.383 1 92.81 287 HIS B N 1
ATOM 5694 C CA . HIS B 1 287 ? -7.93 9.688 -5.695 1 92.81 287 HIS B CA 1
ATOM 5695 C C . HIS B 1 287 ? -7.102 10.422 -6.742 1 92.81 287 HIS B C 1
ATOM 5697 O O . HIS B 1 287 ? -6.535 11.484 -6.461 1 92.81 287 HIS B O 1
ATOM 5703 N N . ASP B 1 288 ? -7.023 9.812 -7.895 1 89.44 288 ASP B N 1
ATOM 5704 C CA . ASP B 1 288 ? -6.285 10.5 -8.953 1 89.44 288 ASP B CA 1
ATOM 5705 C C . ASP B 1 288 ? -7.086 11.68 -9.508 1 89.44 288 ASP B C 1
ATOM 5707 O O . ASP B 1 288 ? -8.211 11.922 -9.07 1 89.44 288 ASP B O 1
ATOM 5711 N N . ASP B 1 289 ? -6.492 12.461 -10.367 1 85.25 289 ASP B N 1
ATOM 5712 C CA . ASP B 1 289 ? -7.102 13.688 -10.875 1 85.25 289 ASP B CA 1
ATOM 5713 C C . ASP B 1 289 ? -8.383 13.375 -11.656 1 85.25 289 ASP B C 1
ATOM 5715 O O . ASP B 1 289 ? -9.383 14.078 -11.516 1 85.25 289 ASP B O 1
ATOM 5719 N N . GLU B 1 290 ? -8.336 12.305 -12.453 1 79.31 290 GLU B N 1
ATOM 5720 C CA . GLU B 1 290 ? -9.484 11.961 -13.281 1 79.31 290 GLU B CA 1
ATOM 5721 C C . GLU B 1 290 ? -10.688 11.562 -12.43 1 79.31 290 GLU B C 1
ATOM 5723 O O . GLU B 1 290 ? -11.812 11.977 -12.703 1 79.31 290 GLU B O 1
ATOM 5728 N N . SER B 1 291 ? -10.398 10.742 -11.508 1 82.12 291 SER B N 1
ATOM 5729 C CA . SER B 1 291 ? -11.477 10.328 -10.617 1 82.12 291 SER B CA 1
ATOM 5730 C C . SER B 1 291 ? -12.031 11.508 -9.828 1 82.12 291 SER B C 1
ATOM 5732 O O . SER B 1 291 ? -13.234 11.578 -9.562 1 82.12 291 SER B O 1
ATOM 5734 N N . TYR B 1 292 ? -11.195 12.398 -9.406 1 77.31 292 TYR B N 1
ATOM 5735 C CA . TYR B 1 292 ? -11.617 13.602 -8.695 1 77.31 292 TYR B CA 1
ATOM 5736 C C . TYR B 1 292 ? -12.578 14.422 -9.531 1 77.31 292 TYR B C 1
ATOM 5738 O O . TYR B 1 292 ? -13.594 14.906 -9.031 1 77.31 292 TYR B O 1
ATOM 5746 N N . TYR B 1 293 ? -12.227 14.531 -10.766 1 74.5 293 TYR B N 1
ATOM 5747 C CA . TYR B 1 293 ? -13.086 15.297 -11.672 1 74.5 293 TYR B CA 1
ATOM 5748 C C . TYR B 1 293 ? -14.453 14.641 -11.805 1 74.5 293 TYR B C 1
ATOM 5750 O O . TYR B 1 293 ? -15.477 15.328 -11.82 1 74.5 293 TYR B O 1
ATOM 5758 N N . GLN B 1 294 ? -14.414 13.391 -11.906 1 74.44 294 GLN B N 1
ATOM 5759 C CA . GLN B 1 294 ? -15.68 12.672 -12.055 1 74.44 294 GLN B CA 1
ATOM 5760 C C . GLN B 1 294 ? -16.516 12.781 -10.789 1 74.44 294 GLN B C 1
ATOM 5762 O O . GLN B 1 294 ? -17.75 12.844 -10.859 1 74.44 294 GLN B O 1
ATOM 5767 N N . LEU B 1 295 ? -15.875 12.836 -9.648 1 71 295 LEU B N 1
ATOM 5768 C CA . LEU B 1 295 ? -16.547 12.867 -8.352 1 71 295 LEU B CA 1
ATOM 5769 C C . LEU B 1 295 ? -17.078 14.266 -8.055 1 71 295 LEU B C 1
ATOM 5771 O O . LEU B 1 295 ? -18.234 14.422 -7.621 1 71 295 LEU B O 1
ATOM 5775 N N . LYS B 1 296 ? -16.266 15.312 -8.273 1 70.38 296 LYS B N 1
ATOM 5776 C CA . LYS B 1 296 ? -16.609 16.656 -7.812 1 70.38 296 LYS B CA 1
ATOM 5777 C C . LYS B 1 296 ? -16.859 17.594 -8.992 1 70.38 296 LYS B C 1
ATOM 5779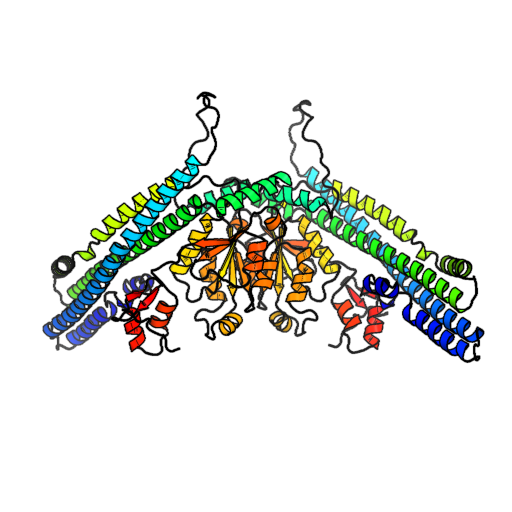 O O . LYS B 1 296 ? -17.312 18.719 -8.805 1 70.38 296 LYS B O 1
ATOM 5784 N N . LYS B 1 297 ? -16.656 17.078 -10.242 1 70.19 297 LYS B N 1
ATOM 5785 C CA . LYS B 1 297 ? -16.875 17.859 -11.461 1 70.19 297 LYS B CA 1
ATOM 5786 C C . LYS B 1 297 ? -16.047 19.141 -11.445 1 70.19 297 LYS B C 1
ATOM 5788 O O . LYS B 1 297 ? -16.516 20.203 -11.875 1 70.19 297 LYS B O 1
ATOM 5793 N N . LYS B 1 298 ? -14.945 19.094 -10.672 1 71.25 298 LYS B N 1
ATOM 5794 C CA . LYS B 1 298 ? -13.969 20.172 -10.641 1 71.25 298 LYS B CA 1
ATOM 5795 C C . LYS B 1 298 ? -12.547 19.625 -10.703 1 71.25 298 LYS B C 1
ATOM 5797 O O . LYS B 1 298 ? -12.281 18.5 -10.273 1 71.25 298 LYS B O 1
ATOM 5802 N N . TYR B 1 299 ? -11.758 20.438 -11.352 1 72.44 299 TYR B N 1
ATOM 5803 C CA . TYR B 1 299 ? -10.367 20.016 -11.453 1 72.44 299 TYR B CA 1
ATOM 5804 C C . TYR B 1 299 ? -9.617 20.312 -10.156 1 72.44 299 TYR B C 1
ATOM 5806 O O . TYR B 1 299 ? -9.875 21.312 -9.492 1 72.44 299 TYR B O 1
ATOM 5814 N N . THR B 1 300 ? -8.828 19.391 -9.859 1 74.75 300 THR B N 1
ATOM 5815 C CA . THR B 1 300 ? -7.945 19.641 -8.719 1 74.75 300 THR B CA 1
ATOM 5816 C C . THR B 1 300 ? -6.996 20.797 -9.016 1 74.75 300 THR B C 1
ATOM 5818 O O . THR B 1 300 ? -6.59 21 -10.156 1 74.75 300 THR B O 1
ATOM 5821 N N . ILE B 1 301 ? -6.75 21.547 -8.062 1 76.56 301 ILE B N 1
ATOM 5822 C CA . ILE B 1 301 ? -5.785 22.641 -8.211 1 76.56 301 ILE B CA 1
ATOM 5823 C C . ILE B 1 301 ? -4.371 22.078 -8.242 1 76.56 301 ILE B C 1
ATOM 5825 O O . ILE B 1 301 ? -3.58 22.391 -9.125 1 76.56 301 ILE B O 1
ATOM 5829 N N . ASP B 1 302 ? -4.086 21.219 -7.285 1 84.12 302 ASP B N 1
ATOM 5830 C CA . ASP B 1 302 ? -2.803 20.516 -7.273 1 84.12 302 ASP B CA 1
ATOM 5831 C C . ASP B 1 302 ? -2.906 19.172 -7.973 1 84.12 302 ASP B C 1
ATOM 5833 O O . ASP B 1 302 ? -3.891 18.453 -7.801 1 84.12 302 ASP B O 1
ATOM 5837 N N . ASN B 1 303 ? -1.962 18.906 -8.797 1 89.5 303 ASN B N 1
ATOM 5838 C CA . ASN B 1 303 ? -1.979 17.609 -9.469 1 89.5 303 ASN B CA 1
ATOM 5839 C C . ASN B 1 303 ? -1.695 16.469 -8.5 1 89.5 303 ASN B C 1
ATOM 5841 O O . ASN B 1 303 ? -1.326 16.703 -7.348 1 89.5 303 ASN B O 1
ATOM 5845 N N . LEU B 1 304 ? -1.874 15.297 -8.945 1 91.06 304 LEU B N 1
ATOM 5846 C CA . LEU B 1 304 ? -1.768 14.102 -8.109 1 91.06 304 LEU B CA 1
ATOM 5847 C C . LEU B 1 304 ? -0.391 14.016 -7.461 1 91.06 304 LEU B C 1
ATOM 5849 O O . LEU B 1 304 ? -0.284 13.797 -6.25 1 91.06 304 LEU B O 1
ATOM 5853 N N . GLU B 1 305 ? 0.674 14.172 -8.219 1 90.88 305 GLU B N 1
ATOM 5854 C CA . GLU B 1 305 ? 2.031 14.055 -7.695 1 90.88 305 GLU B CA 1
ATOM 5855 C C . GLU B 1 305 ? 2.283 15.086 -6.598 1 90.88 305 GLU B C 1
ATOM 5857 O O . GLU B 1 305 ? 2.879 14.766 -5.566 1 90.88 305 GLU B O 1
ATOM 5862 N N . THR B 1 306 ? 1.779 16.312 -6.805 1 92.19 306 THR B N 1
ATOM 5863 C CA . THR B 1 306 ? 1.93 17.359 -5.805 1 92.19 306 THR B CA 1
ATOM 5864 C C . THR B 1 306 ? 1.143 17.016 -4.543 1 92.19 306 THR B C 1
ATOM 5866 O O . THR B 1 306 ? 1.634 17.219 -3.428 1 92.19 306 THR B O 1
ATOM 5869 N N . ARG B 1 307 ? -0.043 16.547 -4.738 1 94.12 307 ARG B N 1
ATOM 5870 C CA . ARG B 1 307 ? -0.859 16.172 -3.588 1 94.12 307 ARG B CA 1
ATOM 5871 C C . ARG B 1 307 ? -0.203 15.055 -2.791 1 94.12 307 ARG B C 1
ATOM 5873 O O . ARG B 1 307 ? -0.177 15.094 -1.561 1 94.12 307 ARG B O 1
ATOM 5880 N N . MET B 1 308 ? 0.38 14.094 -3.477 1 95.62 308 MET B N 1
ATOM 5881 C CA . MET B 1 308 ? 1.072 12.992 -2.809 1 95.62 308 MET B CA 1
ATOM 5882 C C . MET B 1 308 ? 2.281 13.508 -2.031 1 95.62 308 MET B C 1
ATOM 5884 O O . MET B 1 308 ? 2.506 13.102 -0.889 1 95.62 308 MET B O 1
ATOM 5888 N N . LYS B 1 309 ? 3.035 14.383 -2.596 1 93.75 309 LYS B N 1
ATOM 5889 C CA . LYS B 1 309 ? 4.219 14.945 -1.956 1 93.75 309 LYS B CA 1
ATOM 5890 C C . LYS B 1 309 ? 3.848 15.711 -0.688 1 93.75 309 LYS B C 1
ATOM 5892 O O . LYS B 1 309 ? 4.57 15.656 0.309 1 93.75 309 LYS B O 1
ATOM 5897 N N . ASN B 1 310 ? 2.725 16.375 -0.737 1 93.31 310 ASN B N 1
ATOM 5898 C CA . ASN B 1 310 ? 2.264 17.172 0.401 1 93.31 310 ASN B CA 1
ATOM 5899 C C . ASN B 1 310 ? 1.791 16.266 1.546 1 93.31 310 ASN B C 1
ATOM 5901 O O . ASN B 1 310 ? 1.971 16.609 2.717 1 93.31 310 ASN B O 1
ATOM 5905 N N . VAL B 1 311 ? 1.235 15.156 1.178 1 96 311 VAL B N 1
ATOM 5906 C CA . VAL B 1 311 ? 0.627 14.266 2.164 1 96 311 VAL B CA 1
ATOM 5907 C C . VAL B 1 311 ? 1.694 13.359 2.771 1 96 311 VAL B C 1
ATOM 5909 O O . VAL B 1 311 ? 1.616 13 3.947 1 96 311 VAL B O 1
ATOM 5912 N N . LYS B 1 312 ? 2.732 13.016 2.021 1 96 312 LYS B N 1
ATOM 5913 C CA . LYS B 1 312 ? 3.691 11.961 2.332 1 96 312 LYS B CA 1
ATOM 5914 C C . LYS B 1 312 ? 4.363 12.203 3.68 1 96 312 LYS B C 1
ATOM 5916 O O . LYS B 1 312 ? 4.547 11.273 4.469 1 96 312 LYS B O 1
ATOM 5921 N N . PRO B 1 313 ? 4.645 13.453 4.082 1 93.94 313 PRO B N 1
ATOM 5922 C CA . PRO B 1 313 ? 5.316 13.68 5.363 1 93.94 313 PRO B CA 1
ATOM 5923 C C . PRO B 1 313 ? 4.461 13.273 6.559 1 93.94 313 PRO B C 1
ATOM 5925 O O . PRO B 1 313 ? 4.98 13.086 7.664 1 93.94 313 PRO B O 1
ATOM 5928 N N . TYR B 1 314 ? 3.209 13.148 6.363 1 95.31 314 TYR B N 1
ATOM 5929 C CA . TYR B 1 314 ? 2.303 12.914 7.48 1 95.31 314 TYR B CA 1
ATOM 5930 C C . TYR B 1 314 ? 1.804 11.469 7.48 1 95.31 314 TYR B C 1
ATOM 5932 O O . TYR B 1 314 ? 1.042 11.07 8.367 1 95.31 314 TYR B O 1
ATOM 5940 N N . VAL B 1 315 ? 2.152 10.711 6.48 1 96.75 315 VAL B N 1
ATOM 5941 C CA . VAL B 1 315 ? 1.709 9.328 6.391 1 96.75 315 VAL B CA 1
ATOM 5942 C C . VAL B 1 315 ? 2.893 8.43 6.039 1 96.75 315 VAL B C 1
ATOM 5944 O O . VAL B 1 315 ? 3.98 8.914 5.723 1 96.75 315 VAL B O 1
ATOM 5947 N N . ASP B 1 316 ? 2.693 7.137 6.074 1 94.38 316 ASP B N 1
ATOM 5948 C CA . ASP B 1 316 ? 3.783 6.184 5.871 1 94.38 316 ASP B CA 1
ATOM 5949 C C . ASP B 1 316 ? 3.701 5.543 4.488 1 94.38 316 ASP B C 1
ATOM 5951 O O . ASP B 1 316 ? 4.727 5.176 3.908 1 94.38 316 ASP B O 1
ATOM 5955 N N . GLN B 1 317 ? 2.537 5.336 4.012 1 96.12 317 GLN B N 1
ATOM 5956 C CA . GLN B 1 317 ? 2.297 4.789 2.682 1 96.12 317 GLN B CA 1
ATOM 5957 C C . GLN B 1 317 ? 1.16 5.523 1.979 1 96.12 317 GLN B C 1
ATOM 5959 O O . GLN B 1 317 ? 0.191 5.938 2.621 1 96.12 317 GLN B O 1
ATOM 5964 N N . ILE B 1 318 ? 1.351 5.695 0.724 1 97.5 318 ILE B N 1
ATOM 5965 C CA . ILE B 1 318 ? 0.308 6.305 -0.093 1 97.5 318 ILE B CA 1
ATOM 5966 C C . ILE B 1 318 ? 0.008 5.418 -1.298 1 97.5 318 ILE B C 1
ATOM 5968 O O . ILE B 1 318 ? 0.925 4.973 -1.991 1 97.5 318 ILE B O 1
ATOM 5972 N N . PHE B 1 319 ? -1.21 5.086 -1.495 1 96.31 319 PHE B N 1
ATOM 5973 C CA . PHE B 1 319 ? -1.61 4.387 -2.709 1 96.31 319 PHE B CA 1
ATOM 5974 C C . PHE B 1 319 ? -2.625 5.207 -3.498 1 96.31 319 PHE B C 1
ATOM 5976 O O . PHE B 1 319 ? -3.393 5.977 -2.918 1 96.31 319 PHE B O 1
ATOM 5983 N N . VAL B 1 320 ? -2.641 5.023 -4.789 1 95.5 320 VAL B N 1
ATOM 5984 C CA . VAL B 1 320 ? -3.479 5.82 -5.684 1 95.5 320 VAL B CA 1
ATOM 5985 C C . VAL B 1 320 ? -4.746 5.043 -6.031 1 95.5 320 VAL B C 1
ATOM 5987 O O . VAL B 1 320 ? -4.703 3.822 -6.215 1 95.5 320 VAL B O 1
ATOM 5990 N N . ILE B 1 321 ? -5.812 5.758 -6.125 1 94.62 321 ILE B N 1
ATOM 5991 C CA . ILE B 1 321 ? -7.105 5.215 -6.527 1 94.62 321 ILE B CA 1
ATOM 5992 C C . ILE B 1 321 ? -7.523 5.809 -7.867 1 94.62 321 ILE B C 1
ATOM 5994 O O . ILE B 1 321 ? -8.062 6.918 -7.922 1 94.62 321 ILE B O 1
ATOM 5998 N N . PRO B 1 322 ? -7.262 5.078 -8.914 1 90.06 322 PRO B N 1
ATOM 5999 C CA . PRO B 1 322 ? -7.617 5.582 -10.242 1 90.06 322 PRO B CA 1
ATOM 6000 C C . PRO B 1 322 ? -9.078 5.316 -10.602 1 90.06 322 PRO B C 1
ATOM 6002 O O . PRO B 1 322 ? -9.367 4.863 -11.711 1 90.06 322 PRO B O 1
ATOM 6005 N N . SER B 1 323 ? -10 5.504 -9.68 1 88.69 323 SER B N 1
ATOM 6006 C CA . SER B 1 323 ? -11.43 5.285 -9.867 1 88.69 323 SER B CA 1
ATOM 6007 C C . SER B 1 323 ? -12.25 6.102 -8.875 1 88.69 323 SER B C 1
ATOM 6009 O O . SER B 1 323 ? -11.719 6.562 -7.859 1 88.69 323 SER B O 1
ATOM 6011 N N . THR B 1 324 ? -13.547 6.293 -9.172 1 88 324 THR B N 1
ATOM 6012 C CA . THR B 1 324 ? -14.453 6.969 -8.25 1 88 324 THR B CA 1
ATOM 6013 C C . THR B 1 324 ? -14.828 6.051 -7.09 1 88 324 THR B C 1
ATOM 6015 O O . THR B 1 324 ? -15.188 6.52 -6.012 1 88 324 THR B O 1
ATOM 6018 N N . ASP B 1 325 ? -14.75 4.809 -7.406 1 91.06 325 ASP B N 1
ATOM 6019 C CA . ASP B 1 325 ? -15.031 3.811 -6.379 1 91.06 325 ASP B CA 1
ATOM 6020 C C . ASP B 1 325 ? -13.734 3.307 -5.738 1 91.06 325 ASP B C 1
ATOM 6022 O O . ASP B 1 325 ? -12.953 2.611 -6.383 1 91.06 325 ASP B O 1
ATOM 6026 N N . PRO B 1 326 ? -13.578 3.609 -4.461 1 94.06 326 PRO B N 1
ATOM 6027 C CA . PRO B 1 326 ? -12.328 3.193 -3.814 1 94.06 326 PRO B CA 1
ATOM 6028 C C . PRO B 1 326 ? -12.344 1.727 -3.393 1 94.06 326 PRO B C 1
ATOM 6030 O O . PRO B 1 326 ? -11.312 1.187 -2.984 1 94.06 326 PRO B O 1
ATOM 6033 N N . LEU B 1 327 ? -13.414 0.969 -3.48 1 94.88 327 LEU B N 1
ATOM 6034 C CA . LEU B 1 327 ? -13.625 -0.353 -2.9 1 94.88 327 LEU B CA 1
ATOM 6035 C C . LEU B 1 327 ? -12.609 -1.353 -3.443 1 94.88 327 LEU B C 1
ATOM 6037 O O . LEU B 1 327 ? -11.906 -2.014 -2.672 1 94.88 327 LEU B O 1
ATOM 6041 N N . PRO B 1 328 ? -12.445 -1.455 -4.785 1 94.56 328 PRO B N 1
ATOM 6042 C CA . PRO B 1 328 ? -11.508 -2.453 -5.301 1 94.56 328 PRO B CA 1
ATOM 6043 C C . PRO B 1 328 ? -10.07 -2.197 -4.855 1 94.56 328 PRO B C 1
ATOM 6045 O O . PRO B 1 328 ? -9.281 -3.137 -4.742 1 94.56 328 PRO B O 1
ATOM 6048 N N . TYR B 1 329 ? -9.766 -1.039 -4.609 1 95.25 329 TYR B N 1
ATOM 6049 C CA . TYR B 1 329 ? -8.375 -0.672 -4.336 1 95.25 329 TYR B CA 1
ATOM 6050 C C . TYR B 1 329 ? -8.055 -0.828 -2.857 1 95.25 329 TYR B C 1
ATOM 6052 O O . TYR B 1 329 ? -6.973 -1.307 -2.498 1 95.25 329 TYR B O 1
ATOM 6060 N N . ILE B 1 330 ? -8.969 -0.364 -1.998 1 96 330 ILE B N 1
ATOM 6061 C CA . ILE B 1 330 ? -8.727 -0.554 -0.572 1 96 330 ILE B CA 1
ATOM 6062 C C . ILE B 1 330 ? -8.711 -2.045 -0.245 1 96 330 ILE B C 1
ATOM 6064 O O . ILE B 1 330 ? -7.969 -2.488 0.632 1 96 330 ILE B O 1
ATOM 6068 N N . LYS B 1 331 ? -9.508 -2.854 -0.933 1 95.62 331 LYS B N 1
ATOM 6069 C CA . LYS B 1 331 ? -9.523 -4.305 -0.753 1 95.62 331 LYS B CA 1
ATOM 6070 C C . LYS B 1 331 ? -8.156 -4.91 -1.045 1 95.62 331 LYS B C 1
ATOM 6072 O O . LYS B 1 331 ? -7.742 -5.867 -0.388 1 95.62 331 LYS B O 1
ATOM 6077 N N . MET B 1 332 ? -7.473 -4.352 -2.021 1 95.62 332 MET B N 1
ATOM 6078 C CA . MET B 1 332 ? -6.176 -4.871 -2.441 1 95.62 332 MET B CA 1
ATOM 6079 C C . MET B 1 332 ? -5.082 -4.457 -1.464 1 95.62 332 MET B C 1
ATOM 6081 O O . MET B 1 332 ? -4.051 -5.121 -1.363 1 95.62 332 MET B O 1
ATOM 6085 N N . MET B 1 333 ? -5.336 -3.379 -0.757 1 96 333 MET B N 1
ATOM 6086 C CA . MET B 1 333 ? -4.301 -2.826 0.115 1 96 333 MET B CA 1
ATOM 6087 C C . MET B 1 333 ? -4.324 -3.502 1.482 1 96 333 MET B C 1
ATOM 6089 O O . MET B 1 333 ? -3.328 -3.484 2.205 1 96 333 MET B O 1
ATOM 6093 N N . ILE B 1 334 ? -5.418 -4.031 1.871 1 95.06 334 ILE B N 1
ATOM 6094 C CA . ILE B 1 334 ? -5.543 -4.656 3.184 1 95.06 334 ILE B CA 1
ATOM 6095 C C . ILE B 1 334 ? -5.129 -6.125 3.098 1 95.06 334 ILE B C 1
ATOM 6097 O O . ILE B 1 334 ? -5.629 -6.867 2.248 1 95.06 334 ILE B O 1
ATOM 6101 N N . SER B 1 335 ? -4.242 -6.543 3.914 1 92.75 335 SER B N 1
ATOM 6102 C CA . SER B 1 335 ? -3.764 -7.922 3.896 1 92.75 335 SER B CA 1
ATOM 6103 C C . SER B 1 335 ? -4.66 -8.828 4.734 1 92.75 335 SER B C 1
ATOM 6105 O O . SER B 1 335 ? -5.262 -8.383 5.711 1 92.75 335 SER B O 1
ATOM 6107 N N . ASP B 1 336 ? -4.703 -10.109 4.348 1 89.69 336 ASP B N 1
ATOM 6108 C CA . ASP B 1 336 ? -5.453 -11.094 5.117 1 89.69 336 ASP B CA 1
ATOM 6109 C C . ASP B 1 336 ? -4.867 -11.258 6.52 1 89.69 336 ASP B C 1
ATOM 6111 O O . ASP B 1 336 ? -5.602 -11.5 7.48 1 89.69 336 ASP B O 1
ATOM 6115 N N . GLN B 1 337 ? -3.656 -11.008 6.598 1 84.69 337 GLN B N 1
ATOM 6116 C CA . GLN B 1 337 ? -2.979 -11.109 7.887 1 84.69 337 GLN B CA 1
ATOM 6117 C C . GLN B 1 337 ? -3.449 -10.016 8.844 1 84.69 337 GLN B C 1
ATOM 6119 O O . GLN B 1 337 ? -3.707 -10.281 10.016 1 84.69 337 GLN B O 1
ATOM 6124 N N . ASP B 1 338 ? -3.533 -8.867 8.312 1 89.25 338 ASP B N 1
ATOM 6125 C CA . ASP B 1 338 ? -3.969 -7.746 9.141 1 89.25 338 ASP B CA 1
ATOM 6126 C C . ASP B 1 338 ? -5.414 -7.934 9.602 1 89.25 338 ASP B C 1
ATOM 6128 O O . ASP B 1 338 ? -5.766 -7.582 10.727 1 89.25 338 ASP B O 1
ATOM 6132 N N . ILE B 1 339 ? -6.191 -8.484 8.719 1 90.81 339 ILE B N 1
ATOM 6133 C CA . ILE B 1 339 ? -7.586 -8.75 9.055 1 90.81 339 ILE B CA 1
ATOM 6134 C C . ILE B 1 339 ? -7.66 -9.812 10.141 1 90.81 339 ILE B C 1
ATOM 6136 O O . ILE B 1 339 ? -8.367 -9.648 11.141 1 90.81 339 ILE B O 1
ATOM 6140 N N . ALA B 1 340 ? -6.91 -10.844 9.977 1 85.94 340 ALA B N 1
ATOM 6141 C CA . ALA B 1 340 ? -6.934 -11.969 10.906 1 85.94 340 ALA B CA 1
ATOM 6142 C C . ALA B 1 340 ? -6.43 -11.547 12.289 1 85.94 340 ALA B C 1
ATOM 6144 O O . ALA B 1 340 ? -6.984 -11.961 13.312 1 85.94 340 ALA B O 1
ATOM 6145 N N . ASN B 1 341 ? -5.457 -10.68 12.312 1 85.06 341 ASN B N 1
ATOM 6146 C CA . ASN B 1 341 ? -4.832 -10.281 13.57 1 85.06 341 ASN B CA 1
ATOM 6147 C C . ASN B 1 341 ? -5.523 -9.062 14.18 1 85.06 341 ASN B C 1
ATOM 6149 O O . ASN B 1 341 ? -5.277 -8.711 15.328 1 85.06 341 ASN B O 1
ATOM 6153 N N . GLY B 1 342 ? -6.355 -8.445 13.398 1 88.06 342 GLY B N 1
ATOM 6154 C CA . GLY B 1 342 ? -6.977 -7.219 13.867 1 88.06 342 GLY B CA 1
ATOM 6155 C C . GLY B 1 342 ? -6.004 -6.059 13.961 1 88.06 342 GLY B C 1
ATOM 6156 O O . GLY B 1 342 ? -6.188 -5.152 14.781 1 88.06 342 GLY B O 1
ATOM 6157 N N . SER B 1 343 ? -4.992 -6.078 13.18 1 90.12 343 SER B N 1
ATOM 6158 C CA . SER B 1 343 ? -3.914 -5.094 13.266 1 90.12 343 SER B CA 1
ATOM 6159 C C . SER B 1 343 ? -4.133 -3.945 12.289 1 90.12 343 SER B C 1
ATOM 6161 O O . SER B 1 343 ? -3.178 -3.277 11.883 1 90.12 343 SER B O 1
ATOM 6163 N N . CYS B 1 344 ? -5.34 -3.777 11.898 1 94.25 344 CYS B N 1
ATOM 6164 C CA . CYS B 1 344 ? -5.652 -2.668 11.008 1 94.25 344 CYS B CA 1
ATOM 6165 C C . CYS B 1 344 ? -6.973 -2.01 11.391 1 94.25 344 CYS B C 1
ATOM 6167 O O . CYS B 1 344 ? -7.816 -2.635 12.031 1 94.25 344 CYS B O 1
ATOM 6169 N N . CYS B 1 345 ? -7.113 -0.772 11.078 1 95.38 345 CYS B N 1
ATOM 6170 C CA . CYS B 1 345 ? -8.344 -0.019 11.281 1 95.38 345 CYS B CA 1
ATOM 6171 C C . CYS B 1 345 ? -8.484 1.09 10.242 1 95.38 345 CYS B C 1
ATOM 6173 O O . CYS B 1 345 ? -7.555 1.341 9.469 1 95.38 345 CYS B O 1
ATOM 6175 N N . TYR B 1 346 ? -9.664 1.583 10.117 1 96.44 346 TYR B N 1
ATOM 6176 C CA . TYR B 1 346 ? -9.961 2.717 9.25 1 96.44 346 TYR B CA 1
ATOM 6177 C C . TYR B 1 346 ? -10.336 3.947 10.062 1 96.44 346 TYR B C 1
ATOM 6179 O O . TYR B 1 346 ? -11.078 3.848 11.047 1 96.44 346 TYR B O 1
ATOM 6187 N N . ALA B 1 347 ? -9.734 5.086 9.758 1 95.75 347 ALA B N 1
ATOM 6188 C CA . ALA B 1 347 ? -10.039 6.305 10.508 1 95.75 347 ALA B CA 1
ATOM 6189 C C . ALA B 1 347 ? -10.133 7.512 9.578 1 95.75 347 ALA B C 1
ATOM 6191 O O . ALA B 1 347 ? -9.383 7.613 8.602 1 95.75 347 ALA B O 1
ATOM 6192 N N . ARG B 1 348 ? -11.062 8.375 9.812 1 93.69 348 ARG B N 1
ATOM 6193 C CA . ARG B 1 348 ? -11.258 9.594 9.023 1 93.69 348 ARG B CA 1
ATOM 6194 C C . ARG B 1 348 ? -11.961 10.664 9.844 1 93.69 348 ARG B C 1
ATOM 6196 O O . ARG B 1 348 ? -12.367 10.422 10.984 1 93.69 348 ARG B O 1
ATOM 6203 N N . GLY B 1 349 ? -11.992 11.875 9.305 1 89.62 349 GLY B N 1
ATOM 6204 C CA . GLY B 1 349 ? -12.766 12.93 9.945 1 89.62 349 GLY B CA 1
ATOM 6205 C C . GLY B 1 349 ? -14.242 12.602 10.055 1 89.62 349 GLY B C 1
ATOM 6206 O O . GLY B 1 349 ? -14.781 11.836 9.242 1 89.62 349 GLY B O 1
ATOM 6207 N N . ASP B 1 350 ? -14.867 13.156 10.992 1 87.62 350 ASP B N 1
ATOM 6208 C CA . ASP B 1 350 ? -16.266 12.852 11.258 1 87.62 350 ASP B CA 1
ATOM 6209 C C . ASP B 1 350 ? -17.188 13.672 10.352 1 87.62 350 ASP B C 1
ATOM 6211 O O . ASP B 1 350 ? -18.406 13.695 10.555 1 87.62 350 ASP B O 1
ATOM 6215 N N . ASP B 1 351 ? -16.672 14.328 9.375 1 78.69 351 ASP B N 1
ATOM 6216 C CA . ASP B 1 351 ? -17.453 15.125 8.445 1 78.69 351 ASP B CA 1
ATOM 6217 C C . ASP B 1 351 ? -18.203 14.234 7.457 1 78.69 351 ASP B C 1
ATOM 6219 O O . ASP B 1 351 ? -19.219 14.641 6.891 1 78.69 351 ASP B O 1
ATOM 6223 N N . MET B 1 352 ? -17.688 13.102 7.223 1 81.06 352 MET B N 1
ATOM 6224 C CA . MET B 1 352 ? -18.328 12.164 6.312 1 81.06 352 MET B CA 1
ATOM 6225 C C . MET B 1 352 ? -18.453 10.789 6.957 1 81.06 352 MET B C 1
ATOM 6227 O O . MET B 1 352 ? -17.641 9.891 6.691 1 81.06 352 MET B O 1
ATOM 6231 N N . LEU B 1 353 ? -19.484 10.617 7.625 1 84.94 353 LEU B N 1
ATOM 6232 C CA . LEU B 1 353 ? -19.719 9.367 8.336 1 84.94 353 LEU B CA 1
ATOM 6233 C C . LEU B 1 353 ? -19.969 8.227 7.355 1 84.94 353 LEU B C 1
ATOM 6235 O O . LEU B 1 353 ? -19.547 7.094 7.586 1 84.94 353 LEU B O 1
ATOM 6239 N N . ASN B 1 354 ? -20.719 8.633 6.305 1 87.56 354 ASN B N 1
ATOM 6240 C CA . ASN B 1 354 ? -20.953 7.652 5.25 1 87.56 354 ASN B CA 1
ATOM 6241 C C . ASN B 1 354 ? -19.984 7.82 4.09 1 87.56 354 ASN B C 1
ATOM 6243 O O . ASN B 1 354 ? -20.172 8.688 3.232 1 87.56 354 ASN B O 1
ATOM 6247 N N . PHE B 1 355 ? -19.047 7.074 4.113 1 89 355 PHE B N 1
ATOM 6248 C CA . PHE B 1 355 ? -18.016 7.168 3.076 1 89 355 PHE B CA 1
ATOM 6249 C C . PHE B 1 355 ? -18.078 5.957 2.15 1 89 355 PHE B C 1
ATOM 6251 O O . PHE B 1 355 ? -18.594 4.906 2.527 1 89 355 PHE B O 1
ATOM 6258 N N . PRO B 1 356 ? -17.641 6.164 0.916 1 90.06 356 PRO B N 1
ATOM 6259 C CA . PRO B 1 356 ? -17.656 5.043 -0.028 1 90.06 356 PRO B CA 1
ATOM 6260 C C . PRO B 1 356 ? -16.891 3.824 0.484 1 90.06 356 PRO B C 1
ATOM 6262 O O . PRO B 1 356 ? -15.844 3.971 1.115 1 90.06 356 PRO B O 1
ATOM 6265 N N . ALA B 1 357 ? -17.406 2.615 0.254 1 92.12 357 ALA B N 1
ATOM 6266 C CA . ALA B 1 357 ? -16.797 1.335 0.613 1 92.12 357 ALA B CA 1
ATOM 6267 C C . ALA B 1 357 ? -16.922 1.071 2.111 1 92.12 357 ALA B C 1
ATOM 6269 O O . ALA B 1 357 ? -16.25 0.191 2.65 1 92.12 357 ALA B O 1
ATOM 6270 N N . ARG B 1 358 ? -17.75 1.813 2.861 1 93.44 358 ARG B N 1
ATOM 6271 C CA . ARG B 1 358 ? -17.859 1.698 4.312 1 93.44 358 ARG B CA 1
ATOM 6272 C C . ARG B 1 358 ? -18.297 0.296 4.719 1 93.44 358 ARG B C 1
ATOM 6274 O O . ARG B 1 358 ? -17.781 -0.269 5.68 1 93.44 358 ARG B O 1
ATOM 6281 N N . GLU B 1 359 ? -19.25 -0.237 4.008 1 93.38 359 GLU B N 1
ATOM 6282 C CA . GLU B 1 359 ? -19.766 -1.557 4.352 1 93.38 359 GLU B CA 1
ATOM 6283 C C . GLU B 1 359 ? -18.656 -2.602 4.379 1 93.38 359 GLU B C 1
ATOM 6285 O O . GLU B 1 359 ? -18.547 -3.379 5.328 1 93.38 359 GLU B O 1
ATOM 6290 N N . PHE B 1 360 ? -17.906 -2.625 3.389 1 95.12 360 PHE B N 1
ATOM 6291 C CA . PHE B 1 360 ? -16.797 -3.568 3.346 1 95.12 360 PHE B CA 1
ATOM 6292 C C . PHE B 1 360 ? -15.789 -3.266 4.445 1 95.12 360 PHE B C 1
ATOM 6294 O O . PHE B 1 360 ? -15.344 -4.172 5.152 1 95.12 360 PHE B O 1
ATOM 6301 N N . VAL B 1 361 ? -15.391 -1.944 4.555 1 95 361 VAL B N 1
ATOM 6302 C CA . VAL B 1 361 ? -14.375 -1.533 5.52 1 95 361 VAL B CA 1
ATOM 6303 C C . VAL B 1 361 ? -14.797 -1.939 6.926 1 95 361 VAL B C 1
ATOM 6305 O O . VAL B 1 361 ? -14.008 -2.51 7.684 1 95 361 VAL B O 1
ATOM 6308 N N . GLU B 1 362 ? -16.031 -1.786 7.242 1 92.62 362 GLU B N 1
ATOM 6309 C CA . GLU B 1 362 ? -16.562 -2.109 8.562 1 92.62 362 GLU B CA 1
ATOM 6310 C C . GLU B 1 362 ? -16.578 -3.617 8.797 1 92.62 362 GLU B C 1
ATOM 6312 O O . GLU B 1 362 ? -16.531 -4.078 9.938 1 92.62 362 GLU B O 1
ATOM 6317 N N . SER B 1 363 ? -16.656 -4.344 7.695 1 93.44 363 SER B N 1
ATOM 6318 C CA . SER B 1 363 ? -16.719 -5.797 7.816 1 93.44 363 SER B CA 1
ATOM 6319 C C . SER B 1 363 ? -15.344 -6.379 8.133 1 93.44 363 SER B C 1
ATOM 6321 O O . SER B 1 363 ? -15.234 -7.461 8.711 1 93.44 363 SER B O 1
ATOM 6323 N N . VAL B 1 364 ? -14.281 -5.699 7.797 1 93.38 364 VAL B N 1
ATOM 6324 C CA . VAL B 1 364 ? -12.969 -6.328 7.914 1 93.38 364 VAL B CA 1
ATOM 6325 C C . VAL B 1 364 ? -12.148 -5.629 9 1 93.38 364 VAL B C 1
ATOM 6327 O O . VAL B 1 364 ? -11.156 -6.176 9.484 1 93.38 364 VAL B O 1
ATOM 6330 N N . MET B 1 365 ? -12.539 -4.391 9.344 1 93 365 MET B N 1
ATOM 6331 C CA . MET B 1 365 ? -11.773 -3.678 10.359 1 93 365 MET B CA 1
ATOM 6332 C C . MET B 1 365 ? -12.625 -2.617 11.047 1 93 365 MET B C 1
ATOM 6334 O O . MET B 1 365 ? -13.633 -2.172 10.492 1 93 365 MET B O 1
ATOM 6338 N N . PRO B 1 366 ? -12.234 -2.205 12.234 1 91.88 366 PRO B N 1
ATOM 6339 C CA . PRO B 1 366 ? -12.977 -1.143 12.922 1 91.88 366 PRO B CA 1
ATOM 6340 C C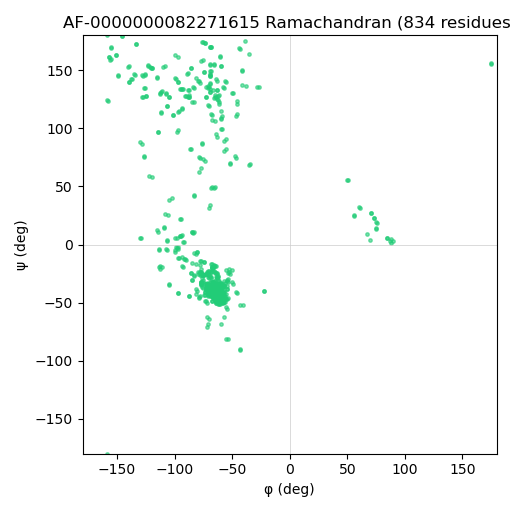 . PRO B 1 366 ? -12.844 0.212 12.227 1 91.88 366 PRO B C 1
ATOM 6342 O O . PRO B 1 366 ? -11.82 0.484 11.594 1 91.88 366 PRO B O 1
ATOM 6345 N N . VAL B 1 367 ? -13.93 0.997 12.367 1 93.62 367 VAL B N 1
ATOM 6346 C CA . VAL B 1 367 ? -13.953 2.34 11.797 1 93.62 367 VAL B CA 1
ATOM 6347 C C . VAL B 1 367 ? -13.984 3.377 12.922 1 93.62 367 VAL B C 1
ATOM 6349 O O . VAL B 1 367 ? -14.789 3.27 13.852 1 93.62 367 VAL B O 1
ATOM 6352 N N . HIS B 1 368 ? -13.086 4.348 12.828 1 93.44 368 HIS B N 1
ATOM 6353 C CA . HIS B 1 368 ? -13 5.41 13.82 1 93.44 368 HIS B CA 1
ATOM 6354 C C . HIS B 1 368 ? -13.148 6.785 13.18 1 93.44 368 HIS B C 1
ATOM 6356 O O . HIS B 1 368 ? -12.859 6.949 11.992 1 93.44 368 HIS B O 1
ATOM 6362 N N . PHE B 1 369 ? -13.617 7.688 14 1 91.5 369 PHE B N 1
ATOM 6363 C CA . PHE B 1 369 ? -13.773 9.055 13.523 1 91.5 369 PHE B CA 1
ATOM 6364 C C . PHE B 1 369 ? -13.047 10.039 14.438 1 91.5 369 PHE B C 1
ATOM 6366 O O . PHE B 1 369 ? -12.906 9.789 15.633 1 91.5 369 PHE B O 1
ATOM 6373 N N . VAL B 1 370 ? -12.531 11.062 13.875 1 90.62 370 VAL B N 1
ATOM 6374 C CA . VAL B 1 370 ? -11.938 12.172 14.609 1 90.62 370 VAL B CA 1
ATOM 6375 C C . VAL B 1 370 ? -12.656 13.469 14.266 1 90.62 370 VAL B C 1
ATOM 6377 O O . VAL B 1 370 ? -13.211 13.609 13.172 1 90.62 370 VAL B O 1
ATOM 6380 N N . PRO B 1 371 ? -12.633 14.344 15.172 1 85.69 371 PRO B N 1
ATOM 6381 C CA . PRO B 1 371 ? -13.344 15.586 14.891 1 85.69 371 PRO B CA 1
ATOM 6382 C C . PRO B 1 371 ? -12.664 16.422 13.812 1 85.69 371 PRO B C 1
ATOM 6384 O O . PRO B 1 371 ? -11.43 16.484 13.758 1 85.69 371 PRO B O 1
ATOM 6387 N N . ARG B 1 372 ? -13.484 17.078 13.023 1 78.25 372 ARG B N 1
ATOM 6388 C CA . ARG B 1 372 ? -12.969 17.938 11.969 1 78.25 372 ARG B CA 1
ATOM 6389 C C . ARG B 1 372 ? -12.289 19.172 12.555 1 78.25 372 ARG B C 1
ATOM 6391 O O . ARG B 1 372 ? -12.617 19.594 13.664 1 78.25 372 ARG B O 1
ATOM 6398 N N . THR B 1 373 ? -11.367 19.703 11.766 1 70.75 373 THR B N 1
ATOM 6399 C CA . THR B 1 373 ? -10.711 20.938 12.156 1 70.75 373 THR B CA 1
ATOM 6400 C C . THR B 1 373 ? -11.562 22.156 11.773 1 70.75 373 THR B C 1
ATOM 6402 O O . THR B 1 373 ? -11.969 22.281 10.617 1 70.75 373 THR B O 1
ATOM 6405 N N . GLU B 1 374 ? -11.945 22.984 12.594 1 63.69 374 GLU B N 1
ATOM 6406 C CA . GLU B 1 374 ? -12.859 24.094 12.391 1 63.69 374 GLU B CA 1
ATOM 6407 C C . GLU B 1 374 ? -12.172 25.25 11.68 1 63.69 374 GLU B C 1
ATOM 6409 O O . GLU B 1 374 ? -12.805 26 10.938 1 63.69 374 GLU B O 1
ATOM 6414 N N . ALA B 1 375 ? -10.938 25.359 11.68 1 58.5 375 ALA B N 1
ATOM 6415 C CA . ALA B 1 375 ? -10.305 26.641 11.352 1 58.5 375 ALA B CA 1
ATOM 6416 C C . ALA B 1 375 ? -9.875 26.672 9.883 1 58.5 375 ALA B C 1
ATOM 6418 O O . ALA B 1 375 ? -9.484 27.719 9.367 1 58.5 375 ALA B O 1
ATOM 6419 N N . CYS B 1 376 ? -10.008 25.703 9.094 1 60.88 376 CYS B N 1
ATOM 6420 C CA . CYS B 1 376 ? -9.477 25.766 7.738 1 60.88 376 CYS B CA 1
ATOM 6421 C C . CYS B 1 376 ? -10.188 24.781 6.828 1 60.88 376 CYS B C 1
ATOM 6423 O O . CYS B 1 376 ? -10.508 23.656 7.25 1 60.88 376 CYS B O 1
ATOM 6425 N N . SER B 1 377 ? -10.773 25.391 5.691 1 61.34 377 SER B N 1
ATOM 6426 C CA . SER B 1 377 ? -11.367 24.484 4.711 1 61.34 377 SER B CA 1
ATOM 6427 C C . SER B 1 377 ? -10.828 24.766 3.311 1 61.34 377 SER B C 1
ATOM 6429 O O . SER B 1 377 ? -10.367 25.875 3.021 1 61.34 377 SER B O 1
ATOM 6431 N N . SER B 1 378 ? -10.688 23.688 2.555 1 61.78 378 SER B N 1
ATOM 6432 C CA . SER B 1 378 ? -10.273 23.812 1.162 1 61.78 378 SER B CA 1
ATOM 6433 C C . SER B 1 378 ? -11.172 24.766 0.399 1 61.78 378 SER B C 1
ATOM 6435 O O . SER B 1 378 ? -10.711 25.516 -0.468 1 61.78 378 SER B O 1
ATOM 6437 N N . THR B 1 379 ? -12.359 24.797 0.849 1 60.16 379 THR B N 1
ATOM 6438 C CA . THR B 1 379 ? -13.305 25.688 0.182 1 60.16 379 THR B CA 1
ATOM 6439 C C . THR B 1 379 ? -12.922 27.141 0.409 1 60.16 379 THR B C 1
ATOM 6441 O O . THR B 1 379 ? -12.977 27.953 -0.516 1 60.16 379 THR B O 1
ATOM 6444 N N . LEU B 1 380 ? -12.531 27.453 1.593 1 61.62 380 LEU B N 1
ATOM 6445 C CA . LEU B 1 380 ? -12.102 28.812 1.92 1 61.62 380 LEU B CA 1
ATOM 6446 C C . LEU B 1 380 ? -10.867 29.188 1.123 1 61.62 380 LEU B C 1
ATOM 6448 O O . LEU B 1 380 ? -10.82 30.266 0.521 1 61.62 380 LEU B O 1
ATOM 6452 N N . ILE B 1 381 ? -10 28.297 0.979 1 63.56 381 ILE B N 1
ATOM 6453 C CA . ILE B 1 381 ? -8.734 28.578 0.297 1 63.56 381 ILE B CA 1
ATOM 6454 C C . ILE B 1 381 ? -8.984 28.719 -1.202 1 63.56 381 ILE B C 1
ATOM 6456 O O . ILE B 1 381 ? -8.43 29.609 -1.843 1 63.56 381 ILE B O 1
ATOM 6460 N N . ARG B 1 382 ? -9.844 27.891 -1.583 1 65.94 382 ARG B N 1
ATOM 6461 C CA . ARG B 1 382 ? -10.172 27.969 -3.004 1 65.94 382 ARG B CA 1
ATOM 6462 C C . ARG B 1 382 ? -10.859 29.281 -3.342 1 65.94 382 ARG B C 1
ATOM 6464 O O . ARG B 1 382 ? -10.586 29.875 -4.387 1 65.94 382 ARG B O 1
ATOM 6471 N N . THR B 1 383 ? -11.742 29.688 -2.49 1 63.97 383 THR B N 1
ATOM 6472 C CA . THR B 1 383 ? -12.5 30.922 -2.734 1 63.97 383 THR B CA 1
ATOM 6473 C C . THR B 1 383 ? -11.578 32.125 -2.697 1 63.97 383 THR B C 1
ATOM 6475 O O . THR B 1 383 ? -11.703 33.031 -3.523 1 63.97 383 THR B O 1
ATOM 6478 N N . ILE B 1 384 ? -10.617 32.094 -1.934 1 59.62 384 ILE B N 1
ATOM 6479 C CA . ILE B 1 384 ? -9.703 33.219 -1.752 1 59.62 384 ILE B CA 1
ATOM 6480 C C . ILE B 1 384 ? -8.773 33.312 -2.957 1 59.62 384 ILE B C 1
ATOM 6482 O O . ILE B 1 384 ? -8.531 34.406 -3.463 1 59.62 384 ILE B O 1
ATOM 6486 N N . TYR B 1 385 ? -8.359 32.219 -3.49 1 64.88 385 TYR B N 1
ATOM 6487 C CA . TYR B 1 385 ? -7.262 32.281 -4.445 1 64.88 385 TYR B CA 1
ATOM 6488 C C . TYR B 1 385 ? -7.742 31.953 -5.855 1 64.88 385 TYR B C 1
ATOM 6490 O O . TYR B 1 385 ? -7.102 32.344 -6.84 1 64.88 385 TYR B O 1
ATOM 6498 N N . HIS B 1 386 ? -8.883 31.297 -5.949 1 63 386 HIS B N 1
ATOM 6499 C CA . HIS B 1 386 ? -9.18 30.797 -7.285 1 63 386 HIS B CA 1
ATOM 6500 C C . HIS B 1 386 ? -10.578 31.203 -7.73 1 63 386 HIS B C 1
ATOM 6502 O O . HIS B 1 386 ? -11.031 30.797 -8.805 1 63 386 HIS B O 1
ATOM 6508 N N . SER B 1 387 ? -11.203 32.031 -6.863 1 60.69 387 SER B N 1
ATOM 6509 C CA . SER B 1 387 ? -12.492 32.562 -7.305 1 60.69 387 SER B CA 1
ATOM 6510 C C . SER B 1 387 ? -12.32 33.562 -8.445 1 60.69 387 SER B C 1
ATOM 6512 O O . SER B 1 387 ? -11.328 34.281 -8.508 1 60.69 387 SER B O 1
ATOM 6514 N N . ASP B 1 388 ? -13.156 33.406 -9.398 1 62.44 388 ASP B N 1
ATOM 6515 C CA . ASP B 1 388 ? -13.109 34.281 -10.57 1 62.44 388 ASP B CA 1
ATOM 6516 C C . ASP B 1 388 ? -13.375 35.719 -10.188 1 62.44 388 ASP B C 1
ATOM 6518 O O . ASP B 1 388 ? -12.859 36.656 -10.836 1 62.44 388 ASP B O 1
ATOM 6522 N N . SER B 1 389 ? -14.188 35.875 -9.141 1 63.44 389 SER B N 1
ATOM 6523 C CA . SER B 1 389 ? -14.547 37.25 -8.758 1 63.44 389 SER B CA 1
ATOM 6524 C C . SER B 1 389 ? -13.609 37.781 -7.68 1 63.44 389 SER B C 1
ATOM 6526 O O . SER B 1 389 ? -13.461 37.156 -6.621 1 63.44 389 SER B O 1
ATOM 6528 N N . ALA B 1 390 ? -12.914 38.812 -8.078 1 62.94 390 ALA B N 1
ATOM 6529 C CA . ALA B 1 390 ? -12.016 39.469 -7.129 1 62.94 390 ALA B CA 1
ATOM 6530 C C . ALA B 1 390 ? -12.75 39.875 -5.859 1 62.94 390 ALA B C 1
ATOM 6532 O O . ALA B 1 390 ? -12.195 39.812 -4.758 1 62.94 390 ALA B O 1
ATOM 6533 N N . GLU B 1 391 ? -13.938 40.25 -6.148 1 60.69 391 GLU B N 1
ATOM 6534 C CA . GLU B 1 391 ? -14.742 40.688 -5.012 1 60.69 391 GLU B CA 1
ATOM 6535 C C . GLU B 1 391 ? -14.992 39.531 -4.043 1 60.69 391 GLU B C 1
ATOM 6537 O O . GLU B 1 391 ? -14.914 39.719 -2.824 1 60.69 391 GLU B O 1
ATOM 6542 N N . ILE B 1 392 ? -15.234 38.469 -4.617 1 60.38 392 ILE B N 1
ATOM 6543 C CA . ILE B 1 392 ? -15.531 37.312 -3.791 1 60.38 392 ILE B CA 1
ATOM 6544 C C . ILE B 1 392 ? -14.266 36.844 -3.092 1 60.38 392 ILE B C 1
ATOM 6546 O O . ILE B 1 392 ? -14.305 36.406 -1.935 1 60.38 392 ILE B O 1
ATOM 6550 N N . ARG B 1 393 ? -13.203 36.969 -3.785 1 59.94 393 ARG B N 1
ATOM 6551 C CA . ARG B 1 393 ? -11.938 36.594 -3.17 1 59.94 393 ARG B CA 1
ATOM 6552 C C . ARG B 1 393 ? -11.648 37.438 -1.938 1 59.94 393 ARG B C 1
ATOM 6554 O O . ARG B 1 393 ? -11.258 36.906 -0.894 1 59.94 393 ARG B O 1
ATOM 6561 N N . ALA B 1 394 ? -11.953 38.656 -2.156 1 58.38 394 ALA B N 1
ATOM 6562 C CA . ALA B 1 394 ? -11.703 39.594 -1.052 1 58.38 394 ALA B CA 1
ATOM 6563 C C . ALA B 1 394 ? -12.672 39.344 0.103 1 58.38 394 ALA B C 1
ATOM 6565 O O . ALA B 1 394 ? -12.273 39.375 1.27 1 58.38 394 ALA B O 1
ATOM 6566 N N . LYS B 1 395 ? -13.836 39 -0.324 1 58.47 395 LYS B N 1
ATOM 6567 C CA . LYS B 1 395 ? -14.844 38.75 0.703 1 58.47 395 LYS B CA 1
ATOM 6568 C C . LYS B 1 395 ? -14.547 37.438 1.459 1 58.47 395 LYS B C 1
ATOM 6570 O O . LYS B 1 395 ? -14.742 37.375 2.672 1 58.47 395 LYS B O 1
ATOM 6575 N N . ALA B 1 396 ? -14.086 36.562 0.709 1 56.38 396 ALA B N 1
ATOM 6576 C CA . ALA B 1 396 ? -13.781 35.281 1.306 1 56.38 396 ALA B CA 1
ATOM 6577 C C . ALA B 1 396 ? -12.562 35.344 2.221 1 56.38 396 ALA B C 1
ATOM 6579 O O . ALA B 1 396 ? -12.508 34.688 3.258 1 56.38 396 ALA B O 1
ATOM 6580 N N . ALA B 1 397 ? -11.695 36.219 1.752 1 54.53 397 ALA B N 1
ATOM 6581 C CA . ALA B 1 397 ? -10.469 36.344 2.535 1 54.53 397 ALA B CA 1
ATOM 6582 C C . ALA B 1 397 ? -10.766 36.969 3.908 1 54.53 397 ALA B C 1
ATOM 6584 O O . ALA B 1 397 ? -10.07 36.656 4.883 1 54.53 397 ALA B O 1
ATOM 6585 N N . PHE B 1 398 ? -11.914 37.688 3.887 1 54 398 PHE B N 1
ATOM 6586 C CA . PHE B 1 398 ? -12.195 38.406 5.129 1 54 398 PHE B CA 1
ATOM 6587 C C . PHE B 1 398 ? -13.445 37.844 5.797 1 54 398 PHE B C 1
ATOM 6589 O O . PHE B 1 398 ? -13.961 38.406 6.754 1 54 398 PHE B O 1
ATOM 6596 N N . ALA B 1 399 ? -13.836 36.656 5.188 1 55.22 399 ALA B N 1
ATOM 6597 C CA . ALA B 1 399 ? -15.086 36.062 5.688 1 55.22 399 ALA B CA 1
ATOM 6598 C C . ALA B 1 399 ? -14.859 35.312 6.984 1 55.22 399 ALA B C 1
ATOM 6600 O O . ALA B 1 399 ? -13.766 34.781 7.215 1 55.22 399 ALA B O 1
ATOM 6601 N N . LYS B 1 400 ? -15.93 35.562 7.793 1 55.59 400 LYS B N 1
ATOM 6602 C CA . LYS B 1 400 ? -15.93 34.719 8.984 1 55.59 400 LYS B CA 1
ATOM 6603 C C . LYS B 1 400 ? -16.156 33.25 8.625 1 55.59 400 LYS B C 1
ATOM 6605 O O . LYS B 1 400 ? -16.844 32.938 7.652 1 55.59 400 LYS B O 1
ATOM 6610 N N . THR B 1 401 ? -15.375 32.312 9.156 1 54.75 401 THR B N 1
ATOM 6611 C CA . THR B 1 401 ? -15.539 30.875 8.891 1 54.75 401 THR B CA 1
ATOM 6612 C C . THR B 1 401 ? -16.531 30.266 9.875 1 54.75 401 THR B C 1
ATOM 6614 O O . THR B 1 401 ? -16.516 30.578 11.062 1 54.75 401 THR B O 1
ATOM 6617 N N . ARG B 1 402 ? -17.562 29.562 9.211 1 52.09 402 ARG B N 1
ATOM 6618 C CA . ARG B 1 402 ? -18.5 28.812 10.047 1 52.09 402 ARG B CA 1
ATOM 6619 C C . ARG B 1 402 ? -17.812 27.625 10.695 1 52.09 402 ARG B C 1
ATOM 6621 O O . ARG B 1 402 ? -16.672 27.312 10.391 1 52.09 402 ARG B O 1
ATOM 6628 N N . TYR B 1 403 ? -18.609 27.078 11.617 1 47.53 403 TYR B N 1
ATOM 6629 C CA . TYR B 1 403 ? -18.109 25.953 12.398 1 47.53 403 TYR B CA 1
ATOM 6630 C C . TYR B 1 403 ? -17.562 24.859 11.492 1 47.53 403 TYR B C 1
ATOM 6632 O O . TYR B 1 403 ? -16.672 24.109 11.875 1 47.53 403 TYR B O 1
ATOM 6640 N N . ASP B 1 404 ? -18.125 24.891 10.258 1 50.44 404 ASP B N 1
ATOM 6641 C CA . ASP B 1 404 ? -17.734 23.828 9.344 1 50.44 404 ASP B CA 1
ATOM 6642 C C . ASP B 1 404 ? -16.594 24.281 8.438 1 50.44 404 ASP B C 1
ATOM 6644 O O . ASP B 1 404 ? -16.25 23.594 7.473 1 50.44 404 ASP B O 1
ATOM 6648 N N . GLY B 1 405 ? -16.062 25.438 8.695 1 54.09 405 GLY B N 1
ATOM 6649 C CA . GLY B 1 405 ? -14.914 25.938 7.953 1 54.09 405 GLY B CA 1
ATOM 6650 C C . GLY B 1 405 ? -15.305 26.703 6.703 1 54.09 405 GLY B C 1
ATOM 6651 O O . GLY B 1 405 ? -14.438 27.109 5.926 1 54.09 405 GLY B O 1
ATOM 6652 N N . LYS B 1 406 ? -16.609 26.906 6.508 1 60.56 406 LYS B N 1
ATOM 6653 C CA . LYS B 1 406 ? -17.062 27.609 5.312 1 60.56 406 LYS B CA 1
ATOM 6654 C C . LYS B 1 406 ? -17.109 29.125 5.555 1 60.56 406 LYS B C 1
ATOM 6656 O O . LYS B 1 406 ? -17.5 29.562 6.633 1 60.56 406 LYS B O 1
ATOM 6661 N N . PRO B 1 407 ? -16.578 29.797 4.621 1 58.44 407 PRO B N 1
ATOM 6662 C CA . PRO B 1 407 ? -16.641 31.25 4.777 1 58.44 407 PRO B CA 1
ATOM 6663 C C . PRO B 1 407 ? -18.078 31.781 4.742 1 58.44 407 PRO B C 1
ATOM 6665 O O . PRO B 1 407 ? -18.875 31.344 3.912 1 58.44 407 PRO B O 1
ATOM 6668 N N . ILE B 1 408 ? -18.469 32.5 5.684 1 58.88 408 ILE B N 1
ATOM 6669 C CA . ILE B 1 408 ? -19.828 33.031 5.754 1 58.88 408 ILE B CA 1
ATOM 6670 C C . ILE B 1 408 ? -19.781 34.562 5.66 1 58.88 408 ILE B C 1
ATOM 6672 O O . ILE B 1 408 ? -18.766 35.188 6.012 1 58.88 408 ILE B O 1
ATOM 6676 N N . ASP B 1 409 ? -20.812 35.062 4.965 1 59.75 409 ASP B N 1
ATOM 6677 C CA . ASP B 1 409 ? -20.938 36.5 4.914 1 59.75 409 ASP B CA 1
ATOM 6678 C C . ASP B 1 409 ? -21.469 37.062 6.234 1 59.75 409 ASP B C 1
ATOM 6680 O O . ASP B 1 409 ? -21.562 36.312 7.223 1 59.75 409 ASP B O 1
ATOM 6684 N N . GLU B 1 410 ? -21.5 38.375 6.305 1 59.19 410 GLU B N 1
ATOM 6685 C CA . GLU B 1 410 ? -21.938 39.094 7.5 1 59.19 410 GLU B CA 1
ATOM 6686 C C . GLU B 1 410 ? -23.297 38.562 7.988 1 59.19 410 GLU B C 1
ATOM 6688 O O . GLU B 1 410 ? -23.594 38.625 9.18 1 59.19 410 GLU B O 1
ATOM 6693 N N . ASN B 1 411 ? -24.078 37.906 7.047 1 57.66 411 ASN B N 1
ATOM 6694 C CA . ASN B 1 411 ? -25.406 37.438 7.383 1 57.66 411 ASN B CA 1
ATOM 6695 C C . ASN B 1 411 ? -25.406 35.938 7.711 1 57.66 411 ASN B C 1
ATOM 6697 O O . ASN B 1 411 ? -26.453 35.344 7.938 1 57.66 411 ASN B O 1
ATOM 6701 N N . GLY B 1 412 ? -24.203 35.406 7.742 1 57.31 412 GLY B N 1
ATOM 6702 C CA . GLY B 1 412 ? -24.094 34 8.125 1 57.31 412 GLY B CA 1
ATOM 6703 C C . GLY B 1 412 ? -24.234 33.031 6.949 1 57.31 412 GLY B C 1
ATOM 6704 O O . GLY B 1 412 ? -24.344 31.828 7.137 1 57.31 412 GLY B O 1
ATOM 6705 N N . ASN B 1 413 ? -24.406 33.625 5.734 1 59.03 413 ASN B N 1
ATOM 6706 C CA . ASN B 1 413 ? -24.578 32.781 4.555 1 59.03 413 ASN B CA 1
ATOM 6707 C C . ASN B 1 413 ? -23.219 32.312 4 1 59.03 413 ASN B C 1
ATOM 6709 O O . ASN B 1 413 ? -22.25 33.062 4.02 1 59.03 413 ASN B O 1
ATOM 6713 N N . VAL B 1 414 ? -23.156 30.984 3.674 1 62.03 414 VAL B N 1
ATOM 6714 C CA . VAL B 1 414 ? -21.938 30.438 3.098 1 62.03 414 VAL B CA 1
ATOM 6715 C C . VAL B 1 414 ? -21.625 31.125 1.773 1 62.03 414 VAL B C 1
ATOM 6717 O O . VAL B 1 414 ? -22.5 31.266 0.918 1 62.03 414 VAL B O 1
ATOM 6720 N N . LEU B 1 415 ? -20.453 31.75 1.676 1 57.97 415 LEU B N 1
ATOM 6721 C CA . LEU B 1 415 ? -20.031 32.406 0.435 1 57.97 415 LEU B CA 1
ATOM 6722 C C . LEU B 1 415 ? -19.875 31.375 -0.681 1 57.97 415 LEU B C 1
ATOM 6724 O O . LEU B 1 415 ? -19.094 30.422 -0.544 1 57.97 415 LEU B O 1
ATOM 6728 N N . GLN B 1 416 ? -20.953 31.125 -1.496 1 53.56 416 GLN B N 1
ATOM 6729 C CA . GLN B 1 416 ? -21 30.141 -2.57 1 53.56 416 GLN B CA 1
ATOM 6730 C C . GLN B 1 416 ? -20.016 30.5 -3.682 1 53.56 416 GLN B C 1
ATOM 6732 O O . GLN B 1 416 ? -19.953 31.641 -4.121 1 53.56 416 GLN B O 1
ATOM 6737 N N . LEU B 1 417 ? -18.906 29.781 -3.803 1 51.41 417 LEU B N 1
ATOM 6738 C CA . LEU B 1 417 ? -18.047 29.859 -4.98 1 51.41 417 LEU B CA 1
ATOM 6739 C C . LEU B 1 417 ? -18.844 29.562 -6.25 1 51.41 417 LEU B C 1
ATOM 6741 O O . LEU B 1 417 ? -19.547 28.562 -6.324 1 51.41 417 LEU B O 1
ATOM 6745 N N . GLN B 1 418 ? -19.531 30.484 -6.789 1 42.38 418 GLN B N 1
ATOM 6746 C CA . GLN B 1 418 ? -20.062 30.172 -8.109 1 42.38 418 GLN B CA 1
ATOM 6747 C C . GLN B 1 418 ? -18.984 29.547 -9 1 42.38 418 GLN B C 1
ATOM 6749 O O . GLN B 1 418 ? -17.938 30.141 -9.227 1 42.38 418 GLN B O 1
ATOM 6754 N N . THR B 1 419 ? -18.672 28.312 -8.742 1 37.91 419 THR B N 1
ATOM 6755 C CA . THR B 1 419 ? -17.906 27.703 -9.82 1 37.91 419 THR B CA 1
ATOM 6756 C C . THR B 1 419 ? -18.625 27.875 -11.156 1 37.91 419 THR B C 1
ATOM 6758 O O . THR B 1 419 ? -19.844 27.75 -11.242 1 37.91 419 THR B O 1
#

InterPro domains:
  IPR004331 SPX domain [PF03105] (1-34)
  IPR004331 SPX domain [PF03105] (49-207)
  IPR004331 SPX domain [PS51382] (1-211)
  IPR004821 Cytidyltransferase-like domain [PF01467] (256-383)
  IPR004821 Cytidyltransferase-like domain [TIGR00125] (255-315)
  IPR050385 Archaeal FAD synthase [PTHR43793] (249-391)

Secondary structure (DSSP, 8-state):
--HHHHHHHHS-GGGGGGS--HHHHHHHHHHHHHHHTTT---HHHHHHHHHHHHHHHHHHHHHHHHHHHHHHHHHHHHHHHHHHHHHHHHHHHHHTS----S---------S-------SSTTHHHHHHHHHH------HHHHHHHHHHHHHHHH-HHHHHHHHHHHHHHHHHHHHHHHHHHHHHHHHHHHHHHHHHHHHHT---HHHHHHHHHHH-GGGG-HHHHHHHHHHHHHHHHHHHTPPPPPTTGGG-EEEEEE--TT--HHHHHHHHHGGGT-SEEEEEEE-HHHHHHHHSS--SS-HHHHHHHHGGG-SEEEEE-SS--HHHHHHHS-HHHHHHT-EEEEEETT-SS-TTHHHHHHHS-EEEEPPPSS--HHHHHHHHH-S-HHHHHHHHTPEEPTTS-EE-TTS-B-----/--HHHHHHHHS-GGGGGGS--HHHHHHHHHHHHHHHTTT---HHHHHHHHHHHHHHHHHHHHHHHHHHHHHHHHHHHHHHHHHHHHHHHHHHHHHTS----S--------SS-------TTTTHHHHHHHHHH------HHHHHHHHHHHHHHHH-HHHHHHHHHHHHHHHHHHHHHHHHHHHHHHHHHHHHHHHHHHHHHT---HHHHHHHHHHH-GGGG-HHHHHHHHHHHHHHHHHHHTPPPPPTTGGG-EEEEEE--TT--HHHHHHHHHGGGT-SEEEEEEE-HHHHHHHHSS--SS-HHHHHHHHGGG-SEEEEE-SS--HHHHHHHS-HHHHHHT-EEEEEETT-SS-TTHHHHHHHS-EEEEPPPSS--HHHHHHHHH-S-HHHHHHHHTPEEPTTS-EE-TTS-B-----

Foldseek 3Di:
DDLVVVCVVLDDLLQVVLFQPLVVLVVLLVVLLVCVVVVPRPVVVSVVVNVVSVVVSLVSNLVVVVLVVVVLVVVLVVLVVLLVQLVVLLVVVVVPPDDDDPDPDDPDPDDDDDPPCPDDPPSPVVLVVQLVPFPPPQDLVGLVVQLVQLVCLQVRPNQQSLLQSLLSLVLSLVVLVSVLVSLVSRLVSLLVSLVSVCVSVVHDCSVVVSVVSCVVPVCSVVVVSVVSSVVSVVSNVVSVVSHDDGDRSQQNFEEEEEDACFPPDVQLLSFLQSSSSRYPAYEYEHEAQVLVCVQVVDGGPDHPVRSCVSCCVSHPHYDYDPHVACQVVVVVVDDPVCLSSQRYAYEEAPPPPPDHNVVVRVVRHYYYHYHGNQAADPQLSCQLPPQPDPVSNVQSSSFDADSVRFGAHPVRHGSDRPD/DDLVVVCVVLDDLLQVVLFQPLVVLVVLLVVQLVCVVVVPRPVVVSVVVNVVSVVVSLVS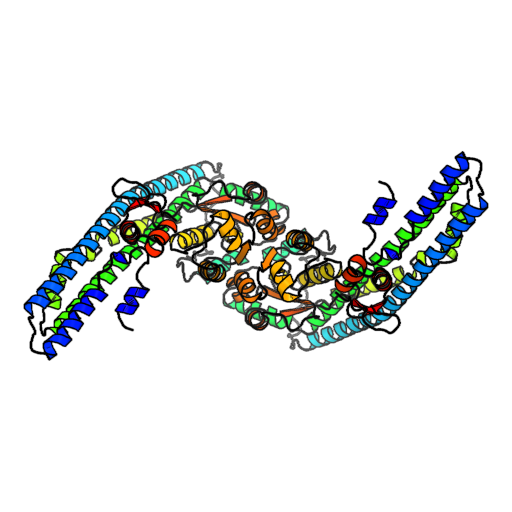NLVVVVLVVVVLVVVLVVLVVLLVQLVVLLVVVVVPPDDDDPDPDDPPPDDDDDPPCPDDVPSPVVLVVQLVPFPPPQDLVGLVVQLVQLVCLQVRPNQQSLLQSLLSLVLSLVVLVSVLVSLVSRLVSLLVSLVSVCVSVVHDCSVVVSVVSCVVPVCSVVVVSVVSSVVSVVSNVVSVVSHDDGDRSQQNFEEEEEDACFPPDVQLLSFLQSSSSRYPAYEYEHEAQVLVCVQVVDGGPDHPVRSCVSCCVSHPHYDYDPHVACQVVVVVVDDPVCLSSQRYAYEEAPPPPPDHNVVVRVVRHYYYHYHGNQAADPQLSCQLPPQPDPVSNVQSSSFDGPSNRFGAGPVRHGSDRPD

Sequence (838 aa):
MKFGKTLAERTLKEWKFYYVDYKQLKQILKTQAAKDETFDCNHDELRSSFDEILSTSEEKLSKFYYDKESWAIDYFVTLQKRVQDLKAAAEEADESLPGSPSSLSSSDEDLLTASSPTCIADDLPLRLENLTKGQQHSTGNEAAYLKEAYRKMGASQHFQAYIYAKKSLVTFQRELDLLLEFLDINTTAYSKILKKFDKQTGTSLREARLAAILENNPFLKGEKLQEMRGTVDDLIEEVNTLKPRLPLGWENRKVYTIGCFDLFHRGHQNVLMSLREFGAFIVAGIHDDESYYQLKKKYTIDNLETRMKNVKPYVDQIFVIPSTDPLPYIKMMISDQDIANGSCCYARGDDMLNFPAREFVESVMPVHFVPRTEACSSTLIRTIYHSDSAEIRAKAAFAKTRYDGKPIDENGNVLQLQTMKFGKTLAERTLKEWKFYYVDYKQLKQILKTQAAKDETFDCNHDELRSSFDEILSTSEEKLSKFYYDKESWAIDYFVTLQKRVQDLKAAAEEADESLPGSPSSLSSSDEDLLTASSPTCIADDLPLRLENLTKGQQHSTGNEAAYLKEAYRKMGASQHFQAYIYAKKSLVTFQRELDLLLEFLDINTTAYSKILKKFDKQTGTSLREARLAAILENNPFLKGEKLQEMRGTVDDLIEEVNTLKPRLPLGWENRKVYTIGCFDLFHRGHQNVLMSLREFGAFIVAGIHDDESYYQLKKKYTIDNLETRMKNVKPYVDQIFVIPSTDPLPYIKMMISDQDIANGSCCYARGDDMLNFPAREFVESVMPVHFVPRTEACSSTLIRTIYHSDSAEIRAKAAFAKTRYDGKPIDENGNVLQLQT

Radius of gyration: 36.39 Å; Cα contacts (8 Å, |Δi|>4): 1080; chains: 2; bounding box: 71×123×91 Å